Protein 2KSK (pdb70)

CATH classification: 3.30.30.10

InterPro domains:
  IPR003614 Knottins-like [PF00304] (8-57)
  IPR003614 Knottins-like [SM00505] (8-57)
  IPR036574 Knottin, scorpion toxin-like superfamily [G3DSA:3.30.30.10] (1-71)
  IPR036574 Knottin, scorpion toxin-like superfamily [SSF57095] (8-57)

Foldseek 3Di:
DPLDPWAKDKDADPPAWFDDCFQVVLQCVQVVRDVFFNGWGWDADPPGTTIMTMGTDDPPSHRDDDDDDDD

Structure (mmCIF, N/CA/C/O backbone):
data_2KSK
#
_entry.id   2KSK
#
_cell.length_a   1.000
_cell.length_b   1.000
_cell.length_c   1.000
_cell.angle_alpha   90.00
_cell.angle_beta   90.00
_cell.angle_gamma   90.00
#
_symmetry.space_group_name_H-M   'P 1'
#
loop_
_atom_site.group_PDB
_atom_site.id
_atom_site.type_symbol
_atom_site.label_atom_id
_atom_site.label_alt_id
_atom_site.label_comp_id
_atom_site.label_asym_id
_atom_site.label_entity_id
_atom_site.label_seq_id
_atom_site.pdbx_PDB_ins_code
_atom_site.Cartn_x
_atom_site.Cartn_y
_atom_site.Cartn_z
_atom_site.occupancy
_atom_site.B_iso_or_equiv
_atom_site.auth_seq_id
_atom_site.auth_comp_id
_atom_site.auth_asym_id
_atom_site.auth_atom_id
_atom_site.pdbx_PDB_model_num
ATOM 1 N N . HIS A 1 1 ? 1.329 0.000 0.000 1.00 0.00 1 HIS A N 1
ATOM 2 C CA . HIS A 1 1 ? 2.094 -0.001 -1.242 1.00 0.00 1 HIS A CA 1
ATOM 3 C C . HIS A 1 1 ? 3.315 0.906 -1.129 1.00 0.00 1 HIS A C 1
ATOM 4 O O . HIS A 1 1 ? 3.631 1.658 -2.052 1.00 0.00 1 HIS A O 1
ATOM 18 N N . THR A 1 2 ? 3.999 0.832 0.009 1.00 0.00 2 THR A N 1
ATOM 19 C CA . THR A 1 2 ? 5.184 1.648 0.243 1.00 0.00 2 THR A CA 1
ATOM 20 C C . THR A 1 2 ? 4.900 3.120 -0.030 1.00 0.00 2 THR A C 1
ATOM 21 O O . THR A 1 2 ? 5.421 3.712 -0.976 1.00 0.00 2 THR A O 1
ATOM 32 N N . PRO A 1 3 ? 4.056 3.728 0.817 1.00 0.00 3 PRO A N 1
ATOM 33 C CA . PRO A 1 3 ? 3.685 5.141 0.687 1.00 0.00 3 PRO A CA 1
ATOM 34 C C . PRO A 1 3 ? 4.844 6.076 1.016 1.00 0.00 3 PRO A C 1
ATOM 35 O O . PRO A 1 3 ? 4.756 7.287 0.809 1.00 0.00 3 PRO A O 1
ATOM 46 N N . THR A 1 4 ? 5.930 5.508 1.529 1.00 0.00 4 THR A N 1
ATOM 47 C CA . THR A 1 4 ? 7.106 6.291 1.887 1.00 0.00 4 THR A CA 1
ATOM 48 C C . THR A 1 4 ? 8.241 5.392 2.365 1.00 0.00 4 THR A C 1
ATOM 49 O O . THR A 1 4 ? 8.031 4.250 2.773 1.00 0.00 4 THR A O 1
ATOM 60 N N . PRO A 1 5 ? 9.474 5.918 2.314 1.00 0.00 5 PRO A N 1
ATOM 61 C CA . PRO A 1 5 ? 10.667 5.179 2.739 1.00 0.00 5 PRO A CA 1
ATOM 62 C C . PRO A 1 5 ? 10.713 4.970 4.248 1.00 0.00 5 PRO A C 1
ATOM 63 O O . PRO A 1 5 ? 11.464 4.132 4.748 1.00 0.00 5 PRO A O 1
ATOM 74 N N . THR A 1 6 ? 9.903 5.736 4.972 1.00 0.00 6 THR A N 1
ATOM 75 C CA . THR A 1 6 ? 9.851 5.635 6.425 1.00 0.00 6 THR A CA 1
ATOM 76 C C . THR A 1 6 ? 8.485 6.056 6.957 1.00 0.00 6 THR A C 1
ATOM 77 O O . THR A 1 6 ? 7.726 6.763 6.296 1.00 0.00 6 THR A O 1
ATOM 88 N N . PRO A 1 7 ? 8.164 5.612 8.181 1.00 0.00 7 PRO A N 1
ATOM 89 C CA . PRO A 1 7 ? 6.889 5.931 8.830 1.00 0.00 7 PRO A CA 1
ATOM 90 C C . PRO A 1 7 ? 6.794 7.399 9.230 1.00 0.00 7 PRO A C 1
ATOM 91 O O . PRO A 1 7 ? 7.592 7.886 10.032 1.00 0.00 7 PRO A O 1
ATOM 102 N N . ILE A 1 8 ? 5.814 8.099 8.669 1.00 0.00 8 ILE A N 1
ATOM 103 C CA . ILE A 1 8 ? 5.615 9.511 8.969 1.00 0.00 8 ILE A CA 1
ATOM 104 C C . ILE A 1 8 ? 4.272 9.743 9.654 1.00 0.00 8 ILE A C 1
ATOM 105 O O . ILE A 1 8 ? 3.238 9.252 9.200 1.00 0.00 8 ILE A O 1
ATOM 121 N N . CYS A 1 9 ? 4.294 10.497 10.748 1.00 0.00 9 CYS A N 1
ATOM 122 C CA . CYS A 1 9 ? 3.079 10.797 11.495 1.00 0.00 9 CYS A CA 1
ATOM 123 C C . CYS A 1 9 ? 2.838 12.303 11.560 1.00 0.00 9 CYS A C 1
ATOM 124 O O . CYS A 1 9 ? 3.731 13.099 11.270 1.00 0.00 9 CYS A O 1
ATOM 131 N N . LYS A 1 10 ? 1.624 12.685 11.942 1.00 0.00 10 LYS A N 1
ATOM 132 C CA . LYS A 1 10 ? 1.264 14.094 12.047 1.00 0.00 10 LYS A CA 1
ATOM 133 C C . LYS A 1 10 ? 0.557 14.379 13.368 1.00 0.00 10 LYS A C 1
ATOM 134 O O . LYS A 1 10 ? -0.197 13.546 13.871 1.00 0.00 10 LYS A O 1
ATOM 153 N N . SER A 1 11 ? 0.805 15.560 13.925 1.00 0.00 11 SER A N 1
ATOM 154 C CA . SER A 1 11 ? 0.194 15.952 15.190 1.00 0.00 11 SER A CA 1
ATOM 155 C C . SER A 1 11 ? -0.005 17.464 15.251 1.00 0.00 11 SER A C 1
ATOM 156 O O . SER A 1 11 ? 0.795 18.228 14.711 1.00 0.00 11 SER A O 1
ATOM 164 N N . ARG A 1 12 ? -1.077 17.887 15.912 1.00 0.00 12 ARG A N 1
ATOM 165 C CA . ARG A 1 12 ? -1.383 19.306 16.043 1.00 0.00 12 ARG A CA 1
ATOM 166 C C . ARG A 1 12 ? -0.729 19.890 17.291 1.00 0.00 12 ARG A C 1
ATOM 167 O O . ARG A 1 12 ? -0.656 19.235 18.331 1.00 0.00 12 ARG A O 1
ATOM 188 N N . SER A 1 13 ? -0.253 21.127 17.181 1.00 0.00 13 SER A N 1
ATOM 189 C CA . SER A 1 13 ? 0.399 21.797 18.299 1.00 0.00 13 SER A CA 1
ATOM 190 C C . SER A 1 13 ? -0.587 22.689 19.048 1.00 0.00 13 SER A C 1
ATOM 191 O O . SER A 1 13 ? -1.796 22.621 18.825 1.00 0.00 13 SER A O 1
ATOM 199 N N . HIS A 1 14 ? -0.061 23.526 19.937 1.00 0.00 14 HIS A N 1
ATOM 200 C CA . HIS A 1 14 ? -0.894 24.432 20.719 1.00 0.00 14 HIS A CA 1
ATOM 201 C C . HIS A 1 14 ? -0.171 25.752 20.973 1.00 0.00 14 HIS A C 1
ATOM 202 O O . HIS A 1 14 ? -0.202 26.283 22.083 1.00 0.00 14 HIS A O 1
ATOM 216 N N . GLU A 1 15 ? 0.479 26.274 19.938 1.00 0.00 15 GLU A N 1
ATOM 217 C CA . GLU A 1 15 ? 1.211 27.530 20.051 1.00 0.00 15 GLU A CA 1
ATOM 218 C C . GLU A 1 15 ? 1.336 28.211 18.691 1.00 0.00 15 GLU A C 1
ATOM 219 O O . GLU A 1 15 ? 0.955 29.371 18.529 1.00 0.00 15 GLU A O 1
ATOM 231 N N . TYR A 1 16 ? 1.872 27.483 17.718 1.00 0.00 16 TYR A N 1
ATOM 232 C CA . TYR A 1 16 ? 2.050 28.017 16.373 1.00 0.00 16 TYR A CA 1
ATOM 233 C C . TYR A 1 16 ? 1.031 27.416 15.409 1.00 0.00 16 TYR A C 1
ATOM 234 O O . TYR A 1 16 ? 1.379 26.974 14.315 1.00 0.00 16 TYR A O 1
ATOM 252 N N . LYS A 1 17 ? -0.231 27.405 15.824 1.00 0.00 17 LYS A N 1
ATOM 253 C CA . LYS A 1 17 ? -1.304 26.862 14.999 1.00 0.00 17 LYS A CA 1
ATOM 254 C C . LYS A 1 17 ? -2.549 27.740 15.078 1.00 0.00 17 LYS A C 1
ATOM 255 O O . LYS A 1 17 ? -3.559 27.351 15.662 1.00 0.00 17 LYS A O 1
ATOM 274 N N . GLY A 1 18 ? -2.469 28.926 14.483 1.00 0.00 18 GLY A N 1
ATOM 275 C CA . GLY A 1 18 ? -3.596 29.840 14.495 1.00 0.00 18 GLY A CA 1
ATOM 276 C C . GLY A 1 18 ? -3.563 30.818 13.338 1.00 0.00 18 GLY A C 1
ATOM 277 O O . GLY A 1 18 ? -4.601 31.138 12.757 1.00 0.00 18 GLY A O 1
ATOM 281 N N . ARG A 1 19 ? -2.369 31.294 13.001 1.00 0.00 19 ARG A N 1
ATOM 282 C CA . ARG A 1 19 ? -2.206 32.244 11.907 1.00 0.00 19 ARG A CA 1
ATOM 283 C C . ARG A 1 19 ? -0.965 31.915 11.083 1.00 0.00 19 ARG A C 1
ATOM 284 O O . ARG A 1 19 ? 0.145 32.324 11.423 1.00 0.00 19 ARG A O 1
ATOM 305 N N . CYS A 1 20 ? -1.161 31.174 9.998 1.00 0.00 20 CYS A N 1
ATOM 306 C CA . CYS A 1 20 ? -0.059 30.789 9.124 1.00 0.00 20 CYS A CA 1
ATOM 307 C C . CYS A 1 20 ? -0.580 30.266 7.789 1.00 0.00 20 CYS A C 1
ATOM 308 O O . CYS A 1 20 ? -1.545 29.503 7.744 1.00 0.00 20 CYS A O 1
ATOM 315 N N . ILE A 1 21 ? 0.065 30.683 6.705 1.00 0.00 21 ILE A N 1
ATOM 316 C CA . ILE A 1 21 ? -0.332 30.256 5.369 1.00 0.00 21 ILE A CA 1
ATOM 317 C C . ILE A 1 21 ? 0.858 29.704 4.591 1.00 0.00 21 ILE A C 1
ATOM 318 O O . ILE A 1 21 ? 0.718 29.273 3.447 1.00 0.00 21 ILE A O 1
ATOM 334 N N . GLN A 1 22 ? 2.028 29.719 5.222 1.00 0.00 22 GLN A N 1
ATOM 335 C CA . GLN A 1 22 ? 3.243 29.219 4.589 1.00 0.00 22 GLN A CA 1
ATOM 336 C C . GLN A 1 22 ? 3.640 27.864 5.167 1.00 0.00 22 GLN A C 1
ATOM 337 O O . GLN A 1 22 ? 3.990 27.759 6.343 1.00 0.00 22 GLN A O 1
ATOM 351 N N . ASP A 1 23 ? 3.582 26.831 4.335 1.00 0.00 23 ASP A N 1
ATOM 352 C CA . ASP A 1 23 ? 3.936 25.483 4.763 1.00 0.00 23 ASP A CA 1
ATOM 353 C C . ASP A 1 23 ? 5.373 25.434 5.272 1.00 0.00 23 ASP A C 1
ATOM 354 O O . ASP A 1 23 ? 5.667 24.774 6.268 1.00 0.00 23 ASP A O 1
ATOM 363 N N . MET A 1 24 ? 6.264 26.137 4.580 1.00 0.00 24 MET A N 1
ATOM 364 C CA . MET A 1 24 ? 7.671 26.174 4.963 1.00 0.00 24 MET A CA 1
ATOM 365 C C . MET A 1 24 ? 7.832 26.669 6.397 1.00 0.00 24 MET A C 1
ATOM 366 O O . MET A 1 24 ? 8.538 26.058 7.199 1.00 0.00 24 MET A O 1
ATOM 380 N N . ASP A 1 25 ? 7.173 27.778 6.712 1.00 0.00 25 ASP A N 1
ATOM 381 C CA . ASP A 1 25 ? 7.242 28.355 8.050 1.00 0.00 25 ASP A CA 1
ATOM 382 C C . ASP A 1 25 ? 6.659 27.397 9.085 1.00 0.00 25 ASP A C 1
ATOM 383 O O . ASP A 1 25 ? 7.275 27.133 10.118 1.00 0.00 25 ASP A O 1
ATOM 392 N N . CYS A 1 26 ? 5.468 26.881 8.802 1.00 0.00 26 CYS A N 1
ATOM 393 C CA . CYS A 1 26 ? 4.800 25.955 9.708 1.00 0.00 26 CYS A CA 1
ATOM 394 C C . CYS A 1 26 ? 5.689 24.752 10.008 1.00 0.00 26 CYS A C 1
ATOM 395 O O . CYS A 1 26 ? 5.601 24.153 11.079 1.00 0.00 26 CYS A O 1
ATOM 402 N N . ASN A 1 27 ? 6.547 24.404 9.054 1.00 0.00 27 ASN A N 1
ATOM 403 C CA . ASN A 1 27 ? 7.452 23.272 9.215 1.00 0.00 27 ASN A CA 1
ATOM 404 C C . ASN A 1 27 ? 8.534 23.584 10.245 1.00 0.00 27 ASN A C 1
ATOM 405 O O . ASN A 1 27 ? 8.746 22.823 11.188 1.00 0.00 27 ASN A O 1
ATOM 416 N N . ALA A 1 28 ? 9.216 24.709 10.056 1.00 0.00 28 ALA A N 1
ATOM 417 C CA . ALA A 1 28 ? 10.275 25.123 10.969 1.00 0.00 28 ALA A CA 1
ATOM 418 C C . ALA A 1 28 ? 9.718 25.413 12.359 1.00 0.00 28 ALA A C 1
ATOM 419 O O . ALA A 1 28 ? 10.394 25.199 13.365 1.00 0.00 28 ALA A O 1
ATOM 426 N N . ALA A 1 29 ? 8.483 25.900 12.407 1.00 0.00 29 ALA A N 1
ATOM 427 C CA . ALA A 1 29 ? 7.836 26.217 13.674 1.00 0.00 29 ALA A CA 1
ATOM 428 C C . ALA A 1 29 ? 7.739 24.983 14.565 1.00 0.00 29 ALA A C 1
ATOM 429 O O . ALA A 1 29 ? 8.003 25.050 15.765 1.00 0.00 29 ALA A O 1
ATOM 436 N N . CYS A 1 30 ? 7.357 23.858 13.970 1.00 0.00 30 CYS A N 1
ATOM 437 C CA . CYS A 1 30 ? 7.223 22.609 14.709 1.00 0.00 30 CYS A CA 1
ATOM 438 C C . CYS A 1 30 ? 8.590 22.078 15.131 1.00 0.00 30 CYS A C 1
ATOM 439 O O . CYS A 1 30 ? 8.858 21.897 16.319 1.00 0.00 30 CYS A O 1
ATOM 446 N N . VAL A 1 31 ? 9.451 21.830 14.149 1.00 0.00 31 VAL A N 1
ATOM 447 C CA . VAL A 1 31 ? 10.791 21.322 14.418 1.00 0.00 31 VAL A CA 1
ATOM 448 C C . VAL A 1 31 ? 11.525 22.208 15.418 1.00 0.00 31 VAL A C 1
ATOM 449 O O . VAL A 1 31 ? 12.418 21.751 16.131 1.00 0.00 31 VAL A O 1
ATOM 462 N N . LYS A 1 32 ? 11.143 23.480 15.464 1.00 0.00 32 LYS A N 1
ATOM 463 C CA . LYS A 1 32 ? 11.763 24.433 16.378 1.00 0.00 32 LYS A CA 1
ATOM 464 C C . LYS A 1 32 ? 10.990 24.510 17.690 1.00 0.00 32 LYS A C 1
ATOM 465 O O . LYS A 1 32 ? 11.529 24.929 18.714 1.00 0.00 32 LYS A O 1
ATOM 484 N N . GLU A 1 33 ? 9.725 24.102 17.652 1.00 0.00 33 GLU A N 1
ATOM 485 C CA . GLU A 1 33 ? 8.880 24.125 18.840 1.00 0.00 33 GLU A CA 1
ATOM 486 C C . GLU A 1 33 ? 9.193 22.944 19.754 1.00 0.00 33 GLU A C 1
ATOM 487 O O . GLU A 1 33 ? 9.294 23.097 20.971 1.00 0.00 33 GLU A O 1
ATOM 499 N N . SER A 1 34 ? 9.345 21.766 19.157 1.00 0.00 34 SER A N 1
ATOM 500 C CA . SER A 1 34 ? 9.642 20.557 19.917 1.00 0.00 34 SER A CA 1
ATOM 501 C C . SER A 1 34 ? 10.926 19.903 19.417 1.00 0.00 34 SER A C 1
ATOM 502 O O . SER A 1 34 ? 11.665 20.488 18.626 1.00 0.00 34 SER A O 1
ATOM 510 N N . GLU A 1 35 ? 11.184 18.686 19.885 1.00 0.00 35 GLU A N 1
ATOM 511 C CA . GLU A 1 35 ? 12.380 17.953 19.486 1.00 0.00 35 GLU A CA 1
ATOM 512 C C . GLU A 1 35 ? 12.016 16.576 18.938 1.00 0.00 35 GLU A C 1
ATOM 513 O O . GLU A 1 35 ? 12.888 15.804 18.541 1.00 0.00 35 GLU A O 1
ATOM 525 N N . SER A 1 36 ? 10.721 16.276 18.919 1.00 0.00 36 SER A N 1
ATOM 526 C CA . SER A 1 36 ? 10.241 14.991 18.424 1.00 0.00 36 SER A CA 1
ATOM 527 C C . SER A 1 36 ? 9.752 15.113 16.983 1.00 0.00 36 SER A C 1
ATOM 528 O O . SER A 1 36 ? 9.864 14.172 16.197 1.00 0.00 36 SER A O 1
ATOM 536 N N . TYR A 1 37 ? 9.210 16.278 16.646 1.00 0.00 37 TYR A N 1
ATOM 537 C CA . TYR A 1 37 ? 8.701 16.523 15.302 1.00 0.00 37 TYR A CA 1
ATOM 538 C C . TYR A 1 37 ? 9.827 16.940 14.361 1.00 0.00 37 TYR A C 1
ATOM 539 O O . TYR A 1 37 ? 10.624 17.823 14.679 1.00 0.00 37 TYR A O 1
ATOM 557 N N . THR A 1 38 ? 9.887 16.298 13.198 1.00 0.00 38 THR A N 1
ATOM 558 C CA . THR A 1 38 ? 10.914 16.600 12.210 1.00 0.00 38 THR A CA 1
ATOM 559 C C . THR A 1 38 ? 10.300 17.158 10.931 1.00 0.00 38 THR A C 1
ATOM 560 O O . THR A 1 38 ? 10.836 16.970 9.840 1.00 0.00 38 THR A O 1
ATOM 571 N N . GLY A 1 39 ? 9.171 17.846 11.073 1.00 0.00 39 GLY A N 1
ATOM 572 C CA . GLY A 1 39 ? 8.502 18.421 9.920 1.00 0.00 39 GLY A CA 1
ATOM 573 C C . GLY A 1 39 ? 7.160 19.029 10.272 1.00 0.00 39 GLY A C 1
ATOM 574 O O . GLY A 1 39 ? 6.822 19.167 11.447 1.00 0.00 39 GLY A O 1
ATOM 578 N N . GLY A 1 40 ? 6.392 19.397 9.251 1.00 0.00 40 GLY A N 1
ATOM 579 C CA . GLY A 1 40 ? 5.088 19.992 9.480 1.00 0.00 40 GLY A CA 1
ATOM 580 C C . GLY A 1 40 ? 4.667 20.917 8.355 1.00 0.00 40 GLY A C 1
ATOM 581 O O . GLY A 1 40 ? 5.506 21.559 7.723 1.00 0.00 40 GLY A O 1
ATOM 585 N N . PHE A 1 41 ? 3.364 20.984 8.102 1.00 0.00 41 PHE A N 1
ATOM 586 C CA . PHE A 1 41 ? 2.834 21.834 7.043 1.00 0.00 41 PHE A CA 1
ATOM 587 C C . PHE A 1 41 ? 1.716 22.727 7.572 1.00 0.00 41 PHE A C 1
ATOM 588 O O . PHE A 1 41 ? 1.167 22.484 8.647 1.00 0.00 41 PHE A O 1
ATOM 605 N N . CYS A 1 42 ? 1.383 23.763 6.808 1.00 0.00 42 CYS A N 1
ATOM 606 C CA . CYS A 1 42 ? 0.331 24.695 7.199 1.00 0.00 42 CYS A CA 1
ATOM 607 C C . CYS A 1 42 ? -0.887 24.550 6.291 1.00 0.00 42 CYS A C 1
ATOM 608 O O . CYS A 1 42 ? -0.755 24.329 5.088 1.00 0.00 42 CYS A O 1
ATOM 615 N N . ASN A 1 43 ? -2.073 24.678 6.878 1.00 0.00 43 ASN A N 1
ATOM 616 C CA . ASN A 1 43 ? -3.316 24.562 6.123 1.00 0.00 43 ASN A CA 1
ATOM 617 C C . ASN A 1 43 ? -4.366 25.534 6.651 1.00 0.00 43 ASN A C 1
ATOM 618 O O . ASN A 1 43 ? -4.531 25.688 7.861 1.00 0.00 43 ASN A O 1
ATOM 629 N N . GLY A 1 44 ? -5.075 26.186 5.735 1.00 0.00 44 GLY A N 1
ATOM 630 C CA . GLY A 1 44 ? -6.101 27.134 6.128 1.00 0.00 44 GLY A CA 1
ATOM 631 C C . GLY A 1 44 ? -7.487 26.519 6.136 1.00 0.00 44 GLY A C 1
ATOM 632 O O . GLY A 1 44 ? -8.025 26.173 5.084 1.00 0.00 44 GLY A O 1
ATOM 636 N N . ARG A 1 45 ? -8.065 26.381 7.324 1.00 0.00 45 ARG A N 1
ATOM 637 C CA . ARG A 1 45 ? -9.395 25.801 7.464 1.00 0.00 45 ARG A CA 1
ATOM 638 C C . ARG A 1 45 ? -10.197 26.531 8.537 1.00 0.00 45 ARG A C 1
ATOM 639 O O . ARG A 1 45 ? -9.645 27.179 9.426 1.00 0.00 45 ARG A O 1
ATOM 660 N N . PRO A 1 46 ? -11.531 26.425 8.454 1.00 0.00 46 PRO A N 1
ATOM 661 C CA . PRO A 1 46 ? -12.438 27.069 9.409 1.00 0.00 46 PRO A CA 1
ATOM 662 C C . PRO A 1 46 ? -12.375 26.426 10.791 1.00 0.00 46 PRO A C 1
ATOM 663 O O . PRO A 1 46 ? -12.146 25.225 10.934 1.00 0.00 46 PRO A O 1
ATOM 674 N N . PRO A 1 47 ? -12.584 27.243 11.834 1.00 0.00 47 PRO A N 1
ATOM 675 C CA . PRO A 1 47 ? -12.856 28.675 11.677 1.00 0.00 47 PRO A CA 1
ATOM 676 C C . PRO A 1 47 ? -11.635 29.448 11.190 1.00 0.00 47 PRO A C 1
ATOM 677 O O . PRO A 1 47 ? -11.716 30.217 10.233 1.00 0.00 47 PRO A O 1
ATOM 688 N N . PHE A 1 48 ? -10.504 29.237 11.855 1.00 0.00 48 PHE A N 1
ATOM 689 C CA . PHE A 1 48 ? -9.265 29.915 11.491 1.00 0.00 48 PHE A CA 1
ATOM 690 C C . PHE A 1 48 ? -8.206 28.910 11.048 1.00 0.00 48 PHE A C 1
ATOM 691 O O . PHE A 1 48 ? -8.293 27.721 11.358 1.00 0.00 48 PHE A O 1
ATOM 708 N N . LYS A 1 49 ? -7.205 29.396 10.321 1.00 0.00 49 LYS A N 1
ATOM 709 C CA . LYS A 1 49 ? -6.127 28.543 9.836 1.00 0.00 49 LYS A CA 1
ATOM 710 C C . LYS A 1 49 ? -5.497 27.756 10.981 1.00 0.00 49 LYS A C 1
ATOM 711 O O . LYS A 1 49 ? -5.587 28.155 12.142 1.00 0.00 49 LYS A O 1
ATOM 730 N N . GLN A 1 50 ? -4.861 26.638 10.646 1.00 0.00 50 GLN A N 1
ATOM 731 C CA . GLN A 1 50 ? -4.216 25.797 11.647 1.00 0.00 50 GLN A CA 1
ATOM 732 C C . GLN A 1 50 ? -2.900 25.235 11.120 1.00 0.00 50 GLN A C 1
ATOM 733 O O . GLN A 1 50 ? -2.723 25.069 9.913 1.00 0.00 50 GLN A O 1
ATOM 747 N N . CYS A 1 51 ? -1.978 24.946 12.033 1.00 0.00 51 CYS A N 1
ATOM 748 C CA . CYS A 1 51 ? -0.677 24.403 11.661 1.00 0.00 51 CYS A CA 1
ATOM 749 C C . CYS A 1 51 ? -0.541 22.954 12.120 1.00 0.00 51 CYS A C 1
ATOM 750 O O . CYS A 1 51 ? -0.943 22.602 13.229 1.00 0.00 51 CYS A O 1
ATOM 757 N N . PHE A 1 52 ? 0.028 22.118 11.258 1.00 0.00 52 PHE A N 1
ATOM 758 C CA . PHE A 1 52 ? 0.217 20.707 11.573 1.00 0.00 52 PHE A CA 1
ATOM 759 C C . PHE A 1 52 ? 1.695 20.331 11.522 1.00 0.00 52 PHE A C 1
ATOM 760 O O . PHE A 1 52 ? 2.420 20.739 10.614 1.00 0.00 52 PHE A O 1
ATOM 777 N N . CYS A 1 53 ? 2.136 19.551 12.503 1.00 0.00 53 CYS A N 1
ATOM 778 C CA . CYS A 1 53 ? 3.527 19.120 12.572 1.00 0.00 53 CYS A CA 1
ATOM 779 C C . CYS A 1 53 ? 3.661 17.650 12.184 1.00 0.00 53 CYS A C 1
ATOM 780 O O . CYS A 1 53 ? 2.688 16.895 12.220 1.00 0.00 53 CYS A O 1
ATOM 787 N N . THR A 1 54 ? 4.873 17.250 11.812 1.00 0.00 54 THR A N 1
ATOM 788 C CA . THR A 1 54 ? 5.135 15.872 11.416 1.00 0.00 54 THR A CA 1
ATOM 789 C C . THR A 1 54 ? 6.343 15.308 12.156 1.00 0.00 54 THR A C 1
ATOM 790 O O . THR A 1 54 ? 7.317 16.017 12.408 1.00 0.00 54 THR A O 1
ATOM 801 N N . LYS A 1 55 ? 6.273 14.027 12.502 1.00 0.00 55 LYS A N 1
ATOM 802 C CA . LYS A 1 55 ? 7.361 13.365 13.211 1.00 0.00 55 LYS A CA 1
ATOM 803 C C . LYS A 1 55 ? 7.568 11.947 12.690 1.00 0.00 55 LYS A C 1
ATOM 804 O O . LYS A 1 55 ? 6.670 11.335 12.111 1.00 0.00 55 LYS A O 1
ATOM 823 N N . PRO A 1 56 ? 8.779 11.409 12.899 1.00 0.00 56 PRO A N 1
ATOM 824 C CA . PRO A 1 56 ? 9.131 10.055 12.460 1.00 0.00 56 PRO A CA 1
ATOM 825 C C . PRO A 1 56 ? 8.405 8.979 13.260 1.00 0.00 56 PRO A C 1
ATOM 826 O O . PRO A 1 56 ? 8.939 8.452 14.237 1.00 0.00 56 PRO A O 1
ATOM 837 N N . CYS A 1 57 ? 7.187 8.656 12.839 1.00 0.00 57 CYS A N 1
ATOM 838 C CA . CYS A 1 57 ? 6.388 7.642 13.517 1.00 0.00 57 CYS A CA 1
ATOM 839 C C . CYS A 1 57 ? 7.095 6.290 13.498 1.00 0.00 57 CYS A C 1
ATOM 840 O O . CYS A 1 57 ? 8.268 6.195 13.136 1.00 0.00 57 CYS A O 1
ATOM 847 N N . LYS A 1 58 ? 6.374 5.245 13.890 1.00 0.00 58 LYS A N 1
ATOM 848 C CA . LYS A 1 58 ? 6.929 3.897 13.918 1.00 0.00 58 LYS A CA 1
ATOM 849 C C . LYS A 1 58 ? 6.252 3.008 12.880 1.00 0.00 58 LYS A C 1
ATOM 850 O O . LYS A 1 58 ? 5.466 3.483 12.060 1.00 0.00 58 LYS A O 1
ATOM 869 N N . ARG A 1 59 ? 6.560 1.716 12.922 1.00 0.00 59 ARG A N 1
ATOM 870 C CA . ARG A 1 59 ? 5.981 0.761 11.986 1.00 0.00 59 ARG A CA 1
ATOM 871 C C . ARG A 1 59 ? 6.403 1.079 10.554 1.00 0.00 59 ARG A C 1
ATOM 872 O O . ARG A 1 59 ? 7.198 1.988 10.319 1.00 0.00 59 ARG A O 1
ATOM 893 N N . GLU A 1 60 ? 5.866 0.322 9.602 1.00 0.00 60 GLU A N 1
ATOM 894 C CA . GLU A 1 60 ? 6.189 0.523 8.195 1.00 0.00 60 GLU A CA 1
ATOM 895 C C . GLU A 1 60 ? 4.976 1.039 7.426 1.00 0.00 60 GLU A C 1
ATOM 896 O O . GLU A 1 60 ? 4.906 2.217 7.074 1.00 0.00 60 GLU A O 1
ATOM 908 N N . ARG A 1 61 ? 4.023 0.149 7.169 1.00 0.00 61 ARG A N 1
ATOM 909 C CA . ARG A 1 61 ? 2.814 0.513 6.441 1.00 0.00 61 ARG A CA 1
ATOM 910 C C . ARG A 1 61 ? 1.567 0.123 7.229 1.00 0.00 61 ARG A C 1
ATOM 911 O O . ARG A 1 61 ? 0.577 0.855 7.246 1.00 0.00 61 ARG A O 1
ATOM 932 N N . ALA A 1 62 ? 1.622 -1.034 7.881 1.00 0.00 62 ALA A N 1
ATOM 933 C CA . ALA A 1 62 ? 0.498 -1.520 8.671 1.00 0.00 62 ALA A CA 1
ATOM 934 C C . ALA A 1 62 ? -0.792 -1.507 7.858 1.00 0.00 62 ALA A C 1
ATOM 935 O O . ALA A 1 62 ? -1.854 -1.151 8.367 1.00 0.00 62 ALA A O 1
ATOM 942 N N . ALA A 1 63 ? -0.691 -1.898 6.592 1.00 0.00 63 ALA A N 1
ATOM 943 C CA . ALA A 1 63 ? -1.850 -1.932 5.709 1.00 0.00 63 ALA A CA 1
ATOM 944 C C . ALA A 1 63 ? -1.473 -2.456 4.327 1.00 0.00 63 ALA A C 1
ATOM 945 O O . ALA A 1 63 ? -0.314 -2.784 4.073 1.00 0.00 63 ALA A O 1
ATOM 952 N N . ALA A 1 64 ? -2.458 -2.533 3.439 1.00 0.00 64 ALA A N 1
ATOM 953 C CA . ALA A 1 64 ? -2.228 -3.016 2.083 1.00 0.00 64 ALA A CA 1
ATOM 954 C C . ALA A 1 64 ? -2.785 -2.041 1.051 1.00 0.00 64 ALA A C 1
ATOM 955 O O . ALA A 1 64 ? -3.174 -0.921 1.385 1.00 0.00 64 ALA A O 1
ATOM 962 N N . THR A 1 65 ? -2.821 -2.473 -0.206 1.00 0.00 65 THR A N 1
ATOM 963 C CA . THR A 1 65 ? -3.328 -1.638 -1.287 1.00 0.00 65 THR A CA 1
ATOM 964 C C . THR A 1 65 ? -3.879 -2.488 -2.426 1.00 0.00 65 THR A C 1
ATOM 965 O O . THR A 1 65 ? -4.973 -2.235 -2.931 1.00 0.00 65 THR A O 1
ATOM 976 N N . LEU A 1 66 ? -3.115 -3.498 -2.827 1.00 0.00 66 LEU A N 1
ATOM 977 C CA . LEU A 1 66 ? -3.527 -4.387 -3.908 1.00 0.00 66 LEU A CA 1
ATOM 978 C C . LEU A 1 66 ? -3.662 -3.623 -5.221 1.00 0.00 66 LEU A C 1
ATOM 979 O O . LEU A 1 66 ? -3.605 -2.393 -5.243 1.00 0.00 66 LEU A O 1
ATOM 995 N N . ARG A 1 67 ? -3.844 -4.359 -6.312 1.00 0.00 67 ARG A N 1
ATOM 996 C CA . ARG A 1 67 ? -3.989 -3.750 -7.629 1.00 0.00 67 ARG A CA 1
ATOM 997 C C . ARG A 1 67 ? -5.461 -3.613 -8.006 1.00 0.00 67 ARG A C 1
ATOM 998 O O . ARG A 1 67 ? -6.314 -4.330 -7.483 1.00 0.00 67 ARG A O 1
ATOM 1019 N N . TRP A 1 68 ? -5.750 -2.689 -8.914 1.00 0.00 68 TRP A N 1
ATOM 1020 C CA . TRP A 1 68 ? -7.120 -2.458 -9.360 1.00 0.00 68 TRP A CA 1
ATOM 1021 C C . TRP A 1 68 ? -8.038 -2.175 -8.176 1.00 0.00 68 TRP A C 1
ATOM 1022 O O . TRP A 1 68 ? -8.883 -2.991 -7.808 1.00 0.00 68 TRP A O 1
ATOM 1043 N N . PRO A 1 69 ? -7.870 -0.993 -7.565 1.00 0.00 69 PRO A N 1
ATOM 1044 C CA . PRO A 1 69 ? -8.676 -0.576 -6.414 1.00 0.00 69 PRO A CA 1
ATOM 1045 C C . PRO A 1 69 ? -10.124 -0.285 -6.795 1.00 0.00 69 PRO A C 1
ATOM 1046 O O . PRO A 1 69 ? -11.020 -0.341 -5.954 1.00 0.00 69 PRO A O 1
ATOM 1057 N N . GLY A 1 70 ? -10.345 0.025 -8.068 1.00 0.00 70 GLY A N 1
ATOM 1058 C CA . GLY A 1 70 ? -11.686 0.320 -8.538 1.00 0.00 70 GLY A CA 1
ATOM 1059 C C . GLY A 1 70 ? -11.687 1.099 -9.838 1.00 0.00 70 GLY A C 1
ATOM 1060 O O . GLY A 1 70 ? -11.028 0.711 -10.804 1.00 0.00 70 GLY A O 1
ATOM 1064 N N . LEU A 1 71 ? -12.430 2.200 -9.866 1.00 0.00 71 LEU A N 1
ATOM 1065 C CA . LEU A 1 71 ? -12.516 3.035 -11.059 1.00 0.00 71 LEU A CA 1
ATOM 1066 C C . LEU A 1 71 ? -11.852 4.388 -10.826 1.00 0.00 71 LEU A C 1
ATOM 1067 O O . LEU A 1 71 ? -11.902 4.934 -9.724 1.00 0.00 71 LEU A O 1
ATOM 1083 N N . HIS A 1 1 ? -2.435 0.099 10.320 1.00 0.00 1 HIS A N 2
ATOM 1084 C CA . HIS A 1 1 ? -1.739 -0.398 9.139 1.00 0.00 1 HIS A CA 2
ATOM 1085 C C . HIS A 1 1 ? -0.228 -0.256 9.299 1.00 0.00 1 HIS A C 2
ATOM 1086 O O . HIS A 1 1 ? 0.254 0.671 9.951 1.00 0.00 1 HIS A O 2
ATOM 1100 N N . THR A 1 2 ? 0.515 -1.180 8.699 1.00 0.00 2 THR A N 2
ATOM 1101 C CA . THR A 1 2 ? 1.971 -1.159 8.776 1.00 0.00 2 THR A CA 2
ATOM 1102 C C . THR A 1 2 ? 2.592 -0.997 7.394 1.00 0.00 2 THR A C 2
ATOM 1103 O O . THR A 1 2 ? 3.229 -1.906 6.862 1.00 0.00 2 THR A O 2
ATOM 1114 N N . PRO A 1 3 ? 2.406 0.189 6.796 1.00 0.00 3 PRO A N 2
ATOM 1115 C CA . PRO A 1 3 ? 2.942 0.499 5.467 1.00 0.00 3 PRO A CA 2
ATOM 1116 C C . PRO A 1 3 ? 4.461 0.630 5.472 1.00 0.00 3 PRO A C 2
ATOM 1117 O O . PRO A 1 3 ? 5.099 0.618 4.418 1.00 0.00 3 PRO A O 2
ATOM 1128 N N . THR A 1 4 ? 5.037 0.755 6.664 1.00 0.00 4 THR A N 2
ATOM 1129 C CA . THR A 1 4 ? 6.481 0.889 6.805 1.00 0.00 4 THR A CA 2
ATOM 1130 C C . THR A 1 4 ? 6.888 0.934 8.273 1.00 0.00 4 THR A C 2
ATOM 1131 O O . THR A 1 4 ? 6.086 1.237 9.156 1.00 0.00 4 THR A O 2
ATOM 1142 N N . PRO A 1 5 ? 8.165 0.625 8.543 1.00 0.00 5 PRO A N 2
ATOM 1143 C CA . PRO A 1 5 ? 8.708 0.624 9.905 1.00 0.00 5 PRO A CA 2
ATOM 1144 C C . PRO A 1 5 ? 8.823 2.030 10.484 1.00 0.00 5 PRO A C 2
ATOM 1145 O O . PRO A 1 5 ? 8.775 2.219 11.700 1.00 0.00 5 PRO A O 2
ATOM 1156 N N . THR A 1 6 ? 8.974 3.017 9.606 1.00 0.00 6 THR A N 2
ATOM 1157 C CA . THR A 1 6 ? 9.096 4.406 10.030 1.00 0.00 6 THR A CA 2
ATOM 1158 C C . THR A 1 6 ? 7.943 5.248 9.494 1.00 0.00 6 THR A C 2
ATOM 1159 O O . THR A 1 6 ? 8.121 6.114 8.638 1.00 0.00 6 THR A O 2
ATOM 1170 N N . PRO A 1 7 ? 6.732 4.989 10.008 1.00 0.00 7 PRO A N 2
ATOM 1171 C CA . PRO A 1 7 ? 5.526 5.714 9.596 1.00 0.00 7 PRO A CA 2
ATOM 1172 C C . PRO A 1 7 ? 5.528 7.162 10.075 1.00 0.00 7 PRO A C 2
ATOM 1173 O O . PRO A 1 7 ? 6.094 7.479 11.122 1.00 0.00 7 PRO A O 2
ATOM 1184 N N . ILE A 1 8 ? 4.893 8.036 9.302 1.00 0.00 8 ILE A N 2
ATOM 1185 C CA . ILE A 1 8 ? 4.821 9.451 9.648 1.00 0.00 8 ILE A CA 2
ATOM 1186 C C . ILE A 1 8 ? 3.474 9.795 10.274 1.00 0.00 8 ILE A C 2
ATOM 1187 O O . ILE A 1 8 ? 2.423 9.405 9.765 1.00 0.00 8 ILE A O 2
ATOM 1203 N N . CYS A 1 9 ? 3.513 10.532 11.379 1.00 0.00 9 CYS A N 2
ATOM 1204 C CA . CYS A 1 9 ? 2.296 10.932 12.075 1.00 0.00 9 CYS A CA 2
ATOM 1205 C C . CYS A 1 9 ? 2.166 12.452 12.114 1.00 0.00 9 CYS A C 2
ATOM 1206 O O . CYS A 1 9 ? 3.118 13.175 11.823 1.00 0.00 9 CYS A O 2
ATOM 1213 N N . LYS A 1 10 ? 0.980 12.929 12.475 1.00 0.00 10 LYS A N 2
ATOM 1214 C CA . LYS A 1 10 ? 0.724 14.363 12.555 1.00 0.00 10 LYS A CA 2
ATOM 1215 C C . LYS A 1 10 ? 0.205 14.747 13.937 1.00 0.00 10 LYS A C 2
ATOM 1216 O O . LYS A 1 10 ? -0.420 13.938 14.622 1.00 0.00 10 LYS A O 2
ATOM 1235 N N . SER A 1 11 ? 0.467 15.987 14.338 1.00 0.00 11 SER A N 2
ATOM 1236 C CA . SER A 1 11 ? 0.028 16.477 15.640 1.00 0.00 11 SER A CA 2
ATOM 1237 C C . SER A 1 11 ? -0.244 17.978 15.591 1.00 0.00 11 SER A C 2
ATOM 1238 O O . SER A 1 11 ? 0.423 18.717 14.867 1.00 0.00 11 SER A O 2
ATOM 1246 N N . ARG A 1 12 ? -1.229 18.420 16.367 1.00 0.00 12 ARG A N 2
ATOM 1247 C CA . ARG A 1 12 ? -1.591 19.831 16.412 1.00 0.00 12 ARG A CA 2
ATOM 1248 C C . ARG A 1 12 ? -0.821 20.555 17.513 1.00 0.00 12 ARG A C 2
ATOM 1249 O O . ARG A 1 12 ? -1.042 20.313 18.700 1.00 0.00 12 ARG A O 2
ATOM 1270 N N . SER A 1 13 ? 0.082 21.443 17.111 1.00 0.00 13 SER A N 2
ATOM 1271 C CA . SER A 1 13 ? 0.887 22.199 18.064 1.00 0.00 13 SER A CA 2
ATOM 1272 C C . SER A 1 13 ? 0.007 23.101 18.924 1.00 0.00 13 SER A C 2
ATOM 1273 O O . SER A 1 13 ? -1.217 23.103 18.791 1.00 0.00 13 SER A O 2
ATOM 1281 N N . HIS A 1 14 ? 0.640 23.868 19.806 1.00 0.00 14 HIS A N 2
ATOM 1282 C CA . HIS A 1 14 ? -0.084 24.776 20.688 1.00 0.00 14 HIS A CA 2
ATOM 1283 C C . HIS A 1 14 ? 0.498 26.185 20.613 1.00 0.00 14 HIS A C 2
ATOM 1284 O O . HIS A 1 14 ? -0.240 27.168 20.561 1.00 0.00 14 HIS A O 2
ATOM 1298 N N . GLU A 1 15 ? 1.825 26.273 20.611 1.00 0.00 15 GLU A N 2
ATOM 1299 C CA . GLU A 1 15 ? 2.504 27.561 20.544 1.00 0.00 15 GLU A CA 2
ATOM 1300 C C . GLU A 1 15 ? 2.350 28.187 19.161 1.00 0.00 15 GLU A C 2
ATOM 1301 O O . GLU A 1 15 ? 2.227 29.404 19.028 1.00 0.00 15 GLU A O 2
ATOM 1313 N N . TYR A 1 16 ? 2.359 27.345 18.133 1.00 0.00 16 TYR A N 2
ATOM 1314 C CA . TYR A 1 16 ? 2.224 27.814 16.759 1.00 0.00 16 TYR A CA 2
ATOM 1315 C C . TYR A 1 16 ? 0.944 27.279 16.124 1.00 0.00 16 TYR A C 2
ATOM 1316 O O . TYR A 1 16 ? 0.942 26.849 14.971 1.00 0.00 16 TYR A O 2
ATOM 1334 N N . LYS A 1 17 ? -0.144 27.309 16.887 1.00 0.00 17 LYS A N 2
ATOM 1335 C CA . LYS A 1 17 ? -1.432 26.830 16.401 1.00 0.00 17 LYS A CA 2
ATOM 1336 C C . LYS A 1 17 ? -2.106 27.879 15.521 1.00 0.00 17 LYS A C 2
ATOM 1337 O O . LYS A 1 17 ? -2.512 28.936 15.999 1.00 0.00 17 LYS A O 2
ATOM 1356 N N . GLY A 1 18 ? -2.221 27.576 14.231 1.00 0.00 18 GLY A N 2
ATOM 1357 C CA . GLY A 1 18 ? -2.847 28.502 13.305 1.00 0.00 18 GLY A CA 2
ATOM 1358 C C . GLY A 1 18 ? -2.026 29.759 13.098 1.00 0.00 18 GLY A C 2
ATOM 1359 O O . GLY A 1 18 ? -0.835 29.789 13.410 1.00 0.00 18 GLY A O 2
ATOM 1363 N N . ARG A 1 19 ? -2.661 30.799 12.567 1.00 0.00 19 ARG A N 2
ATOM 1364 C CA . ARG A 1 19 ? -1.980 32.063 12.315 1.00 0.00 19 ARG A CA 2
ATOM 1365 C C . ARG A 1 19 ? -0.855 31.882 11.301 1.00 0.00 19 ARG A C 2
ATOM 1366 O O . ARG A 1 19 ? 0.031 32.729 11.182 1.00 0.00 19 ARG A O 2
ATOM 1387 N N . CYS A 1 20 ? -0.896 30.771 10.572 1.00 0.00 20 CYS A N 2
ATOM 1388 C CA . CYS A 1 20 ? 0.120 30.477 9.569 1.00 0.00 20 CYS A CA 2
ATOM 1389 C C . CYS A 1 20 ? -0.519 30.220 8.207 1.00 0.00 20 CYS A C 2
ATOM 1390 O O . CYS A 1 20 ? -1.705 29.903 8.117 1.00 0.00 20 CYS A O 2
ATOM 1397 N N . ILE A 1 21 ? 0.276 30.360 7.151 1.00 0.00 21 ILE A N 2
ATOM 1398 C CA . ILE A 1 21 ? -0.211 30.142 5.795 1.00 0.00 21 ILE A CA 2
ATOM 1399 C C . ILE A 1 21 ? 0.822 29.402 4.952 1.00 0.00 21 ILE A C 2
ATOM 1400 O O . ILE A 1 21 ? 0.478 28.522 4.164 1.00 0.00 21 ILE A O 2
ATOM 1416 N N . GLN A 1 22 ? 2.088 29.766 5.125 1.00 0.00 22 GLN A N 2
ATOM 1417 C CA . GLN A 1 22 ? 3.172 29.135 4.380 1.00 0.00 22 GLN A CA 2
ATOM 1418 C C . GLN A 1 22 ? 3.586 27.819 5.031 1.00 0.00 22 GLN A C 2
ATOM 1419 O O . GLN A 1 22 ? 3.964 27.786 6.202 1.00 0.00 22 GLN A O 2
ATOM 1433 N N . ASP A 1 23 ? 3.512 26.737 4.264 1.00 0.00 23 ASP A N 2
ATOM 1434 C CA . ASP A 1 23 ? 3.879 25.418 4.765 1.00 0.00 23 ASP A CA 2
ATOM 1435 C C . ASP A 1 23 ? 5.323 25.406 5.257 1.00 0.00 23 ASP A C 2
ATOM 1436 O O . ASP A 1 23 ? 5.637 24.789 6.275 1.00 0.00 23 ASP A O 2
ATOM 1445 N N . MET A 1 24 ? 6.197 26.092 4.527 1.00 0.00 24 MET A N 2
ATOM 1446 C CA . MET A 1 24 ? 7.608 26.160 4.890 1.00 0.00 24 MET A CA 2
ATOM 1447 C C . MET A 1 24 ? 7.780 26.699 6.307 1.00 0.00 24 MET A C 2
ATOM 1448 O O . MET A 1 24 ? 8.511 26.127 7.114 1.00 0.00 24 MET A O 2
ATOM 1462 N N . ASP A 1 25 ? 7.101 27.803 6.601 1.00 0.00 25 ASP A N 2
ATOM 1463 C CA . ASP A 1 25 ? 7.179 28.419 7.920 1.00 0.00 25 ASP A CA 2
ATOM 1464 C C . ASP A 1 25 ? 6.618 27.486 8.989 1.00 0.00 25 ASP A C 2
ATOM 1465 O O . ASP A 1 25 ? 7.257 27.243 10.013 1.00 0.00 25 ASP A O 2
ATOM 1474 N N . CYS A 1 26 ? 5.420 26.966 8.744 1.00 0.00 26 CYS A N 2
ATOM 1475 C CA . CYS A 1 26 ? 4.772 26.061 9.686 1.00 0.00 26 CYS A CA 2
ATOM 1476 C C . CYS A 1 26 ? 5.665 24.863 9.991 1.00 0.00 26 CYS A C 2
ATOM 1477 O O . CYS A 1 26 ? 5.688 24.363 11.115 1.00 0.00 26 CYS A O 2
ATOM 1484 N N . ASN A 1 27 ? 6.400 24.407 8.982 1.00 0.00 27 ASN A N 2
ATOM 1485 C CA . ASN A 1 27 ? 7.296 23.267 9.143 1.00 0.00 27 ASN A CA 2
ATOM 1486 C C . ASN A 1 27 ? 8.385 23.571 10.167 1.00 0.00 27 ASN A C 2
ATOM 1487 O O . ASN A 1 27 ? 8.624 22.786 11.084 1.00 0.00 27 ASN A O 2
ATOM 1498 N N . ALA A 1 28 ? 9.040 24.715 10.005 1.00 0.00 28 ALA A N 2
ATOM 1499 C CA . ALA A 1 28 ? 10.101 25.124 10.917 1.00 0.00 28 ALA A CA 2
ATOM 1500 C C . ALA A 1 28 ? 9.556 25.368 12.320 1.00 0.00 28 ALA A C 2
ATOM 1501 O O . ALA A 1 28 ? 10.247 25.140 13.313 1.00 0.00 28 ALA A O 2
ATOM 1508 N N . ALA A 1 29 ? 8.312 25.832 12.394 1.00 0.00 29 ALA A N 2
ATOM 1509 C CA . ALA A 1 29 ? 7.674 26.104 13.676 1.00 0.00 29 ALA A CA 2
ATOM 1510 C C . ALA A 1 29 ? 7.607 24.846 14.534 1.00 0.00 29 ALA A C 2
ATOM 1511 O O . ALA A 1 29 ? 7.911 24.878 15.727 1.00 0.00 29 ALA A O 2
ATOM 1518 N N . CYS A 1 30 ? 7.205 23.738 13.921 1.00 0.00 30 CYS A N 2
ATOM 1519 C CA . CYS A 1 30 ? 7.096 22.468 14.629 1.00 0.00 30 CYS A CA 2
ATOM 1520 C C . CYS A 1 30 ? 8.473 21.953 15.038 1.00 0.00 30 CYS A C 2
ATOM 1521 O O . CYS A 1 30 ? 8.740 21.737 16.220 1.00 0.00 30 CYS A O 2
ATOM 1528 N N . VAL A 1 31 ? 9.344 21.760 14.053 1.00 0.00 31 VAL A N 2
ATOM 1529 C CA . VAL A 1 31 ? 10.694 21.273 14.310 1.00 0.00 31 VAL A CA 2
ATOM 1530 C C . VAL A 1 31 ? 11.415 22.158 15.320 1.00 0.00 31 VAL A C 2
ATOM 1531 O O . VAL A 1 31 ? 12.346 21.719 15.994 1.00 0.00 31 VAL A O 2
ATOM 1544 N N . LYS A 1 32 ? 10.977 23.409 15.421 1.00 0.00 32 LYS A N 2
ATOM 1545 C CA . LYS A 1 32 ? 11.578 24.358 16.350 1.00 0.00 32 LYS A CA 2
ATOM 1546 C C . LYS A 1 32 ? 10.839 24.356 17.684 1.00 0.00 32 LYS A C 2
ATOM 1547 O O . LYS A 1 32 ? 11.391 24.752 18.710 1.00 0.00 32 LYS A O 2
ATOM 1566 N N . GLU A 1 33 ? 9.588 23.907 17.661 1.00 0.00 33 GLU A N 2
ATOM 1567 C CA . GLU A 1 33 ? 8.774 23.854 18.870 1.00 0.00 33 GLU A CA 2
ATOM 1568 C C . GLU A 1 33 ? 9.302 22.796 19.835 1.00 0.00 33 GLU A C 2
ATOM 1569 O O . GLU A 1 33 ? 9.402 23.033 21.039 1.00 0.00 33 GLU A O 2
ATOM 1581 N N . SER A 1 34 ? 9.638 21.628 19.297 1.00 0.00 34 SER A N 2
ATOM 1582 C CA . SER A 1 34 ? 10.151 20.531 20.110 1.00 0.00 34 SER A CA 2
ATOM 1583 C C . SER A 1 34 ? 11.301 19.822 19.401 1.00 0.00 34 SER A C 2
ATOM 1584 O O . SER A 1 34 ? 11.817 20.307 18.395 1.00 0.00 34 SER A O 2
ATOM 1592 N N . GLU A 1 35 ? 11.696 18.670 19.934 1.00 0.00 35 GLU A N 2
ATOM 1593 C CA . GLU A 1 35 ? 12.785 17.894 19.353 1.00 0.00 35 GLU A CA 2
ATOM 1594 C C . GLU A 1 35 ? 12.292 16.525 18.892 1.00 0.00 35 GLU A C 2
ATOM 1595 O O . GLU A 1 35 ? 13.076 15.586 18.751 1.00 0.00 35 GLU A O 2
ATOM 1607 N N . SER A 1 36 ? 10.988 16.421 18.658 1.00 0.00 36 SER A N 2
ATOM 1608 C CA . SER A 1 36 ? 10.389 15.166 18.217 1.00 0.00 36 SER A CA 2
ATOM 1609 C C . SER A 1 36 ? 9.787 15.313 16.822 1.00 0.00 36 SER A C 2
ATOM 1610 O O . SER A 1 36 ? 9.798 14.373 16.027 1.00 0.00 36 SER A O 2
ATOM 1618 N N . TYR A 1 37 ? 9.263 16.498 16.533 1.00 0.00 37 TYR A N 2
ATOM 1619 C CA . TYR A 1 37 ? 8.654 16.769 15.236 1.00 0.00 37 TYR A CA 2
ATOM 1620 C C . TYR A 1 37 ? 9.717 17.103 14.194 1.00 0.00 37 TYR A C 2
ATOM 1621 O O . TYR A 1 37 ? 10.517 18.022 14.378 1.00 0.00 37 TYR A O 2
ATOM 1639 N N . THR A 1 38 ? 9.720 16.351 13.098 1.00 0.00 38 THR A N 2
ATOM 1640 C CA . THR A 1 38 ? 10.683 16.566 12.026 1.00 0.00 38 THR A CA 2
ATOM 1641 C C . THR A 1 38 ? 9.994 17.054 10.757 1.00 0.00 38 THR A C 2
ATOM 1642 O O . THR A 1 38 ? 10.458 16.794 9.647 1.00 0.00 38 THR A O 2
ATOM 1653 N N . GLY A 1 39 ? 8.884 17.765 10.928 1.00 0.00 39 GLY A N 2
ATOM 1654 C CA . GLY A 1 39 ? 8.149 18.279 9.786 1.00 0.00 39 GLY A CA 2
ATOM 1655 C C . GLY A 1 39 ? 6.849 18.948 10.187 1.00 0.00 39 GLY A C 2
ATOM 1656 O O . GLY A 1 39 ? 6.541 19.061 11.373 1.00 0.00 39 GLY A O 2
ATOM 1660 N N . GLY A 1 40 ? 6.085 19.395 9.195 1.00 0.00 40 GLY A N 2
ATOM 1661 C CA . GLY A 1 40 ? 4.821 20.053 9.471 1.00 0.00 40 GLY A CA 2
ATOM 1662 C C . GLY A 1 40 ? 4.339 20.895 8.307 1.00 0.00 40 GLY A C 2
ATOM 1663 O O . GLY A 1 40 ? 5.141 21.504 7.597 1.00 0.00 40 GLY A O 2
ATOM 1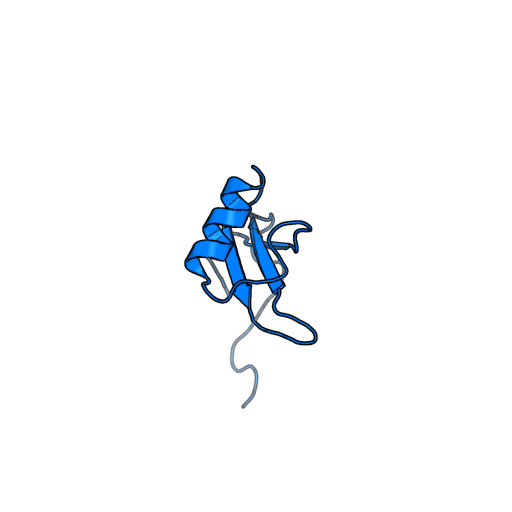667 N N . PHE A 1 41 ? 3.026 20.930 8.107 1.00 0.00 41 PHE A N 2
ATOM 1668 C CA . PHE A 1 41 ? 2.438 21.702 7.018 1.00 0.00 41 PHE A CA 2
ATOM 1669 C C . PHE A 1 41 ? 1.258 22.532 7.515 1.00 0.00 41 PHE A C 2
ATOM 1670 O O . PHE A 1 41 ? 0.635 22.204 8.525 1.00 0.00 41 PHE A O 2
ATOM 1687 N N . CYS A 1 42 ? 0.957 23.610 6.798 1.00 0.00 42 CYS A N 2
ATOM 1688 C CA . CYS A 1 42 ? -0.147 24.489 7.164 1.00 0.00 42 CYS A CA 2
ATOM 1689 C C . CYS A 1 42 ? -1.288 24.378 6.157 1.00 0.00 42 CYS A C 2
ATOM 1690 O O . CYS A 1 42 ? -1.058 24.245 4.956 1.00 0.00 42 CYS A O 2
ATOM 1697 N N . ASN A 1 43 ? -2.518 24.434 6.656 1.00 0.00 43 ASN A N 2
ATOM 1698 C CA . ASN A 1 43 ? -3.695 24.340 5.801 1.00 0.00 43 ASN A CA 2
ATOM 1699 C C . ASN A 1 43 ? -4.766 25.335 6.238 1.00 0.00 43 ASN A C 2
ATOM 1700 O O . ASN A 1 43 ? -5.020 25.506 7.429 1.00 0.00 43 ASN A O 2
ATOM 1711 N N . GLY A 1 44 ? -5.392 25.988 5.263 1.00 0.00 44 GLY A N 2
ATOM 1712 C CA . GLY A 1 44 ? -6.429 26.957 5.567 1.00 0.00 44 GLY A CA 2
ATOM 1713 C C . GLY A 1 44 ? -7.820 26.359 5.500 1.00 0.00 44 GLY A C 2
ATOM 1714 O O . GLY A 1 44 ? -8.297 25.999 4.424 1.00 0.00 44 GLY A O 2
ATOM 1718 N N . ARG A 1 45 ? -8.472 26.250 6.653 1.00 0.00 45 ARG A N 2
ATOM 1719 C CA . ARG A 1 45 ? -9.815 25.688 6.721 1.00 0.00 45 ARG A CA 2
ATOM 1720 C C . ARG A 1 45 ? -10.673 26.450 7.727 1.00 0.00 45 ARG A C 2
ATOM 1721 O O . ARG A 1 45 ? -10.169 27.131 8.620 1.00 0.00 45 ARG A O 2
ATOM 1742 N N . PRO A 1 46 ? -12.001 26.334 7.580 1.00 0.00 46 PRO A N 2
ATOM 1743 C CA . PRO A 1 46 ? -12.957 27.005 8.466 1.00 0.00 46 PRO A CA 2
ATOM 1744 C C . PRO A 1 46 ? -12.963 26.411 9.870 1.00 0.00 46 PRO A C 2
ATOM 1745 O O . PRO A 1 46 ? -12.750 25.214 10.064 1.00 0.00 46 PRO A O 2
ATOM 1756 N N . PRO A 1 47 ? -13.212 27.264 10.874 1.00 0.00 47 PRO A N 2
ATOM 1757 C CA . PRO A 1 47 ? -13.466 28.691 10.655 1.00 0.00 47 PRO A CA 2
ATOM 1758 C C . PRO A 1 47 ? -12.218 29.439 10.199 1.00 0.00 47 PRO A C 2
ATOM 1759 O O . PRO A 1 47 ? -12.252 30.184 9.220 1.00 0.00 47 PRO A O 2
ATOM 1770 N N . PHE A 1 48 ? -11.117 29.235 10.915 1.00 0.00 48 PHE A N 2
ATOM 1771 C CA . PHE A 1 48 ? -9.858 29.891 10.583 1.00 0.00 48 PHE A CA 2
ATOM 1772 C C . PHE A 1 48 ? -8.781 28.864 10.249 1.00 0.00 48 PHE A C 2
ATOM 1773 O O . PHE A 1 48 ? -8.874 27.700 10.640 1.00 0.00 48 PHE A O 2
ATOM 1790 N N . LYS A 1 49 ? -7.758 29.302 9.523 1.00 0.00 49 LYS A N 2
ATOM 1791 C CA . LYS A 1 49 ? -6.662 28.422 9.135 1.00 0.00 49 LYS A CA 2
ATOM 1792 C C . LYS A 1 49 ? -6.005 27.799 10.362 1.00 0.00 49 LYS A C 2
ATOM 1793 O O . LYS A 1 49 ? -6.091 28.339 11.465 1.00 0.00 49 LYS A O 2
ATOM 1812 N N . GLN A 1 50 ? -5.348 26.661 10.162 1.00 0.00 50 GLN A N 2
ATOM 1813 C CA . GLN A 1 50 ? -4.676 25.965 11.253 1.00 0.00 50 GLN A CA 2
ATOM 1814 C C . GLN A 1 50 ? -3.349 25.375 10.788 1.00 0.00 50 GLN A C 2
ATOM 1815 O O . GLN A 1 50 ? -3.178 25.058 9.610 1.00 0.00 50 GLN A O 2
ATOM 1829 N N . CYS A 1 51 ? -2.412 25.232 11.719 1.00 0.00 51 CYS A N 2
ATOM 1830 C CA . CYS A 1 51 ? -1.099 24.681 11.404 1.00 0.00 51 CYS A CA 2
ATOM 1831 C C . CYS A 1 51 ? -0.974 23.248 11.915 1.00 0.00 51 CYS A C 2
ATOM 1832 O O . CYS A 1 51 ? -1.404 22.933 13.024 1.00 0.00 51 CYS A O 2
ATOM 1839 N N . PHE A 1 52 ? -0.381 22.385 11.097 1.00 0.00 52 PHE A N 2
ATOM 1840 C CA . PHE A 1 52 ? -0.199 20.985 11.465 1.00 0.00 52 PHE A CA 2
ATOM 1841 C C . PHE A 1 52 ? 1.279 20.606 11.449 1.00 0.00 52 PHE A C 2
ATOM 1842 O O . PHE A 1 52 ? 2.047 21.089 10.616 1.00 0.00 52 PHE A O 2
ATOM 1859 N N . CYS A 1 53 ? 1.672 19.739 12.376 1.00 0.00 53 CYS A N 2
ATOM 1860 C CA . CYS A 1 53 ? 3.057 19.295 12.471 1.00 0.00 53 CYS A CA 2
ATOM 1861 C C . CYS A 1 53 ? 3.173 17.806 12.158 1.00 0.00 53 CYS A C 2
ATOM 1862 O O . CYS A 1 53 ? 2.200 17.059 12.266 1.00 0.00 53 CYS A O 2
ATOM 1869 N N . THR A 1 54 ? 4.372 17.380 11.770 1.00 0.00 54 THR A N 2
ATOM 1870 C CA . THR A 1 54 ? 4.616 15.982 11.441 1.00 0.00 54 THR A CA 2
ATOM 1871 C C . THR A 1 54 ? 5.870 15.464 12.137 1.00 0.00 54 THR A C 2
ATOM 1872 O O . THR A 1 54 ? 6.853 16.190 12.288 1.00 0.00 54 THR A O 2
ATOM 1883 N N . LYS A 1 55 ? 5.830 14.205 12.558 1.00 0.00 55 LYS A N 2
ATOM 1884 C CA . LYS A 1 55 ? 6.964 13.588 13.236 1.00 0.00 55 LYS A CA 2
ATOM 1885 C C . LYS A 1 55 ? 7.116 12.128 12.823 1.00 0.00 55 LYS A C 2
ATOM 1886 O O . LYS A 1 55 ? 6.182 11.497 12.329 1.00 0.00 55 LYS A O 2
ATOM 1905 N N . PRO A 1 56 ? 8.321 11.576 13.031 1.00 0.00 56 PRO A N 2
ATOM 1906 C CA . PRO A 1 56 ? 8.623 10.182 12.689 1.00 0.00 56 PRO A CA 2
ATOM 1907 C C . PRO A 1 56 ? 7.903 9.193 13.600 1.00 0.00 56 PRO A C 2
ATOM 1908 O O . PRO A 1 56 ? 8.499 8.637 14.523 1.00 0.00 56 PRO A O 2
ATOM 1919 N N . CYS A 1 57 ? 6.620 8.977 13.334 1.00 0.00 57 CYS A N 2
ATOM 1920 C CA . CYS A 1 57 ? 5.818 8.054 14.129 1.00 0.00 57 CYS A CA 2
ATOM 1921 C C . CYS A 1 57 ? 6.513 6.701 14.256 1.00 0.00 57 CYS A C 2
ATOM 1922 O O . CYS A 1 57 ? 7.496 6.428 13.567 1.00 0.00 57 CYS A O 2
ATOM 1929 N N . LYS A 1 58 ? 5.995 5.858 15.143 1.00 0.00 58 LYS A N 2
ATOM 1930 C CA . LYS A 1 58 ? 6.563 4.533 15.362 1.00 0.00 58 LYS A CA 2
ATOM 1931 C C . LYS A 1 58 ? 5.487 3.457 15.261 1.00 0.00 58 LYS A C 2
ATOM 1932 O O . LYS A 1 58 ? 4.625 3.344 16.133 1.00 0.00 58 LYS A O 2
ATOM 1951 N N . ARG A 1 59 ? 5.544 2.667 14.194 1.00 0.00 59 ARG A N 2
ATOM 1952 C CA . ARG A 1 59 ? 4.574 1.600 13.980 1.00 0.00 59 ARG A CA 2
ATOM 1953 C C . ARG A 1 59 ? 3.168 2.168 13.816 1.00 0.00 59 ARG A C 2
ATOM 1954 O O . ARG A 1 59 ? 2.906 3.316 14.173 1.00 0.00 59 ARG A O 2
ATOM 1975 N N . GLU A 1 60 ? 2.267 1.356 13.271 1.00 0.00 60 GLU A N 2
ATOM 1976 C CA . GLU A 1 60 ? 0.888 1.779 13.058 1.00 0.00 60 GLU A CA 2
ATOM 1977 C C . GLU A 1 60 ? 0.828 2.992 12.133 1.00 0.00 60 GLU A C 2
ATOM 1978 O O . GLU A 1 60 ? 1.857 3.485 11.671 1.00 0.00 60 GLU A O 2
ATOM 1990 N N . ARG A 1 61 ? -0.385 3.467 11.868 1.00 0.00 61 ARG A N 2
ATOM 1991 C CA . ARG A 1 61 ? -0.581 4.620 10.998 1.00 0.00 61 ARG A CA 2
ATOM 1992 C C . ARG A 1 61 ? -1.995 5.175 11.141 1.00 0.00 61 ARG A C 2
ATOM 1993 O O . ARG A 1 61 ? -2.186 6.307 11.583 1.00 0.00 61 ARG A O 2
ATOM 2014 N N . ALA A 1 62 ? -2.982 4.370 10.762 1.00 0.00 62 ALA A N 2
ATOM 2015 C CA . ALA A 1 62 ? -4.378 4.780 10.849 1.00 0.00 62 ALA A CA 2
ATOM 2016 C C . ALA A 1 62 ? -5.308 3.661 10.393 1.00 0.00 62 ALA A C 2
ATOM 2017 O O . ALA A 1 62 ? -6.353 3.915 9.796 1.00 0.00 62 ALA A O 2
ATOM 2024 N N . ALA A 1 63 ? -4.921 2.422 10.679 1.00 0.00 63 ALA A N 2
ATOM 2025 C CA . ALA A 1 63 ? -5.721 1.265 10.299 1.00 0.00 63 ALA A CA 2
ATOM 2026 C C . ALA A 1 63 ? -5.948 1.225 8.791 1.00 0.00 63 ALA A C 2
ATOM 2027 O O . ALA A 1 63 ? -5.484 2.100 8.061 1.00 0.00 63 ALA A O 2
ATOM 2034 N N . ALA A 1 64 ? -6.664 0.204 8.332 1.00 0.00 64 ALA A N 2
ATOM 2035 C CA . ALA A 1 64 ? -6.953 0.052 6.912 1.00 0.00 64 ALA A CA 2
ATOM 2036 C C . ALA A 1 64 ? -8.423 -0.283 6.684 1.00 0.00 64 ALA A C 2
ATOM 2037 O O . ALA A 1 64 ? -9.134 -0.672 7.611 1.00 0.00 64 ALA A O 2
ATOM 2044 N N . THR A 1 65 ? -8.875 -0.129 5.443 1.00 0.00 65 THR A N 2
ATOM 2045 C CA . THR A 1 65 ? -10.261 -0.413 5.094 1.00 0.00 65 THR A CA 2
ATOM 2046 C C . THR A 1 65 ? -10.361 -1.050 3.712 1.00 0.00 65 THR A C 2
ATOM 2047 O O . THR A 1 65 ? -10.864 -2.164 3.565 1.00 0.00 65 THR A O 2
ATOM 2058 N N . LEU A 1 66 ? -9.878 -0.336 2.701 1.00 0.00 66 LEU A N 2
ATOM 2059 C CA . LEU A 1 66 ? -9.911 -0.832 1.330 1.00 0.00 66 LEU A CA 2
ATOM 2060 C C . LEU A 1 66 ? -8.594 -1.507 0.962 1.00 0.00 66 LEU A C 2
ATOM 2061 O O . LEU A 1 66 ? -7.517 -0.996 1.268 1.00 0.00 66 LEU A O 2
ATOM 2077 N N . ARG A 1 67 ? -8.688 -2.657 0.302 1.00 0.00 67 ARG A N 2
ATOM 2078 C CA . ARG A 1 67 ? -7.504 -3.401 -0.108 1.00 0.00 67 ARG A CA 2
ATOM 2079 C C . ARG A 1 67 ? -7.645 -3.899 -1.544 1.00 0.00 67 ARG A C 2
ATOM 2080 O O . ARG A 1 67 ? -8.756 -4.077 -2.043 1.00 0.00 67 ARG A O 2
ATOM 2101 N N . TRP A 1 68 ? -6.513 -4.123 -2.201 1.00 0.00 68 TRP A N 2
ATOM 2102 C CA . TRP A 1 68 ? -6.511 -4.600 -3.579 1.00 0.00 68 TRP A CA 2
ATOM 2103 C C . TRP A 1 68 ? -7.350 -3.692 -4.471 1.00 0.00 68 TRP A C 2
ATOM 2104 O O . TRP A 1 68 ? -8.445 -4.050 -4.906 1.00 0.00 68 TRP A O 2
ATOM 2125 N N . PRO A 1 69 ? -6.828 -2.489 -4.751 1.00 0.00 69 PRO A N 2
ATOM 2126 C CA . PRO A 1 69 ? -7.514 -1.505 -5.595 1.00 0.00 69 PRO A CA 2
ATOM 2127 C C . PRO A 1 69 ? -7.565 -1.933 -7.058 1.00 0.00 69 PRO A C 2
ATOM 2128 O O . PRO A 1 69 ? -6.770 -2.759 -7.502 1.00 0.00 69 PRO A O 2
ATOM 2139 N N . GLY A 1 70 ? -8.508 -1.363 -7.803 1.00 0.00 70 GLY A N 2
ATOM 2140 C CA . GLY A 1 70 ? -8.645 -1.697 -9.209 1.00 0.00 70 GLY A CA 2
ATOM 2141 C C . GLY A 1 70 ? -9.050 -0.505 -10.052 1.00 0.00 70 GLY A C 2
ATOM 2142 O O . GLY A 1 70 ? -8.220 0.344 -10.380 1.00 0.00 70 GLY A O 2
ATOM 2146 N N . LEU A 1 71 ? -10.329 -0.439 -10.405 1.00 0.00 71 LEU A N 2
ATOM 2147 C CA . LEU A 1 71 ? -10.843 0.659 -11.217 1.00 0.00 71 LEU A CA 2
ATOM 2148 C C . LEU A 1 71 ? -10.938 1.943 -10.399 1.00 0.00 71 LEU A C 2
ATOM 2149 O O . LEU A 1 71 ? -10.279 2.086 -9.370 1.00 0.00 71 LEU A O 2
ATOM 2165 N N . HIS A 1 1 ? -1.440 2.142 11.156 1.00 0.00 1 HIS A N 3
ATOM 2166 C CA . HIS A 1 1 ? -1.975 2.242 9.803 1.00 0.00 1 HIS A CA 3
ATOM 2167 C C . HIS A 1 1 ? -0.943 2.843 8.854 1.00 0.00 1 HIS A C 3
ATOM 2168 O O . HIS A 1 1 ? -1.293 3.516 7.883 1.00 0.00 1 HIS A O 3
ATOM 2182 N N . THR A 1 2 ? 0.332 2.597 9.140 1.00 0.00 2 THR A N 3
ATOM 2183 C CA . THR A 1 2 ? 1.414 3.115 8.314 1.00 0.00 2 THR A CA 3
ATOM 2184 C C . THR A 1 2 ? 2.401 2.013 7.947 1.00 0.00 2 THR A C 3
ATOM 2185 O O . THR A 1 2 ? 3.513 1.942 8.471 1.00 0.00 2 THR A O 3
ATOM 2196 N N . PRO A 1 3 ? 1.989 1.131 7.024 1.00 0.00 3 PRO A N 3
ATOM 2197 C CA . PRO A 1 3 ? 2.823 0.016 6.566 1.00 0.00 3 PRO A CA 3
ATOM 2198 C C . PRO A 1 3 ? 4.008 0.485 5.729 1.00 0.00 3 PRO A C 3
ATOM 2199 O O . PRO A 1 3 ? 3.923 0.567 4.503 1.00 0.00 3 PRO A O 3
ATOM 2210 N N . THR A 1 4 ? 5.115 0.792 6.398 1.00 0.00 4 THR A N 3
ATOM 2211 C CA . THR A 1 4 ? 6.318 1.254 5.716 1.00 0.00 4 THR A CA 3
ATOM 2212 C C . THR A 1 4 ? 7.463 1.461 6.701 1.00 0.00 4 THR A C 3
ATOM 2213 O O . THR A 1 4 ? 7.258 1.619 7.904 1.00 0.00 4 THR A O 3
ATOM 2224 N N . PRO A 1 5 ? 8.699 1.461 6.180 1.00 0.00 5 PRO A N 3
ATOM 2225 C CA . PRO A 1 5 ? 9.902 1.650 6.997 1.00 0.00 5 PRO A CA 3
ATOM 2226 C C . PRO A 1 5 ? 10.021 3.072 7.533 1.00 0.00 5 PRO A C 3
ATOM 2227 O O . PRO A 1 5 ? 10.733 3.323 8.506 1.00 0.00 5 PRO A O 3
ATOM 2238 N N . THR A 1 6 ? 9.319 4.002 6.893 1.00 0.00 6 THR A N 3
ATOM 2239 C CA . THR A 1 6 ? 9.348 5.400 7.305 1.00 0.00 6 THR A CA 3
ATOM 2240 C C . THR A 1 6 ? 7.939 5.932 7.542 1.00 0.00 6 THR A C 3
ATOM 2241 O O . THR A 1 6 ? 7.403 6.713 6.757 1.00 0.00 6 THR A O 3
ATOM 2252 N N . PRO A 1 7 ? 7.322 5.500 8.652 1.00 0.00 7 PRO A N 3
ATOM 2253 C CA . PRO A 1 7 ? 5.967 5.921 9.020 1.00 0.00 7 PRO A CA 3
ATOM 2254 C C . PRO A 1 7 ? 5.909 7.386 9.440 1.00 0.00 7 PRO A C 3
ATOM 2255 O O . PRO A 1 7 ? 6.624 7.809 10.349 1.00 0.00 7 PRO A O 3
ATOM 2266 N N . ILE A 1 8 ? 5.054 8.154 8.774 1.00 0.00 8 ILE A N 3
ATOM 2267 C CA . ILE A 1 8 ? 4.903 9.571 9.080 1.00 0.00 8 ILE A CA 3
ATOM 2268 C C . ILE A 1 8 ? 3.670 9.818 9.943 1.00 0.00 8 ILE A C 3
ATOM 2269 O O . ILE A 1 8 ? 2.583 9.321 9.649 1.00 0.00 8 ILE A O 3
ATOM 2285 N N . CYS A 1 9 ? 3.847 10.591 11.009 1.00 0.00 9 CYS A N 3
ATOM 2286 C CA . CYS A 1 9 ? 2.750 10.907 11.916 1.00 0.00 9 CYS A CA 3
ATOM 2287 C C . CYS A 1 9 ? 2.552 12.416 12.026 1.00 0.00 9 CYS A C 3
ATOM 2288 O O . CYS A 1 9 ? 3.468 13.195 11.759 1.00 0.00 9 CYS A O 3
ATOM 2295 N N . LYS A 1 10 ? 1.350 12.823 12.421 1.00 0.00 10 LYS A N 3
ATOM 2296 C CA . LYS A 1 10 ? 1.031 14.238 12.569 1.00 0.00 10 LYS A CA 3
ATOM 2297 C C . LYS A 1 10 ? 0.631 14.558 14.005 1.00 0.00 10 LYS A C 3
ATOM 2298 O O . LYS A 1 10 ? 0.198 13.679 14.750 1.00 0.00 10 LYS A O 3
ATOM 2317 N N . SER A 1 11 ? 0.778 15.823 14.388 1.00 0.00 11 SER A N 3
ATOM 2318 C CA . SER A 1 11 ? 0.434 16.258 15.736 1.00 0.00 11 SER A CA 3
ATOM 2319 C C . SER A 1 11 ? -0.031 17.711 15.736 1.00 0.00 11 SER A C 3
ATOM 2320 O O . SER A 1 11 ? 0.447 18.527 14.948 1.00 0.00 11 SER A O 3
ATOM 2328 N N . ARG A 1 12 ? -0.968 18.026 16.624 1.00 0.00 12 ARG A N 3
ATOM 2329 C CA . ARG A 1 12 ? -1.500 19.380 16.726 1.00 0.00 12 ARG A CA 3
ATOM 2330 C C . ARG A 1 12 ? -0.637 20.235 17.650 1.00 0.00 12 ARG A C 3
ATOM 2331 O O . ARG A 1 12 ? -0.591 20.008 18.859 1.00 0.00 12 ARG A O 3
ATOM 2352 N N . SER A 1 13 ? 0.045 21.218 17.071 1.00 0.00 13 SER A N 3
ATOM 2353 C CA . SER A 1 13 ? 0.910 22.105 17.841 1.00 0.00 13 SER A CA 3
ATOM 2354 C C . SER A 1 13 ? 0.090 22.980 18.784 1.00 0.00 13 SER A C 3
ATOM 2355 O O . SER A 1 13 ? -1.138 23.024 18.698 1.00 0.00 13 SER A O 3
ATOM 2363 N N . HIS A 1 14 ? 0.777 23.674 19.685 1.00 0.00 14 HIS A N 3
ATOM 2364 C CA . HIS A 1 14 ? 0.113 24.549 20.645 1.00 0.00 14 HIS A CA 3
ATOM 2365 C C . HIS A 1 14 ? 0.749 25.936 20.646 1.00 0.00 14 HIS A C 3
ATOM 2366 O O . HIS A 1 14 ? 0.050 26.949 20.616 1.00 0.00 14 HIS A O 3
ATOM 2380 N N . GLU A 1 15 ? 2.077 25.973 20.681 1.00 0.00 15 GLU A N 3
ATOM 2381 C CA . GLU A 1 15 ? 2.806 27.237 20.687 1.00 0.00 15 GLU A CA 3
ATOM 2382 C C . GLU A 1 15 ? 2.634 27.970 19.359 1.00 0.00 15 GLU A C 3
ATOM 2383 O O . GLU A 1 15 ? 2.486 29.192 19.327 1.00 0.00 15 GLU A O 3
ATOM 2395 N N . TYR A 1 16 ? 2.657 27.215 18.267 1.00 0.00 16 TYR A N 3
ATOM 2396 C CA . TYR A 1 16 ? 2.508 27.792 16.936 1.00 0.00 16 TYR A CA 3
ATOM 2397 C C . TYR A 1 16 ? 1.173 27.393 16.315 1.00 0.00 16 TYR A C 3
ATOM 2398 O O . TYR A 1 16 ? 1.095 27.078 15.127 1.00 0.00 16 TYR A O 3
ATOM 2416 N N . LYS A 1 17 ? 0.122 27.408 17.129 1.00 0.00 17 LYS A N 3
ATOM 2417 C CA . LYS A 1 17 ? -1.212 27.050 16.662 1.00 0.00 17 LYS A CA 3
ATOM 2418 C C . LYS A 1 17 ? -2.023 28.296 16.324 1.00 0.00 17 LYS A C 3
ATOM 2419 O O . LYS A 1 17 ? -3.218 28.367 16.607 1.00 0.00 17 LYS A O 3
ATOM 2438 N N . GLY A 1 18 ? -1.365 29.278 15.714 1.00 0.00 18 GLY A N 3
ATOM 2439 C CA . GLY A 1 18 ? -2.041 30.508 15.346 1.00 0.00 18 GLY A CA 3
ATOM 2440 C C . GLY A 1 18 ? -2.652 30.441 13.960 1.00 0.00 18 GLY A C 3
ATOM 2441 O O . GLY A 1 18 ? -3.297 29.454 13.606 1.00 0.00 18 GLY A O 3
ATOM 2445 N N . ARG A 1 19 ? -2.450 31.494 13.175 1.00 0.00 19 ARG A N 3
ATOM 2446 C CA . ARG A 1 19 ? -2.988 31.552 11.821 1.00 0.00 19 ARG A CA 3
ATOM 2447 C C . ARG A 1 19 ? -1.864 31.599 10.791 1.00 0.00 19 ARG A C 3
ATOM 2448 O O . ARG A 1 19 ? -1.562 32.654 10.232 1.00 0.00 19 ARG A O 3
ATOM 2469 N N . CYS A 1 20 ? -1.246 30.449 10.545 1.00 0.00 20 CYS A N 3
ATOM 2470 C CA . CYS A 1 20 ? -0.154 30.357 9.583 1.00 0.00 20 CYS A CA 3
ATOM 2471 C C . CYS A 1 20 ? -0.691 30.281 8.156 1.00 0.00 20 CYS A C 3
ATOM 2472 O O . CYS A 1 20 ? -1.887 30.083 7.942 1.00 0.00 20 CYS A O 3
ATOM 2479 N N . ILE A 1 21 ? 0.202 30.441 7.185 1.00 0.00 21 ILE A N 3
ATOM 2480 C CA . ILE A 1 21 ? -0.181 30.389 5.780 1.00 0.00 21 ILE A CA 3
ATOM 2481 C C . ILE A 1 21 ? 0.880 29.680 4.946 1.00 0.00 21 ILE A C 3
ATOM 2482 O O . ILE A 1 21 ? 0.559 28.892 4.057 1.00 0.00 21 ILE A O 3
ATOM 2498 N N . GLN A 1 22 ? 2.144 29.963 5.242 1.00 0.00 22 GLN A N 3
ATOM 2499 C CA . GLN A 1 22 ? 3.253 29.351 4.520 1.00 0.00 22 GLN A CA 3
ATOM 2500 C C . GLN A 1 22 ? 3.599 27.987 5.108 1.00 0.00 22 GLN A C 3
ATOM 2501 O O . GLN A 1 22 ? 3.959 27.879 6.281 1.00 0.00 22 GLN A O 3
ATOM 2515 N N . ASP A 1 23 ? 3.487 26.949 4.288 1.00 0.00 23 ASP A N 3
ATOM 2516 C CA . ASP A 1 23 ? 3.789 25.591 4.727 1.00 0.00 23 ASP A CA 3
ATOM 2517 C C . ASP A 1 23 ? 5.225 25.490 5.232 1.00 0.00 23 ASP A C 3
ATOM 2518 O O . ASP A 1 23 ? 5.495 24.829 6.234 1.00 0.00 23 ASP A O 3
ATOM 2527 N N . MET A 1 24 ? 6.141 26.148 4.530 1.00 0.00 24 MET A N 3
ATOM 2528 C CA . MET A 1 24 ? 7.550 26.131 4.908 1.00 0.00 24 MET A CA 3
ATOM 2529 C C . MET A 1 24 ? 7.737 26.651 6.329 1.00 0.00 24 MET A C 3
ATOM 2530 O O . MET A 1 24 ? 8.425 26.032 7.141 1.00 0.00 24 MET A O 3
ATOM 2544 N N . ASP A 1 25 ? 7.123 27.791 6.623 1.00 0.00 25 ASP A N 3
ATOM 2545 C CA . ASP A 1 25 ? 7.221 28.394 7.947 1.00 0.00 25 ASP A CA 3
ATOM 2546 C C . ASP A 1 25 ? 6.663 27.458 9.014 1.00 0.00 25 ASP A C 3
ATOM 2547 O O . ASP A 1 25 ? 7.307 27.204 10.032 1.00 0.00 25 ASP A O 3
ATOM 2556 N N . CYS A 1 26 ? 5.460 26.947 8.774 1.00 0.00 26 CYS A N 3
ATOM 2557 C CA . CYS A 1 26 ? 4.812 26.039 9.714 1.00 0.00 26 CYS A CA 3
ATOM 2558 C C . CYS A 1 26 ? 5.704 24.837 10.011 1.00 0.00 26 CYS A C 3
ATOM 2559 O O . CYS A 1 26 ? 5.732 24.335 11.133 1.00 0.00 26 CYS A O 3
ATOM 2566 N N . ASN A 1 27 ? 6.432 24.382 8.996 1.00 0.00 27 ASN A N 3
ATOM 2567 C CA . ASN A 1 27 ? 7.324 23.239 9.148 1.00 0.00 27 ASN A CA 3
ATOM 2568 C C . ASN A 1 27 ? 8.437 23.546 10.145 1.00 0.00 27 ASN A C 3
ATOM 2569 O O . ASN A 1 27 ? 8.692 22.769 11.065 1.00 0.00 27 ASN A O 3
ATOM 2580 N N . ALA A 1 28 ? 9.096 24.685 9.956 1.00 0.00 28 ALA A N 3
ATOM 2581 C CA . ALA A 1 28 ? 10.179 25.097 10.841 1.00 0.00 28 ALA A CA 3
ATOM 2582 C C . ALA A 1 28 ? 9.665 25.361 12.252 1.00 0.00 28 ALA A C 3
ATOM 2583 O O . ALA A 1 28 ? 10.376 25.142 13.232 1.00 0.00 28 ALA A O 3
ATOM 2590 N N . ALA A 1 29 ? 8.427 25.833 12.347 1.00 0.00 29 ALA A N 3
ATOM 2591 C CA . ALA A 1 29 ? 7.818 26.126 13.638 1.00 0.00 29 ALA A CA 3
ATOM 2592 C C . ALA A 1 29 ? 7.764 24.879 14.515 1.00 0.00 29 ALA A C 3
ATOM 2593 O O . ALA A 1 29 ? 8.093 24.927 15.701 1.00 0.00 29 ALA A O 3
ATOM 2600 N N . CYS A 1 30 ? 7.346 23.764 13.925 1.00 0.00 30 CYS A N 3
ATOM 2601 C CA . CYS A 1 30 ? 7.247 22.505 14.652 1.00 0.00 30 CYS A CA 3
ATOM 2602 C C . CYS A 1 30 ? 8.631 21.987 15.034 1.00 0.00 30 CYS A C 3
ATOM 2603 O O . CYS A 1 30 ? 8.927 21.784 16.211 1.00 0.00 30 CYS A O 3
ATOM 2610 N N . VAL A 1 31 ? 9.476 21.776 14.029 1.00 0.00 31 VAL A N 3
ATOM 2611 C CA . VAL A 1 31 ? 10.829 21.284 14.258 1.00 0.00 31 VAL A CA 3
ATOM 2612 C C . VAL A 1 31 ? 11.580 22.178 15.238 1.00 0.00 31 VAL A C 3
ATOM 2613 O O . VAL A 1 31 ? 12.535 21.745 15.884 1.00 0.00 31 VAL A O 3
ATOM 2626 N N . LYS A 1 32 ? 11.144 23.428 15.343 1.00 0.00 32 LYS A N 3
ATOM 2627 C CA . LYS A 1 32 ? 11.774 24.385 16.245 1.00 0.00 32 LYS A CA 3
ATOM 2628 C C . LYS A 1 32 ? 11.057 24.417 17.591 1.00 0.00 32 LYS A C 3
ATOM 2629 O O . LYS A 1 32 ? 11.626 24.838 18.597 1.00 0.00 32 LYS A O 3
ATOM 2648 N N . GLU A 1 33 ? 9.806 23.967 17.601 1.00 0.00 33 GLU A N 3
ATOM 2649 C CA . GLU A 1 33 ? 9.013 23.944 18.825 1.00 0.00 33 GLU A CA 3
ATOM 2650 C C . GLU A 1 33 ? 9.553 22.906 19.804 1.00 0.00 33 GLU A C 3
ATOM 2651 O O . GLU A 1 33 ? 9.673 23.169 21.000 1.00 0.00 33 GLU A O 3
ATOM 2663 N N . SER A 1 34 ? 9.878 21.726 19.286 1.00 0.00 34 SER A N 3
ATOM 2664 C CA . SER A 1 34 ? 10.402 20.646 20.115 1.00 0.00 34 SER A CA 3
ATOM 2665 C C . SER A 1 34 ? 11.581 19.960 19.431 1.00 0.00 34 SER A C 3
ATOM 2666 O O . SER A 1 34 ? 12.090 20.440 18.420 1.00 0.00 34 SER A O 3
ATOM 2674 N N . GLU A 1 35 ? 12.009 18.834 19.993 1.00 0.00 35 GLU A N 3
ATOM 2675 C CA . GLU A 1 35 ? 13.129 18.082 19.439 1.00 0.00 35 GLU A CA 3
ATOM 2676 C C . GLU A 1 35 ? 12.679 16.700 18.972 1.00 0.00 35 GLU A C 3
ATOM 2677 O O . GLU A 1 35 ? 13.494 15.793 18.807 1.00 0.00 35 GLU A O 3
ATOM 2689 N N . SER A 1 36 ? 11.375 16.549 18.762 1.00 0.00 36 SER A N 3
ATOM 2690 C CA . SER A 1 36 ? 10.815 15.277 18.319 1.00 0.00 36 SER A CA 3
ATOM 2691 C C . SER A 1 36 ? 10.136 15.426 16.961 1.00 0.00 36 SER A C 3
ATOM 2692 O O . SER A 1 36 ? 10.070 14.477 16.180 1.00 0.00 36 SER A O 3
ATOM 2700 N N . TYR A 1 37 ? 9.634 16.625 16.686 1.00 0.00 37 TYR A N 3
ATOM 2701 C CA . TYR A 1 37 ? 8.958 16.900 15.424 1.00 0.00 37 TYR A CA 3
ATOM 2702 C C . TYR A 1 37 ? 9.967 17.150 14.308 1.00 0.00 37 TYR A C 3
ATOM 2703 O O . TYR A 1 37 ? 10.843 18.008 14.428 1.00 0.00 37 TYR A O 3
ATOM 2721 N N . THR A 1 38 ? 9.838 16.396 13.221 1.00 0.00 38 THR A N 3
ATOM 2722 C CA . THR A 1 38 ? 10.738 16.534 12.083 1.00 0.00 38 THR A CA 3
ATOM 2723 C C . THR A 1 38 ? 9.976 16.934 10.825 1.00 0.00 38 THR A C 3
ATOM 2724 O O . THR A 1 38 ? 10.351 16.558 9.715 1.00 0.00 38 THR A O 3
ATOM 2735 N N . GLY A 1 39 ? 8.904 17.699 11.006 1.00 0.00 39 GLY A N 3
ATOM 2736 C CA . GLY A 1 39 ? 8.106 18.137 9.875 1.00 0.00 39 GLY A CA 3
ATOM 2737 C C . GLY A 1 39 ? 6.866 18.897 10.301 1.00 0.00 39 GLY A C 3
ATOM 2738 O O . GLY A 1 39 ? 6.604 19.055 11.493 1.00 0.00 39 GLY A O 3
ATOM 2742 N N . GLY A 1 40 ? 6.099 19.370 9.323 1.00 0.00 40 GLY A N 3
ATOM 2743 C CA . GLY A 1 40 ? 4.889 20.114 9.623 1.00 0.00 40 GLY A CA 3
ATOM 2744 C C . GLY A 1 40 ? 4.318 20.809 8.403 1.00 0.00 40 GLY A C 3
ATOM 2745 O O . GLY A 1 40 ? 5.061 21.343 7.579 1.00 0.00 40 GLY A O 3
ATOM 2749 N N . PHE A 1 41 ? 2.995 20.802 8.285 1.00 0.00 41 PHE A N 3
ATOM 2750 C CA . PHE A 1 41 ? 2.324 21.435 7.155 1.00 0.00 41 PHE A CA 3
ATOM 2751 C C . PHE A 1 41 ? 1.213 22.364 7.633 1.00 0.00 41 PHE A C 3
ATOM 2752 O O . PHE A 1 41 ? 0.625 22.154 8.694 1.00 0.00 41 PHE A O 3
ATOM 2769 N N . CYS A 1 42 ? 0.930 23.394 6.842 1.00 0.00 42 CYS A N 3
ATOM 2770 C CA . CYS A 1 42 ? -0.109 24.358 7.183 1.00 0.00 42 CYS A CA 3
ATOM 2771 C C . CYS A 1 42 ? -1.303 24.226 6.241 1.00 0.00 42 CYS A C 3
ATOM 2772 O O . CYS A 1 42 ? -1.143 23.936 5.057 1.00 0.00 42 CYS A O 3
ATOM 2779 N N . ASN A 1 43 ? -2.500 24.441 6.779 1.00 0.00 43 ASN A N 3
ATOM 2780 C CA . ASN A 1 43 ? -3.721 24.346 5.987 1.00 0.00 43 ASN A CA 3
ATOM 2781 C C . ASN A 1 43 ? -4.740 25.390 6.432 1.00 0.00 43 ASN A C 3
ATOM 2782 O O . ASN A 1 43 ? -4.938 25.611 7.626 1.00 0.00 43 ASN A O 3
ATOM 2793 N N . GLY A 1 44 ? -5.386 26.030 5.462 1.00 0.00 44 GLY A N 3
ATOM 2794 C CA . GLY A 1 44 ? -6.378 27.043 5.774 1.00 0.00 44 GLY A CA 3
ATOM 2795 C C . GLY A 1 44 ? -7.791 26.493 5.763 1.00 0.00 44 GLY A C 3
ATOM 2796 O O . GLY A 1 44 ? -8.314 26.127 4.711 1.00 0.00 44 GLY A O 3
ATOM 2800 N N . ARG A 1 45 ? -8.410 26.435 6.938 1.00 0.00 45 ARG A N 3
ATOM 2801 C CA . ARG A 1 45 ? -9.770 25.923 7.060 1.00 0.00 45 ARG A CA 3
ATOM 2802 C C . ARG A 1 45 ? -10.561 26.723 8.091 1.00 0.00 45 ARG A C 3
ATOM 2803 O O . ARG A 1 45 ? -9.999 27.421 8.936 1.00 0.00 45 ARG A O 3
ATOM 2824 N N . PRO A 1 46 ? -11.896 26.621 8.022 1.00 0.00 46 PRO A N 3
ATOM 2825 C CA . PRO A 1 46 ? -12.793 27.327 8.942 1.00 0.00 46 PRO A CA 3
ATOM 2826 C C . PRO A 1 46 ? -12.725 26.770 10.360 1.00 0.00 46 PRO A C 3
ATOM 2827 O O . PRO A 1 46 ? -12.507 25.577 10.574 1.00 0.00 46 PRO A O 3
ATOM 2838 N N . PRO A 1 47 ? -12.918 27.651 11.353 1.00 0.00 47 PRO A N 3
ATOM 2839 C CA . PRO A 1 47 ? -13.178 29.073 11.110 1.00 0.00 47 PRO A CA 3
ATOM 2840 C C . PRO A 1 47 ? -11.954 29.802 10.568 1.00 0.00 47 PRO A C 3
ATOM 2841 O O . PRO A 1 47 ? -12.038 30.523 9.574 1.00 0.00 47 PRO A O 3
ATOM 2852 N N . PHE A 1 48 ? -10.816 29.610 11.228 1.00 0.00 48 PHE A N 3
ATOM 2853 C CA . PHE A 1 48 ? -9.574 30.250 10.812 1.00 0.00 48 PHE A CA 3
ATOM 2854 C C . PHE A 1 48 ? -8.516 29.208 10.462 1.00 0.00 48 PHE A C 3
ATOM 2855 O O . PHE A 1 48 ? -8.618 28.046 10.855 1.00 0.00 48 PHE A O 3
ATOM 2872 N N . LYS A 1 49 ? -7.499 29.633 9.719 1.00 0.00 49 LYS A N 3
ATOM 2873 C CA . LYS A 1 49 ? -6.420 28.739 9.315 1.00 0.00 49 LYS A CA 3
ATOM 2874 C C . LYS A 1 49 ? -5.814 28.036 10.526 1.00 0.00 49 LYS A C 3
ATOM 2875 O O . LYS A 1 49 ? -5.912 28.524 11.651 1.00 0.00 49 LYS A O 3
ATOM 2894 N N . GLN A 1 50 ? -5.188 26.888 10.286 1.00 0.00 50 GLN A N 3
ATOM 2895 C CA . GLN A 1 50 ? -4.565 26.120 11.357 1.00 0.00 50 GLN A CA 3
ATOM 2896 C C . GLN A 1 50 ? -3.232 25.534 10.903 1.00 0.00 50 GLN A C 3
ATOM 2897 O O . GLN A 1 50 ? -3.022 25.288 9.715 1.00 0.00 50 GLN A O 3
ATOM 2911 N N . CYS A 1 51 ? -2.334 25.313 11.857 1.00 0.00 51 CYS A N 3
ATOM 2912 C CA . CYS A 1 51 ? -1.020 24.757 11.556 1.00 0.00 51 CYS A CA 3
ATOM 2913 C C . CYS A 1 51 ? -0.879 23.351 12.132 1.00 0.00 51 CYS A C 3
ATOM 2914 O O . CYS A 1 51 ? -1.249 23.098 13.279 1.00 0.00 51 CYS A O 3
ATOM 2921 N N . PHE A 1 52 ? -0.343 22.439 11.328 1.00 0.00 52 PHE A N 3
ATOM 2922 C CA . PHE A 1 52 ? -0.154 21.058 11.757 1.00 0.00 52 PHE A CA 3
ATOM 2923 C C . PHE A 1 52 ? 1.318 20.661 11.678 1.00 0.00 52 PHE A C 3
ATOM 2924 O O . PHE A 1 52 ? 2.051 21.120 10.802 1.00 0.00 52 PHE A O 3
ATOM 2941 N N . CYS A 1 53 ? 1.743 19.805 12.601 1.00 0.00 53 CYS A N 3
ATOM 2942 C CA . CYS A 1 53 ? 3.126 19.345 12.639 1.00 0.00 53 CYS A CA 3
ATOM 2943 C C . CYS A 1 53 ? 3.214 17.858 12.309 1.00 0.00 53 CYS A C 3
ATOM 2944 O O . CYS A 1 53 ? 2.241 17.118 12.457 1.00 0.00 53 CYS A O 3
ATOM 2951 N N . THR A 1 54 ? 4.389 17.425 11.860 1.00 0.00 54 THR A N 3
ATOM 2952 C CA . THR A 1 54 ? 4.605 16.028 11.508 1.00 0.00 54 THR A CA 3
ATOM 2953 C C . THR A 1 54 ? 5.924 15.516 12.074 1.00 0.00 54 THR A C 3
ATOM 2954 O O . THR A 1 54 ? 6.919 16.240 12.112 1.00 0.00 54 THR A O 3
ATOM 2965 N N . LYS A 1 55 ? 5.927 14.262 12.514 1.00 0.00 55 LYS A N 3
ATOM 2966 C CA . LYS A 1 55 ? 7.125 13.651 13.078 1.00 0.00 55 LYS A CA 3
ATOM 2967 C C . LYS A 1 55 ? 7.179 12.161 12.754 1.00 0.00 55 LYS A C 3
ATOM 2968 O O . LYS A 1 55 ? 6.165 11.527 12.463 1.00 0.00 55 LYS A O 3
ATOM 2987 N N . PRO A 1 56 ? 8.390 11.587 12.806 1.00 0.00 56 PRO A N 3
ATOM 2988 C CA . PRO A 1 56 ? 8.605 10.165 12.524 1.00 0.00 56 PRO A CA 3
ATOM 2989 C C . PRO A 1 56 ? 8.024 9.264 13.608 1.00 0.00 56 PRO A C 3
ATOM 2990 O O . PRO A 1 56 ? 8.510 9.243 14.739 1.00 0.00 56 PRO A O 3
ATOM 3001 N N . CYS A 1 57 ? 6.980 8.520 13.255 1.00 0.00 57 CYS A N 3
ATOM 3002 C CA . CYS A 1 57 ? 6.332 7.617 14.198 1.00 0.00 57 CYS A CA 3
ATOM 3003 C C . CYS A 1 57 ? 7.357 6.717 14.882 1.00 0.00 57 CYS A C 3
ATOM 3004 O O . CYS A 1 57 ? 8.511 6.640 14.461 1.00 0.00 57 CYS A O 3
ATOM 3011 N N . LYS A 1 58 ? 6.927 6.037 15.940 1.00 0.00 58 LYS A N 3
ATOM 3012 C CA . LYS A 1 58 ? 7.805 5.141 16.683 1.00 0.00 58 LYS A CA 3
ATOM 3013 C C . LYS A 1 58 ? 7.166 3.765 16.845 1.00 0.00 58 LYS A C 3
ATOM 3014 O O . LYS A 1 58 ? 5.963 3.601 16.643 1.00 0.00 58 LYS A O 3
ATOM 3033 N N . ARG A 1 59 ? 7.979 2.780 17.212 1.00 0.00 59 ARG A N 3
ATOM 3034 C CA . ARG A 1 59 ? 7.493 1.419 17.402 1.00 0.00 59 ARG A CA 3
ATOM 3035 C C . ARG A 1 59 ? 6.943 0.851 16.097 1.00 0.00 59 ARG A C 3
ATOM 3036 O O . ARG A 1 59 ? 6.673 1.591 15.152 1.00 0.00 59 ARG A O 3
ATOM 3057 N N . GLU A 1 60 ? 6.781 -0.468 16.053 1.00 0.00 60 GLU A N 3
ATOM 3058 C CA . GLU A 1 60 ? 6.265 -1.134 14.863 1.00 0.00 60 GLU A CA 3
ATOM 3059 C C . GLU A 1 60 ? 4.875 -0.614 14.508 1.00 0.00 60 GLU A C 3
ATOM 3060 O O . GLU A 1 60 ? 4.364 0.306 15.146 1.00 0.00 60 GLU A O 3
ATOM 3072 N N . ARG A 1 61 ? 4.271 -1.210 13.485 1.00 0.00 61 ARG A N 3
ATOM 3073 C CA . ARG A 1 61 ? 2.942 -0.806 13.043 1.00 0.00 61 ARG A CA 3
ATOM 3074 C C . ARG A 1 61 ? 2.229 -1.958 12.340 1.00 0.00 61 ARG A C 3
ATOM 3075 O O . ARG A 1 61 ? 1.241 -2.490 12.845 1.00 0.00 61 ARG A O 3
ATOM 3096 N N . ALA A 1 62 ? 2.737 -2.337 11.173 1.00 0.00 62 ALA A N 3
ATOM 3097 C CA . ALA A 1 62 ? 2.151 -3.426 10.402 1.00 0.00 62 ALA A CA 3
ATOM 3098 C C . ALA A 1 62 ? 3.141 -3.968 9.376 1.00 0.00 62 ALA A C 3
ATOM 3099 O O . ALA A 1 62 ? 3.466 -5.155 9.381 1.00 0.00 62 ALA A O 3
ATOM 3106 N N . ALA A 1 63 ? 3.616 -3.091 8.498 1.00 0.00 63 ALA A N 3
ATOM 3107 C CA . ALA A 1 63 ? 4.570 -3.482 7.468 1.00 0.00 63 ALA A CA 3
ATOM 3108 C C . ALA A 1 63 ? 3.961 -4.505 6.515 1.00 0.00 63 ALA A C 3
ATOM 3109 O O . ALA A 1 63 ? 3.847 -5.684 6.845 1.00 0.00 63 ALA A O 3
ATOM 3116 N N . ALA A 1 64 ? 3.569 -4.044 5.331 1.00 0.00 64 ALA A N 3
ATOM 3117 C CA . ALA A 1 64 ? 2.972 -4.919 4.330 1.00 0.00 64 ALA A CA 3
ATOM 3118 C C . ALA A 1 64 ? 3.139 -4.343 2.928 1.00 0.00 64 ALA A C 3
ATOM 3119 O O . ALA A 1 64 ? 3.552 -3.195 2.762 1.00 0.00 64 ALA A O 3
ATOM 3126 N N . THR A 1 65 ? 2.815 -5.147 1.920 1.00 0.00 65 THR A N 3
ATOM 3127 C CA . THR A 1 65 ? 2.931 -4.718 0.532 1.00 0.00 65 THR A CA 3
ATOM 3128 C C . THR A 1 65 ? 1.668 -5.054 -0.254 1.00 0.00 65 THR A C 3
ATOM 3129 O O . THR A 1 65 ? 0.670 -5.498 0.315 1.00 0.00 65 THR A O 3
ATOM 3140 N N . LEU A 1 66 ? 1.718 -4.839 -1.564 1.00 0.00 66 LEU A N 3
ATOM 3141 C CA . LEU A 1 66 ? 0.578 -5.120 -2.429 1.00 0.00 66 LEU A CA 3
ATOM 3142 C C . LEU A 1 66 ? 0.943 -4.911 -3.895 1.00 0.00 66 LEU A C 3
ATOM 3143 O O . LEU A 1 66 ? 1.742 -4.036 -4.228 1.00 0.00 66 LEU A O 3
ATOM 3159 N N . ARG A 1 67 ? 0.350 -5.719 -4.768 1.00 0.00 67 ARG A N 3
ATOM 3160 C CA . ARG A 1 67 ? 0.611 -5.623 -6.199 1.00 0.00 67 ARG A CA 3
ATOM 3161 C C . ARG A 1 67 ? 2.032 -6.075 -6.524 1.00 0.00 67 ARG A C 3
ATOM 3162 O O . ARG A 1 67 ? 2.242 -7.171 -7.043 1.00 0.00 67 ARG A O 3
ATOM 3183 N N . TRP A 1 68 ? 3.003 -5.223 -6.215 1.00 0.00 68 TRP A N 3
ATOM 3184 C CA . TRP A 1 68 ? 4.404 -5.535 -6.474 1.00 0.00 68 TRP A CA 3
ATOM 3185 C C . TRP A 1 68 ? 4.897 -6.641 -5.547 1.00 0.00 68 TRP A C 3
ATOM 3186 O O . TRP A 1 68 ? 4.306 -6.916 -4.502 1.00 0.00 68 TRP A O 3
ATOM 3207 N N . PRO A 1 69 ? 6.004 -7.290 -5.934 1.00 0.00 69 PRO A N 3
ATOM 3208 C CA . PRO A 1 69 ? 6.600 -8.376 -5.150 1.00 0.00 69 PRO A CA 3
ATOM 3209 C C . PRO A 1 69 ? 7.229 -7.877 -3.853 1.00 0.00 69 PRO A C 3
ATOM 3210 O O . PRO A 1 69 ? 7.310 -8.611 -2.869 1.00 0.00 69 PRO A O 3
ATOM 3221 N N . GLY A 1 70 ? 7.672 -6.623 -3.860 1.00 0.00 70 GLY A N 3
ATOM 3222 C CA . GLY A 1 70 ? 8.287 -6.048 -2.678 1.00 0.00 70 GLY A CA 3
ATOM 3223 C C . GLY A 1 70 ? 9.773 -5.808 -2.857 1.00 0.00 70 GLY A C 3
ATOM 3224 O O . GLY A 1 70 ? 10.520 -5.736 -1.880 1.00 0.00 70 GLY A O 3
ATOM 3228 N N . LEU A 1 71 ? 10.205 -5.685 -4.107 1.00 0.00 71 LEU A N 3
ATOM 3229 C CA . LEU A 1 71 ? 11.612 -5.453 -4.411 1.00 0.00 71 LEU A CA 3
ATOM 3230 C C . LEU A 1 71 ? 12.491 -6.526 -3.775 1.00 0.00 71 LEU A C 3
ATOM 3231 O O . LEU A 1 71 ? 13.403 -7.054 -4.411 1.00 0.00 71 LEU A O 3
ATOM 3247 N N . HIS A 1 1 ? 1.194 0.104 2.446 1.00 0.00 1 HIS A N 4
ATOM 3248 C CA . HIS A 1 1 ? 1.920 -0.901 1.678 1.00 0.00 1 HIS A CA 4
ATOM 3249 C C . HIS A 1 1 ? 3.378 -0.975 2.123 1.00 0.00 1 HIS A C 4
ATOM 3250 O O . HIS A 1 1 ? 4.272 -1.238 1.318 1.00 0.00 1 HIS A O 4
ATOM 3264 N N . THR A 1 2 ? 3.611 -0.741 3.411 1.00 0.00 2 THR A N 4
ATOM 3265 C CA . THR A 1 2 ? 4.959 -0.780 3.963 1.00 0.00 2 THR A CA 4
ATOM 3266 C C . THR A 1 2 ? 5.934 -0.001 3.087 1.00 0.00 2 THR A C 4
ATOM 3267 O O . THR A 1 2 ? 6.833 -0.565 2.463 1.00 0.00 2 THR A O 4
ATOM 3278 N N . PRO A 1 3 ? 5.755 1.328 3.038 1.00 0.00 3 PRO A N 4
ATOM 3279 C CA . PRO A 1 3 ? 6.611 2.213 2.243 1.00 0.00 3 PRO A CA 4
ATOM 3280 C C . PRO A 1 3 ? 8.020 2.325 2.815 1.00 0.00 3 PRO A C 4
ATOM 3281 O O . PRO A 1 3 ? 8.996 2.445 2.073 1.00 0.00 3 PRO A O 4
ATOM 3292 N N . THR A 1 4 ? 8.121 2.286 4.140 1.00 0.00 4 THR A N 4
ATOM 3293 C CA . THR A 1 4 ? 9.410 2.384 4.812 1.00 0.00 4 THR A CA 4
ATOM 3294 C C . THR A 1 4 ? 9.257 2.229 6.321 1.00 0.00 4 THR A C 4
ATOM 3295 O O . THR A 1 4 ? 8.179 2.424 6.883 1.00 0.00 4 THR A O 4
ATOM 3306 N N . PRO A 1 5 ? 10.360 1.870 6.995 1.00 0.00 5 PRO A N 4
ATOM 3307 C CA . PRO A 1 5 ? 10.374 1.683 8.449 1.00 0.00 5 PRO A CA 4
ATOM 3308 C C . PRO A 1 5 ? 10.221 2.998 9.204 1.00 0.00 5 PRO A C 4
ATOM 3309 O O . PRO A 1 5 ? 9.898 3.010 10.393 1.00 0.00 5 PRO A O 4
ATOM 3320 N N . THR A 1 6 ? 10.454 4.106 8.508 1.00 0.00 6 THR A N 4
ATOM 3321 C CA . THR A 1 6 ? 10.343 5.427 9.113 1.00 0.00 6 THR A CA 4
ATOM 3322 C C . THR A 1 6 ? 9.189 6.216 8.504 1.00 0.00 6 THR A C 4
ATOM 3323 O O . THR A 1 6 ? 9.386 7.142 7.718 1.00 0.00 6 THR A O 4
ATOM 3334 N N . PRO A 1 7 ? 7.956 5.842 8.875 1.00 0.00 7 PRO A N 4
ATOM 3335 C CA . PRO A 1 7 ? 6.745 6.504 8.378 1.00 0.00 7 PRO A CA 4
ATOM 3336 C C . PRO A 1 7 ? 6.589 7.917 8.928 1.00 0.00 7 PRO A C 4
ATOM 3337 O O . PRO A 1 7 ? 7.240 8.288 9.905 1.00 0.00 7 PRO A O 4
ATOM 3348 N N . ILE A 1 8 ? 5.723 8.701 8.296 1.00 0.00 8 ILE A N 4
ATOM 3349 C CA . ILE A 1 8 ? 5.480 10.073 8.724 1.00 0.00 8 ILE A CA 4
ATOM 3350 C C . ILE A 1 8 ? 4.083 10.226 9.316 1.00 0.00 8 ILE A C 4
ATOM 3351 O O . ILE A 1 8 ? 3.097 9.773 8.733 1.00 0.00 8 ILE A O 4
ATOM 3367 N N . CYS A 1 9 ? 4.005 10.868 10.476 1.00 0.00 9 CYS A N 4
ATOM 3368 C CA . CYS A 1 9 ? 2.729 11.083 11.148 1.00 0.00 9 CYS A CA 4
ATOM 3369 C C . CYS A 1 9 ? 2.450 12.573 11.320 1.00 0.00 9 CYS A C 4
ATOM 3370 O O . CYS A 1 9 ? 3.343 13.406 11.163 1.00 0.00 9 CYS A O 4
ATOM 3377 N N . LYS A 1 10 ? 1.204 12.902 11.645 1.00 0.00 10 LYS A N 4
ATOM 3378 C CA . LYS A 1 10 ? 0.805 14.291 11.841 1.00 0.00 10 LYS A CA 4
ATOM 3379 C C . LYS A 1 10 ? 0.302 14.517 13.263 1.00 0.00 10 LYS A C 4
ATOM 3380 O O . LYS A 1 10 ? -0.404 13.678 13.822 1.00 0.00 10 LYS A O 4
ATOM 3399 N N . SER A 1 11 ? 0.670 15.655 13.842 1.00 0.00 11 SER A N 4
ATOM 3400 C CA . SER A 1 11 ? 0.259 15.990 15.200 1.00 0.00 11 SER A CA 4
ATOM 3401 C C . SER A 1 11 ? 0.155 17.502 15.379 1.00 0.00 11 SER A C 4
ATOM 3402 O O . SER A 1 11 ? 0.897 18.264 14.758 1.00 0.00 11 SER A O 4
ATOM 3410 N N . ARG A 1 12 ? -0.771 17.928 16.232 1.00 0.00 12 ARG A N 4
ATOM 3411 C CA . ARG A 1 12 ? -0.973 19.348 16.492 1.00 0.00 12 ARG A CA 4
ATOM 3412 C C . ARG A 1 12 ? -0.206 19.788 17.736 1.00 0.00 12 ARG A C 4
ATOM 3413 O O . ARG A 1 12 ? -0.134 19.056 18.723 1.00 0.00 12 ARG A O 4
ATOM 3434 N N . SER A 1 13 ? 0.365 20.987 17.680 1.00 0.00 13 SER A N 4
ATOM 3435 C CA . SER A 1 13 ? 1.130 21.522 18.801 1.00 0.00 13 SER A CA 4
ATOM 3436 C C . SER A 1 13 ? 0.351 22.623 19.514 1.00 0.00 13 SER A C 4
ATOM 3437 O O . SER A 1 13 ? -0.849 22.794 19.293 1.00 0.00 13 SER A O 4
ATOM 3445 N N . HIS A 1 14 ? 1.042 23.368 20.371 1.00 0.00 14 HIS A N 4
ATOM 3446 C CA . HIS A 1 14 ? 0.416 24.454 21.117 1.00 0.00 14 HIS A CA 4
ATOM 3447 C C . HIS A 1 14 ? 1.039 25.796 20.747 1.00 0.00 14 HIS A C 4
ATOM 3448 O O . HIS A 1 14 ? 0.899 26.777 21.477 1.00 0.00 14 HIS A O 4
ATOM 3462 N N . GLU A 1 15 ? 1.726 25.832 19.610 1.00 0.00 15 GLU A N 4
ATOM 3463 C CA . GLU A 1 15 ? 2.371 27.054 19.145 1.00 0.00 15 GLU A CA 4
ATOM 3464 C C . GLU A 1 15 ? 2.434 27.090 17.621 1.00 0.00 15 GLU A C 4
ATOM 3465 O O . GLU A 1 15 ? 2.798 26.104 16.980 1.00 0.00 15 GLU A O 4
ATOM 3477 N N . TYR A 1 16 ? 2.076 28.234 17.047 1.00 0.00 16 TYR A N 4
ATOM 3478 C CA . TYR A 1 16 ? 2.088 28.398 15.598 1.00 0.00 16 TYR A CA 4
ATOM 3479 C C . TYR A 1 16 ? 1.155 27.395 14.928 1.00 0.00 16 TYR A C 4
ATOM 3480 O O . TYR A 1 16 ? 1.514 26.762 13.935 1.00 0.00 16 TYR A O 4
ATOM 3498 N N . LYS A 1 17 ? -0.046 27.255 15.478 1.00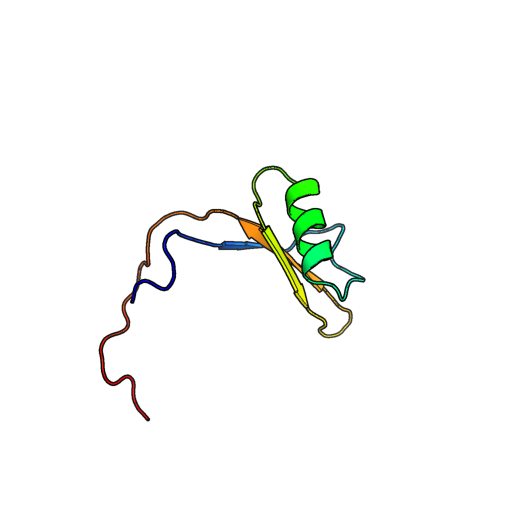 0.00 17 LYS A N 4
ATOM 3499 C CA . LYS A 1 17 ? -1.035 26.331 14.934 1.00 0.00 17 LYS A CA 4
ATOM 3500 C C . LYS A 1 17 ? -2.440 26.917 15.034 1.00 0.00 17 LYS A C 4
ATOM 3501 O O . LYS A 1 17 ? -3.260 26.455 15.826 1.00 0.00 17 LYS A O 4
ATOM 3520 N N . GLY A 1 18 ? -2.710 27.937 14.225 1.00 0.00 18 GLY A N 4
ATOM 3521 C CA . GLY A 1 18 ? -4.017 28.567 14.238 1.00 0.00 18 GLY A CA 4
ATOM 3522 C C . GLY A 1 18 ? -3.983 29.984 13.701 1.00 0.00 18 GLY A C 4
ATOM 3523 O O . GLY A 1 18 ? -4.666 30.868 14.219 1.00 0.00 18 GLY A O 4
ATOM 3527 N N . ARG A 1 19 ? -3.184 30.203 12.662 1.00 0.00 19 ARG A N 4
ATOM 3528 C CA . ARG A 1 19 ? -3.060 31.524 12.057 1.00 0.00 19 ARG A CA 4
ATOM 3529 C C . ARG A 1 19 ? -2.068 31.500 10.898 1.00 0.00 19 ARG A C 4
ATOM 3530 O O . ARG A 1 19 ? -2.223 32.232 9.919 1.00 0.00 19 ARG A O 4
ATOM 3551 N N . CYS A 1 20 ? -1.049 30.656 11.016 1.00 0.00 20 CYS A N 4
ATOM 3552 C CA . CYS A 1 20 ? -0.030 30.537 9.979 1.00 0.00 20 CYS A CA 4
ATOM 3553 C C . CYS A 1 20 ? -0.670 30.378 8.603 1.00 0.00 20 CYS A C 4
ATOM 3554 O O . CYS A 1 20 ? -1.862 30.090 8.492 1.00 0.00 20 CYS A O 4
ATOM 3561 N N . ILE A 1 21 ? 0.130 30.566 7.559 1.00 0.00 21 ILE A N 4
ATOM 3562 C CA . ILE A 1 21 ? -0.358 30.442 6.191 1.00 0.00 21 ILE A CA 4
ATOM 3563 C C . ILE A 1 21 ? 0.656 29.722 5.309 1.00 0.00 21 ILE A C 4
ATOM 3564 O O . ILE A 1 21 ? 0.292 28.884 4.485 1.00 0.00 21 ILE A O 4
ATOM 3580 N N . GLN A 1 22 ? 1.931 30.054 5.490 1.00 0.00 22 GLN A N 4
ATOM 3581 C CA . GLN A 1 22 ? 2.998 29.437 4.711 1.00 0.00 22 GLN A CA 4
ATOM 3582 C C . GLN A 1 22 ? 3.387 28.084 5.297 1.00 0.00 22 GLN A C 4
ATOM 3583 O O . GLN A 1 22 ? 3.735 27.982 6.473 1.00 0.00 22 GLN A O 4
ATOM 3597 N N . ASP A 1 23 ? 3.326 27.047 4.468 1.00 0.00 23 ASP A N 4
ATOM 3598 C CA . ASP A 1 23 ? 3.673 25.699 4.904 1.00 0.00 23 ASP A CA 4
ATOM 3599 C C . ASP A 1 23 ? 5.105 25.649 5.426 1.00 0.00 23 ASP A C 4
ATOM 3600 O O . ASP A 1 23 ? 5.389 24.990 6.426 1.00 0.00 23 ASP A O 4
ATOM 3609 N N . MET A 1 24 ? 6.005 26.348 4.741 1.00 0.00 24 MET A N 4
ATOM 3610 C CA . MET A 1 24 ? 7.408 26.382 5.137 1.00 0.00 24 MET A CA 4
ATOM 3611 C C . MET A 1 24 ? 7.557 26.892 6.567 1.00 0.00 24 MET A C 4
ATOM 3612 O O . MET A 1 24 ? 8.262 26.292 7.379 1.00 0.00 24 MET A O 4
ATOM 3626 N N . ASP A 1 25 ? 6.891 28.001 6.867 1.00 0.00 25 ASP A N 4
ATOM 3627 C CA . ASP A 1 25 ? 6.949 28.591 8.200 1.00 0.00 25 ASP A CA 4
ATOM 3628 C C . ASP A 1 25 ? 6.436 27.611 9.251 1.00 0.00 25 ASP A C 4
ATOM 3629 O O . ASP A 1 25 ? 7.091 27.374 10.266 1.00 0.00 25 ASP A O 4
ATOM 3638 N N . CYS A 1 26 ? 5.260 27.045 9.000 1.00 0.00 26 CYS A N 4
ATOM 3639 C CA . CYS A 1 26 ? 4.657 26.092 9.924 1.00 0.00 26 CYS A CA 4
ATOM 3640 C C . CYS A 1 26 ? 5.611 24.936 10.212 1.00 0.00 26 CYS A C 4
ATOM 3641 O O . CYS A 1 26 ? 5.704 24.462 11.344 1.00 0.00 26 CYS A O 4
ATOM 3648 N N . ASN A 1 27 ? 6.316 24.487 9.179 1.00 0.00 27 ASN A N 4
ATOM 3649 C CA . ASN A 1 27 ? 7.263 23.386 9.320 1.00 0.00 27 ASN A CA 4
ATOM 3650 C C . ASN A 1 27 ? 8.330 23.716 10.360 1.00 0.00 27 ASN A C 4
ATOM 3651 O O . ASN A 1 27 ? 8.588 22.930 11.270 1.00 0.00 27 ASN A O 4
ATOM 3662 N N . ALA A 1 28 ? 8.946 24.885 10.217 1.00 0.00 28 ALA A N 4
ATOM 3663 C CA . ALA A 1 28 ? 9.983 25.320 11.144 1.00 0.00 28 ALA A CA 4
ATOM 3664 C C . ALA A 1 28 ? 9.418 25.512 12.548 1.00 0.00 28 ALA A C 4
ATOM 3665 O O . ALA A 1 28 ? 10.106 25.276 13.541 1.00 0.00 28 ALA A O 4
ATOM 3672 N N . ALA A 1 29 ? 8.163 25.941 12.623 1.00 0.00 29 ALA A N 4
ATOM 3673 C CA . ALA A 1 29 ? 7.506 26.163 13.905 1.00 0.00 29 ALA A CA 4
ATOM 3674 C C . ALA A 1 29 ? 7.463 24.880 14.728 1.00 0.00 29 ALA A C 4
ATOM 3675 O O . ALA A 1 29 ? 7.719 24.894 15.933 1.00 0.00 29 ALA A O 4
ATOM 3682 N N . CYS A 1 30 ? 7.135 23.772 14.072 1.00 0.00 30 CYS A N 4
ATOM 3683 C CA . CYS A 1 30 ? 7.057 22.480 14.743 1.00 0.00 30 CYS A CA 4
ATOM 3684 C C . CYS A 1 30 ? 8.444 21.993 15.149 1.00 0.00 30 CYS A C 4
ATOM 3685 O O . CYS A 1 30 ? 8.710 21.751 16.327 1.00 0.00 30 CYS A O 4
ATOM 3692 N N . VAL A 1 31 ? 9.327 21.850 14.166 1.00 0.00 31 VAL A N 4
ATOM 3693 C CA . VAL A 1 31 ? 10.688 21.393 14.420 1.00 0.00 31 VAL A CA 4
ATOM 3694 C C . VAL A 1 31 ? 11.376 22.267 15.462 1.00 0.00 31 VAL A C 4
ATOM 3695 O O . VAL A 1 31 ? 12.310 21.832 16.135 1.00 0.00 31 VAL A O 4
ATOM 3708 N N . LYS A 1 32 ? 10.906 23.504 15.592 1.00 0.00 32 LYS A N 4
ATOM 3709 C CA . LYS A 1 32 ? 11.474 24.441 16.554 1.00 0.00 32 LYS A CA 4
ATOM 3710 C C . LYS A 1 32 ? 10.687 24.423 17.860 1.00 0.00 32 LYS A C 4
ATOM 3711 O O . LYS A 1 32 ? 11.183 24.857 18.900 1.00 0.00 32 LYS A O 4
ATOM 3730 N N . GLU A 1 33 ? 9.459 23.917 17.800 1.00 0.00 33 GLU A N 4
ATOM 3731 C CA . GLU A 1 33 ? 8.605 23.842 18.979 1.00 0.00 33 GLU A CA 4
ATOM 3732 C C . GLU A 1 33 ? 9.065 22.727 19.914 1.00 0.00 33 GLU A C 4
ATOM 3733 O O . GLU A 1 33 ? 9.132 22.910 21.130 1.00 0.00 33 GLU A O 4
ATOM 3745 N N . SER A 1 34 ? 9.380 21.572 19.337 1.00 0.00 34 SER A N 4
ATOM 3746 C CA . SER A 1 34 ? 9.829 20.425 20.119 1.00 0.00 34 SER A CA 4
ATOM 3747 C C . SER A 1 34 ? 11.100 19.827 19.523 1.00 0.00 34 SER A C 4
ATOM 3748 O O . SER A 1 34 ? 11.719 20.415 18.638 1.00 0.00 34 SER A O 4
ATOM 3756 N N . GLU A 1 35 ? 11.481 18.653 20.018 1.00 0.00 35 GLU A N 4
ATOM 3757 C CA . GLU A 1 35 ? 12.679 17.975 19.535 1.00 0.00 35 GLU A CA 4
ATOM 3758 C C . GLU A 1 35 ? 12.341 16.585 19.006 1.00 0.00 35 GLU A C 4
ATOM 3759 O O . GLU A 1 35 ? 13.214 15.725 18.887 1.00 0.00 35 GLU A O 4
ATOM 3771 N N . SER A 1 36 ? 11.068 16.372 18.689 1.00 0.00 36 SER A N 4
ATOM 3772 C CA . SER A 1 36 ? 10.612 15.085 18.177 1.00 0.00 36 SER A CA 4
ATOM 3773 C C . SER A 1 36 ? 9.997 15.240 16.789 1.00 0.00 36 SER A C 4
ATOM 3774 O O . SER A 1 36 ? 10.070 14.332 15.961 1.00 0.00 36 SER A O 4
ATOM 3782 N N . TYR A 1 37 ? 9.391 16.396 16.544 1.00 0.00 37 TYR A N 4
ATOM 3783 C CA . TYR A 1 37 ? 8.760 16.671 15.259 1.00 0.00 37 TYR A CA 4
ATOM 3784 C C . TYR A 1 37 ? 9.794 17.112 14.228 1.00 0.00 37 TYR A C 4
ATOM 3785 O O . TYR A 1 37 ? 10.531 18.076 14.442 1.00 0.00 37 TYR A O 4
ATOM 3803 N N . THR A 1 38 ? 9.842 16.401 13.105 1.00 0.00 38 THR A N 4
ATOM 3804 C CA . THR A 1 38 ? 10.785 16.718 12.040 1.00 0.00 38 THR A CA 4
ATOM 3805 C C . THR A 1 38 ? 10.058 17.179 10.782 1.00 0.00 38 THR A C 4
ATOM 3806 O O . THR A 1 38 ? 10.529 16.962 9.666 1.00 0.00 38 THR A O 4
ATOM 3817 N N . GLY A 1 39 ? 8.907 17.818 10.970 1.00 0.00 39 GLY A N 4
ATOM 3818 C CA . GLY A 1 39 ? 8.134 18.301 9.840 1.00 0.00 39 GLY A CA 4
ATOM 3819 C C . GLY A 1 39 ? 6.913 19.092 10.269 1.00 0.00 39 GLY A C 4
ATOM 3820 O O . GLY A 1 39 ? 6.671 19.275 11.461 1.00 0.00 39 GLY A O 4
ATOM 3824 N N . GLY A 1 40 ? 6.143 19.564 9.293 1.00 0.00 40 GLY A N 4
ATOM 3825 C CA . GLY A 1 40 ? 4.952 20.335 9.595 1.00 0.00 40 GLY A CA 4
ATOM 3826 C C . GLY A 1 40 ? 4.493 21.177 8.422 1.00 0.00 40 GLY A C 4
ATOM 3827 O O . GLY A 1 40 ? 5.302 21.830 7.763 1.00 0.00 40 GLY A O 4
ATOM 3831 N N . PHE A 1 41 ? 3.191 21.162 8.158 1.00 0.00 41 PHE A N 4
ATOM 3832 C CA . PHE A 1 41 ? 2.625 21.929 7.054 1.00 0.00 41 PHE A CA 4
ATOM 3833 C C . PHE A 1 41 ? 1.477 22.810 7.535 1.00 0.00 41 PHE A C 4
ATOM 3834 O O . PHE A 1 41 ? 0.896 22.570 8.594 1.00 0.00 41 PHE A O 4
ATOM 3851 N N . CYS A 1 42 ? 1.154 23.832 6.750 1.00 0.00 42 CYS A N 4
ATOM 3852 C CA . CYS A 1 42 ? 0.076 24.751 7.094 1.00 0.00 42 CYS A CA 4
ATOM 3853 C C . CYS A 1 42 ? -1.110 24.578 6.149 1.00 0.00 42 CYS A C 4
ATOM 3854 O O . CYS A 1 42 ? -0.935 24.350 4.953 1.00 0.00 42 CYS A O 4
ATOM 3861 N N . ASN A 1 43 ? -2.316 24.687 6.696 1.00 0.00 43 ASN A N 4
ATOM 3862 C CA . ASN A 1 43 ? -3.531 24.542 5.902 1.00 0.00 43 ASN A CA 4
ATOM 3863 C C . ASN A 1 43 ? -4.621 25.487 6.399 1.00 0.00 43 ASN A C 4
ATOM 3864 O O . ASN A 1 43 ? -4.805 25.662 7.603 1.00 0.00 43 ASN A O 4
ATOM 3875 N N . GLY A 1 44 ? -5.344 26.093 5.462 1.00 0.00 44 GLY A N 4
ATOM 3876 C CA . GLY A 1 44 ? -6.407 27.012 5.823 1.00 0.00 44 GLY A CA 4
ATOM 3877 C C . GLY A 1 44 ? -7.763 26.338 5.875 1.00 0.00 44 GLY A C 4
ATOM 3878 O O . GLY A 1 44 ? -8.298 25.924 4.846 1.00 0.00 44 GLY A O 4
ATOM 3882 N N . ARG A 1 45 ? -8.321 26.225 7.076 1.00 0.00 45 ARG A N 4
ATOM 3883 C CA . ARG A 1 45 ? -9.623 25.594 7.257 1.00 0.00 45 ARG A CA 4
ATOM 3884 C C . ARG A 1 45 ? -10.441 26.328 8.315 1.00 0.00 45 ARG A C 4
ATOM 3885 O O . ARG A 1 45 ? -9.905 27.040 9.166 1.00 0.00 45 ARG A O 4
ATOM 3906 N N . PRO A 1 46 ? -11.769 26.153 8.264 1.00 0.00 46 PRO A N 4
ATOM 3907 C CA . PRO A 1 46 ? -12.689 26.791 9.210 1.00 0.00 46 PRO A CA 4
ATOM 3908 C C . PRO A 1 46 ? -12.569 26.212 10.615 1.00 0.00 46 PRO A C 4
ATOM 3909 O O . PRO A 1 46 ? -12.255 25.036 10.803 1.00 0.00 46 PRO A O 4
ATOM 3920 N N . PRO A 1 47 ? -12.826 27.053 11.627 1.00 0.00 47 PRO A N 4
ATOM 3921 C CA . PRO A 1 47 ? -13.201 28.455 11.416 1.00 0.00 47 PRO A CA 4
ATOM 3922 C C . PRO A 1 47 ? -12.042 29.291 10.885 1.00 0.00 47 PRO A C 4
ATOM 3923 O O . PRO A 1 47 ? -12.189 30.024 9.906 1.00 0.00 47 PRO A O 4
ATOM 3934 N N . PHE A 1 48 ? -10.889 29.177 11.536 1.00 0.00 48 PHE A N 4
ATOM 3935 C CA . PHE A 1 48 ? -9.704 29.924 11.129 1.00 0.00 48 PHE A CA 4
ATOM 3936 C C . PHE A 1 48 ? -8.588 28.978 10.694 1.00 0.00 48 PHE A C 4
ATOM 3937 O O . PHE A 1 48 ? -8.587 27.798 11.045 1.00 0.00 48 PHE A O 4
ATOM 3954 N N . LYS A 1 49 ? -7.640 29.505 9.927 1.00 0.00 49 LYS A N 4
ATOM 3955 C CA . LYS A 1 49 ? -6.517 28.711 9.444 1.00 0.00 49 LYS A CA 4
ATOM 3956 C C . LYS A 1 49 ? -5.800 28.022 10.600 1.00 0.00 49 LYS A C 4
ATOM 3957 O O . LYS A 1 49 ? -5.874 28.472 11.743 1.00 0.00 49 LYS A O 4
ATOM 3976 N N . GLN A 1 50 ? -5.105 26.932 10.294 1.00 0.00 50 GLN A N 4
ATOM 3977 C CA . GLN A 1 50 ? -4.373 26.183 11.309 1.00 0.00 50 GLN A CA 4
ATOM 3978 C C . GLN A 1 50 ? -3.155 25.492 10.704 1.00 0.00 50 GLN A C 4
ATOM 3979 O O . GLN A 1 50 ? -3.184 25.054 9.554 1.00 0.00 50 GLN A O 4
ATOM 3993 N N . CYS A 1 51 ? -2.085 25.399 11.486 1.00 0.00 51 CYS A N 4
ATOM 3994 C CA . CYS A 1 51 ? -0.856 24.763 11.029 1.00 0.00 51 CYS A CA 4
ATOM 3995 C C . CYS A 1 51 ? -0.643 23.424 11.729 1.00 0.00 51 CYS A C 4
ATOM 3996 O O . CYS A 1 51 ? -0.584 23.356 12.957 1.00 0.00 51 CYS A O 4
ATOM 4003 N N . PHE A 1 52 ? -0.527 22.361 10.940 1.00 0.00 52 PHE A N 4
ATOM 4004 C CA . PHE A 1 52 ? -0.321 21.024 11.483 1.00 0.00 52 PHE A CA 4
ATOM 4005 C C . PHE A 1 52 ? 1.152 20.631 11.417 1.00 0.00 52 PHE A C 4
ATOM 4006 O O . PHE A 1 52 ? 1.867 21.013 10.490 1.00 0.00 52 PHE A O 4
ATOM 4023 N N . CYS A 1 53 ? 1.599 19.865 12.406 1.00 0.00 53 CYS A N 4
ATOM 4024 C CA . CYS A 1 53 ? 2.986 19.420 12.463 1.00 0.00 53 CYS A CA 4
ATOM 4025 C C . CYS A 1 53 ? 3.098 17.941 12.105 1.00 0.00 53 CYS A C 4
ATOM 4026 O O . CYS A 1 53 ? 2.102 17.216 12.094 1.00 0.00 53 CYS A O 4
ATOM 4033 N N . THR A 1 54 ? 4.317 17.498 11.814 1.00 0.00 54 THR A N 4
ATOM 4034 C CA . THR A 1 54 ? 4.560 16.107 11.455 1.00 0.00 54 THR A CA 4
ATOM 4035 C C . THR A 1 54 ? 5.829 15.582 12.117 1.00 0.00 54 THR A C 4
ATOM 4036 O O . THR A 1 54 ? 6.815 16.306 12.256 1.00 0.00 54 THR A O 4
ATOM 4047 N N . LYS A 1 55 ? 5.798 14.317 12.525 1.00 0.00 55 LYS A N 4
ATOM 4048 C CA . LYS A 1 55 ? 6.947 13.693 13.171 1.00 0.00 55 LYS A CA 4
ATOM 4049 C C . LYS A 1 55 ? 7.266 12.346 12.530 1.00 0.00 55 LYS A C 4
ATOM 4050 O O . LYS A 1 55 ? 6.431 11.735 11.864 1.00 0.00 55 LYS A O 4
ATOM 4069 N N . PRO A 1 56 ? 8.504 11.871 12.735 1.00 0.00 56 PRO A N 4
ATOM 4070 C CA . PRO A 1 56 ? 8.961 10.591 12.186 1.00 0.00 56 PRO A CA 4
ATOM 4071 C C . PRO A 1 56 ? 8.287 9.399 12.857 1.00 0.00 56 PRO A C 4
ATOM 4072 O O . PRO A 1 56 ? 8.890 8.716 13.685 1.00 0.00 56 PRO A O 4
ATOM 4083 N N . CYS A 1 57 ? 7.032 9.154 12.494 1.00 0.00 57 CYS A N 4
ATOM 4084 C CA . CYS A 1 57 ? 6.275 8.044 13.060 1.00 0.00 57 CYS A CA 4
ATOM 4085 C C . CYS A 1 57 ? 7.047 6.735 12.927 1.00 0.00 57 CYS A C 4
ATOM 4086 O O . CYS A 1 57 ? 8.065 6.668 12.238 1.00 0.00 57 CYS A O 4
ATOM 4093 N N . LYS A 1 58 ? 6.556 5.695 13.592 1.00 0.00 58 LYS A N 4
ATOM 4094 C CA . LYS A 1 58 ? 7.197 4.386 13.548 1.00 0.00 58 LYS A CA 4
ATOM 4095 C C . LYS A 1 58 ? 6.194 3.301 13.169 1.00 0.00 58 LYS A C 4
ATOM 4096 O O . LYS A 1 58 ? 5.061 3.596 12.788 1.00 0.00 58 LYS A O 4
ATOM 4115 N N . ARG A 1 59 ? 6.618 2.046 13.276 1.00 0.00 59 ARG A N 4
ATOM 4116 C CA . ARG A 1 59 ? 5.756 0.918 12.944 1.00 0.00 59 ARG A CA 4
ATOM 4117 C C . ARG A 1 59 ? 5.375 0.941 11.467 1.00 0.00 59 ARG A C 4
ATOM 4118 O O . ARG A 1 59 ? 5.928 1.715 10.686 1.00 0.00 59 ARG A O 4
ATOM 4139 N N . GLU A 1 60 ? 4.428 0.087 11.092 1.00 0.00 60 GLU A N 4
ATOM 4140 C CA . GLU A 1 60 ? 3.975 0.009 9.708 1.00 0.00 60 GLU A CA 4
ATOM 4141 C C . GLU A 1 60 ? 3.323 1.319 9.275 1.00 0.00 60 GLU A C 4
ATOM 4142 O O . GLU A 1 60 ? 3.306 2.294 10.026 1.00 0.00 60 GLU A O 4
ATOM 4154 N N . ARG A 1 61 ? 2.789 1.332 8.058 1.00 0.00 61 ARG A N 4
ATOM 4155 C CA . ARG A 1 61 ? 2.137 2.522 7.523 1.00 0.00 61 ARG A CA 4
ATOM 4156 C C . ARG A 1 61 ? 0.862 2.839 8.299 1.00 0.00 61 ARG A C 4
ATOM 4157 O O . ARG A 1 61 ? 0.551 2.185 9.294 1.00 0.00 61 ARG A O 4
ATOM 4178 N N . ALA A 1 62 ? 0.129 3.847 7.837 1.00 0.00 62 ALA A N 4
ATOM 4179 C CA . ALA A 1 62 ? -1.112 4.250 8.487 1.00 0.00 62 ALA A CA 4
ATOM 4180 C C . ALA A 1 62 ? -2.100 4.822 7.476 1.00 0.00 62 ALA A C 4
ATOM 4181 O O . ALA A 1 62 ? -1.881 4.744 6.267 1.00 0.00 62 ALA A O 4
ATOM 4188 N N . ALA A 1 63 ? -3.187 5.397 7.979 1.00 0.00 63 ALA A N 4
ATOM 4189 C CA . ALA A 1 63 ? -4.208 5.984 7.119 1.00 0.00 63 ALA A CA 4
ATOM 4190 C C . ALA A 1 63 ? -4.852 4.925 6.230 1.00 0.00 63 ALA A C 4
ATOM 4191 O O . ALA A 1 63 ? -4.618 3.730 6.404 1.00 0.00 63 ALA A O 4
ATOM 4198 N N . ALA A 1 64 ? -5.664 5.373 5.278 1.00 0.00 64 ALA A N 4
ATOM 4199 C CA . ALA A 1 64 ? -6.340 4.464 4.361 1.00 0.00 64 ALA A CA 4
ATOM 4200 C C . ALA A 1 64 ? -6.110 4.875 2.911 1.00 0.00 64 ALA A C 4
ATOM 4201 O O . ALA A 1 64 ? -7.046 5.251 2.205 1.00 0.00 64 ALA A O 4
ATOM 4208 N N . THR A 1 65 ? -4.857 4.801 2.472 1.00 0.00 65 THR A N 4
ATOM 4209 C CA . THR A 1 65 ? -4.503 5.168 1.106 1.00 0.00 65 THR A CA 4
ATOM 4210 C C . THR A 1 65 ? -4.981 6.576 0.773 1.00 0.00 65 THR A C 4
ATOM 4211 O O . THR A 1 65 ? -5.467 7.300 1.644 1.00 0.00 65 THR A O 4
ATOM 4222 N N . LEU A 1 66 ? -4.842 6.960 -0.491 1.00 0.00 66 LEU A N 4
ATOM 4223 C CA . LEU A 1 66 ? -5.261 8.284 -0.939 1.00 0.00 66 LEU A CA 4
ATOM 4224 C C . LEU A 1 66 ? -5.655 8.260 -2.413 1.00 0.00 66 LEU A C 4
ATOM 4225 O O . LEU A 1 66 ? -6.766 8.648 -2.774 1.00 0.00 66 LEU A O 4
ATOM 4241 N N . ARG A 1 67 ? -4.739 7.799 -3.258 1.00 0.00 67 ARG A N 4
ATOM 4242 C CA . ARG A 1 67 ? -4.992 7.723 -4.692 1.00 0.00 67 ARG A CA 4
ATOM 4243 C C . ARG A 1 67 ? -5.227 9.113 -5.276 1.00 0.00 67 ARG A C 4
ATOM 4244 O O . ARG A 1 67 ? -4.990 10.124 -4.615 1.00 0.00 67 ARG A O 4
ATOM 4265 N N . TRP A 1 68 ? -5.695 9.155 -6.519 1.00 0.00 68 TRP A N 4
ATOM 4266 C CA . TRP A 1 68 ? -5.962 10.420 -7.193 1.00 0.00 68 TRP A CA 4
ATOM 4267 C C . TRP A 1 68 ? -7.288 10.369 -7.942 1.00 0.00 68 TRP A C 4
ATOM 4268 O O . TRP A 1 68 ? -7.335 10.390 -9.172 1.00 0.00 68 TRP A O 4
ATOM 4289 N N . PRO A 1 69 ? -8.394 10.300 -7.185 1.00 0.00 69 PRO A N 4
ATOM 4290 C CA . PRO A 1 69 ? -9.743 10.245 -7.758 1.00 0.00 69 PRO A CA 4
ATOM 4291 C C . PRO A 1 69 ? -10.151 11.563 -8.407 1.00 0.00 69 PRO A C 4
ATOM 4292 O O . PRO A 1 69 ? -10.034 12.628 -7.802 1.00 0.00 69 PRO A O 4
ATOM 4303 N N . GLY A 1 70 ? -10.630 11.484 -9.645 1.00 0.00 70 GLY A N 4
ATOM 4304 C CA . GLY A 1 70 ? -11.048 12.678 -10.356 1.00 0.00 70 GLY A CA 4
ATOM 4305 C C . GLY A 1 70 ? -11.169 12.451 -11.850 1.00 0.00 70 GLY A C 4
ATOM 4306 O O . GLY A 1 70 ? -10.168 12.449 -12.568 1.00 0.00 70 GLY A O 4
ATOM 4310 N N . LEU A 1 71 ? -12.396 12.257 -12.320 1.00 0.00 71 LEU A N 4
ATOM 4311 C CA . LEU A 1 71 ? -12.644 12.026 -13.739 1.00 0.00 71 LEU A CA 4
ATOM 4312 C C . LEU A 1 71 ? -12.726 13.345 -14.500 1.00 0.00 71 LEU A C 4
ATOM 4313 O O . LEU A 1 71 ? -12.291 13.440 -15.648 1.00 0.00 71 LEU A O 4
ATOM 4329 N N . HIS A 1 1 ? 0.334 -4.392 10.186 1.00 0.00 1 HIS A N 5
ATOM 4330 C CA . HIS A 1 1 ? 0.969 -3.881 11.396 1.00 0.00 1 HIS A CA 5
ATOM 4331 C C . HIS A 1 1 ? 2.451 -3.608 11.157 1.00 0.00 1 HIS A C 5
ATOM 4332 O O . HIS A 1 1 ? 3.257 -3.640 12.088 1.00 0.00 1 HIS A O 5
ATOM 4346 N N . THR A 1 2 ? 2.804 -3.338 9.904 1.00 0.00 2 THR A N 5
ATOM 4347 C CA . THR A 1 2 ? 4.189 -3.061 9.543 1.00 0.00 2 THR A CA 5
ATOM 4348 C C . THR A 1 2 ? 4.274 -2.346 8.200 1.00 0.00 2 THR A C 5
ATOM 4349 O O . THR A 1 2 ? 4.736 -2.900 7.202 1.00 0.00 2 THR A O 5
ATOM 4360 N N . PRO A 1 3 ? 3.819 -1.085 8.170 1.00 0.00 3 PRO A N 5
ATOM 4361 C CA . PRO A 1 3 ? 3.834 -0.266 6.954 1.00 0.00 3 PRO A CA 5
ATOM 4362 C C . PRO A 1 3 ? 5.247 0.131 6.540 1.00 0.00 3 PRO A C 5
ATOM 4363 O O . PRO A 1 3 ? 5.549 0.243 5.352 1.00 0.00 3 PRO A O 5
ATOM 4374 N N . THR A 1 4 ? 6.111 0.341 7.529 1.00 0.00 4 THR A N 5
ATOM 4375 C CA . THR A 1 4 ? 7.493 0.726 7.267 1.00 0.00 4 THR A CA 5
ATOM 4376 C C . THR A 1 4 ? 8.291 0.822 8.562 1.00 0.00 4 THR A C 5
ATOM 4377 O O . THR A 1 4 ? 7.737 0.968 9.652 1.00 0.00 4 THR A O 5
ATOM 4388 N N . PRO A 1 5 ? 9.625 0.739 8.443 1.00 0.00 5 PRO A N 5
ATOM 4389 C CA . PRO A 1 5 ? 10.528 0.815 9.595 1.00 0.00 5 PRO A CA 5
ATOM 4390 C C . PRO A 1 5 ? 10.571 2.212 10.207 1.00 0.00 5 PRO A C 5
ATOM 4391 O O . PRO A 1 5 ? 10.990 2.388 11.351 1.00 0.00 5 PRO A O 5
ATOM 4402 N N . THR A 1 6 ? 10.134 3.204 9.437 1.00 0.00 6 THR A N 5
ATOM 4403 C CA . THR A 1 6 ? 10.124 4.585 9.902 1.00 0.00 6 THR A CA 5
ATOM 4404 C C . THR A 1 6 ? 8.957 5.359 9.300 1.00 0.00 6 THR A C 5
ATOM 4405 O O . THR A 1 6 ? 9.127 6.188 8.405 1.00 0.00 6 THR A O 5
ATOM 4416 N N . PRO A 1 7 ? 7.743 5.086 9.800 1.00 0.00 7 PRO A N 5
ATOM 4417 C CA . PRO A 1 7 ? 6.524 5.748 9.325 1.00 0.00 7 PRO A CA 5
ATOM 4418 C C . PRO A 1 7 ? 6.468 7.218 9.729 1.00 0.00 7 PRO A C 5
ATOM 4419 O O . PRO A 1 7 ? 7.191 7.652 10.626 1.00 0.00 7 PRO A O 5
ATOM 4430 N N . ILE A 1 8 ? 5.606 7.977 9.063 1.00 0.00 8 ILE A N 5
ATOM 4431 C CA . ILE A 1 8 ? 5.455 9.397 9.354 1.00 0.00 8 ILE A CA 5
ATOM 4432 C C . ILE A 1 8 ? 4.098 9.688 9.987 1.00 0.00 8 ILE A C 5
ATOM 4433 O O . ILE A 1 8 ? 3.063 9.229 9.502 1.00 0.00 8 ILE A O 5
ATOM 4449 N N . CYS A 1 9 ? 4.110 10.454 11.073 1.00 0.00 9 CYS A N 5
ATOM 4450 C CA . CYS A 1 9 ? 2.881 10.808 11.773 1.00 0.00 9 CYS A CA 5
ATOM 4451 C C . CYS A 1 9 ? 2.681 12.320 11.790 1.00 0.00 9 CYS A C 5
ATOM 4452 O O . CYS A 1 9 ? 3.614 13.084 11.541 1.00 0.00 9 CYS A O 5
ATOM 4459 N N . LYS A 1 10 ? 1.458 12.746 12.086 1.00 0.00 10 LYS A N 5
ATOM 4460 C CA . LYS A 1 10 ? 1.134 14.167 12.138 1.00 0.00 10 LYS A CA 5
ATOM 4461 C C . LYS A 1 10 ? 0.458 14.523 13.458 1.00 0.00 10 LYS A C 5
ATOM 4462 O O . LYS A 1 10 ? -0.325 13.741 13.996 1.00 0.00 10 LYS A O 5
ATOM 4481 N N . SER A 1 11 ? 0.765 15.709 13.974 1.00 0.00 11 SER A N 5
ATOM 4482 C CA . SER A 1 11 ? 0.189 16.167 15.233 1.00 0.00 11 SER A CA 5
ATOM 4483 C C . SER A 1 11 ? 0.054 17.687 15.247 1.00 0.00 11 SER A C 5
ATOM 4484 O O . SER A 1 11 ? 0.880 18.400 14.677 1.00 0.00 11 SER A O 5
ATOM 4492 N N . ARG A 1 12 ? -0.994 18.175 15.903 1.00 0.00 12 ARG A N 5
ATOM 4493 C CA . ARG A 1 12 ? -1.239 19.610 15.991 1.00 0.00 12 ARG A CA 5
ATOM 4494 C C . ARG A 1 12 ? -0.571 20.200 17.230 1.00 0.00 12 ARG A C 5
ATOM 4495 O O . ARG A 1 12 ? -0.537 19.572 18.288 1.00 0.00 12 ARG A O 5
ATOM 4516 N N . SER A 1 13 ? -0.041 21.411 17.090 1.00 0.00 13 SER A N 5
ATOM 4517 C CA . SER A 1 13 ? 0.630 22.085 18.196 1.00 0.00 13 SER A CA 5
ATOM 4518 C C . SER A 1 13 ? -0.340 22.990 18.949 1.00 0.00 13 SER A C 5
ATOM 4519 O O . SER A 1 13 ? -1.551 22.940 18.730 1.00 0.00 13 SER A O 5
ATOM 4527 N N . HIS A 1 14 ? 0.201 23.817 19.837 1.00 0.00 14 HIS A N 5
ATOM 4528 C CA . HIS A 1 14 ? -0.615 24.735 20.624 1.00 0.00 14 HIS A CA 5
ATOM 4529 C C . HIS A 1 14 ? 0.115 26.056 20.847 1.00 0.00 14 HIS A C 5
ATOM 4530 O O . HIS A 1 14 ? 0.332 26.470 21.986 1.00 0.00 14 HIS A O 5
ATOM 4544 N N . GLU A 1 15 ? 0.490 26.712 19.754 1.00 0.00 15 GLU A N 5
ATOM 4545 C CA . GLU A 1 15 ? 1.197 27.985 19.832 1.00 0.00 15 GLU A CA 5
ATOM 4546 C C . GLU A 1 15 ? 1.377 28.594 18.444 1.00 0.00 15 GLU A C 5
ATOM 4547 O O . GLU A 1 15 ? 1.172 29.792 18.249 1.00 0.00 15 GLU A O 5
ATOM 4559 N N . TYR A 1 16 ? 1.762 27.760 17.485 1.00 0.00 16 TYR A N 5
ATOM 4560 C CA . TYR A 1 16 ? 1.973 28.215 16.116 1.00 0.00 16 TYR A CA 5
ATOM 4561 C C . TYR A 1 16 ? 0.903 27.654 15.184 1.00 0.00 16 TYR A C 5
ATOM 4562 O O . TYR A 1 16 ? 1.196 27.233 14.065 1.00 0.00 16 TYR A O 5
ATOM 4580 N N . LYS A 1 17 ? -0.340 27.654 15.654 1.00 0.00 17 LYS A N 5
ATOM 4581 C CA . LYS A 1 17 ? -1.457 27.147 14.865 1.00 0.00 17 LYS A CA 5
ATOM 4582 C C . LYS A 1 17 ? -2.678 28.050 15.009 1.00 0.00 17 LYS A C 5
ATOM 4583 O O . LYS A 1 17 ? -3.662 27.682 15.649 1.00 0.00 17 LYS A O 5
ATOM 4602 N N . GLY A 1 18 ? -2.608 29.234 14.407 1.00 0.00 18 GLY A N 5
ATOM 4603 C CA . GLY A 1 18 ? -3.715 30.169 14.480 1.00 0.00 18 GLY A CA 5
ATOM 4604 C C . GLY A 1 18 ? -3.880 30.972 13.204 1.00 0.00 18 GLY A C 5
ATOM 4605 O O . GLY A 1 18 ? -5.001 31.235 12.770 1.00 0.00 18 GLY A O 5
ATOM 4609 N N . ARG A 1 19 ? -2.760 31.363 12.604 1.00 0.00 19 ARG A N 5
ATOM 4610 C CA . ARG A 1 19 ? -2.786 32.143 11.373 1.00 0.00 19 ARG A CA 5
ATOM 4611 C C . ARG A 1 19 ? -1.545 31.867 10.528 1.00 0.00 19 ARG A C 5
ATOM 4612 O O . ARG A 1 19 ? -0.719 32.754 10.311 1.00 0.00 19 ARG A O 5
ATOM 4633 N N . CYS A 1 20 ? -1.421 30.632 10.055 1.00 0.00 20 CYS A N 5
ATOM 4634 C CA . CYS A 1 20 ? -0.282 30.238 9.235 1.00 0.00 20 CYS A CA 5
ATOM 4635 C C . CYS A 1 20 ? -0.746 29.564 7.947 1.00 0.00 20 CYS A C 5
ATOM 4636 O O . CYS A 1 20 ? -1.590 28.667 7.973 1.00 0.00 20 CYS A O 5
ATOM 4643 N N . ILE A 1 21 ? -0.189 30.001 6.823 1.00 0.00 21 ILE A N 5
ATOM 4644 C CA . ILE A 1 21 ? -0.544 29.440 5.526 1.00 0.00 21 ILE A CA 5
ATOM 4645 C C . ILE A 1 21 ? 0.682 28.876 4.816 1.00 0.00 21 ILE A C 5
ATOM 4646 O O . ILE A 1 21 ? 0.568 27.992 3.968 1.00 0.00 21 ILE A O 5
ATOM 4662 N N . GLN A 1 22 ? 1.854 29.392 5.171 1.00 0.00 22 GLN A N 5
ATOM 4663 C CA . GLN A 1 22 ? 3.102 28.939 4.569 1.00 0.00 22 GLN A CA 5
ATOM 4664 C C . GLN A 1 22 ? 3.553 27.617 5.181 1.00 0.00 22 GLN A C 5
ATOM 4665 O O . GLN A 1 22 ? 3.932 27.560 6.351 1.00 0.00 22 GLN A O 5
ATOM 4679 N N . ASP A 1 23 ? 3.509 26.556 4.383 1.00 0.00 23 ASP A N 5
ATOM 4680 C CA . ASP A 1 23 ? 3.914 25.233 4.846 1.00 0.00 23 ASP A CA 5
ATOM 4681 C C . ASP A 1 23 ? 5.363 25.245 5.324 1.00 0.00 23 ASP A C 5
ATOM 4682 O O . ASP A 1 23 ? 5.699 24.624 6.332 1.00 0.00 23 ASP A O 5
ATOM 4691 N N . MET A 1 24 ? 6.216 25.954 4.592 1.00 0.00 24 MET A N 5
ATOM 4692 C CA . MET A 1 24 ? 7.629 26.046 4.942 1.00 0.00 24 MET A CA 5
ATOM 4693 C C . MET A 1 24 ? 7.804 26.583 6.359 1.00 0.00 24 MET A C 5
ATOM 4694 O O . MET A 1 24 ? 8.546 26.015 7.161 1.00 0.00 24 MET A O 5
ATOM 4708 N N . ASP A 1 25 ? 7.118 27.680 6.661 1.00 0.00 25 ASP A N 5
ATOM 4709 C CA . ASP A 1 25 ? 7.197 28.293 7.981 1.00 0.00 25 ASP A CA 5
ATOM 4710 C C . ASP A 1 25 ? 6.636 27.358 9.049 1.00 0.00 25 ASP A C 5
ATOM 4711 O O . ASP A 1 25 ? 7.269 27.124 10.079 1.00 0.00 25 ASP A O 5
ATOM 4720 N N . CYS A 1 26 ? 5.445 26.828 8.796 1.00 0.00 26 CYS A N 5
ATOM 4721 C CA . CYS A 1 26 ? 4.797 25.920 9.735 1.00 0.00 26 CYS A CA 5
ATOM 4722 C C . CYS A 1 26 ? 5.696 24.727 10.047 1.00 0.00 26 CYS A C 5
ATOM 4723 O O . CYS A 1 26 ? 5.646 24.169 11.142 1.00 0.00 26 CYS A O 5
ATOM 4730 N N . ASN A 1 27 ? 6.517 24.343 9.076 1.00 0.00 27 ASN A N 5
ATOM 4731 C CA . ASN A 1 27 ? 7.428 23.216 9.246 1.00 0.00 27 ASN A CA 5
ATOM 4732 C C . ASN A 1 27 ? 8.518 23.546 10.261 1.00 0.00 27 ASN A C 5
ATOM 4733 O O . ASN A 1 27 ? 8.744 22.795 11.210 1.00 0.00 27 ASN A O 5
ATOM 4744 N N . ALA A 1 28 ? 9.189 24.674 10.054 1.00 0.00 28 ALA A N 5
ATOM 4745 C CA . ALA A 1 28 ? 10.253 25.104 10.953 1.00 0.00 28 ALA A CA 5
ATOM 4746 C C . ALA A 1 28 ? 9.708 25.409 12.344 1.00 0.00 28 ALA A C 5
ATOM 4747 O O . ALA A 1 28 ? 10.396 25.220 13.346 1.00 0.00 28 ALA A O 5
ATOM 4754 N N . ALA A 1 29 ? 8.467 25.883 12.397 1.00 0.00 29 ALA A N 5
ATOM 4755 C CA . ALA A 1 29 ? 7.829 26.213 13.665 1.00 0.00 29 ALA A CA 5
ATOM 4756 C C . ALA A 1 29 ? 7.740 24.988 14.570 1.00 0.00 29 ALA A C 5
ATOM 4757 O O . ALA A 1 29 ? 8.042 25.060 15.761 1.00 0.00 29 ALA A O 5
ATOM 4764 N N . CYS A 1 30 ? 7.323 23.864 13.997 1.00 0.00 30 CYS A N 5
ATOM 4765 C CA . CYS A 1 30 ? 7.193 22.623 14.751 1.00 0.00 30 CYS A CA 5
ATOM 4766 C C . CYS A 1 30 ? 8.561 22.104 15.184 1.00 0.00 30 CYS A C 5
ATOM 4767 O O . CYS A 1 30 ? 8.823 21.932 16.375 1.00 0.00 30 CYS A O 5
ATOM 4774 N N . VAL A 1 31 ? 9.429 21.856 14.209 1.00 0.00 31 VAL A N 5
ATOM 4775 C CA . VAL A 1 31 ? 10.771 21.357 14.489 1.00 0.00 31 VAL A CA 5
ATOM 4776 C C . VAL A 1 31 ? 11.492 22.254 15.489 1.00 0.00 31 VAL A C 5
ATOM 4777 O O . VAL A 1 31 ? 12.422 21.820 16.170 1.00 0.00 31 VAL A O 5
ATOM 4790 N N . LYS A 1 32 ? 11.059 23.507 15.572 1.00 0.00 32 LYS A N 5
ATOM 4791 C CA . LYS A 1 32 ? 11.661 24.466 16.490 1.00 0.00 32 LYS A CA 5
ATOM 4792 C C . LYS A 1 32 ? 10.928 24.473 17.828 1.00 0.00 32 LYS A C 5
ATOM 4793 O O . LYS A 1 32 ? 11.514 24.786 18.864 1.00 0.00 32 LYS A O 5
ATOM 4812 N N . GLU A 1 33 ? 9.646 24.125 17.797 1.00 0.00 33 GLU A N 5
ATOM 4813 C CA . GLU A 1 33 ? 8.835 24.092 19.008 1.00 0.00 33 GLU A CA 5
ATOM 4814 C C . GLU A 1 33 ? 9.267 22.948 19.921 1.00 0.00 33 GLU A C 5
ATOM 4815 O O . GLU A 1 33 ? 9.394 23.121 21.133 1.00 0.00 33 GLU A O 5
ATOM 4827 N N . SER A 1 34 ? 9.492 21.779 19.330 1.00 0.00 34 SER A N 5
ATOM 4828 C CA . SER A 1 34 ? 9.907 20.606 20.089 1.00 0.00 34 SER A CA 5
ATOM 4829 C C . SER A 1 34 ? 11.087 19.911 19.416 1.00 0.00 34 SER A C 5
ATOM 4830 O O . SER A 1 34 ? 11.642 20.415 18.440 1.00 0.00 34 SER A O 5
ATOM 4838 N N . GLU A 1 35 ? 11.464 18.751 19.945 1.00 0.00 35 GLU A N 5
ATOM 4839 C CA . GLU A 1 35 ? 12.578 17.988 19.396 1.00 0.00 35 GLU A CA 5
ATOM 4840 C C . GLU A 1 35 ? 12.116 16.611 18.929 1.00 0.00 35 GLU A C 5
ATOM 4841 O O . GLU A 1 35 ? 12.931 15.726 18.669 1.00 0.00 35 GLU A O 5
ATOM 4853 N N . SER A 1 36 ? 10.802 16.437 18.826 1.00 0.00 36 SER A N 5
ATOM 4854 C CA . SER A 1 36 ? 10.231 15.167 18.395 1.00 0.00 36 SER A CA 5
ATOM 4855 C C . SER A 1 36 ? 9.724 15.259 16.959 1.00 0.00 36 SER A C 5
ATOM 4856 O O . SER A 1 36 ? 9.807 14.296 16.196 1.00 0.00 36 SER A O 5
ATOM 4864 N N . TYR A 1 37 ? 9.198 16.424 16.597 1.00 0.00 37 TYR A N 5
ATOM 4865 C CA . TYR A 1 37 ? 8.675 16.643 15.254 1.00 0.00 37 TYR A CA 5
ATOM 4866 C C . TYR A 1 37 ? 9.790 17.045 14.294 1.00 0.00 37 TYR A C 5
ATOM 4867 O O . TYR A 1 37 ? 10.577 17.948 14.579 1.00 0.00 37 TYR A O 5
ATOM 4885 N N . THR A 1 38 ? 9.851 16.367 13.151 1.00 0.00 38 THR A N 5
ATOM 4886 C CA . THR A 1 38 ? 10.869 16.651 12.148 1.00 0.00 38 THR A CA 5
ATOM 4887 C C . THR A 1 38 ? 10.246 17.224 10.880 1.00 0.00 38 THR A C 5
ATOM 4888 O O . THR A 1 38 ? 10.766 17.036 9.781 1.00 0.00 38 THR A O 5
ATOM 4899 N N . GLY A 1 39 ? 9.127 17.924 11.040 1.00 0.00 39 GLY A N 5
ATOM 4900 C CA . GLY A 1 39 ? 8.452 18.514 9.899 1.00 0.00 39 GLY A CA 5
ATOM 4901 C C . GLY A 1 39 ? 7.085 19.064 10.255 1.00 0.00 39 GLY A C 5
ATOM 4902 O O . GLY A 1 39 ? 6.756 19.218 11.430 1.00 0.00 39 GLY A O 5
ATOM 4906 N N . GLY A 1 40 ? 6.285 19.364 9.235 1.00 0.00 40 GLY A N 5
ATOM 4907 C CA . GLY A 1 40 ? 4.956 19.898 9.467 1.00 0.00 40 GLY A CA 5
ATOM 4908 C C . GLY A 1 40 ? 4.418 20.656 8.270 1.00 0.00 40 GLY A C 5
ATOM 4909 O O . GLY A 1 40 ? 5.186 21.183 7.464 1.00 0.00 40 GLY A O 5
ATOM 4913 N N . PHE A 1 41 ? 3.096 20.710 8.151 1.00 0.00 41 PHE A N 5
ATOM 4914 C CA . PHE A 1 41 ? 2.456 21.406 7.041 1.00 0.00 41 PHE A CA 5
ATOM 4915 C C . PHE A 1 41 ? 1.402 22.386 7.548 1.00 0.00 41 PHE A C 5
ATOM 4916 O O . PHE A 1 41 ? 0.774 22.160 8.583 1.00 0.00 41 PHE A O 5
ATOM 4933 N N . CYS A 1 42 ? 1.214 23.477 6.813 1.00 0.00 42 CYS A N 5
ATOM 4934 C CA . CYS A 1 42 ? 0.238 24.493 7.187 1.00 0.00 42 CYS A CA 5
ATOM 4935 C C . CYS A 1 42 ? -0.912 24.537 6.186 1.00 0.00 42 CYS A C 5
ATOM 4936 O O . CYS A 1 42 ? -0.708 24.380 4.983 1.00 0.00 42 CYS A O 5
ATOM 4943 N N . ASN A 1 43 ? -2.122 24.752 6.692 1.00 0.00 43 ASN A N 5
ATOM 4944 C CA . ASN A 1 43 ? -3.306 24.817 5.843 1.00 0.00 43 ASN A CA 5
ATOM 4945 C C . ASN A 1 43 ? -4.300 25.846 6.372 1.00 0.00 43 ASN A C 5
ATOM 4946 O O . ASN A 1 43 ? -4.545 25.927 7.574 1.00 0.00 43 ASN A O 5
ATOM 4957 N N . GLY A 1 44 ? -4.870 26.632 5.463 1.00 0.00 44 GLY A N 5
ATOM 4958 C CA . GLY A 1 44 ? -5.830 27.646 5.857 1.00 0.00 44 GLY A CA 5
ATOM 4959 C C . GLY A 1 44 ? -7.263 27.167 5.730 1.00 0.00 44 GLY A C 5
ATOM 4960 O O . GLY A 1 44 ? -7.758 26.954 4.623 1.00 0.00 44 GLY A O 5
ATOM 4964 N N . ARG A 1 45 ? -7.931 26.997 6.866 1.00 0.00 45 ARG A N 5
ATOM 4965 C CA . ARG A 1 45 ? -9.315 26.537 6.877 1.00 0.00 45 ARG A CA 5
ATOM 4966 C C . ARG A 1 45 ? -10.113 27.243 7.969 1.00 0.00 45 ARG A C 5
ATOM 4967 O O . ARG A 1 45 ? -9.562 27.747 8.948 1.00 0.00 45 ARG A O 5
ATOM 4988 N N . PRO A 1 46 ? -11.443 27.282 7.799 1.00 0.00 46 PRO A N 5
ATOM 4989 C CA . PRO A 1 46 ? -12.345 27.924 8.760 1.00 0.00 46 PRO A CA 5
ATOM 4990 C C . PRO A 1 46 ? -12.437 27.154 10.073 1.00 0.00 46 PRO A C 5
ATOM 4991 O O . PRO A 1 46 ? -12.326 25.928 10.110 1.00 0.00 46 PRO A O 5
ATOM 5002 N N . PRO A 1 47 ? -12.646 27.887 11.176 1.00 0.00 47 PRO A N 5
ATOM 5003 C CA . PRO A 1 47 ? -12.779 29.346 11.144 1.00 0.00 47 PRO A CA 5
ATOM 5004 C C . PRO A 1 47 ? -11.463 30.041 10.812 1.00 0.00 47 PRO A C 5
ATOM 5005 O O . PRO A 1 47 ? -11.408 30.901 9.933 1.00 0.00 47 PRO A O 5
ATOM 5016 N N . PHE A 1 48 ? -10.404 29.663 11.520 1.00 0.00 48 PHE A N 5
ATOM 5017 C CA . PHE A 1 48 ? -9.088 30.251 11.301 1.00 0.00 48 PHE A CA 5
ATOM 5018 C C . PHE A 1 48 ? -8.097 29.199 10.812 1.00 0.00 48 PHE A C 5
ATOM 5019 O O . PHE A 1 48 ? -8.315 27.998 10.979 1.00 0.00 48 PHE A O 5
ATOM 5036 N N . LYS A 1 49 ? -7.007 29.657 10.206 1.00 0.00 49 LYS A N 5
ATOM 5037 C CA . LYS A 1 49 ? -5.981 28.758 9.693 1.00 0.00 49 LYS A CA 5
ATOM 5038 C C . LYS A 1 49 ? -5.503 27.800 10.780 1.00 0.00 49 LYS A C 5
ATOM 5039 O O . LYS A 1 49 ? -5.630 28.086 11.970 1.00 0.00 49 LYS A O 5
ATOM 5058 N N . GLN A 1 50 ? -4.952 26.665 10.362 1.00 0.00 50 GLN A N 5
ATOM 5059 C CA . GLN A 1 50 ? -4.454 25.667 11.301 1.00 0.00 50 GLN A CA 5
ATOM 5060 C C . GLN A 1 50 ? -3.086 25.150 10.871 1.00 0.00 50 GLN A C 5
ATOM 5061 O O . GLN A 1 50 ? -2.833 24.943 9.684 1.00 0.00 50 GLN A O 5
ATOM 5075 N N . CYS A 1 51 ? -2.205 24.942 11.844 1.00 0.00 51 CYS A N 5
ATOM 5076 C CA . CYS A 1 51 ? -0.861 24.449 11.567 1.00 0.00 51 CYS A CA 5
ATOM 5077 C C . CYS A 1 51 ? -0.688 23.022 12.081 1.00 0.00 51 CYS A C 5
ATOM 5078 O O . CYS A 1 51 ? -1.085 22.702 13.202 1.00 0.00 51 CYS A O 5
ATOM 5085 N N . PHE A 1 52 ? -0.094 22.169 11.253 1.00 0.00 52 PHE A N 5
ATOM 5086 C CA . PHE A 1 52 ? 0.131 20.776 11.622 1.00 0.00 52 PHE A CA 5
ATOM 5087 C C . PHE A 1 52 ? 1.617 20.435 11.576 1.00 0.00 52 PHE A C 5
ATOM 5088 O O . PHE A 1 52 ? 2.357 20.945 10.734 1.00 0.00 52 PHE A O 5
ATOM 5105 N N . CYS A 1 53 ? 2.048 19.568 12.486 1.00 0.00 53 CYS A N 5
ATOM 5106 C CA . CYS A 1 53 ? 3.445 19.157 12.551 1.00 0.00 53 CYS A CA 5
ATOM 5107 C C . CYS A 1 53 ? 3.598 17.687 12.174 1.00 0.00 53 CYS A C 5
ATOM 5108 O O . CYS A 1 53 ? 2.636 16.919 12.219 1.00 0.00 53 CYS A O 5
ATOM 5115 N N . THR A 1 54 ? 4.815 17.300 11.803 1.00 0.00 54 THR A N 5
ATOM 5116 C CA . THR A 1 54 ? 5.094 15.923 11.417 1.00 0.00 54 THR A CA 5
ATOM 5117 C C . THR A 1 54 ? 6.303 15.376 12.168 1.00 0.00 54 THR A C 5
ATOM 5118 O O . THR A 1 54 ? 7.269 16.097 12.420 1.00 0.00 54 THR A O 5
ATOM 5129 N N . LYS A 1 55 ? 6.244 14.097 12.524 1.00 0.00 55 LYS A N 5
ATOM 5130 C CA . LYS A 1 55 ? 7.335 13.452 13.245 1.00 0.00 55 LYS A CA 5
ATOM 5131 C C . LYS A 1 55 ? 7.547 12.025 12.748 1.00 0.00 55 LYS A C 5
ATOM 5132 O O . LYS A 1 55 ? 6.644 11.393 12.199 1.00 0.00 55 LYS A O 5
ATOM 5151 N N . PRO A 1 56 ? 8.767 11.504 12.946 1.00 0.00 56 PRO A N 5
ATOM 5152 C CA . PRO A 1 56 ? 9.124 10.145 12.527 1.00 0.00 56 PRO A CA 5
ATOM 5153 C C . PRO A 1 56 ? 8.425 9.078 13.363 1.00 0.00 56 PRO A C 5
ATOM 5154 O O . PRO A 1 56 ? 9.032 8.469 14.245 1.00 0.00 56 PRO A O 5
ATOM 5165 N N . CYS A 1 57 ? 7.146 8.856 13.080 1.00 0.00 57 CYS A N 5
ATOM 5166 C CA . CYS A 1 57 ? 6.363 7.862 13.805 1.00 0.00 57 CYS A CA 5
ATOM 5167 C C . CYS A 1 57 ? 7.076 6.513 13.820 1.00 0.00 57 CYS A C 5
ATOM 5168 O O . CYS A 1 57 ? 8.069 6.315 13.119 1.00 0.00 57 CYS A O 5
ATOM 5175 N N . LYS A 1 58 ? 6.562 5.587 14.623 1.00 0.00 58 LYS A N 5
ATOM 5176 C CA . LYS A 1 58 ? 7.147 4.256 14.728 1.00 0.00 58 LYS A CA 5
ATOM 5177 C C . LYS A 1 58 ? 6.111 3.242 15.203 1.00 0.00 58 LYS A C 5
ATOM 5178 O O . LYS A 1 58 ? 5.214 3.575 15.979 1.00 0.00 58 LYS A O 5
ATOM 5197 N N . ARG A 1 59 ? 6.241 2.006 14.734 1.00 0.00 59 ARG A N 5
ATOM 5198 C CA . ARG A 1 59 ? 5.315 0.944 15.112 1.00 0.00 59 ARG A CA 5
ATOM 5199 C C . ARG A 1 59 ? 3.898 1.267 14.646 1.00 0.00 59 ARG A C 5
ATOM 5200 O O . ARG A 1 59 ? 3.638 2.352 14.125 1.00 0.00 59 ARG A O 5
ATOM 5221 N N . GLU A 1 60 ? 2.987 0.319 14.838 1.00 0.00 60 GLU A N 5
ATOM 5222 C CA . GLU A 1 60 ? 1.597 0.503 14.436 1.00 0.00 60 GLU A CA 5
ATOM 5223 C C . GLU A 1 60 ? 1.486 0.673 12.923 1.00 0.00 60 GLU A C 5
ATOM 5224 O O . GLU A 1 60 ? 2.484 0.904 12.239 1.00 0.00 60 GLU A O 5
ATOM 5236 N N . ARG A 1 61 ? 0.267 0.557 12.409 1.00 0.00 61 ARG A N 5
ATOM 5237 C CA . ARG A 1 61 ? 0.025 0.696 10.978 1.00 0.00 61 ARG A CA 5
ATOM 5238 C C . ARG A 1 61 ? -0.411 2.118 10.636 1.00 0.00 61 ARG A C 5
ATOM 5239 O O . ARG A 1 61 ? -1.303 2.323 9.814 1.00 0.00 61 ARG A O 5
ATOM 5260 N N . ALA A 1 62 ? 0.225 3.095 11.273 1.00 0.00 62 ALA A N 5
ATOM 5261 C CA . ALA A 1 62 ? -0.095 4.497 11.035 1.00 0.00 62 ALA A CA 5
ATOM 5262 C C . ALA A 1 62 ? 0.748 5.068 9.899 1.00 0.00 62 ALA A C 5
ATOM 5263 O O . ALA A 1 62 ? 1.943 5.313 10.063 1.00 0.00 62 ALA A O 5
ATOM 5270 N N . ALA A 1 63 ? 0.117 5.278 8.748 1.00 0.00 63 ALA A N 5
ATOM 5271 C CA . ALA A 1 63 ? 0.809 5.821 7.586 1.00 0.00 63 ALA A CA 5
ATOM 5272 C C . ALA A 1 63 ? -0.179 6.207 6.490 1.00 0.00 63 ALA A C 5
ATOM 5273 O O . ALA A 1 63 ? -1.364 5.886 6.568 1.00 0.00 63 ALA A O 5
ATOM 5280 N N . ALA A 1 64 ? 0.318 6.898 5.469 1.00 0.00 64 ALA A N 5
ATOM 5281 C CA . ALA A 1 64 ? -0.521 7.327 4.357 1.00 0.00 64 ALA A CA 5
ATOM 5282 C C . ALA A 1 64 ? 0.299 8.062 3.302 1.00 0.00 64 ALA A C 5
ATOM 5283 O O . ALA A 1 64 ? 1.139 8.902 3.627 1.00 0.00 64 ALA A O 5
ATOM 5290 N N . THR A 1 65 ? 0.052 7.739 2.036 1.00 0.00 65 THR A N 5
ATOM 5291 C CA . THR A 1 65 ? 0.768 8.367 0.934 1.00 0.00 65 THR A CA 5
ATOM 5292 C C . THR A 1 65 ? 0.010 8.204 -0.379 1.00 0.00 65 THR A C 5
ATOM 5293 O O . THR A 1 65 ? -0.798 7.287 -0.531 1.00 0.00 65 THR A O 5
ATOM 5304 N N . LEU A 1 66 ? 0.275 9.099 -1.324 1.00 0.00 66 LEU A N 5
ATOM 5305 C CA . LEU A 1 66 ? -0.383 9.054 -2.626 1.00 0.00 66 LEU A CA 5
ATOM 5306 C C . LEU A 1 66 ? 0.117 10.177 -3.528 1.00 0.00 66 LEU A C 5
ATOM 5307 O O . LEU A 1 66 ? 0.425 11.273 -3.058 1.00 0.00 66 LEU A O 5
ATOM 5323 N N . ARG A 1 67 ? 0.194 9.898 -4.825 1.00 0.00 67 ARG A N 5
ATOM 5324 C CA . ARG A 1 67 ? 0.655 10.886 -5.793 1.00 0.00 67 ARG A CA 5
ATOM 5325 C C . ARG A 1 67 ? 0.018 10.648 -7.159 1.00 0.00 67 ARG A C 5
ATOM 5326 O O . ARG A 1 67 ? -0.701 11.502 -7.677 1.00 0.00 67 ARG A O 5
ATOM 5347 N N . TRP A 1 68 ? 0.287 9.482 -7.736 1.00 0.00 68 TRP A N 5
ATOM 5348 C CA . TRP A 1 68 ? -0.260 9.132 -9.042 1.00 0.00 68 TRP A CA 5
ATOM 5349 C C . TRP A 1 68 ? -1.254 7.982 -8.925 1.00 0.00 68 TRP A C 5
ATOM 5350 O O . TRP A 1 68 ? -1.226 7.200 -7.975 1.00 0.00 68 TRP A O 5
ATOM 5371 N N . PRO A 1 69 ? -2.156 7.876 -9.912 1.00 0.00 69 PRO A N 5
ATOM 5372 C CA . PRO A 1 69 ? -3.176 6.824 -9.943 1.00 0.00 69 PRO A CA 5
ATOM 5373 C C . PRO A 1 69 ? -2.580 5.445 -10.206 1.00 0.00 69 PRO A C 5
ATOM 5374 O O . PRO A 1 69 ? -1.495 5.325 -10.773 1.00 0.00 69 PRO A O 5
ATOM 5385 N N . GLY A 1 70 ? -3.297 4.406 -9.790 1.00 0.00 70 GLY A N 5
ATOM 5386 C CA . GLY A 1 70 ? -2.823 3.049 -9.990 1.00 0.00 70 GLY A CA 5
ATOM 5387 C C . GLY A 1 70 ? -3.823 2.010 -9.524 1.00 0.00 70 GLY A C 5
ATOM 5388 O O . GLY A 1 70 ? -4.860 2.348 -8.951 1.00 0.00 70 GLY A O 5
ATOM 5392 N N . LEU A 1 71 ? -3.515 0.742 -9.771 1.00 0.00 71 LEU A N 5
ATOM 5393 C CA . LEU A 1 71 ? -4.396 -0.351 -9.375 1.00 0.00 71 LEU A CA 5
ATOM 5394 C C . LEU A 1 71 ? -4.629 -0.343 -7.867 1.00 0.00 71 LEU A C 5
ATOM 5395 O O . LEU A 1 71 ? -5.486 0.385 -7.365 1.00 0.00 71 LEU A O 5
ATOM 5411 N N . HIS A 1 1 ? 0.271 -2.353 11.559 1.00 0.00 1 HIS A N 6
ATOM 5412 C CA . HIS A 1 1 ? 0.721 -3.209 10.467 1.00 0.00 1 HIS A CA 6
ATOM 5413 C C . HIS A 1 1 ? 1.669 -2.455 9.540 1.00 0.00 1 HIS A C 6
ATOM 5414 O O . HIS A 1 1 ? 1.755 -1.227 9.586 1.00 0.00 1 HIS A O 6
ATOM 5428 N N . THR A 1 2 ? 2.381 -3.198 8.697 1.00 0.00 2 THR A N 6
ATOM 5429 C CA . THR A 1 2 ? 3.324 -2.600 7.761 1.00 0.00 2 THR A CA 6
ATOM 5430 C C . THR A 1 2 ? 4.210 -1.572 8.454 1.00 0.00 2 THR A C 6
ATOM 5431 O O . THR A 1 2 ? 4.130 -0.371 8.194 1.00 0.00 2 THR A O 6
ATOM 5442 N N . PRO A 1 3 ? 5.078 -2.051 9.358 1.00 0.00 3 PRO A N 6
ATOM 5443 C CA . PRO A 1 3 ? 5.998 -1.189 10.107 1.00 0.00 3 PRO A CA 6
ATOM 5444 C C . PRO A 1 3 ? 7.092 -0.602 9.222 1.00 0.00 3 PRO A C 6
ATOM 5445 O O . PRO A 1 3 ? 8.227 -1.082 9.219 1.00 0.00 3 PRO A O 6
ATOM 5456 N N . THR A 1 4 ? 6.746 0.439 8.471 1.00 0.00 4 THR A N 6
ATOM 5457 C CA . THR A 1 4 ? 7.699 1.090 7.582 1.00 0.00 4 THR A CA 6
ATOM 5458 C C . THR A 1 4 ? 8.980 1.457 8.322 1.00 0.00 4 THR A C 6
ATOM 5459 O O . THR A 1 4 ? 9.009 1.561 9.549 1.00 0.00 4 THR A O 6
ATOM 5470 N N . PRO A 1 5 ? 10.067 1.658 7.562 1.00 0.00 5 PRO A N 6
ATOM 5471 C CA . PRO A 1 5 ? 11.372 2.017 8.125 1.00 0.00 5 PRO A CA 6
ATOM 5472 C C . PRO A 1 5 ? 11.387 3.432 8.694 1.00 0.00 5 PRO A C 6
ATOM 5473 O O . PRO A 1 5 ? 12.217 3.763 9.543 1.00 0.00 5 PRO A O 6
ATOM 5484 N N . THR A 1 6 ? 10.465 4.265 8.223 1.00 0.00 6 THR A N 6
ATOM 5485 C CA . THR A 1 6 ? 10.373 5.644 8.684 1.00 0.00 6 THR A CA 6
ATOM 5486 C C . THR A 1 6 ? 8.970 6.202 8.476 1.00 0.00 6 THR A C 6
ATOM 5487 O O . THR A 1 6 ? 8.730 7.035 7.602 1.00 0.00 6 THR A O 6
ATOM 5498 N N . PRO A 1 7 ? 8.018 5.734 9.297 1.00 0.00 7 PRO A N 6
ATOM 5499 C CA . PRO A 1 7 ? 6.622 6.173 9.222 1.00 0.00 7 PRO A CA 6
ATOM 5500 C C . PRO A 1 7 ? 6.443 7.617 9.680 1.00 0.00 7 PRO A C 6
ATOM 5501 O O . PRO A 1 7 ? 6.827 7.977 10.793 1.00 0.00 7 PRO A O 6
ATOM 5512 N N . ILE A 1 8 ? 5.859 8.439 8.814 1.00 0.00 8 ILE A N 6
ATOM 5513 C CA . ILE A 1 8 ? 5.628 9.843 9.131 1.00 0.00 8 ILE A CA 6
ATOM 5514 C C . ILE A 1 8 ? 4.190 10.076 9.580 1.00 0.00 8 ILE A C 6
ATOM 5515 O O . ILE A 1 8 ? 3.245 9.613 8.940 1.00 0.00 8 ILE A O 6
ATOM 5531 N N . CYS A 1 9 ? 4.030 10.799 10.683 1.00 0.00 9 CYS A N 6
ATOM 5532 C CA . CYS A 1 9 ? 2.707 11.096 11.218 1.00 0.00 9 CYS A CA 6
ATOM 5533 C C . CYS A 1 9 ? 2.532 12.597 11.435 1.00 0.00 9 CYS A C 6
ATOM 5534 O O . CYS A 1 9 ? 3.500 13.357 11.406 1.00 0.00 9 CYS A O 6
ATOM 5541 N N . LYS A 1 10 ? 1.291 13.017 11.653 1.00 0.00 10 LYS A N 6
ATOM 5542 C CA . LYS A 1 10 ? 0.987 14.425 11.877 1.00 0.00 10 LYS A CA 6
ATOM 5543 C C . LYS A 1 10 ? 0.388 14.639 13.263 1.00 0.00 10 LYS A C 6
ATOM 5544 O O . LYS A 1 10 ? -0.461 13.867 13.709 1.00 0.00 10 LYS A O 6
ATOM 5563 N N . SER A 1 11 ? 0.834 15.693 13.939 1.00 0.00 11 SER A N 6
ATOM 5564 C CA . SER A 1 11 ? 0.343 16.007 15.276 1.00 0.00 11 SER A CA 6
ATOM 5565 C C . SER A 1 11 ? 0.408 17.509 15.540 1.00 0.00 11 SER A C 6
ATOM 5566 O O . SER A 1 11 ? 1.278 18.205 15.016 1.00 0.00 11 SER A O 6
ATOM 5574 N N . ARG A 1 12 ? -0.518 18.000 16.356 1.00 0.00 12 ARG A N 6
ATOM 5575 C CA . ARG A 1 12 ? -0.567 19.419 16.690 1.00 0.00 12 ARG A CA 6
ATOM 5576 C C . ARG A 1 12 ? 0.358 19.734 17.861 1.00 0.00 12 ARG A C 6
ATOM 5577 O O . ARG A 1 12 ? 0.316 19.068 18.896 1.00 0.00 12 ARG A O 6
ATOM 5598 N N . SER A 1 13 ? 1.193 20.754 17.691 1.00 0.00 13 SER A N 6
ATOM 5599 C CA . SER A 1 13 ? 2.132 21.156 18.732 1.00 0.00 13 SER A CA 6
ATOM 5600 C C . SER A 1 13 ? 1.711 22.479 19.363 1.00 0.00 13 SER A C 6
ATOM 5601 O O . SER A 1 13 ? 2.474 23.098 20.105 1.00 0.00 13 SER A O 6
ATOM 5609 N N . HIS A 1 14 ? 0.489 22.908 19.062 1.00 0.00 14 HIS A N 6
ATOM 5610 C CA . HIS A 1 14 ? -0.036 24.158 19.600 1.00 0.00 14 HIS A CA 6
ATOM 5611 C C . HIS A 1 14 ? 0.948 25.302 19.375 1.00 0.00 14 HIS A C 6
ATOM 5612 O O . HIS A 1 14 ? 1.880 25.184 18.580 1.00 0.00 14 HIS A O 6
ATOM 5626 N N . GLU A 1 15 ? 0.733 26.409 20.079 1.00 0.00 15 GLU A N 6
ATOM 5627 C CA . GLU A 1 15 ? 1.601 27.574 19.954 1.00 0.00 15 GLU A CA 6
ATOM 5628 C C . GLU A 1 15 ? 1.369 28.285 18.623 1.00 0.00 15 GLU A C 6
ATOM 5629 O O . GLU A 1 15 ? 0.842 29.397 18.585 1.00 0.00 15 GLU A O 6
ATOM 5641 N N . TYR A 1 16 ? 1.766 27.635 17.535 1.00 0.00 16 TYR A N 6
ATOM 5642 C CA . TYR A 1 16 ? 1.605 28.204 16.203 1.00 0.00 16 TYR A CA 6
ATOM 5643 C C . TYR A 1 16 ? 0.297 27.742 15.567 1.00 0.00 16 TYR A C 6
ATOM 5644 O O . TYR A 1 16 ? 0.230 27.500 14.362 1.00 0.00 16 TYR A O 6
ATOM 5662 N N . LYS A 1 17 ? -0.741 27.623 16.387 1.00 0.00 17 LYS A N 6
ATOM 5663 C CA . LYS A 1 17 ? -2.049 27.192 15.908 1.00 0.00 17 LYS A CA 6
ATOM 5664 C C . LYS A 1 17 ? -2.974 28.388 15.700 1.00 0.00 17 LYS A C 6
ATOM 5665 O O . LYS A 1 17 ? -3.312 29.095 16.648 1.00 0.00 17 LYS A O 6
ATOM 5684 N N . GLY A 1 18 ? -3.380 28.606 14.453 1.00 0.00 18 GLY A N 6
ATOM 5685 C CA . GLY A 1 18 ? -4.263 29.716 14.145 1.00 0.00 18 GLY A CA 6
ATOM 5686 C C . GLY A 1 18 ? -3.508 30.943 13.671 1.00 0.00 18 GLY A C 6
ATOM 5687 O O . GLY A 1 18 ? -3.996 32.066 13.796 1.00 0.00 18 GLY A O 6
ATOM 5691 N N . ARG A 1 19 ? -2.315 30.728 13.127 1.00 0.00 19 ARG A N 6
ATOM 5692 C CA . ARG A 1 19 ? -1.490 31.825 12.636 1.00 0.00 19 ARG A CA 6
ATOM 5693 C C . ARG A 1 19 ? -0.391 31.308 11.713 1.00 0.00 19 ARG A C 6
ATOM 5694 O O . ARG A 1 19 ? 0.781 31.266 12.088 1.00 0.00 19 ARG A O 6
ATOM 5715 N N . CYS A 1 20 ? -0.778 30.915 10.504 1.00 0.00 20 CYS A N 6
ATOM 5716 C CA . CYS A 1 20 ? 0.173 30.400 9.526 1.00 0.00 20 CYS A CA 6
ATOM 5717 C C . CYS A 1 20 ? -0.518 30.109 8.197 1.00 0.00 20 CYS A C 6
ATOM 5718 O O . CYS A 1 20 ? -1.627 29.576 8.166 1.00 0.00 20 CYS A O 6
ATOM 5725 N N . ILE A 1 21 ? 0.147 30.461 7.101 1.00 0.00 21 ILE A N 6
ATOM 5726 C CA . ILE A 1 21 ? -0.402 30.236 5.770 1.00 0.00 21 ILE A CA 6
ATOM 5727 C C . ILE A 1 21 ? 0.587 29.482 4.888 1.00 0.00 21 ILE A C 6
ATOM 5728 O O . ILE A 1 21 ? 0.198 28.629 4.091 1.00 0.00 21 ILE A O 6
ATOM 5744 N N . GLN A 1 22 ? 1.869 29.803 5.037 1.00 0.00 22 GLN A N 6
ATOM 5745 C CA . GLN A 1 22 ? 2.914 29.155 4.254 1.00 0.00 22 GLN A CA 6
ATOM 5746 C C . GLN A 1 22 ? 3.284 27.803 4.854 1.00 0.00 22 GLN A C 6
ATOM 5747 O O . GLN A 1 22 ? 3.616 27.707 6.035 1.00 0.00 22 GLN A O 6
ATOM 5761 N N . ASP A 1 23 ? 3.225 26.761 4.032 1.00 0.00 23 ASP A N 6
ATOM 5762 C CA . ASP A 1 23 ? 3.555 25.413 4.482 1.00 0.00 23 ASP A CA 6
ATOM 5763 C C . ASP A 1 23 ? 4.979 25.355 5.024 1.00 0.00 23 ASP A C 6
ATOM 5764 O O . ASP A 1 23 ? 5.242 24.709 6.038 1.00 0.00 23 ASP A O 6
ATOM 5773 N N . MET A 1 24 ? 5.896 26.033 4.341 1.00 0.00 24 MET A N 6
ATOM 5774 C CA . MET A 1 24 ? 7.294 26.058 4.755 1.00 0.00 24 MET A CA 6
ATOM 5775 C C . MET A 1 24 ? 7.431 26.596 6.175 1.00 0.00 24 MET A C 6
ATOM 5776 O O . MET A 1 24 ? 8.118 26.006 7.009 1.00 0.00 24 MET A O 6
ATOM 5790 N N . ASP A 1 25 ? 6.773 27.719 6.443 1.00 0.00 25 ASP A N 6
ATOM 5791 C CA . ASP A 1 25 ? 6.821 28.337 7.764 1.00 0.00 25 ASP A CA 6
ATOM 5792 C C . ASP A 1 25 ? 6.256 27.397 8.824 1.00 0.00 25 ASP A C 6
ATOM 5793 O O . ASP A 1 25 ? 6.875 27.173 9.865 1.00 0.00 25 ASP A O 6
ATOM 5802 N N . CYS A 1 26 ? 5.076 26.849 8.553 1.00 0.00 26 CYS A N 6
ATOM 5803 C CA . CYS A 1 26 ? 4.425 25.934 9.484 1.00 0.00 26 CYS A CA 6
ATOM 5804 C C . CYS A 1 26 ? 5.345 24.767 9.831 1.00 0.00 26 CYS A C 6
ATOM 5805 O O . CYS A 1 26 ? 5.286 24.224 10.934 1.00 0.00 26 CYS A O 6
ATOM 5812 N N . ASN A 1 27 ? 6.194 24.387 8.883 1.00 0.00 27 ASN A N 6
ATOM 5813 C CA . ASN A 1 27 ? 7.126 23.284 9.088 1.00 0.00 27 ASN A CA 6
ATOM 5814 C C . ASN A 1 27 ? 8.214 23.670 10.085 1.00 0.00 27 ASN A C 6
ATOM 5815 O O . ASN A 1 27 ? 8.462 22.956 11.056 1.00 0.00 27 ASN A O 6
ATOM 5826 N N . ALA A 1 28 ? 8.860 24.805 9.839 1.00 0.00 28 ALA A N 6
ATOM 5827 C CA . ALA A 1 28 ? 9.919 25.288 10.716 1.00 0.00 28 ALA A CA 6
ATOM 5828 C C . ALA A 1 28 ? 9.372 25.638 12.096 1.00 0.00 28 ALA A C 6
ATOM 5829 O O . ALA A 1 28 ? 10.064 25.493 13.103 1.00 0.00 28 ALA A O 6
ATOM 5836 N N . ALA A 1 29 ? 8.127 26.101 12.133 1.00 0.00 29 ALA A N 6
ATOM 5837 C CA . ALA A 1 29 ? 7.487 26.471 13.390 1.00 0.00 29 ALA A CA 6
ATOM 5838 C C . ALA A 1 29 ? 7.446 25.291 14.354 1.00 0.00 29 ALA A C 6
ATOM 5839 O O . ALA A 1 29 ? 7.731 25.436 15.543 1.00 0.00 29 ALA A O 6
ATOM 5846 N N . CYS A 1 30 ? 7.089 24.121 13.834 1.00 0.00 30 CYS A N 6
ATOM 5847 C CA . CYS A 1 30 ? 7.009 22.914 14.648 1.00 0.00 30 CYS A CA 6
ATOM 5848 C C . CYS A 1 30 ? 8.401 22.449 15.069 1.00 0.00 30 CYS A C 6
ATOM 5849 O O . CYS A 1 30 ? 8.699 22.347 16.259 1.00 0.00 30 CYS A O 6
ATOM 5856 N N . VAL A 1 31 ? 9.248 22.169 14.084 1.00 0.00 31 VAL A N 6
ATOM 5857 C CA . VAL A 1 31 ? 10.608 21.716 14.351 1.00 0.00 31 VAL A CA 6
ATOM 5858 C C . VAL A 1 31 ? 11.340 22.687 15.269 1.00 0.00 31 VAL A C 6
ATOM 5859 O O . VAL A 1 31 ? 12.278 22.309 15.971 1.00 0.00 31 VAL A O 6
ATOM 5872 N N . LYS A 1 32 ? 10.906 23.943 15.261 1.00 0.00 32 LYS A N 6
ATOM 5873 C CA . LYS A 1 32 ? 11.518 24.971 16.094 1.00 0.00 32 LYS A CA 6
ATOM 5874 C C . LYS A 1 32 ? 10.778 25.107 17.421 1.00 0.00 32 LYS A C 6
ATOM 5875 O O . LYS A 1 32 ? 11.329 25.609 18.400 1.00 0.00 32 LYS A O 6
ATOM 5894 N N . GLU A 1 33 ? 9.527 24.656 17.445 1.00 0.00 33 GLU A N 6
ATOM 5895 C CA . GLU A 1 33 ? 8.713 24.729 18.653 1.00 0.00 33 GLU A CA 6
ATOM 5896 C C . GLU A 1 33 ? 9.164 23.690 19.676 1.00 0.00 33 GLU A C 6
ATOM 5897 O O . GLU A 1 33 ? 9.278 23.984 20.866 1.00 0.00 33 GLU A O 6
ATOM 5909 N N . SER A 1 34 ? 9.419 22.474 19.203 1.00 0.00 34 SER A N 6
ATOM 5910 C CA . SER A 1 34 ? 9.853 21.390 20.076 1.00 0.00 34 SER A CA 6
ATOM 5911 C C . SER A 1 34 ? 11.068 20.675 19.492 1.00 0.00 34 SER A C 6
ATOM 5912 O O . SER A 1 34 ? 11.668 21.141 18.524 1.00 0.00 34 SER A O 6
ATOM 5920 N N . GLU A 1 35 ? 11.423 19.542 20.089 1.00 0.00 35 GLU A N 6
ATOM 5921 C CA . GLU A 1 35 ? 12.567 18.763 19.629 1.00 0.00 35 GLU A CA 6
ATOM 5922 C C . GLU A 1 35 ? 12.149 17.338 19.277 1.00 0.00 35 GLU A C 6
ATOM 5923 O O . GLU A 1 35 ? 12.963 16.416 19.306 1.00 0.00 35 GLU A O 6
ATOM 5935 N N . SER A 1 36 ? 10.873 17.167 18.945 1.00 0.00 36 SER A N 6
ATOM 5936 C CA . SER A 1 36 ? 10.345 15.855 18.592 1.00 0.00 36 SER A CA 6
ATOM 5937 C C . SER A 1 36 ? 9.767 15.864 17.180 1.00 0.00 36 SER A C 6
ATOM 5938 O O . SER A 1 36 ? 9.795 14.852 16.479 1.00 0.00 36 SER A O 6
ATOM 5946 N N . TYR A 1 37 ? 9.243 17.013 16.770 1.00 0.00 37 TYR A N 6
ATOM 5947 C CA . TYR A 1 37 ? 8.655 17.155 15.443 1.00 0.00 37 TYR A CA 6
ATOM 5948 C C . TYR A 1 37 ? 9.731 17.438 14.399 1.00 0.00 37 TYR A C 6
ATOM 5949 O O . TYR A 1 37 ? 10.567 18.325 14.574 1.00 0.00 37 TYR A O 6
ATOM 5967 N N . THR A 1 38 ? 9.703 16.677 13.309 1.00 0.00 38 THR A N 6
ATOM 5968 C CA . THR A 1 38 ? 10.674 16.844 12.235 1.00 0.00 38 THR A CA 6
ATOM 5969 C C . THR A 1 38 ? 9.999 17.308 10.950 1.00 0.00 38 THR A C 6
ATOM 5970 O O . THR A 1 38 ? 10.433 16.967 9.851 1.00 0.00 38 THR A O 6
ATOM 5981 N N . GLY A 1 39 ? 8.933 18.090 11.096 1.00 0.00 39 GLY A N 6
ATOM 5982 C CA . GLY A 1 39 ? 8.215 18.589 9.937 1.00 0.00 39 GLY A CA 6
ATOM 5983 C C . GLY A 1 39 ? 6.863 19.171 10.300 1.00 0.00 39 GLY A C 6
ATOM 5984 O O . GLY A 1 39 ? 6.572 19.399 11.473 1.00 0.00 39 GLY A O 6
ATOM 5988 N N . GLY A 1 40 ? 6.035 19.414 9.288 1.00 0.00 40 GLY A N 6
ATOM 5989 C CA . GLY A 1 40 ? 4.717 19.973 9.527 1.00 0.00 40 GLY A CA 6
ATOM 5990 C C . GLY A 1 40 ? 4.152 20.667 8.304 1.00 0.00 40 GLY A C 6
ATOM 5991 O O . GLY A 1 40 ? 4.900 21.138 7.447 1.00 0.00 40 GLY A O 6
ATOM 5995 N N . PHE A 1 41 ? 2.827 20.729 8.220 1.00 0.00 41 PHE A N 6
ATOM 5996 C CA . PHE A 1 41 ? 2.161 21.368 7.091 1.00 0.00 41 PHE A CA 6
ATOM 5997 C C . PHE A 1 41 ? 1.048 22.296 7.569 1.00 0.00 41 PHE A C 6
ATOM 5998 O O . PHE A 1 41 ? 0.423 22.053 8.602 1.00 0.00 41 PHE A O 6
ATOM 6015 N N . CYS A 1 42 ? 0.807 23.360 6.812 1.00 0.00 42 CYS A N 6
ATOM 6016 C CA . CYS A 1 42 ? -0.228 24.327 7.157 1.00 0.00 42 CYS A CA 6
ATOM 6017 C C . CYS A 1 42 ? -1.399 24.241 6.182 1.00 0.00 42 CYS A C 6
ATOM 6018 O O . CYS A 1 42 ? -1.208 24.044 4.983 1.00 0.00 42 CYS A O 6
ATOM 6025 N N . ASN A 1 43 ? -2.611 24.392 6.706 1.00 0.00 43 ASN A N 6
ATOM 6026 C CA . ASN A 1 43 ? -3.813 24.332 5.882 1.00 0.00 43 ASN A CA 6
ATOM 6027 C C . ASN A 1 43 ? -4.850 25.345 6.358 1.00 0.00 43 ASN A C 6
ATOM 6028 O O . ASN A 1 43 ? -5.064 25.513 7.558 1.00 0.00 43 ASN A O 6
ATOM 6039 N N . GLY A 1 44 ? -5.491 26.018 5.408 1.00 0.00 44 GLY A N 6
ATOM 6040 C CA . GLY A 1 44 ? -6.498 27.006 5.749 1.00 0.00 44 GLY A CA 6
ATOM 6041 C C . GLY A 1 44 ? -7.904 26.440 5.704 1.00 0.00 44 GLY A C 6
ATOM 6042 O O . GLY A 1 44 ? -8.411 26.104 4.634 1.00 0.00 44 GLY A O 6
ATOM 6046 N N . ARG A 1 45 ? -8.534 26.333 6.869 1.00 0.00 45 ARG A N 6
ATOM 6047 C CA . ARG A 1 45 ? -9.889 25.801 6.959 1.00 0.00 45 ARG A CA 6
ATOM 6048 C C . ARG A 1 45 ? -10.712 26.581 7.980 1.00 0.00 45 ARG A C 6
ATOM 6049 O O . ARG A 1 45 ? -10.178 27.250 8.865 1.00 0.00 45 ARG A O 6
ATOM 6070 N N . PRO A 1 46 ? -12.045 26.494 7.856 1.00 0.00 46 PRO A N 6
ATOM 6071 C CA . PRO A 1 46 ? -12.971 27.185 8.758 1.00 0.00 46 PRO A CA 6
ATOM 6072 C C . PRO A 1 46 ? -12.965 26.589 10.162 1.00 0.00 46 PRO A C 6
ATOM 6073 O O . PRO A 1 46 ? -12.776 25.387 10.351 1.00 0.00 46 PRO A O 6
ATOM 6084 N N . PRO A 1 47 ? -13.177 27.447 11.171 1.00 0.00 47 PRO A N 6
ATOM 6085 C CA . PRO A 1 47 ? -13.402 28.880 10.958 1.00 0.00 47 PRO A CA 6
ATOM 6086 C C . PRO A 1 47 ? -12.146 29.599 10.480 1.00 0.00 47 PRO A C 6
ATOM 6087 O O . PRO A 1 47 ? -12.179 30.342 9.498 1.00 0.00 47 PRO A O 6
ATOM 6098 N N . PHE A 1 48 ? -11.038 29.375 11.179 1.00 0.00 48 PHE A N 6
ATOM 6099 C CA . PHE A 1 48 ? -9.770 30.003 10.827 1.00 0.00 48 PHE A CA 6
ATOM 6100 C C . PHE A 1 48 ? -8.724 28.951 10.468 1.00 0.00 48 PHE A C 6
ATOM 6101 O O . PHE A 1 48 ? -8.832 27.791 10.864 1.00 0.00 48 PHE A O 6
ATOM 6118 N N . LYS A 1 49 ? -7.711 29.366 9.716 1.00 0.00 49 LYS A N 6
ATOM 6119 C CA . LYS A 1 49 ? -6.643 28.463 9.304 1.00 0.00 49 LYS A CA 6
ATOM 6120 C C . LYS A 1 49 ? -5.966 27.831 10.516 1.00 0.00 49 LYS A C 6
ATOM 6121 O O . LYS A 1 49 ? -6.015 28.376 11.618 1.00 0.00 49 LYS A O 6
ATOM 6140 N N . GLN A 1 50 ? -5.336 26.681 10.303 1.00 0.00 50 GLN A N 6
ATOM 6141 C CA . GLN A 1 50 ? -4.649 25.976 11.379 1.00 0.00 50 GLN A CA 6
ATOM 6142 C C . GLN A 1 50 ? -3.319 25.407 10.896 1.00 0.00 50 GLN A C 6
ATOM 6143 O O . GLN A 1 50 ? -3.140 25.143 9.706 1.00 0.00 50 GLN A O 6
ATOM 6157 N N . CYS A 1 51 ? -2.388 25.221 11.825 1.00 0.00 51 CYS A N 6
ATOM 6158 C CA . CYS A 1 51 ? -1.073 24.685 11.494 1.00 0.00 51 CYS A CA 6
ATOM 6159 C C . CYS A 1 51 ? -0.888 23.293 12.093 1.00 0.00 51 CYS A C 6
ATOM 6160 O O . CYS A 1 51 ? -1.231 23.052 13.250 1.00 0.00 51 CYS A O 6
ATOM 6167 N N . PHE A 1 52 ? -0.341 22.381 11.296 1.00 0.00 52 PHE A N 6
ATOM 6168 C CA . PHE A 1 52 ? -0.110 21.013 11.745 1.00 0.00 52 PHE A CA 6
ATOM 6169 C C . PHE A 1 52 ? 1.370 20.653 11.655 1.00 0.00 52 PHE A C 6
ATOM 6170 O O . PHE A 1 52 ? 2.083 21.127 10.769 1.00 0.00 52 PHE A O 6
ATOM 6187 N N . CYS A 1 53 ? 1.826 19.812 12.577 1.00 0.00 53 CYS A N 6
ATOM 6188 C CA . CYS A 1 53 ? 3.220 19.388 12.604 1.00 0.00 53 CYS A CA 6
ATOM 6189 C C . CYS A 1 53 ? 3.352 17.923 12.199 1.00 0.00 53 CYS A C 6
ATOM 6190 O O . CYS A 1 53 ? 2.381 17.166 12.241 1.00 0.00 53 CYS A O 6
ATOM 6197 N N . THR A 1 54 ? 4.559 17.529 11.806 1.00 0.00 54 THR A N 6
ATOM 6198 C CA . THR A 1 54 ? 4.818 16.156 11.392 1.00 0.00 54 THR A CA 6
ATOM 6199 C C . THR A 1 54 ? 6.109 15.630 12.010 1.00 0.00 54 THR A C 6
ATOM 6200 O O . THR A 1 54 ? 7.095 16.357 12.125 1.00 0.00 54 THR A O 6
ATOM 6211 N N . LYS A 1 55 ? 6.096 14.361 12.405 1.00 0.00 55 LYS A N 6
ATOM 6212 C CA . LYS A 1 55 ? 7.266 13.736 13.009 1.00 0.00 55 LYS A CA 6
ATOM 6213 C C . LYS A 1 55 ? 7.327 12.251 12.668 1.00 0.00 55 LYS A C 6
ATOM 6214 O O . LYS A 1 55 ? 6.319 11.623 12.340 1.00 0.00 55 LYS A O 6
ATOM 6233 N N . PRO A 1 56 ? 8.534 11.673 12.747 1.00 0.00 56 PRO A N 6
ATOM 6234 C CA . PRO A 1 56 ? 8.754 10.254 12.452 1.00 0.00 56 PRO A CA 6
ATOM 6235 C C . PRO A 1 56 ? 8.140 9.340 13.507 1.00 0.00 56 PRO A C 6
ATOM 6236 O O . PRO A 1 56 ? 8.814 8.919 14.447 1.00 0.00 56 PRO A O 6
ATOM 6247 N N . CYS A 1 57 ? 6.856 9.038 13.346 1.00 0.00 57 CYS A N 6
ATOM 6248 C CA . CYS A 1 57 ? 6.150 8.174 14.284 1.00 0.00 57 CYS A CA 6
ATOM 6249 C C . CYS A 1 57 ? 6.939 6.894 14.546 1.00 0.00 57 CYS A C 6
ATOM 6250 O O . CYS A 1 57 ? 7.887 6.578 13.827 1.00 0.00 57 CYS A O 6
ATOM 6257 N N . LYS A 1 58 ? 6.541 6.161 15.580 1.00 0.00 58 LYS A N 6
ATOM 6258 C CA . LYS A 1 58 ? 7.209 4.915 15.937 1.00 0.00 58 LYS A CA 6
ATOM 6259 C C . LYS A 1 58 ? 6.315 4.054 16.824 1.00 0.00 58 LYS A C 6
ATOM 6260 O O . LYS A 1 58 ? 5.553 4.571 17.641 1.00 0.00 58 LYS A O 6
ATOM 6279 N N . ARG A 1 59 ? 6.415 2.739 16.658 1.00 0.00 59 ARG A N 6
ATOM 6280 C CA . ARG A 1 59 ? 5.616 1.807 17.444 1.00 0.00 59 ARG A CA 6
ATOM 6281 C C . ARG A 1 59 ? 4.128 1.995 17.162 1.00 0.00 59 ARG A C 6
ATOM 6282 O O . ARG A 1 59 ? 3.726 2.964 16.519 1.00 0.00 59 ARG A O 6
ATOM 6303 N N . GLU A 1 60 ? 3.316 1.061 17.648 1.00 0.00 60 GLU A N 6
ATOM 6304 C CA . GLU A 1 60 ? 1.873 1.124 17.446 1.00 0.00 60 GLU A CA 6
ATOM 6305 C C . GLU A 1 60 ? 1.517 0.880 15.983 1.00 0.00 60 GLU A C 6
ATOM 6306 O O . GLU A 1 60 ? 1.042 -0.196 15.619 1.00 0.00 60 GLU A O 6
ATOM 6318 N N . ARG A 1 61 ? 1.749 1.888 15.148 1.00 0.00 61 ARG A N 6
ATOM 6319 C CA . ARG A 1 61 ? 1.451 1.785 13.724 1.00 0.00 61 ARG A CA 6
ATOM 6320 C C . ARG A 1 61 ? 2.504 2.514 12.894 1.00 0.00 61 ARG A C 6
ATOM 6321 O O . ARG A 1 61 ? 3.533 2.941 13.416 1.00 0.00 61 ARG A O 6
ATOM 6342 N N . ALA A 1 62 ? 2.239 2.651 11.599 1.00 0.00 62 ALA A N 6
ATOM 6343 C CA . ALA A 1 62 ? 3.162 3.329 10.698 1.00 0.00 62 ALA A CA 6
ATOM 6344 C C . ALA A 1 62 ? 2.455 4.428 9.913 1.00 0.00 62 ALA A C 6
ATOM 6345 O O . ALA A 1 62 ? 2.634 5.614 10.189 1.00 0.00 62 ALA A O 6
ATOM 6352 N N . ALA A 1 63 ? 1.652 4.027 8.934 1.00 0.00 63 ALA A N 6
ATOM 6353 C CA . ALA A 1 63 ? 0.916 4.979 8.110 1.00 0.00 63 ALA A CA 6
ATOM 6354 C C . ALA A 1 63 ? -0.002 4.260 7.127 1.00 0.00 63 ALA A C 6
ATOM 6355 O O . ALA A 1 63 ? -0.185 3.046 7.209 1.00 0.00 63 ALA A O 6
ATOM 6362 N N . ALA A 1 64 ? -0.576 5.018 6.199 1.00 0.00 64 ALA A N 6
ATOM 6363 C CA . ALA A 1 64 ? -1.474 4.452 5.200 1.00 0.00 64 ALA A CA 6
ATOM 6364 C C . ALA A 1 64 ? -1.021 4.810 3.788 1.00 0.00 64 ALA A C 6
ATOM 6365 O O . ALA A 1 64 ? 0.077 5.332 3.591 1.00 0.00 64 ALA A O 6
ATOM 6372 N N . THR A 1 65 ? -1.872 4.526 2.808 1.00 0.00 65 THR A N 6
ATOM 6373 C CA . THR A 1 65 ? -1.558 4.816 1.415 1.00 0.00 65 THR A CA 6
ATOM 6374 C C . THR A 1 65 ? -2.601 5.741 0.797 1.00 0.00 65 THR A C 6
ATOM 6375 O O . THR A 1 65 ? -3.752 5.774 1.233 1.00 0.00 65 THR A O 6
ATOM 6386 N N . LEU A 1 66 ? -2.191 6.490 -0.220 1.00 0.00 66 LEU A N 6
ATOM 6387 C CA . LEU A 1 66 ? -3.090 7.417 -0.899 1.00 0.00 66 LEU A CA 6
ATOM 6388 C C . LEU A 1 66 ? -2.411 8.046 -2.111 1.00 0.00 66 LEU A C 6
ATOM 6389 O O . LEU A 1 66 ? -1.189 8.199 -2.140 1.00 0.00 66 LEU A O 6
ATOM 6405 N N . ARG A 1 67 ? -3.210 8.412 -3.107 1.00 0.00 67 ARG A N 6
ATOM 6406 C CA . ARG A 1 67 ? -2.685 9.027 -4.321 1.00 0.00 67 ARG A CA 6
ATOM 6407 C C . ARG A 1 67 ? -3.812 9.625 -5.158 1.00 0.00 67 ARG A C 6
ATOM 6408 O O . ARG A 1 67 ? -4.974 9.616 -4.750 1.00 0.00 67 ARG A O 6
ATOM 6429 N N . TRP A 1 68 ? -3.461 10.143 -6.329 1.00 0.00 68 TRP A N 6
ATOM 6430 C CA . TRP A 1 68 ? -4.443 10.746 -7.224 1.00 0.00 68 TRP A CA 6
ATOM 6431 C C . TRP A 1 68 ? -5.087 11.968 -6.580 1.00 0.00 68 TRP A C 6
ATOM 6432 O O . TRP A 1 68 ? -5.055 12.148 -5.363 1.00 0.00 68 TRP A O 6
ATOM 6453 N N . PRO A 1 69 ? -5.687 12.830 -7.414 1.00 0.00 69 PRO A N 6
ATOM 6454 C CA . PRO A 1 69 ? -6.352 14.051 -6.948 1.00 0.00 69 PRO A CA 6
ATOM 6455 C C . PRO A 1 69 ? -7.632 13.755 -6.175 1.00 0.00 69 PRO A C 6
ATOM 6456 O O . PRO A 1 69 ? -7.851 14.288 -5.088 1.00 0.00 69 PRO A O 6
ATOM 6467 N N . GLY A 1 70 ? -8.477 12.900 -6.744 1.00 0.00 70 GLY A N 6
ATOM 6468 C CA . GLY A 1 70 ? -9.726 12.548 -6.094 1.00 0.00 70 GLY A CA 6
ATOM 6469 C C . GLY A 1 70 ? -10.767 13.644 -6.206 1.00 0.00 70 GLY A C 6
ATOM 6470 O O . GLY A 1 70 ? -11.554 13.860 -5.283 1.00 0.00 70 GLY A O 6
ATOM 6474 N N . LEU A 1 71 ? -10.772 14.339 -7.338 1.00 0.00 71 LEU A N 6
ATOM 6475 C CA . LEU A 1 71 ? -11.724 15.420 -7.567 1.00 0.00 71 LEU A CA 6
ATOM 6476 C C . LEU A 1 71 ? -12.070 15.537 -9.048 1.00 0.00 71 LEU A C 6
ATOM 6477 O O . LEU A 1 71 ? -11.277 16.040 -9.843 1.00 0.00 71 LEU A O 6
ATOM 6493 N N . HIS A 1 1 ? -1.099 -1.739 6.755 1.00 0.00 1 HIS A N 7
ATOM 6494 C CA . HIS A 1 1 ? -0.616 -2.946 6.094 1.00 0.00 1 HIS A CA 7
ATOM 6495 C C . HIS A 1 1 ? 0.909 -2.965 6.044 1.00 0.00 1 HIS A C 7
ATOM 6496 O O . HIS A 1 1 ? 1.504 -3.488 5.101 1.00 0.00 1 HIS A O 7
ATOM 6510 N N . THR A 1 2 ? 1.537 -2.390 7.065 1.00 0.00 2 THR A N 7
ATOM 6511 C CA . THR A 1 2 ? 2.992 -2.340 7.137 1.00 0.00 2 THR A CA 7
ATOM 6512 C C . THR A 1 2 ? 3.574 -1.574 5.955 1.00 0.00 2 THR A C 7
ATOM 6513 O O . THR A 1 2 ? 4.232 -2.139 5.081 1.00 0.00 2 THR A O 7
ATOM 6524 N N . PRO A 1 3 ? 3.330 -0.255 5.924 1.00 0.00 3 PRO A N 7
ATOM 6525 C CA . PRO A 1 3 ? 3.822 0.617 4.854 1.00 0.00 3 PRO A CA 7
ATOM 6526 C C . PRO A 1 3 ? 5.335 0.800 4.906 1.00 0.00 3 PRO A C 7
ATOM 6527 O O . PRO A 1 3 ? 6.005 0.816 3.873 1.00 0.00 3 PRO A O 7
ATOM 6538 N N . THR A 1 4 ? 5.869 0.937 6.116 1.00 0.00 4 THR A N 7
ATOM 6539 C CA . THR A 1 4 ? 7.303 1.119 6.302 1.00 0.00 4 THR A CA 7
ATOM 6540 C C . THR A 1 4 ? 7.664 1.166 7.783 1.00 0.00 4 THR A C 7
ATOM 6541 O O . THR A 1 4 ? 6.824 1.432 8.643 1.00 0.00 4 THR A O 7
ATOM 6552 N N . PRO A 1 5 ? 8.942 0.901 8.090 1.00 0.00 5 PRO A N 7
ATOM 6553 C CA . PRO A 1 5 ? 9.443 0.908 9.467 1.00 0.00 5 PRO A CA 7
ATOM 6554 C C . PRO A 1 5 ? 9.489 2.312 10.061 1.00 0.00 5 PRO A C 7
ATOM 6555 O O . PRO A 1 5 ? 9.484 2.482 11.280 1.00 0.00 5 PRO A O 7
ATOM 6566 N N . THR A 1 6 ? 9.534 3.316 9.191 1.00 0.00 6 THR A N 7
ATOM 6567 C CA . THR A 1 6 ? 9.581 4.705 9.628 1.00 0.00 6 THR A CA 7
ATOM 6568 C C . THR A 1 6 ? 8.420 5.504 9.049 1.00 0.00 6 THR A C 7
ATOM 6569 O O . THR A 1 6 ? 8.595 6.364 8.185 1.00 0.00 6 THR A O 7
ATOM 6580 N N . PRO A 1 7 ? 7.203 5.217 9.534 1.00 0.00 7 PRO A N 7
ATOM 6581 C CA . PRO A 1 7 ? 5.988 5.899 9.079 1.00 0.00 7 PRO A CA 7
ATOM 6582 C C . PRO A 1 7 ? 5.934 7.353 9.536 1.00 0.00 7 PRO A C 7
ATOM 6583 O O . PRO A 1 7 ? 6.584 7.731 10.510 1.00 0.00 7 PRO A O 7
ATOM 6594 N N . ILE A 1 8 ? 5.155 8.162 8.826 1.00 0.00 8 ILE A N 7
ATOM 6595 C CA . ILE A 1 8 ? 5.016 9.574 9.160 1.00 0.00 8 ILE A CA 7
ATOM 6596 C C . ILE A 1 8 ? 3.700 9.841 9.882 1.00 0.00 8 ILE A C 7
ATOM 6597 O O . ILE A 1 8 ? 2.640 9.385 9.453 1.00 0.00 8 ILE A O 7
ATOM 6613 N N . CYS A 1 9 ? 3.775 10.584 10.981 1.00 0.00 9 CYS A N 7
ATOM 6614 C CA . CYS A 1 9 ? 2.590 10.914 11.764 1.00 0.00 9 CYS A CA 7
ATOM 6615 C C . CYS A 1 9 ? 2.384 12.425 11.828 1.00 0.00 9 CYS A C 7
ATOM 6616 O O . CYS A 1 9 ? 3.292 13.200 11.528 1.00 0.00 9 CYS A O 7
ATOM 6623 N N . LYS A 1 10 ? 1.184 12.837 12.223 1.00 0.00 10 LYS A N 7
ATOM 6624 C CA . LYS A 1 10 ? 0.857 14.253 12.330 1.00 0.00 10 LYS A CA 7
ATOM 6625 C C . LYS A 1 10 ? 0.469 14.616 13.760 1.00 0.00 10 LYS A C 7
ATOM 6626 O O . LYS A 1 10 ? -0.006 13.771 14.517 1.00 0.00 10 LYS A O 7
ATOM 6645 N N . SER A 1 11 ? 0.673 15.879 14.121 1.00 0.00 11 SER A N 7
ATOM 6646 C CA . SER A 1 11 ? 0.346 16.353 15.461 1.00 0.00 11 SER A CA 7
ATOM 6647 C C . SER A 1 11 ? -0.056 17.825 15.433 1.00 0.00 11 SER A C 7
ATOM 6648 O O . SER A 1 11 ? 0.468 18.608 14.641 1.00 0.00 11 SER A O 7
ATOM 6656 N N . ARG A 1 12 ? -0.990 18.193 16.305 1.00 0.00 12 ARG A N 7
ATOM 6657 C CA . ARG A 1 12 ? -1.464 19.569 16.380 1.00 0.00 12 ARG A CA 7
ATOM 6658 C C . ARG A 1 12 ? -0.749 20.330 17.493 1.00 0.00 12 ARG A C 7
ATOM 6659 O O . ARG A 1 12 ? -0.646 19.848 18.621 1.00 0.00 12 ARG A O 7
ATOM 6680 N N . SER A 1 13 ? -0.256 21.521 17.167 1.00 0.00 13 SER A N 7
ATOM 6681 C CA . SER A 1 13 ? 0.453 22.347 18.137 1.00 0.00 13 SER A CA 7
ATOM 6682 C C . SER A 1 13 ? -0.524 23.194 18.946 1.00 0.00 13 SER A C 7
ATOM 6683 O O . SER A 1 13 ? -1.738 23.012 18.863 1.00 0.00 13 SER A O 7
ATOM 6691 N N . HIS A 1 14 ? 0.017 24.123 19.729 1.00 0.00 14 HIS A N 7
ATOM 6692 C CA . HIS A 1 14 ? -0.806 25.001 20.554 1.00 0.00 14 HIS A CA 7
ATOM 6693 C C . HIS A 1 14 ? -0.230 26.413 20.586 1.00 0.00 14 HIS A C 7
ATOM 6694 O O . HIS A 1 14 ? -0.958 27.393 20.433 1.00 0.00 14 HIS A O 7
ATOM 6708 N N . GLU A 1 15 ? 1.080 26.508 20.788 1.00 0.00 15 GLU A N 7
ATOM 6709 C CA . GLU A 1 15 ? 1.753 27.801 20.842 1.00 0.00 15 GLU A CA 7
ATOM 6710 C C . GLU A 1 15 ? 1.760 28.468 19.469 1.00 0.00 15 GLU A C 7
ATOM 6711 O O . GLU A 1 15 ? 1.709 29.694 19.362 1.00 0.00 15 GLU A O 7
ATOM 6723 N N . TYR A 1 16 ? 1.824 27.653 18.422 1.00 0.00 16 TYR A N 7
ATOM 6724 C CA . TYR A 1 16 ? 1.842 28.164 17.057 1.00 0.00 16 TYR A CA 7
ATOM 6725 C C . TYR A 1 16 ? 0.472 28.012 16.401 1.00 0.00 16 TYR A C 7
ATOM 6726 O O . TYR A 1 16 ? 0.368 27.646 15.230 1.00 0.00 16 TYR A O 7
ATOM 6744 N N . LYS A 1 17 ? -0.577 28.297 17.165 1.00 0.00 17 LYS A N 7
ATOM 6745 C CA . LYS A 1 17 ? -1.941 28.196 16.661 1.00 0.00 17 LYS A CA 7
ATOM 6746 C C . LYS A 1 17 ? -2.514 29.577 16.358 1.00 0.00 17 LYS A C 7
ATOM 6747 O O . LYS A 1 17 ? -3.370 30.077 17.086 1.00 0.00 17 LYS A O 7
ATOM 6766 N N . GLY A 1 18 ? -2.035 30.187 15.278 1.00 0.00 18 GLY A N 7
ATOM 6767 C CA . GLY A 1 18 ? -2.512 31.504 14.898 1.00 0.00 18 GLY A CA 7
ATOM 6768 C C . GLY A 1 18 ? -1.855 32.016 13.632 1.00 0.00 18 GLY A C 7
ATOM 6769 O O . GLY A 1 18 ? -2.453 31.981 12.557 1.00 0.00 18 GLY A O 7
ATOM 6773 N N . ARG A 1 19 ? -0.621 32.494 13.759 1.00 0.00 19 ARG A N 7
ATOM 6774 C CA . ARG A 1 19 ? 0.117 33.018 12.616 1.00 0.00 19 ARG A CA 7
ATOM 6775 C C . ARG A 1 19 ? 0.651 31.884 11.748 1.00 0.00 19 ARG A C 7
ATOM 6776 O O . ARG A 1 19 ? 1.862 31.689 11.638 1.00 0.00 19 ARG A O 7
ATOM 6797 N N . CYS A 1 20 ? -0.260 31.137 11.132 1.00 0.00 20 CYS A N 7
ATOM 6798 C CA . CYS A 1 20 ? 0.119 30.021 10.274 1.00 0.00 20 CYS A CA 7
ATOM 6799 C C . CYS A 1 20 ? -0.664 30.052 8.964 1.00 0.00 20 CYS A C 7
ATOM 6800 O O . CYS A 1 20 ? -1.896 30.060 8.966 1.00 0.00 20 CYS A O 7
ATOM 6807 N N . ILE A 1 21 ? 0.059 30.069 7.850 1.00 0.00 21 ILE A N 7
ATOM 6808 C CA . ILE A 1 21 ? -0.568 30.097 6.534 1.00 0.00 21 ILE A CA 7
ATOM 6809 C C . ILE A 1 21 ? 0.244 29.298 5.521 1.00 0.00 21 ILE A C 7
ATOM 6810 O O . ILE A 1 21 ? -0.313 28.559 4.710 1.00 0.00 21 ILE A O 7
ATOM 6826 N N . GLN A 1 22 ? 1.563 29.450 5.576 1.00 0.00 22 GLN A N 7
ATOM 6827 C CA . GLN A 1 22 ? 2.452 28.740 4.663 1.00 0.00 22 GLN A CA 7
ATOM 6828 C C . GLN A 1 22 ? 3.123 27.563 5.362 1.00 0.00 22 GLN A C 7
ATOM 6829 O O . GLN A 1 22 ? 3.445 27.634 6.549 1.00 0.00 22 GLN A O 7
ATOM 6843 N N . ASP A 1 23 ? 3.330 26.480 4.620 1.00 0.00 23 ASP A N 7
ATOM 6844 C CA . ASP A 1 23 ? 3.963 25.287 5.169 1.00 0.00 23 ASP A CA 7
ATOM 6845 C C . ASP A 1 23 ? 5.375 25.595 5.654 1.00 0.00 23 ASP A C 7
ATOM 6846 O O . ASP A 1 23 ? 5.844 25.020 6.636 1.00 0.00 23 ASP A O 7
ATOM 6855 N N . MET A 1 24 ? 6.049 26.506 4.959 1.00 0.00 24 MET A N 7
ATOM 6856 C CA . MET A 1 24 ? 7.409 26.890 5.320 1.00 0.00 24 MET A CA 7
ATOM 6857 C C . MET A 1 24 ? 7.482 27.321 6.781 1.00 0.00 24 MET A C 7
ATOM 6858 O O . MET A 1 24 ? 8.303 26.815 7.547 1.00 0.00 24 MET A O 7
ATOM 6872 N N . ASP A 1 25 ? 6.620 28.257 7.162 1.00 0.00 25 ASP A N 7
ATOM 6873 C CA . ASP A 1 25 ? 6.587 28.754 8.532 1.00 0.00 25 ASP A CA 7
ATOM 6874 C C . ASP A 1 25 ? 6.118 27.667 9.494 1.00 0.00 25 ASP A C 7
ATOM 6875 O O . ASP A 1 25 ? 6.750 27.417 10.521 1.00 0.00 25 ASP A O 7
ATOM 6884 N N . CYS A 1 26 ? 5.006 27.024 9.155 1.00 0.00 26 CYS A N 7
ATOM 6885 C CA . CYS A 1 26 ? 4.450 25.964 9.989 1.00 0.00 26 CYS A CA 7
ATOM 6886 C C . CYS A 1 26 ? 5.486 24.872 10.242 1.00 0.00 26 CYS A C 7
ATOM 6887 O O . CYS A 1 26 ? 5.520 24.272 11.315 1.00 0.00 26 CYS A O 7
ATOM 6894 N N . ASN A 1 27 ? 6.329 24.622 9.246 1.00 0.00 27 ASN A N 7
ATOM 6895 C CA . ASN A 1 27 ? 7.366 23.602 9.360 1.00 0.00 27 ASN A CA 7
ATOM 6896 C C . ASN A 1 27 ? 8.370 23.967 10.450 1.00 0.00 27 ASN A C 7
ATOM 6897 O O . ASN A 1 27 ? 8.641 23.172 11.349 1.00 0.00 27 ASN A O 7
ATOM 6908 N N . ALA A 1 28 ? 8.917 25.175 10.362 1.00 0.00 28 ALA A N 7
ATOM 6909 C CA . ALA A 1 28 ? 9.888 25.647 11.341 1.00 0.00 28 ALA A CA 7
ATOM 6910 C C . ALA A 1 28 ? 9.281 25.690 12.739 1.00 0.00 28 ALA A C 7
ATOM 6911 O O . ALA A 1 28 ? 9.971 25.462 13.733 1.00 0.00 28 ALA A O 7
ATOM 6918 N N . ALA A 1 29 ? 7.987 25.984 12.809 1.00 0.00 29 ALA A N 7
ATOM 6919 C CA . ALA A 1 29 ? 7.288 26.056 14.086 1.00 0.00 29 ALA A CA 7
ATOM 6920 C C . ALA A 1 29 ? 7.376 24.731 14.836 1.00 0.00 29 ALA A C 7
ATOM 6921 O O . ALA A 1 29 ? 7.655 24.702 16.035 1.00 0.00 29 ALA A O 7
ATOM 6928 N N . CYS A 1 30 ? 7.137 23.636 14.122 1.00 0.00 30 CYS A N 7
ATOM 6929 C CA . CYS A 1 30 ? 7.189 22.307 14.720 1.00 0.00 30 CYS A CA 7
ATOM 6930 C C . CYS A 1 30 ? 8.617 21.946 15.121 1.00 0.00 30 CYS A C 7
ATOM 6931 O O . CYS A 1 30 ? 8.895 21.673 16.288 1.00 0.00 30 CYS A O 7
ATOM 6938 N N . VAL A 1 31 ? 9.518 21.946 14.143 1.00 0.00 31 VAL A N 7
ATOM 6939 C CA . VAL A 1 31 ? 10.917 21.621 14.393 1.00 0.00 31 VAL A CA 7
ATOM 6940 C C . VAL A 1 31 ? 11.500 22.505 15.489 1.00 0.00 31 VAL A C 7
ATOM 6941 O O . VAL A 1 31 ? 12.492 22.151 16.127 1.00 0.00 31 VAL A O 7
ATOM 6954 N N . LYS A 1 32 ? 10.877 23.659 15.704 1.00 0.00 32 LYS A N 7
ATOM 6955 C CA . LYS A 1 32 ? 11.332 24.596 16.724 1.00 0.00 32 LYS A CA 7
ATOM 6956 C C . LYS A 1 32 ? 10.577 24.385 18.033 1.00 0.00 32 LYS A C 7
ATOM 6957 O O . LYS A 1 32 ? 11.053 24.764 19.102 1.00 0.00 32 LYS A O 7
ATOM 6976 N N . GLU A 1 33 ? 9.400 23.775 17.940 1.00 0.00 33 GLU A N 7
ATOM 6977 C CA . GLU A 1 33 ? 8.581 23.513 19.117 1.00 0.00 33 GLU A CA 7
ATOM 6978 C C . GLU A 1 33 ? 9.190 22.401 19.967 1.00 0.00 33 GLU A C 7
ATOM 6979 O O . GLU A 1 33 ? 9.259 22.508 21.191 1.00 0.00 33 GLU A O 7
ATOM 6991 N N . SER A 1 34 ? 9.629 21.333 19.307 1.00 0.00 34 SER A N 7
ATOM 6992 C CA . SER A 1 34 ? 10.228 20.199 20.001 1.00 0.00 34 SER A CA 7
ATOM 6993 C C . SER A 1 34 ? 11.458 19.694 19.254 1.00 0.00 34 SER A C 7
ATOM 6994 O O . SER A 1 34 ? 11.942 20.340 18.326 1.00 0.00 34 SER A O 7
ATOM 7002 N N . GLU A 1 35 ? 11.958 18.533 19.667 1.00 0.00 35 GLU A N 7
ATOM 7003 C CA . GLU A 1 35 ? 13.132 17.940 19.037 1.00 0.00 35 GLU A CA 7
ATOM 7004 C C . GLU A 1 35 ? 12.787 16.599 18.397 1.00 0.00 35 GLU A C 7
ATOM 7005 O O . GLU A 1 35 ? 13.671 15.794 18.101 1.00 0.00 35 GLU A O 7
ATOM 7017 N N . SER A 1 36 ? 11.496 16.365 18.186 1.00 0.00 36 SER A N 7
ATOM 7018 C CA . SER A 1 36 ? 11.032 15.119 17.585 1.00 0.00 36 SER A CA 7
ATOM 7019 C C . SER A 1 36 ? 10.298 15.389 16.275 1.00 0.00 36 SER A C 7
ATOM 7020 O O . SER A 1 36 ? 10.311 14.563 15.362 1.00 0.00 36 SER A O 7
ATOM 7028 N N . TYR A 1 37 ? 9.659 16.550 16.191 1.00 0.00 37 TYR A N 7
ATOM 7029 C CA . TYR A 1 37 ? 8.916 16.929 14.994 1.00 0.00 37 TYR A CA 7
ATOM 7030 C C . TYR A 1 37 ? 9.857 17.443 13.909 1.00 0.00 37 TYR A C 7
ATOM 7031 O O . TYR A 1 37 ? 10.364 18.563 13.988 1.00 0.00 37 TYR A O 7
ATOM 7049 N N . THR A 1 38 ? 10.088 16.616 12.894 1.00 0.00 38 THR A N 7
ATOM 7050 C CA . THR A 1 38 ? 10.968 16.985 11.792 1.00 0.00 38 THR A CA 7
ATOM 7051 C C . THR A 1 38 ? 10.167 17.355 10.549 1.00 0.00 38 THR A C 7
ATOM 7052 O O . THR A 1 38 ? 10.614 17.139 9.424 1.00 0.00 38 THR A O 7
ATOM 7063 N N . GLY A 1 39 ? 8.980 17.916 10.761 1.00 0.00 39 GLY A N 7
ATOM 7064 C CA . GLY A 1 39 ? 8.135 18.308 9.647 1.00 0.00 39 GLY A CA 7
ATOM 7065 C C . GLY A 1 39 ? 6.875 19.020 10.098 1.00 0.00 39 GLY A C 7
ATOM 7066 O O . GLY A 1 39 ? 6.551 19.031 11.284 1.00 0.00 39 GLY A O 7
ATOM 7070 N N . GLY A 1 40 ? 6.163 19.618 9.147 1.00 0.00 40 GLY A N 7
ATOM 7071 C CA . GLY A 1 40 ? 4.941 20.329 9.473 1.00 0.00 40 GLY A CA 7
ATOM 7072 C C . GLY A 1 40 ? 4.335 21.022 8.269 1.00 0.00 40 GLY A C 7
ATOM 7073 O O . GLY A 1 40 ? 5.052 21.588 7.443 1.00 0.00 40 GLY A O 7
ATOM 7077 N N . PHE A 1 41 ? 3.011 20.977 8.166 1.00 0.00 41 PHE A N 7
ATOM 7078 C CA . PHE A 1 41 ? 2.309 21.603 7.052 1.00 0.00 41 PHE A CA 7
ATOM 7079 C C . PHE A 1 41 ? 1.116 22.416 7.548 1.00 0.00 41 PHE A C 7
ATOM 7080 O O . PHE A 1 41 ? 0.498 22.079 8.559 1.00 0.00 41 PHE A O 7
ATOM 7097 N N . CYS A 1 42 ? 0.799 23.489 6.831 1.00 0.00 42 CYS A N 7
ATOM 7098 C CA . CYS A 1 42 ? -0.317 24.352 7.197 1.00 0.00 42 CYS A CA 7
ATOM 7099 C C . CYS A 1 42 ? -1.443 24.249 6.173 1.00 0.00 42 CYS A C 7
ATOM 7100 O O . CYS A 1 42 ? -1.196 24.083 4.979 1.00 0.00 42 CYS A O 7
ATOM 7107 N N . ASN A 1 43 ? -2.680 24.348 6.649 1.00 0.00 43 ASN A N 7
ATOM 7108 C CA . ASN A 1 43 ? -3.844 24.266 5.775 1.00 0.00 43 ASN A CA 7
ATOM 7109 C C . ASN A 1 43 ? -4.936 25.229 6.230 1.00 0.00 43 ASN A C 7
ATOM 7110 O O . ASN A 1 43 ? -5.225 25.339 7.421 1.00 0.00 43 ASN A O 7
ATOM 7121 N N . GLY A 1 44 ? -5.540 25.926 5.273 1.00 0.00 44 GLY A N 7
ATOM 7122 C CA . GLY A 1 44 ? -6.594 26.871 5.595 1.00 0.00 44 GLY A CA 7
ATOM 7123 C C . GLY A 1 44 ? -7.978 26.274 5.434 1.00 0.00 44 GLY A C 7
ATOM 7124 O O . GLY A 1 44 ? -8.410 25.986 4.318 1.00 0.00 44 GLY A O 7
ATOM 7128 N N . ARG A 1 45 ? -8.674 26.087 6.550 1.00 0.00 45 ARG A N 7
ATOM 7129 C CA . ARG A 1 45 ? -10.016 25.517 6.528 1.00 0.00 45 ARG A CA 7
ATOM 7130 C C . ARG A 1 45 ? -10.917 26.208 7.547 1.00 0.00 45 ARG A C 7
ATOM 7131 O O . ARG A 1 45 ? -10.452 26.872 8.474 1.00 0.00 45 ARG A O 7
ATOM 7152 N N . PRO A 1 46 ? -12.237 26.049 7.374 1.00 0.00 46 PRO A N 7
ATOM 7153 C CA . PRO A 1 46 ? -13.231 26.650 8.269 1.00 0.00 46 PRO A CA 7
ATOM 7154 C C . PRO A 1 46 ? -13.235 26.001 9.649 1.00 0.00 46 PRO A C 7
ATOM 7155 O O . PRO A 1 46 ? -12.992 24.803 9.799 1.00 0.00 46 PRO A O 7
ATOM 7166 N N . PRO A 1 47 ? -13.518 26.808 10.682 1.00 0.00 47 PRO A N 7
ATOM 7167 C CA . PRO A 1 47 ? -13.808 28.235 10.516 1.00 0.00 47 PRO A CA 7
ATOM 7168 C C . PRO A 1 47 ? -12.576 29.033 10.103 1.00 0.00 47 PRO A C 7
ATOM 7169 O O . PRO A 1 47 ? -12.616 29.805 9.145 1.00 0.00 47 PRO A O 7
ATOM 7180 N N . PHE A 1 48 ? -11.481 28.841 10.832 1.00 0.00 48 PHE A N 7
ATOM 7181 C CA . PHE A 1 48 ? -10.237 29.543 10.542 1.00 0.00 48 PHE A CA 7
ATOM 7182 C C . PHE A 1 48 ? -9.123 28.558 10.200 1.00 0.00 48 PHE A C 7
ATOM 7183 O O . PHE A 1 48 ? -9.198 27.376 10.537 1.00 0.00 48 PHE A O 7
ATOM 7200 N N . LYS A 1 49 ? -8.089 29.053 9.528 1.00 0.00 49 LYS A N 7
ATOM 7201 C CA . LYS A 1 49 ? -6.958 28.218 9.139 1.00 0.00 49 LYS A CA 7
ATOM 7202 C C . LYS A 1 49 ? -6.326 27.557 10.360 1.00 0.00 49 LYS A C 7
ATOM 7203 O O . LYS A 1 49 ? -6.462 28.046 11.481 1.00 0.00 49 LYS A O 7
ATOM 7222 N N . GLN A 1 50 ? -5.634 26.445 10.133 1.00 0.00 50 GLN A N 7
ATOM 7223 C CA . GLN A 1 50 ? -4.980 25.718 11.215 1.00 0.00 50 GLN A CA 7
ATOM 7224 C C . GLN A 1 50 ? -3.611 25.208 10.778 1.00 0.00 50 GLN A C 7
ATOM 7225 O O . GLN A 1 50 ? -3.374 24.972 9.593 1.00 0.00 50 GLN A O 7
ATOM 7239 N N . CYS A 1 51 ? -2.713 25.039 11.743 1.00 0.00 51 CYS A N 7
ATOM 7240 C CA . CYS A 1 51 ? -1.367 24.557 11.459 1.00 0.00 51 CYS A CA 7
ATOM 7241 C C . CYS A 1 51 ? -1.172 23.140 11.992 1.00 0.00 51 CYS A C 7
ATOM 7242 O O . CYS A 1 51 ? -1.541 22.836 13.126 1.00 0.00 51 CYS A O 7
ATOM 7249 N N . PHE A 1 52 ? -0.591 22.278 11.165 1.00 0.00 52 PHE A N 7
ATOM 7250 C CA . PHE A 1 52 ? -0.348 20.893 11.552 1.00 0.00 52 PHE A CA 7
ATOM 7251 C C . PHE A 1 52 ? 1.140 20.562 11.481 1.00 0.00 52 PHE A C 7
ATOM 7252 O O . PHE A 1 52 ? 1.864 21.080 10.630 1.00 0.00 52 PHE A O 7
ATOM 7269 N N . CYS A 1 53 ? 1.591 19.695 12.382 1.00 0.00 53 CYS A N 7
ATOM 7270 C CA . CYS A 1 53 ? 2.992 19.294 12.424 1.00 0.00 53 CYS A CA 7
ATOM 7271 C C . CYS A 1 53 ? 3.148 17.823 12.046 1.00 0.00 53 CYS A C 7
ATOM 7272 O O . CYS A 1 53 ? 2.197 17.045 12.125 1.00 0.00 53 CYS A O 7
ATOM 7279 N N . THR A 1 54 ? 4.356 17.449 11.636 1.00 0.00 54 THR A N 7
ATOM 7280 C CA . THR A 1 54 ? 4.638 16.074 11.245 1.00 0.00 54 THR A CA 7
ATOM 7281 C C . THR A 1 54 ? 5.942 15.583 11.863 1.00 0.00 54 THR A C 7
ATOM 7282 O O . THR A 1 54 ? 6.906 16.338 11.986 1.00 0.00 54 THR A O 7
ATOM 7293 N N . LYS A 1 55 ? 5.966 14.312 12.251 1.00 0.00 55 LYS A N 7
ATOM 7294 C CA . LYS A 1 55 ? 7.152 13.718 12.855 1.00 0.00 55 LYS A CA 7
ATOM 7295 C C . LYS A 1 55 ? 7.310 12.262 12.428 1.00 0.00 55 LYS A C 7
ATOM 7296 O O . LYS A 1 55 ? 6.364 11.617 11.977 1.00 0.00 55 LYS A O 7
ATOM 7315 N N . PRO A 1 56 ? 8.533 11.731 12.573 1.00 0.00 56 PRO A N 7
ATOM 7316 C CA . PRO A 1 56 ? 8.843 10.345 12.209 1.00 0.00 56 PRO A CA 7
ATOM 7317 C C . PRO A 1 56 ? 8.187 9.339 13.149 1.00 0.00 56 PRO A C 7
ATOM 7318 O O . PRO A 1 56 ? 8.818 8.845 14.084 1.00 0.00 56 PRO A O 7
ATOM 7329 N N . CYS A 1 57 ? 6.918 9.039 12.895 1.00 0.00 57 CYS A N 7
ATOM 7330 C CA . CYS A 1 57 ? 6.176 8.092 13.718 1.00 0.00 57 CYS A CA 7
ATOM 7331 C C . CYS A 1 57 ? 6.944 6.782 13.866 1.00 0.00 57 CYS A C 7
ATOM 7332 O O . CYS A 1 57 ? 7.942 6.553 13.182 1.00 0.00 57 CYS A O 7
ATOM 7339 N N . LYS A 1 58 ? 6.473 5.924 14.764 1.00 0.00 58 LYS A N 7
ATOM 7340 C CA . LYS A 1 58 ? 7.113 4.636 15.003 1.00 0.00 58 LYS A CA 7
ATOM 7341 C C . LYS A 1 58 ? 6.140 3.489 14.748 1.00 0.00 58 LYS A C 7
ATOM 7342 O O . LYS A 1 58 ? 5.018 3.706 14.290 1.00 0.00 58 LYS A O 7
ATOM 7361 N N . ARG A 1 59 ? 6.577 2.271 15.048 1.00 0.00 59 ARG A N 7
ATOM 7362 C CA . ARG A 1 59 ? 5.744 1.090 14.851 1.00 0.00 59 ARG A CA 7
ATOM 7363 C C . ARG A 1 59 ? 5.417 0.896 13.373 1.00 0.00 59 ARG A C 7
ATOM 7364 O O . ARG A 1 59 ? 5.579 1.811 12.567 1.00 0.00 59 ARG A O 7
ATOM 7385 N N . GLU A 1 60 ? 4.958 -0.302 13.026 1.00 0.00 60 GLU A N 7
ATOM 7386 C CA . GLU A 1 60 ? 4.610 -0.616 11.646 1.00 0.00 60 GLU A CA 7
ATOM 7387 C C . GLU A 1 60 ? 3.109 -0.468 11.415 1.00 0.00 60 GLU A C 7
ATOM 7388 O O . GLU A 1 60 ? 2.528 -1.157 10.577 1.00 0.00 60 GLU A O 7
ATOM 7400 N N . ARG A 1 61 ? 2.488 0.436 12.166 1.00 0.00 61 ARG A N 7
ATOM 7401 C CA . ARG A 1 61 ? 1.054 0.674 12.046 1.00 0.00 61 ARG A CA 7
ATOM 7402 C C . ARG A 1 61 ? 0.266 -0.605 12.313 1.00 0.00 61 ARG A C 7
ATOM 7403 O O . ARG A 1 61 ? -0.854 -0.769 11.830 1.00 0.00 61 ARG A O 7
ATOM 7424 N N . ALA A 1 62 ? 0.860 -1.509 13.085 1.00 0.00 62 ALA A N 7
ATOM 7425 C CA . ALA A 1 62 ? 0.214 -2.773 13.418 1.00 0.00 62 ALA A CA 7
ATOM 7426 C C . ALA A 1 62 ? -0.273 -3.488 12.163 1.00 0.00 62 ALA A C 7
ATOM 7427 O O . ALA A 1 62 ? -1.413 -3.306 11.735 1.00 0.00 62 ALA A O 7
ATOM 7434 N N . ALA A 1 63 ? 0.598 -4.301 11.575 1.00 0.00 63 ALA A N 7
ATOM 7435 C CA . ALA A 1 63 ? 0.256 -5.045 10.369 1.00 0.00 63 ALA A CA 7
ATOM 7436 C C . ALA A 1 63 ? 1.311 -6.102 10.058 1.00 0.00 63 ALA A C 7
ATOM 7437 O O . ALA A 1 63 ? 2.310 -6.222 10.765 1.00 0.00 63 ALA A O 7
ATOM 7444 N N . ALA A 1 64 ? 1.080 -6.866 8.995 1.00 0.00 64 ALA A N 7
ATOM 7445 C CA . ALA A 1 64 ? 2.011 -7.912 8.590 1.00 0.00 64 ALA A CA 7
ATOM 7446 C C . ALA A 1 64 ? 2.889 -7.447 7.432 1.00 0.00 64 ALA A C 7
ATOM 7447 O O . ALA A 1 64 ? 2.455 -6.666 6.585 1.00 0.00 64 ALA A O 7
ATOM 7454 N N . THR A 1 65 ? 4.126 -7.932 7.402 1.00 0.00 65 THR A N 7
ATOM 7455 C CA . THR A 1 65 ? 5.065 -7.565 6.350 1.00 0.00 65 THR A CA 7
ATOM 7456 C C . THR A 1 65 ? 4.699 -8.233 5.029 1.00 0.00 65 THR A C 7
ATOM 7457 O O . THR A 1 65 ? 4.984 -7.703 3.954 1.00 0.00 65 THR A O 7
ATOM 7468 N N . LEU A 1 66 ? 4.067 -9.398 5.116 1.00 0.00 66 LEU A N 7
ATOM 7469 C CA . LEU A 1 66 ? 3.661 -10.138 3.926 1.00 0.00 66 LEU A CA 7
ATOM 7470 C C . LEU A 1 66 ? 4.874 -10.544 3.096 1.00 0.00 66 LEU A C 7
ATOM 7471 O O . LEU A 1 66 ? 6.016 -10.336 3.506 1.00 0.00 66 LEU A O 7
ATOM 7487 N N . ARG A 1 67 ? 4.619 -11.121 1.927 1.00 0.00 67 ARG A N 7
ATOM 7488 C CA . ARG A 1 67 ? 5.691 -11.554 1.038 1.00 0.00 67 ARG A CA 7
ATOM 7489 C C . ARG A 1 67 ? 5.748 -10.680 -0.211 1.00 0.00 67 ARG A C 7
ATOM 7490 O O . ARG A 1 67 ? 4.910 -9.800 -0.404 1.00 0.00 67 ARG A O 7
ATOM 7511 N N . TRP A 1 68 ? 6.742 -10.930 -1.056 1.00 0.00 68 TRP A N 7
ATOM 7512 C CA . TRP A 1 68 ? 6.909 -10.165 -2.286 1.00 0.00 68 TRP A CA 7
ATOM 7513 C C . TRP A 1 68 ? 5.613 -10.136 -3.089 1.00 0.00 68 TRP A C 7
ATOM 7514 O O . TRP A 1 68 ? 4.749 -11.002 -2.950 1.00 0.00 68 TRP A O 7
ATOM 7535 N N . PRO A 1 69 ? 5.472 -9.117 -3.950 1.00 0.00 69 PRO A N 7
ATOM 7536 C CA . PRO A 1 69 ? 4.284 -8.952 -4.793 1.00 0.00 69 PRO A CA 7
ATOM 7537 C C . PRO A 1 69 ? 4.194 -10.015 -5.883 1.00 0.00 69 PRO A C 7
ATOM 7538 O O . PRO A 1 69 ? 5.179 -10.683 -6.195 1.00 0.00 69 PRO A O 7
ATOM 7549 N N . GLY A 1 70 ? 3.006 -10.166 -6.460 1.00 0.00 70 GLY A N 7
ATOM 7550 C CA . GLY A 1 70 ? 2.810 -11.149 -7.509 1.00 0.00 70 GLY A CA 7
ATOM 7551 C C . GLY A 1 70 ? 3.412 -10.714 -8.831 1.00 0.00 70 GLY A C 7
ATOM 7552 O O . GLY A 1 70 ? 4.038 -9.657 -8.919 1.00 0.00 70 GLY A O 7
ATOM 7556 N N . LEU A 1 71 ? 3.226 -11.532 -9.861 1.00 0.00 71 LEU A N 7
ATOM 7557 C CA . LEU A 1 71 ? 3.758 -11.227 -11.185 1.00 0.00 71 LEU A CA 7
ATOM 7558 C C . LEU A 1 71 ? 3.152 -9.938 -11.732 1.00 0.00 71 LEU A C 7
ATOM 7559 O O . LEU A 1 71 ? 2.480 -9.201 -11.010 1.00 0.00 71 LEU A O 7
ATOM 7575 N N . HIS A 1 1 ? -0.228 -4.206 14.120 1.00 0.00 1 HIS A N 8
ATOM 7576 C CA . HIS A 1 1 ? 0.634 -5.264 13.604 1.00 0.00 1 HIS A CA 8
ATOM 7577 C C . HIS A 1 1 ? 1.547 -4.732 12.504 1.00 0.00 1 HIS A C 8
ATOM 7578 O O . HIS A 1 1 ? 1.276 -3.690 11.906 1.00 0.00 1 HIS A O 8
ATOM 7592 N N . THR A 1 2 ? 2.633 -5.454 12.242 1.00 0.00 2 THR A N 8
ATOM 7593 C CA . THR A 1 2 ? 3.587 -5.055 11.216 1.00 0.00 2 THR A CA 8
ATOM 7594 C C . THR A 1 2 ? 4.071 -3.627 11.441 1.00 0.00 2 THR A C 8
ATOM 7595 O O . THR A 1 2 ? 3.691 -2.697 10.730 1.00 0.00 2 THR A O 8
ATOM 7606 N N . PRO A 1 3 ? 4.932 -3.446 12.454 1.00 0.00 3 PRO A N 8
ATOM 7607 C CA . PRO A 1 3 ? 5.487 -2.133 12.796 1.00 0.00 3 PRO A CA 8
ATOM 7608 C C . PRO A 1 3 ? 6.468 -1.627 11.743 1.00 0.00 3 PRO A C 8
ATOM 7609 O O . PRO A 1 3 ? 7.587 -2.127 11.631 1.00 0.00 3 PRO A O 8
ATOM 7620 N N . THR A 1 4 ? 6.041 -0.631 10.974 1.00 0.00 4 THR A N 8
ATOM 7621 C CA . THR A 1 4 ? 6.881 -0.057 9.930 1.00 0.00 4 THR A CA 8
ATOM 7622 C C . THR A 1 4 ? 8.248 0.335 10.478 1.00 0.00 4 THR A C 8
ATOM 7623 O O . THR A 1 4 ? 8.431 0.521 11.681 1.00 0.00 4 THR A O 8
ATOM 7634 N N . PRO A 1 5 ? 9.233 0.464 9.576 1.00 0.00 5 PRO A N 8
ATOM 7635 C CA . PRO A 1 5 ? 10.601 0.837 9.947 1.00 0.00 5 PRO A CA 8
ATOM 7636 C C . PRO A 1 5 ? 10.702 2.286 10.410 1.00 0.00 5 PRO A C 8
ATOM 7637 O O . PRO A 1 5 ? 11.619 2.651 11.147 1.00 0.00 5 PRO A O 8
ATOM 7648 N N . THR A 1 6 ? 9.754 3.109 9.974 1.00 0.00 6 THR A N 8
ATOM 7649 C CA . THR A 1 6 ? 9.736 4.519 10.343 1.00 0.00 6 THR A CA 8
ATOM 7650 C C . THR A 1 6 ? 8.555 5.240 9.705 1.00 0.00 6 THR A C 8
ATOM 7651 O O . THR A 1 6 ? 8.710 6.046 8.787 1.00 0.00 6 THR A O 8
ATOM 7662 N N . PRO A 1 7 ? 7.343 4.946 10.201 1.00 0.00 7 PRO A N 8
ATOM 7663 C CA . PRO A 1 7 ? 6.111 5.557 9.694 1.00 0.00 7 PRO A CA 8
ATOM 7664 C C . PRO A 1 7 ? 6.007 7.036 10.052 1.00 0.00 7 PRO A C 8
ATOM 7665 O O . PRO A 1 7 ? 6.469 7.461 11.112 1.00 0.00 7 PRO A O 8
ATOM 7676 N N . ILE A 1 8 ? 5.399 7.814 9.164 1.00 0.00 8 ILE A N 8
ATOM 7677 C CA . ILE A 1 8 ? 5.233 9.245 9.388 1.00 0.00 8 ILE A CA 8
ATOM 7678 C C . ILE A 1 8 ? 3.842 9.559 9.927 1.00 0.00 8 ILE A C 8
ATOM 7679 O O . ILE A 1 8 ? 2.837 9.083 9.398 1.00 0.00 8 ILE A O 8
ATOM 7695 N N . CYS A 1 9 ? 3.790 10.367 10.981 1.00 0.00 9 CYS A N 8
ATOM 7696 C CA . CYS A 1 9 ? 2.522 10.748 11.591 1.00 0.00 9 CYS A CA 8
ATOM 7697 C C . CYS A 1 9 ? 2.426 12.263 11.745 1.00 0.00 9 CYS A C 8
ATOM 7698 O O . CYS A 1 9 ? 3.416 12.978 11.592 1.00 0.00 9 CYS A O 8
ATOM 7705 N N . LYS A 1 10 ? 1.226 12.746 12.049 1.00 0.00 10 LYS A N 8
ATOM 7706 C CA . LYS A 1 10 ? 0.998 14.175 12.226 1.00 0.00 10 LYS A CA 8
ATOM 7707 C C . LYS A 1 10 ? 0.552 14.483 13.652 1.00 0.00 10 LYS A C 8
ATOM 7708 O O . LYS A 1 10 ? -0.049 13.642 14.319 1.00 0.00 10 LYS A O 8
ATOM 7727 N N . SER A 1 11 ? 0.850 15.694 14.112 1.00 0.00 11 SER A N 8
ATOM 7728 C CA . SER A 1 11 ? 0.482 16.112 15.459 1.00 0.00 11 SER A CA 8
ATOM 7729 C C . SER A 1 11 ? 0.228 17.615 15.512 1.00 0.00 11 SER A C 8
ATOM 7730 O O . SER A 1 11 ? 0.846 18.386 14.778 1.00 0.00 11 SER A O 8
ATOM 7738 N N . ARG A 1 12 ? -0.687 18.024 16.385 1.00 0.00 12 ARG A N 8
ATOM 7739 C CA . ARG A 1 12 ? -1.025 19.435 16.534 1.00 0.00 12 ARG A CA 8
ATOM 7740 C C . ARG A 1 12 ? -0.204 20.076 17.648 1.00 0.00 12 ARG A C 8
ATOM 7741 O O . ARG A 1 12 ? -0.134 19.554 18.761 1.00 0.00 12 ARG A O 8
ATOM 7762 N N . SER A 1 13 ? 0.416 21.211 17.342 1.00 0.00 13 SER A N 8
ATOM 7763 C CA . SER A 1 13 ? 1.236 21.922 18.316 1.00 0.00 13 SER A CA 8
ATOM 7764 C C . SER A 1 13 ? 0.385 22.428 19.477 1.00 0.00 13 SER A C 8
ATOM 7765 O O . SER A 1 13 ? -0.808 22.133 19.561 1.00 0.00 13 SER A O 8
ATOM 7773 N N . HIS A 1 14 ? 1.006 23.192 20.369 1.00 0.00 14 HIS A N 8
ATOM 7774 C CA . HIS A 1 14 ? 0.306 23.740 21.526 1.00 0.00 14 HIS A CA 8
ATOM 7775 C C . HIS A 1 14 ? 0.285 25.265 21.475 1.00 0.00 14 HIS A C 8
ATOM 7776 O O . HIS A 1 14 ? -0.637 25.899 21.987 1.00 0.00 14 HIS A O 8
ATOM 7790 N N . GLU A 1 15 ? 1.307 25.846 20.854 1.00 0.00 15 GLU A N 8
ATOM 7791 C CA . GLU A 1 15 ? 1.405 27.296 20.738 1.00 0.00 15 GLU A CA 8
ATOM 7792 C C . GLU A 1 15 ? 1.309 27.734 19.280 1.00 0.00 15 GLU A C 8
ATOM 7793 O O . GLU A 1 15 ? 0.713 28.764 18.967 1.00 0.00 15 GLU A O 8
ATOM 7805 N N . TYR A 1 16 ? 1.901 26.943 18.391 1.00 0.00 16 TYR A N 8
ATOM 7806 C CA . TYR A 1 16 ? 1.886 27.249 16.966 1.00 0.00 16 TYR A CA 8
ATOM 7807 C C . TYR A 1 16 ? 0.976 26.284 16.211 1.00 0.00 16 TYR A C 8
ATOM 7808 O O . TYR A 1 16 ? 1.425 25.253 15.710 1.00 0.00 16 TYR A O 8
ATOM 7826 N N . LYS A 1 17 ? -0.305 26.627 16.134 1.00 0.00 17 LYS A N 8
ATOM 7827 C CA . LYS A 1 17 ? -1.280 25.795 15.439 1.00 0.00 17 LYS A CA 8
ATOM 7828 C C . LYS A 1 17 ? -2.261 26.652 14.647 1.00 0.00 17 LYS A C 8
ATOM 7829 O O . LYS A 1 17 ? -3.457 26.365 14.603 1.00 0.00 17 LYS A O 8
ATOM 7848 N N . GLY A 1 18 ? -1.747 27.706 14.019 1.00 0.00 18 GLY A N 8
ATOM 7849 C CA . GLY A 1 18 ? -2.592 28.587 13.235 1.00 0.00 18 GLY A CA 8
ATOM 7850 C C . GLY A 1 18 ? -1.923 29.913 12.932 1.00 0.00 18 GLY A C 8
ATOM 7851 O O . GLY A 1 18 ? -0.917 30.263 13.548 1.00 0.00 18 GLY A O 8
ATOM 7855 N N . ARG A 1 19 ? -2.483 30.652 11.980 1.00 0.00 19 ARG A N 8
ATOM 7856 C CA . ARG A 1 19 ? -1.932 31.946 11.594 1.00 0.00 19 ARG A CA 8
ATOM 7857 C C . ARG A 1 19 ? -0.550 31.783 10.967 1.00 0.00 19 ARG A C 8
ATOM 7858 O O . ARG A 1 19 ? 0.453 32.228 11.525 1.00 0.00 19 ARG A O 8
ATOM 7879 N N . CYS A 1 20 ? -0.506 31.142 9.803 1.00 0.00 20 CYS A N 8
ATOM 7880 C CA . CYS A 1 20 ? 0.752 30.920 9.100 1.00 0.00 20 CYS A CA 8
ATOM 7881 C C . CYS A 1 20 ? 0.627 31.304 7.629 1.00 0.00 20 CYS A C 8
ATOM 7882 O O . CYS A 1 20 ? 1.372 32.150 7.133 1.00 0.00 20 CYS A O 8
ATOM 7889 N N . ILE A 1 21 ? -0.318 30.677 6.937 1.00 0.00 21 ILE A N 8
ATOM 7890 C CA . ILE A 1 21 ? -0.541 30.954 5.523 1.00 0.00 21 ILE A CA 8
ATOM 7891 C C . ILE A 1 21 ? 0.628 30.463 4.676 1.00 0.00 21 ILE A C 8
ATOM 7892 O O . ILE A 1 21 ? 0.670 30.692 3.468 1.00 0.00 21 ILE A O 8
ATOM 7908 N N . GLN A 1 22 ? 1.575 29.786 5.319 1.00 0.00 22 GLN A N 8
ATOM 7909 C CA . GLN A 1 22 ? 2.744 29.262 4.623 1.00 0.00 22 GLN A CA 8
ATOM 7910 C C . GLN A 1 22 ? 3.197 27.943 5.240 1.00 0.00 22 GLN A C 8
ATOM 7911 O O . GLN A 1 22 ? 3.551 27.886 6.417 1.00 0.00 22 GLN A O 8
ATOM 7925 N N . ASP A 1 23 ? 3.184 26.885 4.436 1.00 0.00 23 ASP A N 8
ATOM 7926 C CA . ASP A 1 23 ? 3.594 25.565 4.903 1.00 0.00 23 ASP A CA 8
ATOM 7927 C C . ASP A 1 23 ? 5.030 25.594 5.418 1.00 0.00 23 ASP A C 8
ATOM 7928 O O . ASP A 1 23 ? 5.352 24.958 6.421 1.00 0.00 23 ASP A O 8
ATOM 7937 N N . MET A 1 24 ? 5.888 26.334 4.723 1.00 0.00 24 MET A N 8
ATOM 7938 C CA . MET A 1 24 ? 7.289 26.444 5.111 1.00 0.00 24 MET A CA 8
ATOM 7939 C C . MET A 1 24 ? 7.419 26.962 6.540 1.00 0.00 24 MET A C 8
ATOM 7940 O O . MET A 1 24 ? 8.255 26.487 7.309 1.00 0.00 24 MET A O 8
ATOM 7954 N N . ASP A 1 25 ? 6.587 27.938 6.889 1.00 0.00 25 ASP A N 8
ATOM 7955 C CA . ASP A 1 25 ? 6.608 28.520 8.226 1.00 0.00 25 ASP A CA 8
ATOM 7956 C C . ASP A 1 25 ? 6.126 27.512 9.264 1.00 0.00 25 ASP A C 8
ATOM 7957 O O . ASP A 1 25 ? 6.792 27.278 10.274 1.00 0.00 25 ASP A O 8
ATOM 7966 N N . CYS A 1 26 ? 4.964 26.919 9.011 1.00 0.00 26 CYS A N 8
ATOM 7967 C CA . CYS A 1 26 ? 4.391 25.937 9.924 1.00 0.00 26 CYS A CA 8
ATOM 7968 C C . CYS A 1 26 ? 5.370 24.794 10.178 1.00 0.00 26 CYS A C 8
ATOM 7969 O O . CYS A 1 26 ? 5.439 24.256 11.282 1.00 0.00 26 CYS A O 8
ATOM 7976 N N . ASN A 1 27 ? 6.125 24.429 9.147 1.00 0.00 27 ASN A N 8
ATOM 7977 C CA . ASN A 1 27 ? 7.100 23.350 9.258 1.00 0.00 27 ASN A CA 8
ATOM 7978 C C . ASN A 1 27 ? 8.180 23.695 10.279 1.00 0.00 27 ASN A C 8
ATOM 7979 O O . ASN A 1 27 ? 8.492 22.897 11.162 1.00 0.00 27 ASN A O 8
ATOM 7990 N N . ALA A 1 28 ? 8.747 24.890 10.151 1.00 0.00 28 ALA A N 8
ATOM 7991 C CA . ALA A 1 28 ? 9.790 25.343 11.063 1.00 0.00 28 ALA A CA 8
ATOM 7992 C C . ALA A 1 28 ? 9.248 25.504 12.480 1.00 0.00 28 ALA A C 8
ATOM 7993 O O . ALA A 1 28 ? 9.964 25.287 13.456 1.00 0.00 28 ALA A O 8
ATOM 8000 N N . ALA A 1 29 ? 7.979 25.886 12.583 1.00 0.00 29 ALA A N 8
ATOM 8001 C CA . ALA A 1 29 ? 7.342 26.075 13.880 1.00 0.00 29 ALA A CA 8
ATOM 8002 C C . ALA A 1 29 ? 7.371 24.789 14.699 1.00 0.00 29 ALA A C 8
ATOM 8003 O O . ALA A 1 29 ? 7.680 24.806 15.891 1.00 0.00 29 ALA A O 8
ATOM 8010 N N . CYS A 1 30 ? 7.048 23.674 14.052 1.00 0.00 30 CYS A N 8
ATOM 8011 C CA . CYS A 1 30 ? 7.036 22.378 14.720 1.00 0.00 30 CYS A CA 8
ATOM 8012 C C . CYS A 1 30 ? 8.451 21.946 15.095 1.00 0.00 30 CYS A C 8
ATOM 8013 O O . CYS A 1 30 ? 8.751 21.714 16.266 1.00 0.00 30 CYS A O 8
ATOM 8020 N N . VAL A 1 31 ? 9.317 21.841 14.092 1.00 0.00 31 VAL A N 8
ATOM 8021 C CA . VAL A 1 31 ? 10.700 21.439 14.316 1.00 0.00 31 VAL A CA 8
ATOM 8022 C C . VAL A 1 31 ? 11.374 22.337 15.347 1.00 0.00 31 VAL A C 8
ATOM 8023 O O . VAL A 1 31 ? 12.326 21.931 16.014 1.00 0.00 31 VAL A O 8
ATOM 8036 N N . LYS A 1 32 ? 10.873 23.561 15.475 1.00 0.00 32 LYS A N 8
ATOM 8037 C CA . LYS A 1 32 ? 11.424 24.518 16.427 1.00 0.00 32 LYS A CA 8
ATOM 8038 C C . LYS A 1 32 ? 10.708 24.423 17.770 1.00 0.00 32 LYS A C 8
ATOM 8039 O O . LYS A 1 32 ? 11.238 24.846 18.797 1.00 0.00 32 LYS A O 8
ATOM 8058 N N . GLU A 1 33 ? 9.501 23.865 17.754 1.00 0.00 33 GLU A N 8
ATOM 8059 C CA . GLU A 1 33 ? 8.714 23.715 18.973 1.00 0.00 33 GLU A CA 8
ATOM 8060 C C . GLU A 1 33 ? 9.310 22.640 19.876 1.00 0.00 33 GLU A C 8
ATOM 8061 O O . GLU A 1 33 ? 9.426 22.826 21.088 1.00 0.00 33 GLU A O 8
ATOM 8073 N N . SER A 1 34 ? 9.686 21.514 19.278 1.00 0.00 34 SER A N 8
ATOM 8074 C CA . SER A 1 34 ? 10.266 20.406 20.029 1.00 0.00 34 SER A CA 8
ATOM 8075 C C . SER A 1 34 ? 11.506 19.863 19.324 1.00 0.00 34 SER A C 8
ATOM 8076 O O . SER A 1 34 ? 11.986 20.446 18.353 1.00 0.00 34 SER A O 8
ATOM 8084 N N . GLU A 1 35 ? 12.018 18.741 19.822 1.00 0.00 35 GLU A N 8
ATOM 8085 C CA . GLU A 1 35 ? 13.202 18.119 19.241 1.00 0.00 35 GLU A CA 8
ATOM 8086 C C . GLU A 1 35 ? 12.882 16.720 18.724 1.00 0.00 35 GLU A C 8
ATOM 8087 O O . GLU A 1 35 ? 13.776 15.891 18.551 1.00 0.00 35 GLU A O 8
ATOM 8099 N N . SER A 1 36 ? 11.601 16.463 18.479 1.00 0.00 36 SER A N 8
ATOM 8100 C CA . SER A 1 36 ? 11.162 15.163 17.986 1.00 0.00 36 SER A CA 8
ATOM 8101 C C . SER A 1 36 ? 10.467 15.301 16.636 1.00 0.00 36 SER A C 8
ATOM 8102 O O . SER A 1 36 ? 10.544 14.408 15.791 1.00 0.00 36 SER A O 8
ATOM 8110 N N . TYR A 1 37 ? 9.787 16.425 16.439 1.00 0.00 37 TYR A N 8
ATOM 8111 C CA . TYR A 1 37 ? 9.075 16.680 15.193 1.00 0.00 37 TYR A CA 8
ATOM 8112 C C . TYR A 1 37 ? 10.034 17.158 14.106 1.00 0.00 37 TYR A C 8
ATOM 8113 O O . TYR A 1 37 ? 10.694 18.187 14.252 1.00 0.00 37 TYR A O 8
ATOM 8131 N N . THR A 1 38 ? 10.104 16.403 13.014 1.00 0.00 38 THR A N 8
ATOM 8132 C CA . THR A 1 38 ? 10.981 16.747 11.902 1.00 0.00 38 THR A CA 8
ATOM 8133 C C . THR A 1 38 ? 10.176 17.089 10.653 1.00 0.00 38 THR A C 8
ATOM 8134 O O . THR A 1 38 ? 10.628 16.866 9.531 1.00 0.00 38 THR A O 8
ATOM 8145 N N . GLY A 1 39 ? 8.981 17.635 10.856 1.00 0.00 39 GLY A N 8
ATOM 8146 C CA . GLY A 1 39 ? 8.132 18.000 9.736 1.00 0.00 39 GLY A CA 8
ATOM 8147 C C . GLY A 1 39 ? 6.898 18.765 10.170 1.00 0.00 39 GLY A C 8
ATOM 8148 O O . GLY A 1 39 ? 6.588 18.836 11.358 1.00 0.00 39 GLY A O 8
ATOM 8152 N N . GLY A 1 40 ? 6.191 19.343 9.203 1.00 0.00 40 GLY A N 8
ATOM 8153 C CA . GLY A 1 40 ? 4.993 20.101 9.511 1.00 0.00 40 GLY A CA 8
ATOM 8154 C C . GLY A 1 40 ? 4.509 20.925 8.334 1.00 0.00 40 GLY A C 8
ATOM 8155 O O . GLY A 1 40 ? 5.310 21.520 7.612 1.00 0.00 40 GLY A O 8
ATOM 8159 N N . PHE A 1 41 ? 3.195 20.959 8.138 1.00 0.00 41 PHE A N 8
ATOM 8160 C CA . PHE A 1 41 ? 2.606 21.713 7.038 1.00 0.00 41 PHE A CA 8
ATOM 8161 C C . PHE A 1 41 ? 1.416 22.537 7.520 1.00 0.00 41 PHE A C 8
ATOM 8162 O O . PHE A 1 41 ? 0.771 22.196 8.512 1.00 0.00 41 PHE A O 8
ATOM 8179 N N . CYS A 1 42 ? 1.130 23.624 6.811 1.00 0.00 42 CYS A N 8
ATOM 8180 C CA . CYS A 1 42 ? 0.019 24.499 7.165 1.00 0.00 42 CYS A CA 8
ATOM 8181 C C . CYS A 1 42 ? -1.107 24.390 6.141 1.00 0.00 42 CYS A C 8
ATOM 8182 O O . CYS A 1 42 ? -0.860 24.240 4.945 1.00 0.00 42 CYS A O 8
ATOM 8189 N N . ASN A 1 43 ? -2.345 24.466 6.620 1.00 0.00 43 ASN A N 8
ATOM 8190 C CA . ASN A 1 43 ? -3.509 24.375 5.747 1.00 0.00 43 ASN A CA 8
ATOM 8191 C C . ASN A 1 43 ? -4.595 25.354 6.184 1.00 0.00 43 ASN A C 8
ATOM 8192 O O . ASN A 1 43 ? -4.856 25.516 7.376 1.00 0.00 43 ASN A O 8
ATOM 8203 N N . GLY A 1 44 ? -5.224 26.005 5.211 1.00 0.00 44 GLY A N 8
ATOM 8204 C CA . GLY A 1 44 ? -6.274 26.960 5.515 1.00 0.00 44 GLY A CA 8
ATOM 8205 C C . GLY A 1 44 ? -7.657 26.343 5.444 1.00 0.00 44 GLY A C 8
ATOM 8206 O O . GLY A 1 44 ? -8.127 25.981 4.365 1.00 0.00 44 GLY A O 8
ATOM 8210 N N . ARG A 1 45 ? -8.310 26.221 6.595 1.00 0.00 45 ARG A N 8
ATOM 8211 C CA . ARG A 1 45 ? -9.646 25.641 6.659 1.00 0.00 45 ARG A CA 8
ATOM 8212 C C . ARG A 1 45 ? -10.517 26.393 7.661 1.00 0.00 45 ARG A C 8
ATOM 8213 O O . ARG A 1 45 ? -10.026 27.088 8.549 1.00 0.00 45 ARG A O 8
ATOM 8234 N N . PRO A 1 46 ? -11.843 26.251 7.515 1.00 0.00 46 PRO A N 8
ATOM 8235 C CA . PRO A 1 46 ? -12.812 26.908 8.397 1.00 0.00 46 PRO A CA 8
ATOM 8236 C C . PRO A 1 46 ? -12.805 26.322 9.805 1.00 0.00 46 PRO A C 8
ATOM 8237 O O . PRO A 1 46 ? -12.572 25.129 10.005 1.00 0.00 46 PRO A O 8
ATOM 8248 N N . PRO A 1 47 ? -13.066 27.177 10.805 1.00 0.00 47 PRO A N 8
ATOM 8249 C CA . PRO A 1 47 ? -13.344 28.598 10.578 1.00 0.00 47 PRO A CA 8
ATOM 8250 C C . PRO A 1 47 ? -12.109 29.364 10.115 1.00 0.00 47 PRO A C 8
ATOM 8251 O O . PRO A 1 47 ? -12.156 30.101 9.130 1.00 0.00 47 PRO A O 8
ATOM 8262 N N . PHE A 1 48 ? -11.004 29.184 10.831 1.00 0.00 48 PHE A N 8
ATOM 8263 C CA . PHE A 1 48 ? -9.756 29.858 10.494 1.00 0.00 48 PHE A CA 8
ATOM 8264 C C . PHE A 1 48 ? -8.661 28.846 10.171 1.00 0.00 48 PHE A C 8
ATOM 8265 O O . PHE A 1 48 ? -8.732 27.686 10.577 1.00 0.00 48 PHE A O 8
ATOM 8282 N N . LYS A 1 49 ? -7.647 29.293 9.437 1.00 0.00 49 LYS A N 8
ATOM 8283 C CA . LYS A 1 49 ? -6.536 28.429 9.059 1.00 0.00 49 LYS A CA 8
ATOM 8284 C C . LYS A 1 49 ? -5.861 27.839 10.293 1.00 0.00 49 LYS A C 8
ATOM 8285 O O . LYS A 1 49 ? -5.956 28.393 11.387 1.00 0.00 49 LYS A O 8
ATOM 8304 N N . GLN A 1 50 ? -5.180 26.712 10.108 1.00 0.00 50 GLN A N 8
ATOM 8305 C CA . GLN A 1 50 ? -4.490 26.048 11.207 1.00 0.00 50 GLN A CA 8
ATOM 8306 C C . GLN A 1 50 ? -3.168 25.449 10.737 1.00 0.00 50 GLN A C 8
ATOM 8307 O O . GLN A 1 50 ? -2.977 25.198 9.547 1.00 0.00 50 GLN A O 8
ATOM 8321 N N . CYS A 1 51 ? -2.259 25.221 11.679 1.00 0.00 51 CYS A N 8
ATOM 8322 C CA . CYS A 1 51 ? -0.955 24.652 11.362 1.00 0.00 51 CYS A CA 8
ATOM 8323 C C . CYS A 1 51 ? -0.861 23.207 11.844 1.00 0.00 51 CYS A C 8
ATOM 8324 O O . CYS A 1 51 ? -1.318 22.875 12.938 1.00 0.00 51 CYS A O 8
ATOM 8331 N N . PHE A 1 52 ? -0.264 22.352 11.020 1.00 0.00 52 PHE A N 8
ATOM 8332 C CA . PHE A 1 52 ? -0.110 20.942 11.361 1.00 0.00 52 PHE A CA 8
ATOM 8333 C C . PHE A 1 52 ? 1.363 20.546 11.384 1.00 0.00 52 PHE A C 8
ATOM 8334 O O . PHE A 1 52 ? 2.170 21.068 10.613 1.00 0.00 52 PHE A O 8
ATOM 8351 N N . CYS A 1 53 ? 1.707 19.620 12.272 1.00 0.00 53 CYS A N 8
ATOM 8352 C CA . CYS A 1 53 ? 3.083 19.154 12.398 1.00 0.00 53 CYS A CA 8
ATOM 8353 C C . CYS A 1 53 ? 3.187 17.670 12.055 1.00 0.00 53 CYS A C 8
ATOM 8354 O O . CYS A 1 53 ? 2.194 16.943 12.083 1.00 0.00 53 CYS A O 8
ATOM 8361 N N . THR A 1 54 ? 4.398 17.227 11.731 1.00 0.00 54 THR A N 8
ATOM 8362 C CA . THR A 1 54 ? 4.633 15.832 11.381 1.00 0.00 54 THR A CA 8
ATOM 8363 C C . THR A 1 54 ? 5.943 15.330 11.977 1.00 0.00 54 THR A C 8
ATOM 8364 O O . THR A 1 54 ? 6.939 16.053 12.012 1.00 0.00 54 THR A O 8
ATOM 8375 N N . LYS A 1 55 ? 5.937 14.086 12.443 1.00 0.00 55 LYS A N 8
ATOM 8376 C CA . LYS A 1 55 ? 7.126 13.484 13.036 1.00 0.00 55 LYS A CA 8
ATOM 8377 C C . LYS A 1 55 ? 7.180 11.987 12.747 1.00 0.00 55 LYS A C 8
ATOM 8378 O O . LYS A 1 55 ? 6.162 11.342 12.495 1.00 0.00 55 LYS A O 8
ATOM 8397 N N . PRO A 1 56 ? 8.395 11.420 12.786 1.00 0.00 56 PRO A N 8
ATOM 8398 C CA . PRO A 1 56 ? 8.610 9.992 12.534 1.00 0.00 56 PRO A CA 8
ATOM 8399 C C . PRO A 1 56 ? 8.056 9.116 13.652 1.00 0.00 56 PRO A C 8
ATOM 8400 O O . PRO A 1 56 ? 8.782 8.728 14.568 1.00 0.00 56 PRO A O 8
ATOM 8411 N N . CYS A 1 57 ? 6.766 8.806 13.572 1.00 0.00 57 CYS A N 8
ATOM 8412 C CA . CYS A 1 57 ? 6.115 7.975 14.577 1.00 0.00 57 CYS A CA 8
ATOM 8413 C C . CYS A 1 57 ? 6.918 6.704 14.836 1.00 0.00 57 CYS A C 8
ATOM 8414 O O . CYS A 1 57 ? 7.829 6.367 14.080 1.00 0.00 57 CYS A O 8
ATOM 8421 N N . LYS A 1 58 ? 6.574 6.002 15.911 1.00 0.00 58 LYS A N 8
ATOM 8422 C CA . LYS A 1 58 ? 7.261 4.767 16.270 1.00 0.00 58 LYS A CA 8
ATOM 8423 C C . LYS A 1 58 ? 6.262 3.687 16.673 1.00 0.00 58 LYS A C 8
ATOM 8424 O O . LYS A 1 58 ? 5.210 3.981 17.242 1.00 0.00 58 LYS A O 8
ATOM 8443 N N . ARG A 1 59 ? 6.598 2.436 16.377 1.00 0.00 59 ARG A N 8
ATOM 8444 C CA . ARG A 1 59 ? 5.731 1.312 16.709 1.00 0.00 59 ARG A CA 8
ATOM 8445 C C . ARG A 1 59 ? 4.415 1.396 15.941 1.00 0.00 59 ARG A C 8
ATOM 8446 O O . ARG A 1 59 ? 4.000 2.474 15.519 1.00 0.00 59 ARG A O 8
ATOM 8467 N N . GLU A 1 60 ? 3.765 0.250 15.764 1.00 0.00 60 GLU A N 8
ATOM 8468 C CA . GLU A 1 60 ? 2.497 0.194 15.046 1.00 0.00 60 GLU A CA 8
ATOM 8469 C C . GLU A 1 60 ? 2.668 0.662 13.604 1.00 0.00 60 GLU A C 8
ATOM 8470 O O . GLU A 1 60 ? 3.699 1.230 13.242 1.00 0.00 60 GLU A O 8
ATOM 8482 N N . ARG A 1 61 ? 1.650 0.419 12.785 1.00 0.00 61 ARG A N 8
ATOM 8483 C CA . ARG A 1 61 ? 1.687 0.814 11.382 1.00 0.00 61 ARG A CA 8
ATOM 8484 C C . ARG A 1 61 ? 1.023 2.173 11.181 1.00 0.00 61 ARG A C 8
ATOM 8485 O O . ARG A 1 61 ? 0.440 2.733 12.109 1.00 0.00 61 ARG A O 8
ATOM 8506 N N . ALA A 1 62 ? 1.117 2.697 9.964 1.00 0.00 62 ALA A N 8
ATOM 8507 C CA . ALA A 1 62 ? 0.525 3.990 9.641 1.00 0.00 62 ALA A CA 8
ATOM 8508 C C . ALA A 1 62 ? 0.714 4.327 8.166 1.00 0.00 62 ALA A C 8
ATOM 8509 O O . ALA A 1 62 ? 1.716 3.953 7.557 1.00 0.00 62 ALA A O 8
ATOM 8516 N N . ALA A 1 63 ? -0.256 5.036 7.596 1.00 0.00 63 ALA A N 8
ATOM 8517 C CA . ALA A 1 63 ? -0.195 5.424 6.193 1.00 0.00 63 ALA A CA 8
ATOM 8518 C C . ALA A 1 63 ? -0.204 4.200 5.283 1.00 0.00 63 ALA A C 8
ATOM 8519 O O . ALA A 1 63 ? 0.809 3.517 5.137 1.00 0.00 63 ALA A O 8
ATOM 8526 N N . ALA A 1 64 ? -1.354 3.930 4.675 1.00 0.00 64 ALA A N 8
ATOM 8527 C CA . ALA A 1 64 ? -1.494 2.789 3.778 1.00 0.00 64 ALA A CA 8
ATOM 8528 C C . ALA A 1 64 ? -2.416 3.119 2.610 1.00 0.00 64 ALA A C 8
ATOM 8529 O O . ALA A 1 64 ? -2.794 4.274 2.410 1.00 0.00 64 ALA A O 8
ATOM 8536 N N . THR A 1 65 ? -2.775 2.097 1.838 1.00 0.00 65 THR A N 8
ATOM 8537 C CA . THR A 1 65 ? -3.651 2.279 0.688 1.00 0.00 65 THR A CA 8
ATOM 8538 C C . THR A 1 65 ? -2.993 3.155 -0.372 1.00 0.00 65 THR A C 8
ATOM 8539 O O . THR A 1 65 ? -3.674 3.798 -1.172 1.00 0.00 65 THR A O 8
ATOM 8550 N N . LEU A 1 66 ? -1.665 3.175 -0.374 1.00 0.00 66 LEU A N 8
ATOM 8551 C CA . LEU A 1 66 ? -0.913 3.972 -1.337 1.00 0.00 66 LEU A CA 8
ATOM 8552 C C . LEU A 1 66 ? -1.391 5.421 -1.336 1.00 0.00 66 LEU A C 8
ATOM 8553 O O . LEU A 1 66 ? -2.166 5.828 -0.471 1.00 0.00 66 LEU A O 8
ATOM 8569 N N . ARG A 1 67 ? -0.926 6.193 -2.313 1.00 0.00 67 ARG A N 8
ATOM 8570 C CA . ARG A 1 67 ? -1.307 7.595 -2.426 1.00 0.00 67 ARG A CA 8
ATOM 8571 C C . ARG A 1 67 ? -1.673 7.946 -3.865 1.00 0.00 67 ARG A C 8
ATOM 8572 O O . ARG A 1 67 ? -1.613 7.097 -4.755 1.00 0.00 67 ARG A O 8
ATOM 8593 N N . TRP A 1 68 ? -2.052 9.199 -4.085 1.00 0.00 68 TRP A N 8
ATOM 8594 C CA . TRP A 1 68 ? -2.428 9.661 -5.416 1.00 0.00 68 TRP A CA 8
ATOM 8595 C C . TRP A 1 68 ? -3.662 8.922 -5.921 1.00 0.00 68 TRP A C 8
ATOM 8596 O O . TRP A 1 68 ? -4.012 7.846 -5.435 1.00 0.00 68 TRP A O 8
ATOM 8617 N N . PRO A 1 69 ? -4.338 9.509 -6.919 1.00 0.00 69 PRO A N 8
ATOM 8618 C CA . PRO A 1 69 ? -5.544 8.921 -7.511 1.00 0.00 69 PRO A CA 8
ATOM 8619 C C . PRO A 1 69 ? -5.238 7.668 -8.324 1.00 0.00 69 PRO A C 8
ATOM 8620 O O . PRO A 1 69 ? -5.896 6.640 -8.170 1.00 0.00 69 PRO A O 8
ATOM 8631 N N . GLY A 1 70 ? -4.234 7.760 -9.192 1.00 0.00 70 GLY A N 8
ATOM 8632 C CA . GLY A 1 70 ? -3.859 6.627 -10.016 1.00 0.00 70 GLY A CA 8
ATOM 8633 C C . GLY A 1 70 ? -2.923 7.014 -11.143 1.00 0.00 70 GLY A C 8
ATOM 8634 O O . GLY A 1 70 ? -3.342 7.628 -12.125 1.00 0.00 70 GLY A O 8
ATOM 8638 N N . LEU A 1 71 ? -1.651 6.657 -11.003 1.00 0.00 71 LEU A N 8
ATOM 8639 C CA . LEU A 1 71 ? -0.651 6.972 -12.017 1.00 0.00 71 LEU A CA 8
ATOM 8640 C C . LEU A 1 71 ? -0.583 5.875 -13.075 1.00 0.00 71 LEU A C 8
ATOM 8641 O O . LEU A 1 71 ? 0.014 6.058 -14.135 1.00 0.00 71 LEU A O 8
ATOM 8657 N N . HIS A 1 1 ? -2.872 1.853 12.052 1.00 0.00 1 HIS A N 9
ATOM 8658 C CA . HIS A 1 1 ? -1.951 0.800 11.640 1.00 0.00 1 HIS A CA 9
ATOM 8659 C C . HIS A 1 1 ? -0.748 1.387 10.908 1.00 0.00 1 HIS A C 9
ATOM 8660 O O . HIS A 1 1 ? -0.878 1.925 9.808 1.00 0.00 1 HIS A O 9
ATOM 8674 N N . THR A 1 2 ? 0.425 1.279 11.526 1.00 0.00 2 THR A N 9
ATOM 8675 C CA . THR A 1 2 ? 1.651 1.800 10.934 1.00 0.00 2 THR A CA 9
ATOM 8676 C C . THR A 1 2 ? 2.806 0.822 11.114 1.00 0.00 2 THR A C 9
ATOM 8677 O O . THR A 1 2 ? 3.760 1.080 11.849 1.00 0.00 2 THR A O 9
ATOM 8688 N N . PRO A 1 3 ? 2.722 -0.327 10.429 1.00 0.00 3 PRO A N 9
ATOM 8689 C CA . PRO A 1 3 ? 3.754 -1.366 10.496 1.00 0.00 3 PRO A CA 9
ATOM 8690 C C . PRO A 1 3 ? 5.051 -0.941 9.815 1.00 0.00 3 PRO A C 9
ATOM 8691 O O . PRO A 1 3 ? 6.095 -1.568 9.997 1.00 0.00 3 PRO A O 9
ATOM 8702 N N . THR A 1 4 ? 4.978 0.129 9.029 1.00 0.00 4 THR A N 9
ATOM 8703 C CA . THR A 1 4 ? 6.145 0.637 8.320 1.00 0.00 4 THR A CA 9
ATOM 8704 C C . THR A 1 4 ? 7.320 0.839 9.270 1.00 0.00 4 THR A C 9
ATOM 8705 O O . THR A 1 4 ? 7.155 0.957 10.484 1.00 0.00 4 THR A O 9
ATOM 8716 N N . PRO A 1 5 ? 8.537 0.880 8.706 1.00 0.00 5 PRO A N 9
ATOM 8717 C CA . PRO A 1 5 ? 9.764 1.069 9.486 1.00 0.00 5 PRO A CA 9
ATOM 8718 C C . PRO A 1 5 ? 9.875 2.477 10.060 1.00 0.00 5 PRO A C 9
ATOM 8719 O O . PRO A 1 5 ? 10.478 2.684 11.114 1.00 0.00 5 PRO A O 9
ATOM 8730 N N . THR A 1 6 ? 9.289 3.445 9.361 1.00 0.00 6 THR A N 9
ATOM 8731 C CA . THR A 1 6 ? 9.322 4.833 9.802 1.00 0.00 6 THR A CA 9
ATOM 8732 C C . THR A 1 6 ? 8.070 5.581 9.359 1.00 0.00 6 THR A C 9
ATOM 8733 O O . THR A 1 6 ? 8.099 6.402 8.442 1.00 0.00 6 THR A O 9
ATOM 8744 N N . PRO A 1 7 ? 6.941 5.293 10.025 1.00 0.00 7 PRO A N 9
ATOM 8745 C CA . PRO A 1 7 ? 5.657 5.929 9.718 1.00 0.00 7 PRO A CA 9
ATOM 8746 C C . PRO A 1 7 ? 5.630 7.401 10.112 1.00 0.00 7 PRO A C 9
ATOM 8747 O O . PRO A 1 7 ? 6.383 7.833 10.986 1.00 0.00 7 PRO A O 9
ATOM 8758 N N . ILE A 1 8 ? 4.759 8.167 9.464 1.00 0.00 8 ILE A N 9
ATOM 8759 C CA . ILE A 1 8 ? 4.633 9.591 9.749 1.00 0.00 8 ILE A CA 9
ATOM 8760 C C . ILE A 1 8 ? 3.329 9.893 10.479 1.00 0.00 8 ILE A C 9
ATOM 8761 O O . ILE A 1 8 ? 2.259 9.433 10.078 1.00 0.00 8 ILE A O 9
ATOM 8777 N N . CYS A 1 9 ? 3.424 10.670 11.553 1.00 0.00 9 CYS A N 9
ATOM 8778 C CA . CYS A 1 9 ? 2.252 11.036 12.339 1.00 0.00 9 CYS A CA 9
ATOM 8779 C C . CYS A 1 9 ? 2.061 12.550 12.358 1.00 0.00 9 CYS A C 9
ATOM 8780 O O . CYS A 1 9 ? 2.981 13.307 12.049 1.00 0.00 9 CYS A O 9
ATOM 8787 N N . LYS A 1 10 ? 0.860 12.984 12.724 1.00 0.00 10 LYS A N 9
ATOM 8788 C CA . LYS A 1 10 ? 0.546 14.406 12.786 1.00 0.00 10 LYS A CA 9
ATOM 8789 C C . LYS A 1 10 ? 0.143 14.814 14.200 1.00 0.00 10 LYS A C 9
ATOM 8790 O O . LYS A 1 10 ? -0.565 14.079 14.890 1.00 0.00 10 LYS A O 9
ATOM 8809 N N . SER A 1 11 ? 0.597 15.988 14.625 1.00 0.00 11 SER A N 9
ATOM 8810 C CA . SER A 1 11 ? 0.285 16.492 15.957 1.00 0.00 11 SER A CA 9
ATOM 8811 C C . SER A 1 11 ? 0.231 18.017 15.963 1.00 0.00 11 SER A C 9
ATOM 8812 O O . SER A 1 11 ? 0.932 18.677 15.196 1.00 0.00 11 SER A O 9
ATOM 8820 N N . ARG A 1 12 ? -0.608 18.569 16.833 1.00 0.00 12 ARG A N 9
ATOM 8821 C CA . ARG A 1 12 ? -0.756 20.016 16.939 1.00 0.00 12 ARG A CA 9
ATOM 8822 C C . ARG A 1 12 ? 0.378 20.620 17.763 1.00 0.00 12 ARG A C 9
ATOM 8823 O O . ARG A 1 12 ? 0.597 20.235 18.912 1.00 0.00 12 ARG A O 9
ATOM 8844 N N . SER A 1 13 ? 1.096 21.567 17.168 1.00 0.00 13 SER A N 9
ATOM 8845 C CA . SER A 1 13 ? 2.209 22.221 17.845 1.00 0.00 13 SER A CA 9
ATOM 8846 C C . SER A 1 13 ? 1.785 22.733 19.218 1.00 0.00 13 SER A C 9
ATOM 8847 O O . SER A 1 13 ? 2.109 22.133 20.244 1.00 0.00 13 SER A O 9
ATOM 8855 N N . HIS A 1 14 ? 1.059 23.846 19.230 1.00 0.00 14 HIS A N 9
ATOM 8856 C CA . HIS A 1 14 ? 0.589 24.439 20.476 1.00 0.00 14 HIS A CA 9
ATOM 8857 C C . HIS A 1 14 ? -0.231 25.697 20.204 1.00 0.00 14 HIS A C 9
ATOM 8858 O O . HIS A 1 14 ? -1.430 25.738 20.479 1.00 0.00 14 HIS A O 9
ATOM 8872 N N . GLU A 1 15 ? 0.424 26.719 19.663 1.00 0.00 15 GLU A N 9
ATOM 8873 C CA . GLU A 1 15 ? -0.246 27.978 19.356 1.00 0.00 15 GLU A CA 9
ATOM 8874 C C . GLU A 1 15 ? 0.048 28.415 17.924 1.00 0.00 15 GLU A C 9
ATOM 8875 O O . GLU A 1 15 ? -0.407 29.469 17.479 1.00 0.00 15 GLU A O 9
ATOM 8887 N N . TYR A 1 16 ? 0.811 27.597 17.207 1.00 0.00 16 TYR A N 9
ATOM 8888 C CA . TYR A 1 16 ? 1.168 27.900 15.826 1.00 0.00 16 TYR A CA 9
ATOM 8889 C C . TYR A 1 16 ? 0.146 27.313 14.857 1.00 0.00 16 TYR A C 9
ATOM 8890 O O . TYR A 1 16 ? 0.503 26.630 13.897 1.00 0.00 16 TYR A O 9
ATOM 8908 N N . LYS A 1 17 ? -1.128 27.584 15.116 1.00 0.00 17 LYS A N 9
ATOM 8909 C CA . LYS A 1 17 ? -2.205 27.086 14.268 1.00 0.00 17 LYS A CA 9
ATOM 8910 C C . LYS A 1 17 ? -3.236 28.178 14.000 1.00 0.00 17 LYS A C 9
ATOM 8911 O O . LYS A 1 17 ? -4.437 27.917 13.969 1.00 0.00 17 LYS A O 9
ATOM 8930 N N . GLY A 1 18 ? -2.757 29.403 13.805 1.00 0.00 18 GLY A N 9
ATOM 8931 C CA . GLY A 1 18 ? -3.650 30.516 13.540 1.00 0.00 18 GLY A CA 9
ATOM 8932 C C . GLY A 1 18 ? -3.013 31.575 12.663 1.00 0.00 18 GLY A C 9
ATOM 8933 O O . GLY A 1 18 ? -3.597 32.000 11.667 1.00 0.00 18 GLY A O 9
ATOM 8937 N N . ARG A 1 19 ? -1.812 32.005 13.036 1.00 0.00 19 ARG A N 9
ATOM 8938 C CA . ARG A 1 19 ? -1.096 33.024 12.278 1.00 0.00 19 ARG A CA 9
ATOM 8939 C C . ARG A 1 19 ? -0.135 32.385 11.280 1.00 0.00 19 ARG A C 9
ATOM 8940 O O . ARG A 1 19 ? 0.852 32.998 10.871 1.00 0.00 19 ARG A O 9
ATOM 8961 N N . CYS A 1 20 ? -0.429 31.148 10.893 1.00 0.00 20 CYS A N 9
ATOM 8962 C CA . CYS A 1 20 ? 0.409 30.424 9.944 1.00 0.00 20 CYS A CA 9
ATOM 8963 C C . CYS A 1 20 ? -0.318 30.227 8.617 1.00 0.00 20 CYS A C 9
ATOM 8964 O O . CYS A 1 20 ? -1.327 29.525 8.548 1.00 0.00 20 CYS A O 9
ATOM 8971 N N . ILE A 1 21 ? 0.203 30.852 7.566 1.00 0.00 21 ILE A N 9
ATOM 8972 C CA . ILE A 1 21 ? -0.395 30.745 6.241 1.00 0.00 21 ILE A CA 9
ATOM 8973 C C . ILE A 1 21 ? 0.589 30.150 5.240 1.00 0.00 21 ILE A C 9
ATOM 8974 O O . ILE A 1 21 ? 0.221 29.823 4.112 1.00 0.00 21 ILE A O 9
ATOM 8990 N N . GLN A 1 22 ? 1.842 30.012 5.661 1.00 0.00 22 GLN A N 9
ATOM 8991 C CA . GLN A 1 22 ? 2.880 29.455 4.802 1.00 0.00 22 GLN A CA 9
ATOM 8992 C C . GLN A 1 22 ? 3.394 28.130 5.356 1.00 0.00 22 GLN A C 9
ATOM 8993 O O . GLN A 1 22 ? 3.886 28.067 6.483 1.00 0.00 22 GLN A O 9
ATOM 9007 N N . ASP A 1 23 ? 3.275 27.075 4.558 1.00 0.00 23 ASP A N 9
ATOM 9008 C CA . ASP A 1 23 ? 3.728 25.751 4.969 1.00 0.00 23 ASP A CA 9
ATOM 9009 C C . ASP A 1 23 ? 5.171 25.800 5.463 1.00 0.00 23 ASP A C 9
ATOM 9010 O O . ASP A 1 23 ? 5.524 25.143 6.442 1.00 0.00 23 ASP A O 9
ATOM 9019 N N . MET A 1 24 ? 6.000 26.581 4.778 1.00 0.00 24 MET A N 9
ATOM 9020 C CA . MET A 1 24 ? 7.404 26.714 5.148 1.00 0.00 24 MET A CA 9
ATOM 9021 C C . MET A 1 24 ? 7.544 27.194 6.589 1.00 0.00 24 MET A C 9
ATOM 9022 O O . MET A 1 24 ? 8.305 26.624 7.372 1.00 0.00 24 MET A O 9
ATOM 9036 N N . ASP A 1 25 ? 6.805 28.243 6.933 1.00 0.00 25 ASP A N 9
ATOM 9037 C CA . ASP A 1 25 ? 6.846 28.798 8.281 1.00 0.00 25 ASP A CA 9
ATOM 9038 C C . ASP A 1 25 ? 6.354 27.779 9.304 1.00 0.00 25 ASP A C 9
ATOM 9039 O O . ASP A 1 25 ? 7.019 27.519 10.307 1.00 0.00 25 ASP A O 9
ATOM 9048 N N . CYS A 1 26 ? 5.184 27.205 9.044 1.00 0.00 26 CYS A N 9
ATOM 9049 C CA . CYS A 1 26 ? 4.601 26.215 9.941 1.00 0.00 26 CYS A CA 9
ATOM 9050 C C . CYS A 1 26 ? 5.566 25.056 10.174 1.00 0.00 26 CYS A C 9
ATOM 9051 O O . CYS A 1 26 ? 5.660 24.526 11.280 1.00 0.00 26 CYS A O 9
ATOM 9058 N N . ASN A 1 27 ? 6.281 24.669 9.123 1.00 0.00 27 ASN A N 9
ATOM 9059 C CA . ASN A 1 27 ? 7.239 23.573 9.212 1.00 0.00 27 ASN A CA 9
ATOM 9060 C C . ASN A 1 27 ? 8.315 23.874 10.252 1.00 0.00 27 ASN A C 9
ATOM 9061 O O . ASN A 1 27 ? 8.615 23.042 11.107 1.00 0.00 27 ASN A O 9
ATOM 9072 N N . ALA A 1 28 ? 8.890 25.069 10.171 1.00 0.00 28 ALA A N 9
ATOM 9073 C CA . ALA A 1 28 ? 9.930 25.481 11.106 1.00 0.00 28 ALA A CA 9
ATOM 9074 C C . ALA A 1 28 ? 9.383 25.584 12.525 1.00 0.00 28 ALA A C 9
ATOM 9075 O O . ALA A 1 28 ? 10.092 25.318 13.495 1.00 0.00 28 ALA A O 9
ATOM 9082 N N . ALA A 1 29 ? 8.117 25.973 12.639 1.00 0.00 29 ALA A N 9
ATOM 9083 C CA . ALA A 1 29 ? 7.474 26.110 13.941 1.00 0.00 29 ALA A CA 9
ATOM 9084 C C . ALA A 1 29 ? 7.488 24.789 14.702 1.00 0.00 29 ALA A C 9
ATOM 9085 O O . ALA A 1 29 ? 7.776 24.752 15.898 1.00 0.00 29 ALA A O 9
ATOM 9092 N N . CYS A 1 30 ? 7.174 23.704 14.001 1.00 0.00 30 CYS A N 9
ATOM 9093 C CA . CYS A 1 30 ? 7.149 22.380 14.610 1.00 0.00 30 CYS A CA 9
ATOM 9094 C C . CYS A 1 30 ? 8.557 21.928 14.987 1.00 0.00 30 CYS A C 9
ATOM 9095 O O . CYS A 1 30 ? 8.838 21.638 16.150 1.00 0.00 30 CYS A O 9
ATOM 9102 N N . VAL A 1 31 ? 9.440 21.870 13.995 1.00 0.00 31 VAL A N 9
ATOM 9103 C CA . VAL A 1 31 ? 10.819 21.456 14.221 1.00 0.00 31 VAL A CA 9
ATOM 9104 C C . VAL A 1 31 ? 11.482 22.314 15.293 1.00 0.00 31 VAL A C 9
ATOM 9105 O O . VAL A 1 31 ? 12.445 21.893 15.934 1.00 0.00 31 VAL A O 9
ATOM 9118 N N . LYS A 1 32 ? 10.961 23.521 15.482 1.00 0.00 32 LYS A N 9
ATOM 9119 C CA . LYS A 1 32 ? 11.500 24.441 16.477 1.00 0.00 32 LYS A CA 9
ATOM 9120 C C . LYS A 1 32 ? 10.720 24.346 17.784 1.00 0.00 32 LYS A C 9
ATOM 9121 O O . LYS A 1 32 ? 11.188 24.797 18.830 1.00 0.00 32 LYS A O 9
ATOM 9140 N N . GLU A 1 33 ? 9.531 23.756 17.717 1.00 0.00 33 GLU A N 9
ATOM 9141 C CA . GLU A 1 33 ? 8.688 23.602 18.897 1.00 0.00 33 GLU A CA 9
ATOM 9142 C C . GLU A 1 33 ? 9.257 22.546 19.839 1.00 0.00 33 GLU A C 9
ATOM 9143 O O . GLU A 1 33 ? 9.307 22.743 21.053 1.00 0.00 33 GLU A O 9
ATOM 9155 N N . SER A 1 34 ? 9.686 21.424 19.270 1.00 0.00 34 SER A N 9
ATOM 9156 C CA . SER A 1 34 ? 10.249 20.333 20.058 1.00 0.00 34 SER A CA 9
ATOM 9157 C C . SER A 1 34 ? 11.464 19.730 19.361 1.00 0.00 34 SER A C 9
ATOM 9158 O O . SER A 1 34 ? 11.970 20.281 18.384 1.00 0.00 34 SER A O 9
ATOM 9166 N N . GLU A 1 35 ? 11.927 18.592 19.871 1.00 0.00 35 GLU A N 9
ATOM 9167 C CA . GLU A 1 35 ? 13.083 17.914 19.298 1.00 0.00 35 GLU A CA 9
ATOM 9168 C C . GLU A 1 35 ? 12.691 16.549 18.740 1.00 0.00 35 GLU A C 9
ATOM 9169 O O . GLU A 1 35 ? 13.545 15.693 18.508 1.00 0.00 35 GLU A O 9
ATOM 9181 N N . SER A 1 36 ? 11.394 16.354 18.526 1.00 0.00 36 SER A N 9
ATOM 9182 C CA . SER A 1 36 ? 10.888 15.092 17.999 1.00 0.00 36 SER A CA 9
ATOM 9183 C C . SER A 1 36 ? 10.224 15.298 16.641 1.00 0.00 36 SER A C 9
ATOM 9184 O O . SER A 1 36 ? 10.254 14.416 15.782 1.00 0.00 36 SER A O 9
ATOM 9192 N N . TYR A 1 37 ? 9.624 16.469 16.454 1.00 0.00 37 TYR A N 9
ATOM 9193 C CA . TYR A 1 37 ? 8.950 16.791 15.202 1.00 0.00 37 TYR A CA 9
ATOM 9194 C C . TYR A 1 37 ? 9.955 17.221 14.138 1.00 0.00 37 TYR A C 9
ATOM 9195 O O . TYR A 1 37 ? 10.744 18.143 14.347 1.00 0.00 37 TYR A O 9
ATOM 9213 N N . THR A 1 38 ? 9.920 16.546 12.993 1.00 0.00 38 THR A N 9
ATOM 9214 C CA . THR A 1 38 ? 10.827 16.856 11.895 1.00 0.00 38 THR A CA 9
ATOM 9215 C C . THR A 1 38 ? 10.055 17.241 10.637 1.00 0.00 38 THR A C 9
ATOM 9216 O O . THR A 1 38 ? 10.513 17.006 9.520 1.00 0.00 38 THR A O 9
ATOM 9227 N N . GLY A 1 39 ? 8.881 17.836 10.828 1.00 0.00 39 GLY A N 9
ATOM 9228 C CA . GLY A 1 39 ? 8.066 18.245 9.699 1.00 0.00 39 GLY A CA 9
ATOM 9229 C C . GLY A 1 39 ? 6.797 18.954 10.128 1.00 0.00 39 GLY A C 9
ATOM 9230 O O . GLY A 1 39 ? 6.459 18.976 11.311 1.00 0.00 39 GLY A O 9
ATOM 9234 N N . GLY A 1 40 ? 6.091 19.538 9.164 1.00 0.00 40 GLY A N 9
ATOM 9235 C CA . GLY A 1 40 ? 4.861 20.245 9.468 1.00 0.00 40 GLY A CA 9
ATOM 9236 C C . GLY A 1 40 ? 4.243 20.887 8.243 1.00 0.00 40 GLY A C 9
ATOM 9237 O O . GLY A 1 40 ? 4.950 21.433 7.395 1.00 0.00 40 GLY A O 9
ATOM 9241 N N . PHE A 1 41 ? 2.919 20.822 8.146 1.00 0.00 41 PHE A N 9
ATOM 9242 C CA . PHE A 1 41 ? 2.206 21.399 7.013 1.00 0.00 41 PHE A CA 9
ATOM 9243 C C . PHE A 1 41 ? 1.100 22.337 7.488 1.00 0.00 41 PHE A C 9
ATOM 9244 O O . PHE A 1 41 ? 0.523 22.144 8.559 1.00 0.00 41 PHE A O 9
ATOM 9261 N N . CYS A 1 42 ? 0.809 23.354 6.683 1.00 0.00 42 CYS A N 9
ATOM 9262 C CA . CYS A 1 42 ? -0.227 24.324 7.019 1.00 0.00 42 CYS A CA 9
ATOM 9263 C C . CYS A 1 42 ? -1.329 24.330 5.964 1.00 0.00 42 CYS A C 9
ATOM 9264 O O . CYS A 1 42 ? -1.059 24.208 4.770 1.00 0.00 42 CYS A O 9
ATOM 9271 N N . ASN A 1 43 ? -2.571 24.475 6.414 1.00 0.00 43 ASN A N 9
ATOM 9272 C CA . ASN A 1 43 ? -3.714 24.498 5.509 1.00 0.00 43 ASN A CA 9
ATOM 9273 C C . ASN A 1 43 ? -4.788 25.457 6.013 1.00 0.00 43 ASN A C 9
ATOM 9274 O O . ASN A 1 43 ? -5.081 25.505 7.207 1.00 0.00 43 ASN A O 9
ATOM 9285 N N . GLY A 1 44 ? -5.372 26.219 5.093 1.00 0.00 44 GLY A N 9
ATOM 9286 C CA . GLY A 1 44 ? -6.407 27.166 5.464 1.00 0.00 44 GLY A CA 9
ATOM 9287 C C . GLY A 1 44 ? -7.802 26.604 5.276 1.00 0.00 44 GLY A C 9
ATOM 9288 O O . GLY A 1 44 ? -8.239 26.374 4.148 1.00 0.00 44 GLY A O 9
ATOM 9292 N N . ARG A 1 45 ? -8.502 26.380 6.383 1.00 0.00 45 ARG A N 9
ATOM 9293 C CA . ARG A 1 45 ? -9.855 25.838 6.335 1.00 0.00 45 ARG A CA 9
ATOM 9294 C C . ARG A 1 45 ? -10.737 26.482 7.400 1.00 0.00 45 ARG A C 9
ATOM 9295 O O . ARG A 1 45 ? -10.255 27.074 8.366 1.00 0.00 45 ARG A O 9
ATOM 9316 N N . PRO A 1 46 ? -12.061 26.365 7.222 1.00 0.00 46 PRO A N 9
ATOM 9317 C CA . PRO A 1 46 ? -13.039 26.929 8.158 1.00 0.00 46 PRO A CA 9
ATOM 9318 C C . PRO A 1 46 ? -13.054 26.194 9.493 1.00 0.00 46 PRO A C 9
ATOM 9319 O O . PRO A 1 46 ? -12.796 24.992 9.571 1.00 0.00 46 PRO A O 9
ATOM 9330 N N . PRO A 1 47 ? -13.365 26.929 10.571 1.00 0.00 47 PRO A N 9
ATOM 9331 C CA . PRO A 1 47 ? -13.674 28.360 10.491 1.00 0.00 47 PRO A CA 9
ATOM 9332 C C . PRO A 1 47 ? -12.447 29.199 10.151 1.00 0.00 47 PRO A C 9
ATOM 9333 O O . PRO A 1 47 ? -12.492 30.050 9.262 1.00 0.00 47 PRO A O 9
ATOM 9344 N N . PHE A 1 48 ? -11.352 28.954 10.862 1.00 0.00 48 PHE A N 9
ATOM 9345 C CA . PHE A 1 48 ? -10.113 29.688 10.635 1.00 0.00 48 PHE A CA 9
ATOM 9346 C C . PHE A 1 48 ? -8.988 28.743 10.223 1.00 0.00 48 PHE A C 9
ATOM 9347 O O . PHE A 1 48 ? -9.060 27.535 10.453 1.00 0.00 48 PHE A O 9
ATOM 9364 N N . LYS A 1 49 ? -7.949 29.300 9.610 1.00 0.00 49 LYS A N 9
ATOM 9365 C CA . LYS A 1 49 ? -6.808 28.510 9.165 1.00 0.00 49 LYS A CA 9
ATOM 9366 C C . LYS A 1 49 ? -6.233 27.689 10.315 1.00 0.00 49 LYS A C 9
ATOM 9367 O O . LYS A 1 49 ? -6.418 28.028 11.484 1.00 0.00 49 LYS A O 9
ATOM 9386 N N . GLN A 1 50 ? -5.535 26.610 9.975 1.00 0.00 50 GLN A N 9
ATOM 9387 C CA . GLN A 1 50 ? -4.933 25.742 10.980 1.00 0.00 50 GLN A CA 9
ATOM 9388 C C . GLN A 1 50 ? -3.662 25.091 10.446 1.00 0.00 50 GLN A C 9
ATOM 9389 O O . GLN A 1 50 ? -3.574 24.753 9.265 1.00 0.00 50 GLN A O 9
ATOM 9403 N N . CYS A 1 51 ? -2.679 24.917 11.323 1.00 0.00 51 CYS A N 9
ATOM 9404 C CA . CYS A 1 51 ? -1.411 24.307 10.941 1.00 0.00 51 CYS A CA 9
ATOM 9405 C C . CYS A 1 51 ? -1.174 23.013 11.715 1.00 0.00 51 CYS A C 9
ATOM 9406 O O . CYS A 1 51 ? -1.449 22.934 12.912 1.00 0.00 51 CYS A O 9
ATOM 9413 N N . PHE A 1 52 ? -0.662 22.001 11.022 1.00 0.00 52 PHE A N 9
ATOM 9414 C CA . PHE A 1 52 ? -0.389 20.710 11.644 1.00 0.00 52 PHE A CA 9
ATOM 9415 C C . PHE A 1 52 ? 1.093 20.362 11.544 1.00 0.00 52 PHE A C 9
ATOM 9416 O O . PHE A 1 52 ? 1.751 20.677 10.551 1.00 0.00 52 PHE A O 9
ATOM 9433 N N . CYS A 1 53 ? 1.613 19.709 12.578 1.00 0.00 53 CYS A N 9
ATOM 9434 C CA . CYS A 1 53 ? 3.016 19.317 12.609 1.00 0.00 53 CYS A CA 9
ATOM 9435 C C . CYS A 1 53 ? 3.169 17.821 12.351 1.00 0.00 53 CYS A C 9
ATOM 9436 O O . CYS A 1 53 ? 2.338 17.018 12.776 1.00 0.00 53 CYS A O 9
ATOM 9443 N N . THR A 1 54 ? 4.239 17.453 11.653 1.00 0.00 54 THR A N 9
ATOM 9444 C CA . THR A 1 54 ? 4.501 16.054 11.338 1.00 0.00 54 THR A CA 9
ATOM 9445 C C . THR A 1 54 ? 5.787 15.573 12.000 1.00 0.00 54 THR A C 9
ATOM 9446 O O . THR A 1 54 ? 6.763 16.317 12.099 1.00 0.00 54 THR A O 9
ATOM 9457 N N . LYS A 1 55 ? 5.783 14.324 12.452 1.00 0.00 55 LYS A N 9
ATOM 9458 C CA . LYS A 1 55 ? 6.950 13.741 13.104 1.00 0.00 55 LYS A CA 9
ATOM 9459 C C . LYS A 1 55 ? 7.101 12.269 12.735 1.00 0.00 55 LYS A C 9
ATOM 9460 O O . LYS A 1 55 ? 6.150 11.608 12.319 1.00 0.00 55 LYS A O 9
ATOM 9479 N N . PRO A 1 56 ? 8.324 11.742 12.891 1.00 0.00 56 PRO A N 9
ATOM 9480 C CA . PRO A 1 56 ? 8.628 10.341 12.582 1.00 0.00 56 PRO A CA 9
ATOM 9481 C C . PRO A 1 56 ? 7.978 9.376 13.568 1.00 0.00 56 PRO A C 9
ATOM 9482 O O . PRO A 1 56 ? 8.634 8.866 14.477 1.00 0.00 56 PRO A O 9
ATOM 9493 N N . CYS A 1 57 ? 6.686 9.128 13.381 1.00 0.00 57 CYS A N 9
ATOM 9494 C CA . CYS A 1 57 ? 5.947 8.223 14.254 1.00 0.00 57 CYS A CA 9
ATOM 9495 C C . CYS A 1 57 ? 6.666 6.883 14.382 1.00 0.00 57 CYS A C 9
ATOM 9496 O O . CYS A 1 57 ? 7.610 6.599 13.644 1.00 0.00 57 CYS A O 9
ATOM 9503 N N . LYS A 1 58 ? 6.213 6.063 15.324 1.00 0.00 58 LYS A N 9
ATOM 9504 C CA . LYS A 1 58 ? 6.810 4.752 15.550 1.00 0.00 58 LYS A CA 9
ATOM 9505 C C . LYS A 1 58 ? 6.052 3.988 16.631 1.00 0.00 58 LYS A C 9
ATOM 9506 O O . LYS A 1 58 ? 5.542 4.581 17.582 1.00 0.00 58 LYS A O 9
ATOM 9525 N N . ARG A 1 59 ? 5.983 2.670 16.479 1.00 0.00 59 ARG A N 9
ATOM 9526 C CA . ARG A 1 59 ? 5.288 1.825 17.443 1.00 0.00 59 ARG A CA 9
ATOM 9527 C C . ARG A 1 59 ? 3.800 2.160 17.485 1.00 0.00 59 ARG A C 9
ATOM 9528 O O . ARG A 1 59 ? 3.378 3.216 17.015 1.00 0.00 59 ARG A O 9
ATOM 9549 N N . GLU A 1 60 ? 3.010 1.252 18.050 1.00 0.00 60 GLU A N 9
ATOM 9550 C CA . GLU A 1 60 ? 1.569 1.452 18.152 1.00 0.00 60 GLU A CA 9
ATOM 9551 C C . GLU A 1 60 ? 0.943 1.613 16.770 1.00 0.00 60 GLU A C 9
ATOM 9552 O O . GLU A 1 60 ? 1.646 1.656 15.760 1.00 0.00 60 GLU A O 9
ATOM 9564 N N . ARG A 1 61 ? -0.383 1.702 16.733 1.00 0.00 61 ARG A N 9
ATOM 9565 C CA . ARG A 1 61 ? -1.104 1.857 15.476 1.00 0.00 61 ARG A CA 9
ATOM 9566 C C . ARG A 1 61 ? -1.682 3.263 15.350 1.00 0.00 61 ARG A C 9
ATOM 9567 O O . ARG A 1 61 ? -1.833 3.787 14.247 1.00 0.00 61 ARG A O 9
ATOM 9588 N N . ALA A 1 62 ? -2.005 3.868 16.489 1.00 0.00 62 ALA A N 9
ATOM 9589 C CA . ALA A 1 62 ? -2.565 5.214 16.507 1.00 0.00 62 ALA A CA 9
ATOM 9590 C C . ALA A 1 62 ? -3.825 5.295 15.650 1.00 0.00 62 ALA A C 9
ATOM 9591 O O . ALA A 1 62 ? -4.301 4.286 15.132 1.00 0.00 62 ALA A O 9
ATOM 9598 N N . ALA A 1 63 ? -4.359 6.504 15.506 1.00 0.00 63 ALA A N 9
ATOM 9599 C CA . ALA A 1 63 ? -5.563 6.717 14.712 1.00 0.00 63 ALA A CA 9
ATOM 9600 C C . ALA A 1 63 ? -5.592 8.124 14.126 1.00 0.00 63 ALA A C 9
ATOM 9601 O O . ALA A 1 63 ? -5.953 9.083 14.807 1.00 0.00 63 ALA A O 9
ATOM 9608 N N . ALA A 1 64 ? -5.207 8.241 12.859 1.00 0.00 64 ALA A N 9
ATOM 9609 C CA . ALA A 1 64 ? -5.190 9.531 12.181 1.00 0.00 64 ALA A CA 9
ATOM 9610 C C . ALA A 1 64 ? -5.021 9.359 10.676 1.00 0.00 64 ALA A C 9
ATOM 9611 O O . ALA A 1 64 ? -5.742 9.968 9.885 1.00 0.00 64 ALA A O 9
ATOM 9618 N N . THR A 1 65 ? -4.062 8.524 10.285 1.00 0.00 65 THR A N 9
ATOM 9619 C CA . THR A 1 65 ? -3.797 8.273 8.874 1.00 0.00 65 THR A CA 9
ATOM 9620 C C . THR A 1 65 ? -4.532 7.029 8.389 1.00 0.00 65 THR A C 9
ATOM 9621 O O . THR A 1 65 ? -4.646 6.040 9.115 1.00 0.00 65 THR A O 9
ATOM 9632 N N . LEU A 1 66 ? -5.028 7.083 7.158 1.00 0.00 66 LEU A N 9
ATOM 9633 C CA . LEU A 1 66 ? -5.752 5.959 6.575 1.00 0.00 66 LEU A CA 9
ATOM 9634 C C . LEU A 1 66 ? -5.222 5.632 5.183 1.00 0.00 66 LEU A C 9
ATOM 9635 O O . LEU A 1 66 ? -4.511 6.433 4.575 1.00 0.00 66 LEU A O 9
ATOM 9651 N N . ARG A 1 67 ? -5.574 4.452 4.683 1.00 0.00 67 ARG A N 9
ATOM 9652 C CA . ARG A 1 67 ? -5.135 4.021 3.361 1.00 0.00 67 ARG A CA 9
ATOM 9653 C C . ARG A 1 67 ? -5.807 4.845 2.268 1.00 0.00 67 ARG A C 9
ATOM 9654 O O . ARG A 1 67 ? -6.962 5.249 2.403 1.00 0.00 67 ARG A O 9
ATOM 9675 N N . TRP A 1 68 ? -5.077 5.092 1.187 1.00 0.00 68 TRP A N 9
ATOM 9676 C CA . TRP A 1 68 ? -5.603 5.869 0.070 1.00 0.00 68 TRP A CA 9
ATOM 9677 C C . TRP A 1 68 ? -5.919 7.297 0.502 1.00 0.00 68 TRP A C 9
ATOM 9678 O O . TRP A 1 68 ? -6.073 7.592 1.687 1.00 0.00 68 TRP A O 9
ATOM 9699 N N . PRO A 1 69 ? -6.019 8.205 -0.480 1.00 0.00 69 PRO A N 9
ATOM 9700 C CA . PRO A 1 69 ? -6.318 9.617 -0.225 1.00 0.00 69 PRO A CA 9
ATOM 9701 C C . PRO A 1 69 ? -7.752 9.829 0.250 1.00 0.00 69 PRO A C 9
ATOM 9702 O O . PRO A 1 69 ? -8.026 10.723 1.049 1.00 0.00 69 PRO A O 9
ATOM 9713 N N . GLY A 1 70 ? -8.664 8.999 -0.248 1.00 0.00 70 GLY A N 9
ATOM 9714 C CA . GLY A 1 70 ? -10.059 9.112 0.138 1.00 0.00 70 GLY A CA 9
ATOM 9715 C C . GLY A 1 70 ? -10.999 8.581 -0.926 1.00 0.00 70 GLY A C 9
ATOM 9716 O O . GLY A 1 70 ? -10.617 8.437 -2.088 1.00 0.00 70 GLY A O 9
ATOM 9720 N N . LEU A 1 71 ? -12.232 8.286 -0.528 1.00 0.00 71 LEU A N 9
ATOM 9721 C CA . LEU A 1 71 ? -13.230 7.765 -1.456 1.00 0.00 71 LEU A CA 9
ATOM 9722 C C . LEU A 1 71 ? -13.346 8.656 -2.689 1.00 0.00 71 LEU A C 9
ATOM 9723 O O . LEU A 1 71 ? -14.250 9.486 -2.785 1.00 0.00 71 LEU A O 9
ATOM 9739 N N . HIS A 1 1 ? 2.937 -3.345 10.433 1.00 0.00 1 HIS A N 10
ATOM 9740 C CA . HIS A 1 1 ? 1.944 -3.049 9.407 1.00 0.00 1 HIS A CA 10
ATOM 9741 C C . HIS A 1 1 ? 1.953 -1.565 9.053 1.00 0.00 1 HIS A C 10
ATOM 9742 O O . HIS A 1 1 ? 1.168 -0.783 9.591 1.00 0.00 1 HIS A O 10
ATOM 9756 N N . THR A 1 2 ? 2.846 -1.183 8.146 1.00 0.00 2 THR A N 10
ATOM 9757 C CA . THR A 1 2 ? 2.959 0.206 7.722 1.00 0.00 2 THR A CA 10
ATOM 9758 C C . THR A 1 2 ? 3.705 0.318 6.397 1.00 0.00 2 THR A C 10
ATOM 9759 O O . THR A 1 2 ? 4.910 0.566 6.354 1.00 0.00 2 THR A O 10
ATOM 9770 N N . PRO A 1 3 ? 2.974 0.132 5.288 1.00 0.00 3 PRO A N 10
ATOM 9771 C CA . PRO A 1 3 ? 3.546 0.208 3.940 1.00 0.00 3 PRO A CA 10
ATOM 9772 C C . PRO A 1 3 ? 3.942 1.631 3.559 1.00 0.00 3 PRO A C 10
ATOM 9773 O O . PRO A 1 3 ? 3.112 2.414 3.094 1.00 0.00 3 PRO A O 10
ATOM 9784 N N . THR A 1 4 ? 5.215 1.959 3.757 1.00 0.00 4 THR A N 10
ATOM 9785 C CA . THR A 1 4 ? 5.720 3.288 3.434 1.00 0.00 4 THR A CA 10
ATOM 9786 C C . THR A 1 4 ? 7.224 3.376 3.669 1.00 0.00 4 THR A C 10
ATOM 9787 O O . THR A 1 4 ? 7.812 2.568 4.388 1.00 0.00 4 THR A O 10
ATOM 9798 N N . PRO A 1 5 ? 7.862 4.381 3.051 1.00 0.00 5 PRO A N 10
ATOM 9799 C CA . PRO A 1 5 ? 9.306 4.599 3.180 1.00 0.00 5 PRO A CA 10
ATOM 9800 C C . PRO A 1 5 ? 9.698 5.077 4.573 1.00 0.00 5 PRO A C 10
ATOM 9801 O O . PRO A 1 5 ? 10.874 5.062 4.939 1.00 0.00 5 PRO A O 10
ATOM 9812 N N . THR A 1 6 ? 8.705 5.502 5.349 1.00 0.00 6 THR A N 10
ATOM 9813 C CA . THR A 1 6 ? 8.946 5.986 6.703 1.00 0.00 6 THR A CA 10
ATOM 9814 C C . THR A 1 6 ? 7.641 6.369 7.391 1.00 0.00 6 THR A C 10
ATOM 9815 O O . THR A 1 6 ? 6.697 6.846 6.761 1.00 0.00 6 THR A O 10
ATOM 9826 N N . PRO A 1 7 ? 7.584 6.157 8.714 1.00 0.00 7 PRO A N 10
ATOM 9827 C CA . PRO A 1 7 ? 6.399 6.475 9.516 1.00 0.00 7 PRO A CA 10
ATOM 9828 C C . PRO A 1 7 ? 6.174 7.977 9.648 1.00 0.00 7 PRO A C 10
ATOM 9829 O O . PRO A 1 7 ? 6.984 8.685 10.248 1.00 0.00 7 PRO A O 10
ATOM 9840 N N . ILE A 1 8 ? 5.071 8.458 9.085 1.00 0.00 8 ILE A N 10
ATOM 9841 C CA . ILE A 1 8 ? 4.740 9.876 9.142 1.00 0.00 8 ILE A CA 10
ATOM 9842 C C . ILE A 1 8 ? 3.435 10.106 9.897 1.00 0.00 8 ILE A C 10
ATOM 9843 O O . ILE A 1 8 ? 2.402 9.525 9.565 1.00 0.00 8 ILE A O 10
ATOM 9859 N N . CYS A 1 9 ? 3.490 10.960 10.914 1.00 0.00 9 CYS A N 10
ATOM 9860 C CA . CYS A 1 9 ? 2.313 11.269 11.717 1.00 0.00 9 CYS A CA 10
ATOM 9861 C C . CYS A 1 9 ? 2.080 12.776 11.782 1.00 0.00 9 CYS A C 10
ATOM 9862 O O . CYS A 1 9 ? 2.990 13.568 11.538 1.00 0.00 9 CYS A O 10
ATOM 9869 N N . LYS A 1 10 ? 0.853 13.165 12.113 1.00 0.00 10 LYS A N 10
ATOM 9870 C CA . LYS A 1 10 ? 0.499 14.576 12.212 1.00 0.00 10 LYS A CA 10
ATOM 9871 C C . LYS A 1 10 ? 0.030 14.922 13.622 1.00 0.00 10 LYS A C 10
ATOM 9872 O O . LYS A 1 10 ? -0.647 14.126 14.274 1.00 0.00 10 LYS A O 10
ATOM 9891 N N . SER A 1 11 ? 0.394 16.113 14.086 1.00 0.00 11 SER A N 10
ATOM 9892 C CA . SER A 1 11 ? 0.013 16.562 15.420 1.00 0.00 11 SER A CA 10
ATOM 9893 C C . SER A 1 11 ? -0.152 18.078 15.456 1.00 0.00 11 SER A C 10
ATOM 9894 O O . SER A 1 11 ? 0.564 18.808 14.769 1.00 0.00 11 SER A O 10
ATOM 9902 N N . ARG A 1 12 ? -1.099 18.545 16.262 1.00 0.00 12 ARG A N 10
ATOM 9903 C CA . ARG A 1 12 ? -1.360 19.974 16.388 1.00 0.00 12 ARG A CA 10
ATOM 9904 C C . ARG A 1 12 ? -0.587 20.567 17.562 1.00 0.00 12 ARG A C 10
ATOM 9905 O O . ARG A 1 12 ? -0.756 20.145 18.706 1.00 0.00 12 ARG A O 10
ATOM 9926 N N . SER A 1 13 ? 0.262 21.547 17.271 1.00 0.00 13 SER A N 10
ATOM 9927 C CA . SER A 1 13 ? 1.065 22.195 18.302 1.00 0.00 13 SER A CA 10
ATOM 9928 C C . SER A 1 13 ? 0.215 23.153 19.130 1.00 0.00 13 SER A C 10
ATOM 9929 O O . SER A 1 13 ? -1.013 23.157 19.029 1.00 0.00 13 SER A O 10
ATOM 9937 N N . HIS A 1 14 ? 0.876 23.964 19.950 1.00 0.00 14 HIS A N 10
ATOM 9938 C CA . HIS A 1 14 ? 0.182 24.927 20.796 1.00 0.00 14 HIS A CA 10
ATOM 9939 C C . HIS A 1 14 ? 0.453 26.355 20.330 1.00 0.00 14 HIS A C 10
ATOM 9940 O O . HIS A 1 14 ? -0.413 27.000 19.741 1.00 0.00 14 HIS A O 10
ATOM 9954 N N . GLU A 1 15 ? 1.661 26.840 20.598 1.00 0.00 15 GLU A N 10
ATOM 9955 C CA . GLU A 1 15 ? 2.045 28.192 20.207 1.00 0.00 15 GLU A CA 10
ATOM 9956 C C . GLU A 1 15 ? 1.749 28.435 18.729 1.00 0.00 15 GLU A C 10
ATOM 9957 O O . GLU A 1 15 ? 1.158 29.451 18.362 1.00 0.00 15 GLU A O 10
ATOM 9969 N N . TYR A 1 16 ? 2.165 27.496 17.887 1.00 0.00 16 TYR A N 10
ATOM 9970 C CA . TYR A 1 16 ? 1.948 27.609 16.450 1.00 0.00 16 TYR A CA 10
ATOM 9971 C C . TYR A 1 16 ? 0.718 26.814 16.020 1.00 0.00 16 TYR A C 10
ATOM 9972 O O . TYR A 1 16 ? 0.830 25.691 15.528 1.00 0.00 16 TYR A O 10
ATOM 9990 N N . LYS A 1 17 ? -0.456 27.406 16.209 1.00 0.00 17 LYS A N 10
ATOM 9991 C CA . LYS A 1 17 ? -1.709 26.757 15.841 1.00 0.00 17 LYS A CA 10
ATOM 9992 C C . LYS A 1 17 ? -2.360 27.463 14.656 1.00 0.00 17 LYS A C 10
ATOM 9993 O O . LYS A 1 17 ? -3.579 27.621 14.609 1.00 0.00 17 LYS A O 10
ATOM 10012 N N . GLY A 1 18 ? -1.538 27.886 13.700 1.00 0.00 18 GLY A N 10
ATOM 10013 C CA . GLY A 1 18 ? -2.053 28.569 12.528 1.00 0.00 18 GLY A CA 10
ATOM 10014 C C . GLY A 1 18 ? -1.441 29.944 12.343 1.00 0.00 18 GLY A C 10
ATOM 10015 O O . GLY A 1 18 ? -0.310 30.189 12.764 1.00 0.00 18 GLY A O 10
ATOM 10019 N N . ARG A 1 19 ? -2.189 30.842 11.711 1.00 0.00 19 ARG A N 10
ATOM 10020 C CA . ARG A 1 19 ? -1.712 32.199 11.468 1.00 0.00 19 ARG A CA 10
ATOM 10021 C C . ARG A 1 19 ? -0.337 32.181 10.806 1.00 0.00 19 ARG A C 10
ATOM 10022 O O . ARG A 1 19 ? 0.588 32.859 11.255 1.00 0.00 19 ARG A O 10
ATOM 10043 N N . CYS A 1 20 ? -0.210 31.401 9.738 1.00 0.00 20 CYS A N 10
ATOM 10044 C CA . CYS A 1 20 ? 1.051 31.294 9.015 1.00 0.00 20 CYS A CA 10
ATOM 10045 C C . CYS A 1 20 ? 0.835 31.474 7.515 1.00 0.00 20 CYS A C 10
ATOM 10046 O O . CYS A 1 20 ? 1.441 32.346 6.891 1.00 0.00 20 CYS A O 10
ATOM 10053 N N . ILE A 1 21 ? -0.032 30.645 6.944 1.00 0.00 21 ILE A N 10
ATOM 10054 C CA . ILE A 1 21 ? -0.328 30.714 5.518 1.00 0.00 21 ILE A CA 10
ATOM 10055 C C . ILE A 1 21 ? 0.869 30.271 4.685 1.00 0.00 21 ILE A C 10
ATOM 10056 O O . ILE A 1 21 ? 0.849 30.356 3.458 1.00 0.00 21 ILE A O 10
ATOM 10072 N N . GLN A 1 22 ? 1.911 29.797 5.361 1.00 0.00 22 GLN A N 10
ATOM 10073 C CA . GLN A 1 22 ? 3.117 29.339 4.683 1.00 0.00 22 GLN A CA 10
ATOM 10074 C C . GLN A 1 22 ? 3.596 28.011 5.261 1.00 0.00 22 GLN A C 10
ATOM 10075 O O . GLN A 1 22 ? 4.003 27.938 6.420 1.00 0.00 22 GLN A O 10
ATOM 10089 N N . ASP A 1 23 ? 3.545 26.964 4.445 1.00 0.00 23 ASP A N 10
ATOM 10090 C CA . ASP A 1 23 ? 3.974 25.638 4.875 1.00 0.00 23 ASP A CA 10
ATOM 10091 C C . ASP A 1 23 ? 5.433 25.657 5.318 1.00 0.00 23 ASP A C 10
ATOM 10092 O O . ASP A 1 23 ? 5.801 25.018 6.304 1.00 0.00 23 ASP A O 10
ATOM 10101 N N . MET A 1 24 ? 6.261 26.393 4.583 1.00 0.00 24 MET A N 10
ATOM 10102 C CA . MET A 1 24 ? 7.680 26.494 4.901 1.00 0.00 24 MET A CA 10
ATOM 10103 C C . MET A 1 24 ? 7.883 26.998 6.326 1.00 0.00 24 MET A C 10
ATOM 10104 O O . MET A 1 24 ? 8.655 26.422 7.094 1.00 0.00 24 MET A O 10
ATOM 10118 N N . ASP A 1 25 ? 7.187 28.074 6.674 1.00 0.00 25 ASP A N 10
ATOM 10119 C CA . ASP A 1 25 ? 7.291 28.655 8.007 1.00 0.00 25 ASP A CA 10
ATOM 10120 C C . ASP A 1 25 ? 6.775 27.683 9.064 1.00 0.00 25 ASP A C 10
ATOM 10121 O O . ASP A 1 25 ? 7.445 27.425 10.065 1.00 0.00 25 ASP A O 10
ATOM 10130 N N . CYS A 1 26 ? 5.580 27.148 8.836 1.00 0.00 26 CYS A N 10
ATOM 10131 C CA . CYS A 1 26 ? 4.973 26.207 9.769 1.00 0.00 26 CYS A CA 10
ATOM 10132 C C . CYS A 1 26 ? 5.899 25.021 10.025 1.00 0.00 26 CYS A C 10
ATOM 10133 O O . CYS A 1 26 ? 6.015 24.544 11.153 1.00 0.00 26 CYS A O 10
ATOM 10140 N N . ASN A 1 27 ? 6.555 24.551 8.969 1.00 0.00 27 ASN A N 10
ATOM 10141 C CA . ASN A 1 27 ? 7.471 23.422 9.079 1.00 0.00 27 ASN A CA 10
ATOM 10142 C C . ASN A 1 27 ? 8.572 23.711 10.095 1.00 0.00 27 ASN A C 10
ATOM 10143 O O . ASN A 1 27 ? 8.832 22.907 10.990 1.00 0.00 27 ASN A O 10
ATOM 10154 N N . ALA A 1 28 ? 9.216 24.864 9.949 1.00 0.00 28 ALA A N 10
ATOM 10155 C CA . ALA A 1 28 ? 10.287 25.261 10.855 1.00 0.00 28 ALA A CA 10
ATOM 10156 C C . ALA A 1 28 ? 9.762 25.457 12.273 1.00 0.00 28 ALA A C 10
ATOM 10157 O O . ALA A 1 28 ? 10.468 25.200 13.248 1.00 0.00 28 ALA A O 10
ATOM 10164 N N . ALA A 1 29 ? 8.519 25.915 12.381 1.00 0.00 29 ALA A N 10
ATOM 10165 C CA . ALA A 1 29 ? 7.900 26.144 13.681 1.00 0.00 29 ALA A CA 10
ATOM 10166 C C . ALA A 1 29 ? 7.855 24.859 14.502 1.00 0.00 29 ALA A C 10
ATOM 10167 O O . ALA A 1 29 ? 8.152 24.864 15.697 1.00 0.00 29 ALA A O 10
ATOM 10174 N N . CYS A 1 30 ? 7.481 23.761 13.854 1.00 0.00 30 CYS A N 10
ATOM 10175 C CA . CYS A 1 30 ? 7.396 22.469 14.523 1.00 0.00 30 CYS A CA 10
ATOM 10176 C C . CYS A 1 30 ? 8.785 21.956 14.893 1.00 0.00 30 CYS A C 10
ATOM 10177 O O . CYS A 1 30 ? 9.077 21.711 16.064 1.00 0.00 30 CYS A O 10
ATOM 10184 N N . VAL A 1 31 ? 9.638 21.795 13.886 1.00 0.00 31 VAL A N 10
ATOM 10185 C CA . VAL A 1 31 ? 10.996 21.312 14.104 1.00 0.00 31 VAL A CA 10
ATOM 10186 C C . VAL A 1 31 ? 11.729 22.176 15.124 1.00 0.00 31 VAL A C 10
ATOM 10187 O O . VAL A 1 31 ? 12.693 21.734 15.750 1.00 0.00 31 VAL A O 10
ATOM 10200 N N . LYS A 1 32 ? 11.266 23.410 15.288 1.00 0.00 32 LYS A N 10
ATOM 10201 C CA . LYS A 1 32 ? 11.875 24.338 16.233 1.00 0.00 32 LYS A CA 10
ATOM 10202 C C . LYS A 1 32 ? 11.145 24.309 17.572 1.00 0.00 32 LYS A C 10
ATOM 10203 O O . LYS A 1 32 ? 11.702 24.686 18.601 1.00 0.00 32 LYS A O 10
ATOM 10222 N N . GLU A 1 33 ? 9.894 23.857 17.549 1.00 0.00 33 GLU A N 10
ATOM 10223 C CA . GLU A 1 33 ? 9.089 23.779 18.762 1.00 0.00 33 GLU A CA 10
ATOM 10224 C C . GLU A 1 33 ? 9.670 22.758 19.736 1.00 0.00 33 GLU A C 10
ATOM 10225 O O . GLU A 1 33 ? 9.767 23.015 20.936 1.00 0.00 33 GLU A O 10
ATOM 10237 N N . SER A 1 34 ? 10.055 21.600 19.210 1.00 0.00 34 SER A N 10
ATOM 10238 C CA . SER A 1 34 ? 10.622 20.538 20.033 1.00 0.00 34 SER A CA 10
ATOM 10239 C C . SER A 1 34 ? 11.684 19.761 19.261 1.00 0.00 34 SER A C 10
ATOM 10240 O O . SER A 1 34 ? 12.100 20.168 18.177 1.00 0.00 34 SER A O 10
ATOM 10248 N N . GLU A 1 35 ? 12.117 18.639 19.828 1.00 0.00 35 GLU A N 10
ATOM 10249 C CA . GLU A 1 35 ? 13.131 17.805 19.194 1.00 0.00 35 GLU A CA 10
ATOM 10250 C C . GLU A 1 35 ? 12.550 16.451 18.795 1.00 0.00 35 GLU A C 10
ATOM 10251 O O . GLU A 1 35 ? 13.264 15.450 18.741 1.00 0.00 35 GLU A O 10
ATOM 10263 N N . SER A 1 36 ? 11.251 16.430 18.518 1.00 0.00 36 SER A N 10
ATOM 10264 C CA . SER A 1 36 ? 10.572 15.199 18.129 1.00 0.00 36 SER A CA 10
ATOM 10265 C C . SER A 1 36 ? 9.938 15.341 16.749 1.00 0.00 36 SER A C 10
ATOM 10266 O O . SER A 1 36 ? 9.886 14.384 15.976 1.00 0.00 36 SER A O 10
ATOM 10274 N N . TYR A 1 37 ? 9.458 16.542 16.447 1.00 0.00 37 TYR A N 10
ATOM 10275 C CA . TYR A 1 37 ? 8.824 16.810 15.161 1.00 0.00 37 TYR A CA 10
ATOM 10276 C C . TYR A 1 37 ? 9.871 17.032 14.074 1.00 0.00 37 TYR A C 10
ATOM 10277 O O . TYR A 1 37 ? 10.745 17.891 14.202 1.00 0.00 37 TYR A O 10
ATOM 10295 N N . THR A 1 38 ? 9.777 16.252 13.002 1.00 0.00 38 THR A N 10
ATOM 10296 C CA . THR A 1 38 ? 10.715 16.361 11.891 1.00 0.00 38 THR A CA 10
ATOM 10297 C C . THR A 1 38 ? 10.020 16.868 10.633 1.00 0.00 38 THR A C 10
ATOM 10298 O O . THR A 1 38 ? 10.420 16.540 9.516 1.00 0.00 38 THR A O 10
ATOM 10309 N N . GLY A 1 39 ? 8.977 17.671 10.820 1.00 0.00 39 GLY A N 10
ATOM 10310 C CA . GLY A 1 39 ? 8.243 18.210 9.690 1.00 0.00 39 GLY A CA 10
ATOM 10311 C C . GLY A 1 39 ? 6.976 18.927 10.111 1.00 0.00 39 GLY A C 10
ATOM 10312 O O . GLY A 1 39 ? 6.667 19.012 11.299 1.00 0.00 39 GLY A O 10
ATOM 10316 N N . GLY A 1 40 ? 6.239 19.447 9.133 1.00 0.00 40 GLY A N 10
ATOM 10317 C CA . GLY A 1 40 ? 5.008 20.155 9.429 1.00 0.00 40 GLY A CA 10
ATOM 10318 C C . GLY A 1 40 ? 4.648 21.165 8.356 1.00 0.00 40 GLY A C 10
ATOM 10319 O O . GLY A 1 40 ? 5.527 21.760 7.733 1.00 0.00 40 GLY A O 10
ATOM 10323 N N . PHE A 1 41 ? 3.351 21.357 8.139 1.00 0.00 41 PHE A N 10
ATOM 10324 C CA . PHE A 1 41 ? 2.877 22.299 7.132 1.00 0.00 41 PHE A CA 10
ATOM 10325 C C . PHE A 1 41 ? 1.650 23.057 7.631 1.00 0.00 41 PHE A C 10
ATOM 10326 O O . PHE A 1 41 ? 1.065 22.708 8.657 1.00 0.00 41 PHE A O 10
ATOM 10343 N N . CYS A 1 42 ? 1.265 24.096 6.898 1.00 0.00 42 CYS A N 10
ATOM 10344 C CA . CYS A 1 42 ? 0.109 24.905 7.265 1.00 0.00 42 CYS A CA 10
ATOM 10345 C C . CYS A 1 42 ? -1.014 24.745 6.244 1.00 0.00 42 CYS A C 10
ATOM 10346 O O . CYS A 1 42 ? -0.767 24.688 5.040 1.00 0.00 42 CYS A O 10
ATOM 10353 N N . ASN A 1 43 ? -2.247 24.673 6.734 1.00 0.00 43 ASN A N 10
ATOM 10354 C CA . ASN A 1 43 ? -3.408 24.519 5.865 1.00 0.00 43 ASN A CA 10
ATOM 10355 C C . ASN A 1 43 ? -4.519 25.484 6.264 1.00 0.00 43 ASN A C 10
ATOM 10356 O O . ASN A 1 43 ? -4.799 25.669 7.448 1.00 0.00 43 ASN A O 10
ATOM 10367 N N . GLY A 1 44 ? -5.149 26.099 5.268 1.00 0.00 44 GLY A N 10
ATOM 10368 C CA . GLY A 1 44 ? -6.223 27.037 5.535 1.00 0.00 44 GLY A CA 10
ATOM 10369 C C . GLY A 1 44 ? -7.593 26.396 5.433 1.00 0.00 44 GLY A C 10
ATOM 10370 O O . GLY A 1 44 ? -8.030 26.022 4.345 1.00 0.00 44 GLY A O 10
ATOM 10374 N N . ARG A 1 45 ? -8.271 26.268 6.569 1.00 0.00 45 ARG A N 10
ATOM 10375 C CA . ARG A 1 45 ? -9.598 25.665 6.602 1.00 0.00 45 ARG A CA 10
ATOM 10376 C C . ARG A 1 45 ? -10.501 26.393 7.593 1.00 0.00 45 ARG A C 10
ATOM 10377 O O . ARG A 1 45 ? -10.040 27.122 8.472 1.00 0.00 45 ARG A O 10
ATOM 10398 N N . PRO A 1 46 ? -11.820 26.193 7.450 1.00 0.00 46 PRO A N 10
ATOM 10399 C CA . PRO A 1 46 ? -12.815 26.822 8.323 1.00 0.00 46 PRO A CA 10
ATOM 10400 C C . PRO A 1 46 ? -12.784 26.257 9.739 1.00 0.00 46 PRO A C 10
ATOM 10401 O O . PRO A 1 46 ? -12.516 25.075 9.955 1.00 0.00 46 PRO A O 10
ATOM 10412 N N . PRO A 1 47 ? -13.065 27.119 10.727 1.00 0.00 47 PRO A N 10
ATOM 10413 C CA . PRO A 1 47 ? -13.385 28.528 10.481 1.00 0.00 47 PRO A CA 10
ATOM 10414 C C . PRO A 1 47 ? -12.175 29.322 10.001 1.00 0.00 47 PRO A C 10
ATOM 10415 O O . PRO A 1 47 ? -12.247 30.039 9.002 1.00 0.00 47 PRO A O 10
ATOM 10426 N N . PHE A 1 48 ? -11.064 29.189 10.717 1.00 0.00 48 PHE A N 10
ATOM 10427 C CA . PHE A 1 48 ? -9.838 29.895 10.363 1.00 0.00 48 PHE A CA 10
ATOM 10428 C C . PHE A 1 48 ? -8.707 28.911 10.078 1.00 0.00 48 PHE A C 10
ATOM 10429 O O . PHE A 1 48 ? -8.751 27.756 10.502 1.00 0.00 48 PHE A O 10
ATOM 10446 N N . LYS A 1 49 ? -7.693 29.377 9.357 1.00 0.00 49 LYS A N 10
ATOM 10447 C CA . LYS A 1 49 ? -6.549 28.541 9.014 1.00 0.00 49 LYS A CA 10
ATOM 10448 C C . LYS A 1 49 ? -5.887 27.983 10.270 1.00 0.00 49 LYS A C 10
ATOM 10449 O O . LYS A 1 49 ? -6.009 28.556 11.353 1.00 0.00 49 LYS A O 10
ATOM 10468 N N . GLN A 1 50 ? -5.186 26.864 10.117 1.00 0.00 50 GLN A N 10
ATOM 10469 C CA . GLN A 1 50 ? -4.505 26.230 11.240 1.00 0.00 50 GLN A CA 10
ATOM 10470 C C . GLN A 1 50 ? -3.183 25.613 10.796 1.00 0.00 50 GLN A C 10
ATOM 10471 O O . GLN A 1 50 ? -3.034 25.201 9.645 1.00 0.00 50 GLN A O 10
ATOM 10485 N N . CYS A 1 51 ? -2.226 25.552 11.716 1.00 0.00 51 CYS A N 10
ATOM 10486 C CA . CYS A 1 51 ? -0.916 24.986 11.420 1.00 0.00 51 CYS A CA 10
ATOM 10487 C C . CYS A 1 51 ? -0.813 23.554 11.936 1.00 0.00 51 CYS A C 10
ATOM 10488 O O . CYS A 1 51 ? -1.220 23.256 13.059 1.00 0.00 51 CYS A O 10
ATOM 10495 N N . PHE A 1 52 ? -0.266 22.670 11.108 1.00 0.00 52 PHE A N 10
ATOM 10496 C CA . PHE A 1 52 ? -0.110 21.269 11.479 1.00 0.00 52 PHE A CA 10
ATOM 10497 C C . PHE A 1 52 ? 1.358 20.855 11.436 1.00 0.00 52 PHE A C 10
ATOM 10498 O O . PHE A 1 52 ? 2.109 21.278 10.556 1.00 0.00 52 PHE A O 10
ATOM 10515 N N . CYS A 1 53 ? 1.761 20.025 12.393 1.00 0.00 53 CYS A N 10
ATOM 10516 C CA . CYS A 1 53 ? 3.139 19.554 12.467 1.00 0.00 53 CYS A CA 10
ATOM 10517 C C . CYS A 1 53 ? 3.215 18.054 12.198 1.00 0.00 53 CYS A C 10
ATOM 10518 O O . CYS A 1 53 ? 2.278 17.310 12.489 1.00 0.00 53 CYS A O 10
ATOM 10525 N N . THR A 1 54 ? 4.340 17.615 11.641 1.00 0.00 54 THR A N 10
ATOM 10526 C CA . THR A 1 54 ? 4.539 16.205 11.332 1.00 0.00 54 THR A CA 10
ATOM 10527 C C . THR A 1 54 ? 5.744 15.644 12.079 1.00 0.00 54 THR A C 10
ATOM 10528 O O . THR A 1 54 ? 6.769 16.312 12.217 1.00 0.00 54 THR A O 10
ATOM 10539 N N . LYS A 1 55 ? 5.616 14.411 12.558 1.00 0.00 55 LYS A N 10
ATOM 10540 C CA . LYS A 1 55 ? 6.695 13.757 13.289 1.00 0.00 55 LYS A CA 10
ATOM 10541 C C . LYS A 1 55 ? 6.706 12.257 13.016 1.00 0.00 55 LYS A C 10
ATOM 10542 O O . LYS A 1 55 ? 5.708 11.670 12.597 1.00 0.00 55 LYS A O 10
ATOM 10561 N N . PRO A 1 56 ? 7.860 11.619 13.261 1.00 0.00 56 PRO A N 10
ATOM 10562 C CA . PRO A 1 56 ? 8.028 10.178 13.051 1.00 0.00 56 PRO A CA 10
ATOM 10563 C C . PRO A 1 56 ? 7.242 9.349 14.061 1.00 0.00 56 PRO A C 10
ATOM 10564 O O . PRO A 1 56 ? 7.448 9.466 15.269 1.00 0.00 56 PRO A O 10
ATOM 10575 N N . CYS A 1 57 ? 6.341 8.511 13.559 1.00 0.00 57 CYS A N 10
ATOM 10576 C CA . CYS A 1 57 ? 5.524 7.662 14.418 1.00 0.00 57 CYS A CA 10
ATOM 10577 C C . CYS A 1 57 ? 6.384 6.625 15.134 1.00 0.00 57 CYS A C 10
ATOM 10578 O O . CYS A 1 57 ? 7.271 6.017 14.536 1.00 0.00 57 CYS A O 10
ATOM 10585 N N . LYS A 1 58 ? 6.114 6.428 16.420 1.00 0.00 58 LYS A N 10
ATOM 10586 C CA . LYS A 1 58 ? 6.861 5.464 17.220 1.00 0.00 58 LYS A CA 10
ATOM 10587 C C . LYS A 1 58 ? 5.956 4.328 17.687 1.00 0.00 58 LYS A C 10
ATOM 10588 O O . LYS A 1 58 ? 4.732 4.457 17.689 1.00 0.00 58 LYS A O 10
ATOM 10607 N N . ARG A 1 59 ? 6.567 3.216 18.083 1.00 0.00 59 ARG A N 10
ATOM 10608 C CA . ARG A 1 59 ? 5.816 2.058 18.552 1.00 0.00 59 ARG A CA 10
ATOM 10609 C C . ARG A 1 59 ? 4.944 1.487 17.438 1.00 0.00 59 ARG A C 10
ATOM 10610 O O . ARG A 1 59 ? 4.878 2.044 16.343 1.00 0.00 59 ARG A O 10
ATOM 10631 N N . GLU A 1 60 ? 4.279 0.373 17.726 1.00 0.00 60 GLU A N 10
ATOM 10632 C CA . GLU A 1 60 ? 3.412 -0.273 16.747 1.00 0.00 60 GLU A CA 10
ATOM 10633 C C . GLU A 1 60 ? 4.222 -0.789 15.560 1.00 0.00 60 GLU A C 10
ATOM 10634 O O . GLU A 1 60 ? 5.452 -0.821 15.602 1.00 0.00 60 GLU A O 10
ATOM 10646 N N . ARG A 1 61 ? 3.522 -1.191 14.505 1.00 0.00 61 ARG A N 10
ATOM 10647 C CA . ARG A 1 61 ? 4.175 -1.707 13.307 1.00 0.00 61 ARG A CA 10
ATOM 10648 C C . ARG A 1 61 ? 4.764 -3.092 13.563 1.00 0.00 61 ARG A C 10
ATOM 10649 O O . ARG A 1 61 ? 4.262 -4.094 13.054 1.00 0.00 61 ARG A O 10
ATOM 10670 N N . ALA A 1 62 ? 5.831 -3.138 14.353 1.00 0.00 62 ALA A N 10
ATOM 10671 C CA . ALA A 1 62 ? 6.487 -4.399 14.677 1.00 0.00 62 ALA A CA 10
ATOM 10672 C C . ALA A 1 62 ? 5.482 -5.424 15.193 1.00 0.00 62 ALA A C 10
ATOM 10673 O O . ALA A 1 62 ? 4.982 -5.308 16.311 1.00 0.00 62 ALA A O 10
ATOM 10680 N N . ALA A 1 63 ? 5.192 -6.426 14.370 1.00 0.00 63 ALA A N 10
ATOM 10681 C CA . ALA A 1 63 ? 4.248 -7.472 14.744 1.00 0.00 63 ALA A CA 10
ATOM 10682 C C . ALA A 1 63 ? 4.380 -8.684 13.828 1.00 0.00 63 ALA A C 10
ATOM 10683 O O . ALA A 1 63 ? 5.231 -8.712 12.939 1.00 0.00 63 ALA A O 10
ATOM 10690 N N . ALA A 1 64 ? 3.533 -9.684 14.051 1.00 0.00 64 ALA A N 10
ATOM 10691 C CA . ALA A 1 64 ? 3.555 -10.898 13.245 1.00 0.00 64 ALA A CA 10
ATOM 10692 C C . ALA A 1 64 ? 2.313 -10.995 12.365 1.00 0.00 64 ALA A C 10
ATOM 10693 O O . ALA A 1 64 ? 1.225 -11.319 12.841 1.00 0.00 64 ALA A O 10
ATOM 10700 N N . THR A 1 65 ? 2.482 -10.711 11.077 1.00 0.00 65 THR A N 10
ATOM 10701 C CA . THR A 1 65 ? 1.375 -10.764 10.131 1.00 0.00 65 THR A CA 10
ATOM 10702 C C . THR A 1 65 ? 1.850 -10.472 8.712 1.00 0.00 65 THR A C 10
ATOM 10703 O O . THR A 1 65 ? 2.947 -9.951 8.508 1.00 0.00 65 THR A O 10
ATOM 10714 N N . LEU A 1 66 ? 1.018 -10.810 7.733 1.00 0.00 66 LEU A N 10
ATOM 10715 C CA . LEU A 1 66 ? 1.352 -10.584 6.332 1.00 0.00 66 LEU A CA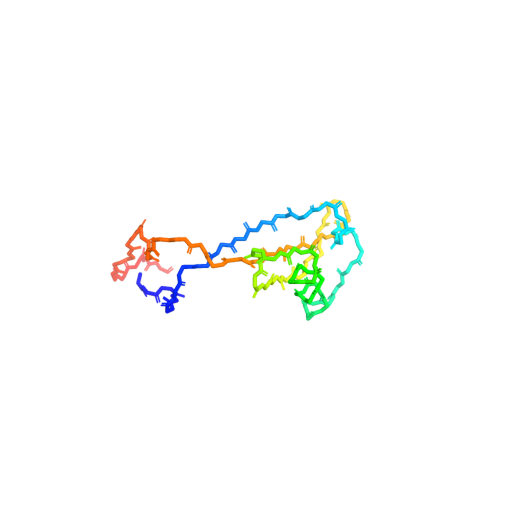 10
ATOM 10716 C C . LEU A 1 66 ? 0.091 -10.460 5.484 1.00 0.00 66 LEU A C 10
ATOM 10717 O O . LEU A 1 66 ? -1.025 -10.511 6.002 1.00 0.00 66 LEU A O 10
ATOM 10733 N N . ARG A 1 67 ? 0.275 -10.299 4.177 1.00 0.00 67 ARG A N 10
ATOM 10734 C CA . ARG A 1 67 ? -0.848 -10.169 3.257 1.00 0.00 67 ARG A CA 10
ATOM 10735 C C . ARG A 1 67 ? -0.570 -10.909 1.952 1.00 0.00 67 ARG A C 10
ATOM 10736 O O . ARG A 1 67 ? 0.463 -11.562 1.805 1.00 0.00 67 ARG A O 10
ATOM 10757 N N . TRP A 1 68 ? -1.499 -10.803 1.009 1.00 0.00 68 TRP A N 10
ATOM 10758 C CA . TRP A 1 68 ? -1.354 -11.462 -0.284 1.00 0.00 68 TRP A CA 10
ATOM 10759 C C . TRP A 1 68 ? -1.777 -10.536 -1.418 1.00 0.00 68 TRP A C 10
ATOM 10760 O O . TRP A 1 68 ? -2.834 -10.704 -2.028 1.00 0.00 68 TRP A O 10
ATOM 10781 N N . PRO A 1 69 ? -0.936 -9.533 -1.711 1.00 0.00 69 PRO A N 10
ATOM 10782 C CA . PRO A 1 69 ? -1.202 -8.561 -2.775 1.00 0.00 69 PRO A CA 10
ATOM 10783 C C . PRO A 1 69 ? -1.103 -9.180 -4.165 1.00 0.00 69 PRO A C 10
ATOM 10784 O O . PRO A 1 69 ? -1.777 -8.746 -5.098 1.00 0.00 69 PRO A O 10
ATOM 10795 N N . GLY A 1 70 ? -0.258 -10.198 -4.295 1.00 0.00 70 GLY A N 10
ATOM 10796 C CA . GLY A 1 70 ? -0.087 -10.861 -5.575 1.00 0.00 70 GLY A CA 10
ATOM 10797 C C . GLY A 1 70 ? -1.285 -11.708 -5.954 1.00 0.00 70 GLY A C 10
ATOM 10798 O O . GLY A 1 70 ? -1.754 -12.525 -5.161 1.00 0.00 70 GLY A O 10
ATOM 10802 N N . LEU A 1 71 ? -1.785 -11.512 -7.169 1.00 0.00 71 LEU A N 10
ATOM 10803 C CA . LEU A 1 71 ? -2.939 -12.264 -7.652 1.00 0.00 71 LEU A CA 10
ATOM 10804 C C . LEU A 1 71 ? -2.502 -13.570 -8.309 1.00 0.00 71 LEU A C 10
ATOM 10805 O O . LEU A 1 71 ? -3.334 -14.390 -8.696 1.00 0.00 71 LEU A O 10
ATOM 10821 N N . HIS A 1 1 ? 0.497 -2.338 11.550 1.00 0.00 1 HIS A N 11
ATOM 10822 C CA . HIS A 1 1 ? 0.638 -2.406 10.100 1.00 0.00 1 HIS A CA 11
ATOM 10823 C C . HIS A 1 1 ? 2.052 -2.020 9.674 1.00 0.00 1 HIS A C 11
ATOM 10824 O O . HIS A 1 1 ? 2.732 -1.256 10.359 1.00 0.00 1 HIS A O 11
ATOM 10838 N N . THR A 1 2 ? 2.489 -2.554 8.537 1.00 0.00 2 THR A N 11
ATOM 10839 C CA . THR A 1 2 ? 3.821 -2.268 8.020 1.00 0.00 2 THR A CA 11
ATOM 10840 C C . THR A 1 2 ? 3.749 -1.625 6.640 1.00 0.00 2 THR A C 11
ATOM 10841 O O . THR A 1 2 ? 4.139 -2.216 5.633 1.00 0.00 2 THR A O 11
ATOM 10852 N N . PRO A 1 3 ? 3.239 -0.386 6.590 1.00 0.00 3 PRO A N 11
ATOM 10853 C CA . PRO A 1 3 ? 3.106 0.365 5.338 1.00 0.00 3 PRO A CA 11
ATOM 10854 C C . PRO A 1 3 ? 4.455 0.791 4.770 1.00 0.00 3 PRO A C 11
ATOM 10855 O O . PRO A 1 3 ? 4.623 0.903 3.556 1.00 0.00 3 PRO A O 11
ATOM 10866 N N . THR A 1 4 ? 5.417 1.028 5.657 1.00 0.00 4 THR A N 11
ATOM 10867 C CA . THR A 1 4 ? 6.752 1.442 5.245 1.00 0.00 4 THR A CA 11
ATOM 10868 C C . THR A 1 4 ? 7.684 1.568 6.445 1.00 0.00 4 THR A C 11
ATOM 10869 O O . THR A 1 4 ? 7.248 1.709 7.588 1.00 0.00 4 THR A O 11
ATOM 10880 N N . PRO A 1 5 ? 8.998 1.516 6.182 1.00 0.00 5 PRO A N 11
ATOM 10881 C CA . PRO A 1 5 ? 10.019 1.623 7.229 1.00 0.00 5 PRO A CA 11
ATOM 10882 C C . PRO A 1 5 ? 10.094 3.025 7.824 1.00 0.00 5 PRO A C 11
ATOM 10883 O O . PRO A 1 5 ? 10.635 3.221 8.913 1.00 0.00 5 PRO A O 11
ATOM 10894 N N . THR A 1 6 ? 9.547 3.999 7.103 1.00 0.00 6 THR A N 11
ATOM 10895 C CA . THR A 1 6 ? 9.552 5.383 7.560 1.00 0.00 6 THR A CA 11
ATOM 10896 C C . THR A 1 6 ? 8.132 5.910 7.734 1.00 0.00 6 THR A C 11
ATOM 10897 O O . THR A 1 6 ? 7.637 6.706 6.936 1.00 0.00 6 THR A O 11
ATOM 10908 N N . PRO A 1 7 ? 7.460 5.459 8.803 1.00 0.00 7 PRO A N 11
ATOM 10909 C CA . PRO A 1 7 ? 6.087 5.873 9.108 1.00 0.00 7 PRO A CA 11
ATOM 10910 C C . PRO A 1 7 ? 6.006 7.330 9.550 1.00 0.00 7 PRO A C 11
ATOM 10911 O O . PRO A 1 7 ? 6.673 7.737 10.502 1.00 0.00 7 PRO A O 11
ATOM 10922 N N . ILE A 1 8 ? 5.185 8.110 8.854 1.00 0.00 8 ILE A N 11
ATOM 10923 C CA . ILE A 1 8 ? 5.017 9.521 9.177 1.00 0.00 8 ILE A CA 11
ATOM 10924 C C . ILE A 1 8 ? 3.748 9.751 9.991 1.00 0.00 8 ILE A C 11
ATOM 10925 O O . ILE A 1 8 ? 2.676 9.257 9.643 1.00 0.00 8 ILE A O 11
ATOM 10941 N N . CYS A 1 9 ? 3.878 10.506 11.077 1.00 0.00 9 CYS A N 11
ATOM 10942 C CA . CYS A 1 9 ? 2.743 10.804 11.942 1.00 0.00 9 CYS A CA 11
ATOM 10943 C C . CYS A 1 9 ? 2.516 12.310 12.044 1.00 0.00 9 CYS A C 11
ATOM 10944 O O . CYS A 1 9 ? 3.436 13.102 11.841 1.00 0.00 9 CYS A O 11
ATOM 10951 N N . LYS A 1 10 ? 1.285 12.697 12.359 1.00 0.00 10 LYS A N 11
ATOM 10952 C CA . LYS A 1 10 ? 0.936 14.107 12.490 1.00 0.00 10 LYS A CA 11
ATOM 10953 C C . LYS A 1 10 ? 0.434 14.415 13.897 1.00 0.00 10 LYS A C 11
ATOM 10954 O O . LYS A 1 10 ? -0.262 13.605 14.509 1.00 0.00 10 LYS A O 11
ATOM 10973 N N . SER A 1 11 ? 0.791 15.591 14.404 1.00 0.00 11 SER A N 11
ATOM 10974 C CA . SER A 1 11 ? 0.378 16.005 15.740 1.00 0.00 11 SER A CA 11
ATOM 10975 C C . SER A 1 11 ? 0.238 17.522 15.819 1.00 0.00 11 SER A C 11
ATOM 10976 O O . SER A 1 11 ? 0.960 18.259 15.147 1.00 0.00 11 SER A O 11
ATOM 10984 N N . ARG A 1 12 ? -0.696 17.981 16.646 1.00 0.00 12 ARG A N 11
ATOM 10985 C CA . ARG A 1 12 ? -0.933 19.409 16.813 1.00 0.00 12 ARG A CA 11
ATOM 10986 C C . ARG A 1 12 ? -0.168 19.950 18.017 1.00 0.00 12 ARG A C 11
ATOM 10987 O O . ARG A 1 12 ? -0.240 19.393 19.113 1.00 0.00 12 ARG A O 11
ATOM 11008 N N . SER A 1 13 ? 0.566 21.038 17.806 1.00 0.00 13 SER A N 11
ATOM 11009 C CA . SER A 1 13 ? 1.348 21.651 18.873 1.00 0.00 13 SER A CA 11
ATOM 11010 C C . SER A 1 13 ? 0.834 23.053 19.186 1.00 0.00 13 SER A C 11
ATOM 11011 O O . SER A 1 13 ? 0.320 23.749 18.310 1.00 0.00 13 SER A O 11
ATOM 11019 N N . HIS A 1 14 ? 0.976 23.461 20.444 1.00 0.00 14 HIS A N 11
ATOM 11020 C CA . HIS A 1 14 ? 0.527 24.780 20.875 1.00 0.00 14 HIS A CA 11
ATOM 11021 C C . HIS A 1 14 ? 1.470 25.868 20.370 1.00 0.00 14 HIS A C 11
ATOM 11022 O O . HIS A 1 14 ? 2.345 25.608 19.543 1.00 0.00 14 HIS A O 11
ATOM 11036 N N . GLU A 1 15 ? 1.286 27.084 20.872 1.00 0.00 15 GLU A N 11
ATOM 11037 C CA . GLU A 1 15 ? 2.120 28.211 20.469 1.00 0.00 15 GLU A CA 11
ATOM 11038 C C . GLU A 1 15 ? 1.837 28.608 19.023 1.00 0.00 15 GLU A C 11
ATOM 11039 O O . GLU A 1 15 ? 1.189 29.622 18.762 1.00 0.00 15 GLU A O 11
ATOM 11051 N N . TYR A 1 16 ? 2.328 27.802 18.088 1.00 0.00 16 TYR A N 11
ATOM 11052 C CA . TYR A 1 16 ? 2.131 28.070 16.668 1.00 0.00 16 TYR A CA 11
ATOM 11053 C C . TYR A 1 16 ? 0.873 27.378 16.153 1.00 0.00 16 TYR A C 11
ATOM 11054 O O . TYR A 1 16 ? 0.878 26.773 15.081 1.00 0.00 16 TYR A O 11
ATOM 11072 N N . LYS A 1 17 ? -0.205 27.474 16.924 1.00 0.00 17 LYS A N 11
ATOM 11073 C CA . LYS A 1 17 ? -1.472 26.860 16.547 1.00 0.00 17 LYS A CA 11
ATOM 11074 C C . LYS A 1 17 ? -2.210 27.719 15.525 1.00 0.00 17 LYS A C 11
ATOM 11075 O O . LYS A 1 17 ? -2.982 28.606 15.887 1.00 0.00 17 LYS A O 11
ATOM 11094 N N . GLY A 1 18 ? -1.969 27.448 14.246 1.00 0.00 18 GLY A N 11
ATOM 11095 C CA . GLY A 1 18 ? -2.619 28.205 13.192 1.00 0.00 18 GLY A CA 11
ATOM 11096 C C . GLY A 1 18 ? -1.935 29.530 12.922 1.00 0.00 18 GLY A C 11
ATOM 11097 O O . GLY A 1 18 ? -0.925 29.854 13.548 1.00 0.00 18 GLY A O 11
ATOM 11101 N N . ARG A 1 19 ? -2.484 30.298 11.987 1.00 0.00 19 ARG A N 11
ATOM 11102 C CA . ARG A 1 19 ? -1.918 31.595 11.634 1.00 0.00 19 ARG A CA 11
ATOM 11103 C C . ARG A 1 19 ? -0.528 31.434 11.025 1.00 0.00 19 ARG A C 11
ATOM 11104 O O . ARG A 1 19 ? 0.469 31.866 11.604 1.00 0.00 19 ARG A O 11
ATOM 11125 N N . CYS A 1 20 ? -0.469 30.808 9.854 1.00 0.00 20 CYS A N 11
ATOM 11126 C CA . CYS A 1 20 ? 0.797 30.588 9.167 1.00 0.00 20 CYS A CA 11
ATOM 11127 C C . CYS A 1 20 ? 0.722 31.068 7.720 1.00 0.00 20 CYS A C 11
ATOM 11128 O O . CYS A 1 20 ? 1.526 31.894 7.287 1.00 0.00 20 CYS A O 11
ATOM 11135 N N . ILE A 1 21 ? -0.250 30.545 6.979 1.00 0.00 21 ILE A N 11
ATOM 11136 C CA . ILE A 1 21 ? -0.431 30.921 5.583 1.00 0.00 21 ILE A CA 11
ATOM 11137 C C . ILE A 1 21 ? 0.732 30.433 4.726 1.00 0.00 21 ILE A C 11
ATOM 11138 O O . ILE A 1 21 ? 0.822 30.757 3.542 1.00 0.00 21 ILE A O 11
ATOM 11154 N N . GLN A 1 22 ? 1.619 29.652 5.333 1.00 0.00 22 GLN A N 11
ATOM 11155 C CA . GLN A 1 22 ? 2.777 29.118 4.625 1.00 0.00 22 GLN A CA 11
ATOM 11156 C C . GLN A 1 22 ? 3.172 27.753 5.178 1.00 0.00 22 GLN A C 11
ATOM 11157 O O . GLN A 1 22 ? 3.559 27.631 6.340 1.00 0.00 22 GLN A O 11
ATOM 11171 N N . ASP A 1 23 ? 3.070 26.728 4.339 1.00 0.00 23 ASP A N 11
ATOM 11172 C CA . ASP A 1 23 ? 3.417 25.371 4.744 1.00 0.00 23 ASP A CA 11
ATOM 11173 C C . ASP A 1 23 ? 4.868 25.297 5.209 1.00 0.00 23 ASP A C 11
ATOM 11174 O O . ASP A 1 23 ? 5.168 24.700 6.243 1.00 0.00 23 ASP A O 11
ATOM 11183 N N . MET A 1 24 ? 5.763 25.906 4.439 1.00 0.00 24 MET A N 11
ATOM 11184 C CA . MET A 1 24 ? 7.182 25.909 4.774 1.00 0.00 24 MET A CA 11
ATOM 11185 C C . MET A 1 24 ? 7.414 26.512 6.156 1.00 0.00 24 MET A C 11
ATOM 11186 O O . MET A 1 24 ? 8.279 26.056 6.905 1.00 0.00 24 MET A O 11
ATOM 11200 N N . ASP A 1 25 ? 6.637 27.537 6.487 1.00 0.00 25 ASP A N 11
ATOM 11201 C CA . ASP A 1 25 ? 6.758 28.201 7.780 1.00 0.00 25 ASP A CA 11
ATOM 11202 C C . ASP A 1 25 ? 6.272 27.292 8.905 1.00 0.00 25 ASP A C 11
ATOM 11203 O O . ASP A 1 25 ? 6.963 27.103 9.906 1.00 0.00 25 ASP A O 11
ATOM 11212 N N . CYS A 1 26 ? 5.079 26.734 8.734 1.00 0.00 26 CYS A N 11
ATOM 11213 C CA . CYS A 1 26 ? 4.499 25.846 9.734 1.00 0.00 26 CYS A CA 11
ATOM 11214 C C . CYS A 1 26 ? 5.439 24.684 10.040 1.00 0.00 26 CYS A C 11
ATOM 11215 O O . CYS A 1 26 ? 5.508 24.210 11.174 1.00 0.00 26 CYS A O 11
ATOM 11222 N N . ASN A 1 27 ? 6.161 24.230 9.021 1.00 0.00 27 ASN A N 11
ATOM 11223 C CA . ASN A 1 27 ? 7.097 23.122 9.181 1.00 0.00 27 ASN A CA 11
ATOM 11224 C C . ASN A 1 27 ? 8.214 23.491 10.152 1.00 0.00 27 ASN A C 11
ATOM 11225 O O . ASN A 1 27 ? 8.495 22.756 11.099 1.00 0.00 27 ASN A O 11
ATOM 11236 N N . ALA A 1 28 ? 8.848 24.633 9.910 1.00 0.00 28 ALA A N 11
ATOM 11237 C CA . ALA A 1 28 ? 9.933 25.101 10.764 1.00 0.00 28 ALA A CA 11
ATOM 11238 C C . ALA A 1 28 ? 9.431 25.407 12.171 1.00 0.00 28 ALA A C 11
ATOM 11239 O O . ALA A 1 28 ? 10.159 25.241 13.149 1.00 0.00 28 ALA A O 11
ATOM 11246 N N . ALA A 1 29 ? 8.184 25.855 12.265 1.00 0.00 29 ALA A N 11
ATOM 11247 C CA . ALA A 1 29 ? 7.585 26.183 13.552 1.00 0.00 29 ALA A CA 11
ATOM 11248 C C . ALA A 1 29 ? 7.570 24.970 14.476 1.00 0.00 29 ALA A C 11
ATOM 11249 O O . ALA A 1 29 ? 7.902 25.072 15.657 1.00 0.00 29 ALA A O 11
ATOM 11256 N N . CYS A 1 30 ? 7.182 23.822 13.931 1.00 0.00 30 CYS A N 11
ATOM 11257 C CA . CYS A 1 30 ? 7.123 22.589 14.706 1.00 0.00 30 CYS A CA 11
ATOM 11258 C C . CYS A 1 30 ? 8.524 22.115 15.083 1.00 0.00 30 CYS A C 11
ATOM 11259 O O . CYS A 1 30 ? 8.844 21.963 16.262 1.00 0.00 30 CYS A O 11
ATOM 11266 N N . VAL A 1 31 ? 9.356 21.883 14.072 1.00 0.00 31 VAL A N 11
ATOM 11267 C CA . VAL A 1 31 ? 10.723 21.428 14.296 1.00 0.00 31 VAL A CA 11
ATOM 11268 C C . VAL A 1 31 ? 11.471 22.375 15.228 1.00 0.00 31 VAL A C 11
ATOM 11269 O O . VAL A 1 31 ? 12.451 21.990 15.866 1.00 0.00 31 VAL A O 11
ATOM 11282 N N . LYS A 1 32 ? 11.003 23.616 15.302 1.00 0.00 32 LYS A N 11
ATOM 11283 C CA . LYS A 1 32 ? 11.626 24.619 16.157 1.00 0.00 32 LYS A CA 11
ATOM 11284 C C . LYS A 1 32 ? 10.918 24.700 17.506 1.00 0.00 32 LYS A C 11
ATOM 11285 O O . LYS A 1 32 ? 11.486 25.177 18.487 1.00 0.00 32 LYS A O 11
ATOM 11304 N N . GLU A 1 33 ? 9.675 24.229 17.546 1.00 0.00 33 GLU A N 11
ATOM 11305 C CA . GLU A 1 33 ? 8.891 24.248 18.776 1.00 0.00 33 GLU A CA 11
ATOM 11306 C C . GLU A 1 33 ? 9.431 23.235 19.781 1.00 0.00 33 GLU A C 11
ATOM 11307 O O . GLU A 1 33 ? 9.564 23.532 20.968 1.00 0.00 33 GLU A O 11
ATOM 11319 N N . SER A 1 34 ? 9.740 22.036 19.296 1.00 0.00 34 SER A N 11
ATOM 11320 C CA . SER A 1 34 ? 10.261 20.977 20.152 1.00 0.00 34 SER A CA 11
ATOM 11321 C C . SER A 1 34 ? 11.401 20.233 19.463 1.00 0.00 34 SER A C 11
ATOM 11322 O O . SER A 1 34 ? 11.880 20.650 18.409 1.00 0.00 34 SER A O 11
ATOM 11330 N N . GLU A 1 35 ? 11.829 19.129 20.067 1.00 0.00 35 GLU A N 11
ATOM 11331 C CA . GLU A 1 35 ? 12.914 18.327 19.512 1.00 0.00 35 GLU A CA 11
ATOM 11332 C C . GLU A 1 35 ? 12.423 16.931 19.141 1.00 0.00 35 GLU A C 11
ATOM 11333 O O . GLU A 1 35 ? 13.204 15.982 19.081 1.00 0.00 35 GLU A O 11
ATOM 11345 N N . SER A 1 36 ? 11.122 16.814 18.892 1.00 0.00 36 SER A N 11
ATOM 11346 C CA . SER A 1 36 ? 10.525 15.534 18.531 1.00 0.00 36 SER A CA 11
ATOM 11347 C C . SER A 1 36 ? 9.884 15.604 17.148 1.00 0.00 36 SER A C 11
ATOM 11348 O O . SER A 1 36 ? 9.839 14.612 16.421 1.00 0.00 36 SER A O 11
ATOM 11356 N N . TYR A 1 37 ? 9.389 16.785 16.792 1.00 0.00 37 TYR A N 11
ATOM 11357 C CA . TYR A 1 37 ? 8.748 16.986 15.498 1.00 0.00 37 TYR A CA 11
ATOM 11358 C C . TYR A 1 37 ? 9.787 17.244 14.410 1.00 0.00 37 TYR A C 11
ATOM 11359 O O . TYR A 1 37 ? 10.640 18.121 14.544 1.00 0.00 37 TYR A O 11
ATOM 11377 N N . THR A 1 38 ? 9.707 16.472 13.330 1.00 0.00 38 THR A N 11
ATOM 11378 C CA . THR A 1 38 ? 10.638 16.615 12.218 1.00 0.00 38 THR A CA 11
ATOM 11379 C C . THR A 1 38 ? 9.912 17.021 10.941 1.00 0.00 38 THR A C 11
ATOM 11380 O O . THR A 1 38 ? 10.313 16.645 9.841 1.00 0.00 38 THR A O 11
ATOM 11391 N N . GLY A 1 39 ? 8.840 17.793 11.095 1.00 0.00 39 GLY A N 11
ATOM 11392 C CA . GLY A 1 39 ? 8.075 18.238 9.945 1.00 0.00 39 GLY A CA 11
ATOM 11393 C C . GLY A 1 39 ? 6.807 18.970 10.340 1.00 0.00 39 GLY A C 11
ATOM 11394 O O . GLY A 1 39 ? 6.568 19.219 11.521 1.00 0.00 39 GLY A O 11
ATOM 11398 N N . GLY A 1 40 ? 5.993 19.317 9.348 1.00 0.00 40 GLY A N 11
ATOM 11399 C CA . GLY A 1 40 ? 4.754 20.023 9.618 1.00 0.00 40 GLY A CA 11
ATOM 11400 C C . GLY A 1 40 ? 4.258 20.804 8.418 1.00 0.00 40 GLY A C 11
ATOM 11401 O O . GLY A 1 40 ? 5.051 21.374 7.667 1.00 0.00 40 GLY A O 11
ATOM 11405 N N . PHE A 1 41 ? 2.942 20.831 8.233 1.00 0.00 41 PHE A N 11
ATOM 11406 C CA . PHE A 1 41 ? 2.342 21.546 7.113 1.00 0.00 41 PHE A CA 11
ATOM 11407 C C . PHE A 1 41 ? 1.276 22.523 7.601 1.00 0.00 41 PHE A C 11
ATOM 11408 O O . PHE A 1 41 ? 0.804 22.430 8.734 1.00 0.00 41 PHE A O 11
ATOM 11425 N N . CYS A 1 42 ? 0.902 23.461 6.736 1.00 0.00 42 CYS A N 11
ATOM 11426 C CA . CYS A 1 42 ? -0.106 24.457 7.077 1.00 0.00 42 CYS A CA 11
ATOM 11427 C C . CYS A 1 42 ? -1.388 24.227 6.281 1.00 0.00 42 CYS A C 11
ATOM 11428 O O . CYS A 1 42 ? -1.345 23.848 5.112 1.00 0.00 42 CYS A O 11
ATOM 11435 N N . ASN A 1 43 ? -2.527 24.460 6.925 1.00 0.00 43 ASN A N 11
ATOM 11436 C CA . ASN A 1 43 ? -3.822 24.279 6.278 1.00 0.00 43 ASN A CA 11
ATOM 11437 C C . ASN A 1 43 ? -4.812 25.345 6.734 1.00 0.00 43 ASN A C 11
ATOM 11438 O O . ASN A 1 43 ? -5.013 25.550 7.931 1.00 0.00 43 ASN A O 11
ATOM 11449 N N . GLY A 1 44 ? -5.431 26.022 5.771 1.00 0.00 44 GLY A N 11
ATOM 11450 C CA . GLY A 1 44 ? -6.394 27.059 6.094 1.00 0.00 44 GLY A CA 11
ATOM 11451 C C . GLY A 1 44 ? -7.821 26.549 6.079 1.00 0.00 44 GLY A C 11
ATOM 11452 O O . GLY A 1 44 ? -8.359 26.221 5.021 1.00 0.00 44 GLY A O 11
ATOM 11456 N N . ARG A 1 45 ? -8.437 26.482 7.255 1.00 0.00 45 ARG A N 11
ATOM 11457 C CA . ARG A 1 45 ? -9.810 26.006 7.373 1.00 0.00 45 ARG A CA 11
ATOM 11458 C C . ARG A 1 45 ? -10.569 26.795 8.435 1.00 0.00 45 ARG A C 11
ATOM 11459 O O . ARG A 1 45 ? -9.982 27.452 9.294 1.00 0.00 45 ARG A O 11
ATOM 11480 N N . PRO A 1 46 ? -11.908 26.730 8.376 1.00 0.00 46 PRO A N 11
ATOM 11481 C CA . PRO A 1 46 ? -12.777 27.432 9.325 1.00 0.00 46 PRO A CA 11
ATOM 11482 C C . PRO A 1 46 ? -12.712 26.831 10.725 1.00 0.00 46 PRO A C 11
ATOM 11483 O O . PRO A 1 46 ? -12.529 25.627 10.902 1.00 0.00 46 PRO A O 11
ATOM 11494 N N . PRO A 1 47 ? -12.865 27.688 11.746 1.00 0.00 47 PRO A N 11
ATOM 11495 C CA . PRO A 1 47 ? -13.082 29.124 11.548 1.00 0.00 47 PRO A CA 11
ATOM 11496 C C . PRO A 1 47 ? -11.841 29.830 11.013 1.00 0.00 47 PRO A C 11
ATOM 11497 O O . PRO A 1 47 ? -11.912 30.578 10.037 1.00 0.00 47 PRO A O 11
ATOM 11508 N N . PHE A 1 48 ? -10.704 29.588 11.657 1.00 0.00 48 PHE A N 11
ATOM 11509 C CA . PHE A 1 48 ? -9.447 30.201 11.246 1.00 0.00 48 PHE A CA 11
ATOM 11510 C C . PHE A 1 48 ? -8.428 29.138 10.846 1.00 0.00 48 PHE A C 11
ATOM 11511 O O . PHE A 1 48 ? -8.563 27.967 11.202 1.00 0.00 48 PHE A O 11
ATOM 11528 N N . LYS A 1 49 ? -7.408 29.554 10.103 1.00 0.00 49 LYS A N 11
ATOM 11529 C CA . LYS A 1 49 ? -6.365 28.639 9.655 1.00 0.00 49 LYS A CA 11
ATOM 11530 C C . LYS A 1 49 ? -5.771 27.871 10.831 1.00 0.00 49 LYS A C 11
ATOM 11531 O O . LYS A 1 49 ? -5.853 28.314 11.977 1.00 0.00 49 LYS A O 11
ATOM 11550 N N . GLN A 1 50 ? -5.172 26.721 10.540 1.00 0.00 50 GLN A N 11
ATOM 11551 C CA . GLN A 1 50 ? -4.564 25.893 11.575 1.00 0.00 50 GLN A CA 11
ATOM 11552 C C . GLN A 1 50 ? -3.220 25.341 11.111 1.00 0.00 50 GLN A C 11
ATOM 11553 O O . GLN A 1 50 ? -2.985 25.177 9.914 1.00 0.00 50 GLN A O 11
ATOM 11567 N N . CYS A 1 51 ? -2.341 25.057 12.066 1.00 0.00 51 CYS A N 11
ATOM 11568 C CA . CYS A 1 51 ? -1.020 24.525 11.757 1.00 0.00 51 CYS A CA 11
ATOM 11569 C C . CYS A 1 51 ? -0.884 23.087 12.250 1.00 0.00 51 CYS A C 11
ATOM 11570 O O . CYS A 1 51 ? -1.280 22.763 13.370 1.00 0.00 51 CYS A O 11
ATOM 11577 N N . PHE A 1 52 ? -0.321 22.228 11.405 1.00 0.00 52 PHE A N 11
ATOM 11578 C CA . PHE A 1 52 ? -0.133 20.825 11.754 1.00 0.00 52 PHE A CA 11
ATOM 11579 C C . PHE A 1 52 ? 1.343 20.443 11.696 1.00 0.00 52 PHE A C 11
ATOM 11580 O O . PHE A 1 52 ? 2.071 20.869 10.798 1.00 0.00 52 PHE A O 11
ATOM 11597 N N . CYS A 1 53 ? 1.778 19.638 12.659 1.00 0.00 53 CYS A N 11
ATOM 11598 C CA . CYS A 1 53 ? 3.167 19.199 12.720 1.00 0.00 53 CYS A CA 11
ATOM 11599 C C . CYS A 1 53 ? 3.282 17.713 12.389 1.00 0.00 53 CYS A C 11
ATOM 11600 O O . CYS A 1 53 ? 2.334 16.949 12.573 1.00 0.00 53 CYS A O 11
ATOM 11607 N N . THR A 1 54 ? 4.451 17.310 11.901 1.00 0.00 54 THR A N 11
ATOM 11608 C CA . THR A 1 54 ? 4.691 15.918 11.544 1.00 0.00 54 THR A CA 11
ATOM 11609 C C . THR A 1 54 ? 6.005 15.418 12.133 1.00 0.00 54 THR A C 11
ATOM 11610 O O . THR A 1 54 ? 6.991 16.153 12.191 1.00 0.00 54 THR A O 11
ATOM 11621 N N . LYS A 1 55 ? 6.013 14.163 12.568 1.00 0.00 55 LYS A N 11
ATOM 11622 C CA . LYS A 1 55 ? 7.207 13.562 13.152 1.00 0.00 55 LYS A CA 11
ATOM 11623 C C . LYS A 1 55 ? 7.277 12.072 12.835 1.00 0.00 55 LYS A C 11
ATOM 11624 O O . LYS A 1 55 ? 6.272 11.430 12.529 1.00 0.00 55 LYS A O 11
ATOM 11643 N N . PRO A 1 56 ? 8.491 11.506 12.911 1.00 0.00 56 PRO A N 11
ATOM 11644 C CA . PRO A 1 56 ? 8.720 10.085 12.637 1.00 0.00 56 PRO A CA 11
ATOM 11645 C C . PRO A 1 56 ? 8.126 9.184 13.715 1.00 0.00 56 PRO A C 11
ATOM 11646 O O . PRO A 1 56 ? 8.602 9.159 14.850 1.00 0.00 56 PRO A O 11
ATOM 11657 N N . CYS A 1 57 ? 7.082 8.445 13.352 1.00 0.00 57 CYS A N 11
ATOM 11658 C CA . CYS A 1 57 ? 6.422 7.542 14.287 1.00 0.00 57 CYS A CA 11
ATOM 11659 C C . CYS A 1 57 ? 7.437 6.635 14.976 1.00 0.00 57 CYS A C 11
ATOM 11660 O O . CYS A 1 57 ? 8.508 6.358 14.435 1.00 0.00 57 CYS A O 11
ATOM 11667 N N . LYS A 1 58 ? 7.094 6.175 16.175 1.00 0.00 58 LYS A N 11
ATOM 11668 C CA . LYS A 1 58 ? 7.973 5.298 16.939 1.00 0.00 58 LYS A CA 11
ATOM 11669 C C . LYS A 1 58 ? 7.878 3.861 16.436 1.00 0.00 58 LYS A C 11
ATOM 11670 O O . LYS A 1 58 ? 6.838 3.437 15.932 1.00 0.00 58 LYS A O 11
ATOM 11689 N N . ARG A 1 59 ? 8.970 3.117 16.577 1.00 0.00 59 ARG A N 11
ATOM 11690 C CA . ARG A 1 59 ? 9.010 1.727 16.137 1.00 0.00 59 ARG A CA 11
ATOM 11691 C C . ARG A 1 59 ? 8.813 1.629 14.627 1.00 0.00 59 ARG A C 11
ATOM 11692 O O . ARG A 1 59 ? 8.816 2.640 13.925 1.00 0.00 59 ARG A O 11
ATOM 11713 N N . GLU A 1 60 ? 8.644 0.406 14.136 1.00 0.00 60 GLU A N 11
ATOM 11714 C CA . GLU A 1 60 ? 8.448 0.177 12.709 1.00 0.00 60 GLU A CA 11
ATOM 11715 C C . GLU A 1 60 ? 6.964 0.037 12.380 1.00 0.00 60 GLU A C 11
ATOM 11716 O O . GLU A 1 60 ? 6.378 0.901 11.729 1.00 0.00 60 GLU A O 11
ATOM 11728 N N . ARG A 1 61 ? 6.365 -1.059 12.833 1.00 0.00 61 ARG A N 11
ATOM 11729 C CA . ARG A 1 61 ? 4.951 -1.315 12.585 1.00 0.00 61 ARG A CA 11
ATOM 11730 C C . ARG A 1 61 ? 4.149 -1.237 13.882 1.00 0.00 61 ARG A C 11
ATOM 11731 O O . ARG A 1 61 ? 4.639 -1.605 14.949 1.00 0.00 61 ARG A O 11
ATOM 11752 N N . ALA A 1 62 ? 2.915 -0.756 13.780 1.00 0.00 62 ALA A N 11
ATOM 11753 C CA . ALA A 1 62 ? 2.045 -0.631 14.943 1.00 0.00 62 ALA A CA 11
ATOM 11754 C C . ALA A 1 62 ? 0.657 -0.145 14.541 1.00 0.00 62 ALA A C 11
ATOM 11755 O O . ALA A 1 62 ? 0.404 1.057 14.478 1.00 0.00 62 ALA A O 11
ATOM 11762 N N . ALA A 1 63 ? -0.239 -1.088 14.269 1.00 0.00 63 ALA A N 11
ATOM 11763 C CA . ALA A 1 63 ? -1.602 -0.755 13.875 1.00 0.00 63 ALA A CA 11
ATOM 11764 C C . ALA A 1 63 ? -2.436 -2.014 13.664 1.00 0.00 63 ALA A C 11
ATOM 11765 O O . ALA A 1 63 ? -3.270 -2.364 14.498 1.00 0.00 63 ALA A O 11
ATOM 11772 N N . ALA A 1 64 ? -2.205 -2.691 12.544 1.00 0.00 64 ALA A N 11
ATOM 11773 C CA . ALA A 1 64 ? -2.934 -3.912 12.225 1.00 0.00 64 ALA A CA 11
ATOM 11774 C C . ALA A 1 64 ? -2.377 -4.572 10.968 1.00 0.00 64 ALA A C 11
ATOM 11775 O O . ALA A 1 64 ? -1.890 -3.895 10.062 1.00 0.00 64 ALA A O 11
ATOM 11782 N N . THR A 1 65 ? -2.451 -5.899 10.919 1.00 0.00 65 THR A N 11
ATOM 11783 C CA . THR A 1 65 ? -1.952 -6.650 9.774 1.00 0.00 65 THR A CA 11
ATOM 11784 C C . THR A 1 65 ? -2.954 -6.632 8.626 1.00 0.00 65 THR A C 11
ATOM 11785 O O . THR A 1 65 ? -4.147 -6.404 8.833 1.00 0.00 65 THR A O 11
ATOM 11796 N N . LEU A 1 66 ? -2.464 -6.874 7.415 1.00 0.00 66 LEU A N 11
ATOM 11797 C CA . LEU A 1 66 ? -3.318 -6.887 6.233 1.00 0.00 66 LEU A CA 11
ATOM 11798 C C . LEU A 1 66 ? -2.866 -7.959 5.246 1.00 0.00 66 LEU A C 11
ATOM 11799 O O . LEU A 1 66 ? -3.097 -7.846 4.042 1.00 0.00 66 LEU A O 11
ATOM 11815 N N . ARG A 1 67 ? -2.224 -9.000 5.765 1.00 0.00 67 ARG A N 11
ATOM 11816 C CA . ARG A 1 67 ? -1.741 -10.094 4.930 1.00 0.00 67 ARG A CA 11
ATOM 11817 C C . ARG A 1 67 ? -0.584 -9.634 4.048 1.00 0.00 67 ARG A C 11
ATOM 11818 O O . ARG A 1 67 ? 0.575 -9.955 4.310 1.00 0.00 67 ARG A O 11
ATOM 11839 N N . TRP A 1 68 ? -0.908 -8.882 3.002 1.00 0.00 68 TRP A N 11
ATOM 11840 C CA . TRP A 1 68 ? 0.105 -8.378 2.081 1.00 0.00 68 TRP A CA 11
ATOM 11841 C C . TRP A 1 68 ? -0.292 -7.013 1.530 1.00 0.00 68 TRP A C 11
ATOM 11842 O O . TRP A 1 68 ? -1.466 -6.643 1.507 1.00 0.00 68 TRP A O 11
ATOM 11863 N N . PRO A 1 69 ? 0.708 -6.244 1.073 1.00 0.00 69 PRO A N 11
ATOM 11864 C CA . PRO A 1 69 ? 0.487 -4.908 0.513 1.00 0.00 69 PRO A CA 11
ATOM 11865 C C . PRO A 1 69 ? -0.223 -4.955 -0.836 1.00 0.00 69 PRO A C 11
ATOM 11866 O O . PRO A 1 69 ? -0.692 -6.008 -1.265 1.00 0.00 69 PRO A O 11
ATOM 11877 N N . GLY A 1 70 ? -0.297 -3.806 -1.501 1.00 0.00 70 GLY A N 11
ATOM 11878 C CA . GLY A 1 70 ? -0.951 -3.739 -2.795 1.00 0.00 70 GLY A CA 11
ATOM 11879 C C . GLY A 1 70 ? 0.028 -3.503 -3.928 1.00 0.00 70 GLY A C 11
ATOM 11880 O O . GLY A 1 70 ? 0.016 -2.445 -4.559 1.00 0.00 70 GLY A O 11
ATOM 11884 N N . LEU A 1 71 ? 0.880 -4.489 -4.187 1.00 0.00 71 LEU A N 11
ATOM 11885 C CA . LEU A 1 71 ? 1.872 -4.384 -5.251 1.00 0.00 71 LEU A CA 11
ATOM 11886 C C . LEU A 1 71 ? 2.683 -3.100 -5.114 1.00 0.00 71 LEU A C 11
ATOM 11887 O O . LEU A 1 71 ? 3.390 -2.902 -4.125 1.00 0.00 71 LEU A O 11
ATOM 11903 N N . HIS A 1 1 ? 5.258 -6.755 14.518 1.00 0.00 1 HIS A N 12
ATOM 11904 C CA . HIS A 1 1 ? 5.503 -7.794 13.524 1.00 0.00 1 HIS A CA 12
ATOM 11905 C C . HIS A 1 1 ? 5.944 -7.183 12.197 1.00 0.00 1 HIS A C 12
ATOM 11906 O O . HIS A 1 1 ? 5.183 -7.159 11.229 1.00 0.00 1 HIS A O 12
ATOM 11920 N N . THR A 1 2 ? 7.177 -6.689 12.159 1.00 0.00 2 THR A N 12
ATOM 11921 C CA . THR A 1 2 ? 7.718 -6.077 10.952 1.00 0.00 2 THR A CA 12
ATOM 11922 C C . THR A 1 2 ? 6.851 -4.910 10.492 1.00 0.00 2 THR A C 12
ATOM 11923 O O . THR A 1 2 ? 6.141 -4.991 9.489 1.00 0.00 2 THR A O 12
ATOM 11934 N N . PRO A 1 3 ? 6.909 -3.798 11.239 1.00 0.00 3 PRO A N 12
ATOM 11935 C CA . PRO A 1 3 ? 6.135 -2.593 10.925 1.00 0.00 3 PRO A CA 12
ATOM 11936 C C . PRO A 1 3 ? 6.639 -1.892 9.668 1.00 0.00 3 PRO A C 12
ATOM 11937 O O . PRO A 1 3 ? 7.629 -2.308 9.066 1.00 0.00 3 PRO A O 12
ATOM 11948 N N . THR A 1 4 ? 5.951 -0.824 9.275 1.00 0.00 4 THR A N 12
ATOM 11949 C CA . THR A 1 4 ? 6.328 -0.066 8.089 1.00 0.00 4 THR A CA 12
ATOM 11950 C C . THR A 1 4 ? 7.794 0.347 8.143 1.00 0.00 4 THR A C 12
ATOM 11951 O O . THR A 1 4 ? 8.409 0.402 9.208 1.00 0.00 4 THR A O 12
ATOM 11962 N N . PRO A 1 5 ? 8.369 0.646 6.969 1.00 0.00 5 PRO A N 12
ATOM 11963 C CA . PRO A 1 5 ? 9.771 1.061 6.857 1.00 0.00 5 PRO A CA 12
ATOM 11964 C C . PRO A 1 5 ? 10.013 2.449 7.441 1.00 0.00 5 PRO A C 12
ATOM 11965 O O . PRO A 1 5 ? 11.076 2.723 7.997 1.00 0.00 5 PRO A O 12
ATOM 11976 N N . THR A 1 6 ? 9.019 3.322 7.310 1.00 0.00 6 THR A N 12
ATOM 11977 C CA . THR A 1 6 ? 9.124 4.682 7.823 1.00 0.00 6 THR A CA 12
ATOM 11978 C C . THR A 1 6 ? 7.748 5.320 7.977 1.00 0.00 6 THR A C 12
ATOM 11979 O O . THR A 1 6 ? 7.340 6.171 7.187 1.00 0.00 6 THR A O 12
ATOM 11990 N N . PRO A 1 7 ? 7.014 4.901 9.019 1.00 0.00 7 PRO A N 12
ATOM 11991 C CA . PRO A 1 7 ? 5.673 5.420 9.302 1.00 0.00 7 PRO A CA 12
ATOM 11992 C C . PRO A 1 7 ? 5.700 6.868 9.777 1.00 0.00 7 PRO A C 12
ATOM 11993 O O . PRO A 1 7 ? 6.351 7.193 10.770 1.00 0.00 7 PRO A O 12
ATOM 12004 N N . ILE A 1 8 ? 4.988 7.734 9.063 1.00 0.00 8 ILE A N 12
ATOM 12005 C CA . ILE A 1 8 ? 4.930 9.147 9.414 1.00 0.00 8 ILE A CA 12
ATOM 12006 C C . ILE A 1 8 ? 3.608 9.491 10.091 1.00 0.00 8 ILE A C 12
ATOM 12007 O O . ILE A 1 8 ? 2.537 9.115 9.614 1.00 0.00 8 ILE A O 12
ATOM 12023 N N . CYS A 1 9 ? 3.690 10.210 11.206 1.00 0.00 9 CYS A N 12
ATOM 12024 C CA . CYS A 1 9 ? 2.500 10.608 11.949 1.00 0.00 9 CYS A CA 12
ATOM 12025 C C . CYS A 1 9 ? 2.439 12.124 12.107 1.00 0.00 9 CYS A C 12
ATOM 12026 O O . CYS A 1 9 ? 3.445 12.817 11.955 1.00 0.00 9 CYS A O 12
ATOM 12033 N N . LYS A 1 10 ? 1.251 12.634 12.414 1.00 0.00 10 LYS A N 12
ATOM 12034 C CA . LYS A 1 10 ? 1.056 14.068 12.595 1.00 0.00 10 LYS A CA 12
ATOM 12035 C C . LYS A 1 10 ? 0.576 14.377 14.009 1.00 0.00 10 LYS A C 12
ATOM 12036 O O . LYS A 1 10 ? 0.006 13.519 14.683 1.00 0.00 10 LYS A O 12
ATOM 12055 N N . SER A 1 11 ? 0.808 15.609 14.452 1.00 0.00 11 SER A N 12
ATOM 12056 C CA . SER A 1 11 ? 0.400 16.031 15.786 1.00 0.00 11 SER A CA 12
ATOM 12057 C C . SER A 1 11 ? 0.070 17.521 15.808 1.00 0.00 11 SER A C 12
ATOM 12058 O O . SER A 1 11 ? 0.691 18.316 15.102 1.00 0.00 11 SER A O 12
ATOM 12066 N N . ARG A 1 12 ? -0.912 17.891 16.623 1.00 0.00 12 ARG A N 12
ATOM 12067 C CA . ARG A 1 12 ? -1.326 19.284 16.737 1.00 0.00 12 ARG A CA 12
ATOM 12068 C C . ARG A 1 12 ? -0.624 19.967 17.907 1.00 0.00 12 ARG A C 12
ATOM 12069 O O . ARG A 1 12 ? -0.875 19.645 19.068 1.00 0.00 12 ARG A O 12
ATOM 12090 N N . SER A 1 13 ? 0.259 20.910 17.592 1.00 0.00 13 SER A N 12
ATOM 12091 C CA . SER A 1 13 ? 1.001 21.634 18.617 1.00 0.00 13 SER A CA 12
ATOM 12092 C C . SER A 1 13 ? 0.110 22.661 19.310 1.00 0.00 13 SER A C 12
ATOM 12093 O O . SER A 1 13 ? -0.991 22.960 18.844 1.00 0.00 13 SER A O 12
ATOM 12101 N N . HIS A 1 14 ? 0.593 23.198 20.425 1.00 0.00 14 HIS A N 12
ATOM 12102 C CA . HIS A 1 14 ? -0.159 24.192 21.183 1.00 0.00 14 HIS A CA 12
ATOM 12103 C C . HIS A 1 14 ? 0.645 25.480 21.337 1.00 0.00 14 HIS A C 12
ATOM 12104 O O . HIS A 1 14 ? 0.432 26.246 22.276 1.00 0.00 14 HIS A O 12
ATOM 12118 N N . GLU A 1 15 ? 1.568 25.710 20.408 1.00 0.00 15 GLU A N 12
ATOM 12119 C CA . GLU A 1 15 ? 2.404 26.904 20.443 1.00 0.00 15 GLU A CA 12
ATOM 12120 C C . GLU A 1 15 ? 2.279 27.693 19.143 1.00 0.00 15 GLU A C 12
ATOM 12121 O O . GLU A 1 15 ? 2.190 28.921 19.155 1.00 0.00 15 GLU A O 12
ATOM 12133 N N . TYR A 1 16 ? 2.273 26.980 18.023 1.00 0.00 16 TYR A N 12
ATOM 12134 C CA . TYR A 1 16 ? 2.162 27.612 16.714 1.00 0.00 16 TYR A CA 12
ATOM 12135 C C . TYR A 1 16 ? 0.790 27.354 16.099 1.00 0.00 16 TYR A C 12
ATOM 12136 O O . TYR A 1 16 ? 0.674 27.063 14.908 1.00 0.00 16 TYR A O 12
ATOM 12154 N N . LYS A 1 17 ? -0.249 27.465 16.920 1.00 0.00 17 LYS A N 12
ATOM 12155 C CA . LYS A 1 17 ? -1.615 27.247 16.459 1.00 0.00 17 LYS A CA 12
ATOM 12156 C C . LYS A 1 17 ? -2.302 28.572 16.146 1.00 0.00 17 LYS A C 12
ATOM 12157 O O . LYS A 1 17 ? -3.162 29.030 16.897 1.00 0.00 17 LYS A O 12
ATOM 12176 N N . GLY A 1 18 ? -1.917 29.184 15.030 1.00 0.00 18 GLY A N 12
ATOM 12177 C CA . GLY A 1 18 ? -2.507 30.450 14.636 1.00 0.00 18 GLY A CA 12
ATOM 12178 C C . GLY A 1 18 ? -2.082 30.881 13.247 1.00 0.00 18 GLY A C 12
ATOM 12179 O O . GLY A 1 18 ? -2.173 30.106 12.294 1.00 0.00 18 GLY A O 12
ATOM 12183 N N . ARG A 1 19 ? -1.618 32.120 13.129 1.00 0.00 19 ARG A N 12
ATOM 12184 C CA . ARG A 1 19 ? -1.180 32.654 11.845 1.00 0.00 19 ARG A CA 12
ATOM 12185 C C . ARG A 1 19 ? -0.147 31.735 11.198 1.00 0.00 19 ARG A C 12
ATOM 12186 O O . ARG A 1 19 ? 0.965 31.579 11.705 1.00 0.00 19 ARG A O 12
ATOM 12207 N N . CYS A 1 20 ? -0.521 31.129 10.077 1.00 0.00 20 CYS A N 12
ATOM 12208 C CA . CYS A 1 20 ? 0.371 30.226 9.361 1.00 0.00 20 CYS A CA 12
ATOM 12209 C C . CYS A 1 20 ? -0.281 29.724 8.075 1.00 0.00 20 CYS A C 12
ATOM 12210 O O . CYS A 1 20 ? -0.924 28.674 8.062 1.00 0.00 20 CYS A O 12
ATOM 12217 N N . ILE A 1 21 ? -0.109 30.482 6.997 1.00 0.00 21 ILE A N 12
ATOM 12218 C CA . ILE A 1 21 ? -0.678 30.114 5.707 1.00 0.00 21 ILE A CA 12
ATOM 12219 C C . ILE A 1 21 ? 0.359 29.429 4.823 1.00 0.00 21 ILE A C 12
ATOM 12220 O O . ILE A 1 21 ? 0.013 28.733 3.869 1.00 0.00 21 ILE A O 12
ATOM 12236 N N . GLN A 1 22 ? 1.632 29.630 5.150 1.00 0.00 22 GLN A N 12
ATOM 12237 C CA . GLN A 1 22 ? 2.720 29.031 4.386 1.00 0.00 22 GLN A CA 12
ATOM 12238 C C . GLN A 1 22 ? 3.146 27.701 4.998 1.00 0.00 22 GLN A C 12
ATOM 12239 O O . GLN A 1 22 ? 3.541 27.640 6.163 1.00 0.00 22 GLN A O 12
ATOM 12253 N N . ASP A 1 23 ? 3.064 26.637 4.206 1.00 0.00 23 ASP A N 12
ATOM 12254 C CA . ASP A 1 23 ? 3.442 25.307 4.670 1.00 0.00 23 ASP A CA 12
ATOM 12255 C C . ASP A 1 23 ? 4.894 25.287 5.137 1.00 0.00 23 ASP A C 12
ATOM 12256 O O . ASP A 1 23 ? 5.223 24.666 6.147 1.00 0.00 23 ASP A O 12
ATOM 12265 N N . MET A 1 24 ? 5.759 25.971 4.394 1.00 0.00 24 MET A N 12
ATOM 12266 C CA . MET A 1 24 ? 7.176 26.031 4.733 1.00 0.00 24 MET A CA 12
ATOM 12267 C C . MET A 1 24 ? 7.376 26.594 6.137 1.00 0.00 24 MET A C 12
ATOM 12268 O O . MET A 1 24 ? 8.115 26.028 6.943 1.00 0.00 24 MET A O 12
ATOM 12282 N N . ASP A 1 25 ? 6.714 27.709 6.422 1.00 0.00 25 ASP A N 12
ATOM 12283 C CA . ASP A 1 25 ? 6.819 28.347 7.729 1.00 0.00 25 ASP A CA 12
ATOM 12284 C C . ASP A 1 25 ? 6.337 27.410 8.832 1.00 0.00 25 ASP A C 12
ATOM 12285 O O . ASP A 1 25 ? 7.023 27.209 9.835 1.00 0.00 25 ASP A O 12
ATOM 12294 N N . CYS A 1 26 ? 5.153 26.838 8.640 1.00 0.00 26 CYS A N 12
ATOM 12295 C CA . CYS A 1 26 ? 4.577 25.923 9.618 1.00 0.00 26 CYS A CA 12
ATOM 12296 C C . CYS A 1 26 ? 5.534 24.772 9.914 1.00 0.00 26 CYS A C 12
ATOM 12297 O O . CYS A 1 26 ? 5.629 24.307 11.049 1.00 0.00 26 CYS A O 12
ATOM 12304 N N . ASN A 1 27 ? 6.241 24.317 8.884 1.00 0.00 27 ASN A N 12
ATOM 12305 C CA . ASN A 1 27 ? 7.190 23.220 9.034 1.00 0.00 27 ASN A CA 12
ATOM 12306 C C . ASN A 1 27 ? 8.303 23.593 10.008 1.00 0.00 27 ASN A C 12
ATOM 12307 O O . ASN A 1 27 ? 8.603 22.846 10.939 1.00 0.00 27 ASN A O 12
ATOM 12318 N N . ALA A 1 28 ? 8.911 24.754 9.788 1.00 0.00 28 ALA A N 12
ATOM 12319 C CA . ALA A 1 28 ? 9.989 25.227 10.647 1.00 0.00 28 ALA A CA 12
ATOM 12320 C C . ALA A 1 28 ? 9.486 25.495 12.061 1.00 0.00 28 ALA A C 12
ATOM 12321 O O . ALA A 1 28 ? 10.220 25.325 13.034 1.00 0.00 28 ALA A O 12
ATOM 12328 N N . ALA A 1 29 ? 8.229 25.916 12.168 1.00 0.00 29 ALA A N 12
ATOM 12329 C CA . ALA A 1 29 ? 7.628 26.206 13.463 1.00 0.00 29 ALA A CA 12
ATOM 12330 C C . ALA A 1 29 ? 7.635 24.973 14.360 1.00 0.00 29 ALA A C 12
ATOM 12331 O O . ALA A 1 29 ? 7.974 25.054 15.541 1.00 0.00 29 ALA A O 12
ATOM 12338 N N . CYS A 1 30 ? 7.259 23.832 13.793 1.00 0.00 30 CYS A N 12
ATOM 12339 C CA . CYS A 1 30 ? 7.220 22.582 14.541 1.00 0.00 30 CYS A CA 12
ATOM 12340 C C . CYS A 1 30 ? 8.629 22.125 14.910 1.00 0.00 30 CYS A C 12
ATOM 12341 O O . CYS A 1 30 ? 8.950 21.954 16.086 1.00 0.00 30 CYS A O 12
ATOM 12348 N N . VAL A 1 31 ? 9.466 21.930 13.896 1.00 0.00 31 VAL A N 12
ATOM 12349 C CA . VAL A 1 31 ? 10.841 21.494 14.112 1.00 0.00 31 VAL A CA 12
ATOM 12350 C C . VAL A 1 31 ? 11.569 22.431 15.070 1.00 0.00 31 VAL A C 12
ATOM 12351 O O . VAL A 1 31 ? 12.554 22.048 15.702 1.00 0.00 31 VAL A O 12
ATOM 12364 N N . LYS A 1 32 ? 11.079 23.662 15.172 1.00 0.00 32 LYS A N 12
ATOM 12365 C CA . LYS A 1 32 ? 11.681 24.655 16.054 1.00 0.00 32 LYS A CA 12
ATOM 12366 C C . LYS A 1 32 ? 10.983 24.673 17.410 1.00 0.00 32 LYS A C 12
ATOM 12367 O O . LYS A 1 32 ? 11.555 25.115 18.406 1.00 0.00 32 LYS A O 12
ATOM 12386 N N . GLU A 1 33 ? 9.745 24.190 17.440 1.00 0.00 33 GLU A N 12
ATOM 12387 C CA . GLU A 1 33 ? 8.971 24.151 18.675 1.00 0.00 33 GLU A CA 12
ATOM 12388 C C . GLU A 1 33 ? 9.508 23.081 19.620 1.00 0.00 33 GLU A C 12
ATOM 12389 O O . GLU A 1 33 ? 9.652 23.313 20.821 1.00 0.00 33 GLU A O 12
ATOM 12401 N N . SER A 1 34 ? 9.802 21.907 19.070 1.00 0.00 34 SER A N 12
ATOM 12402 C CA . SER A 1 34 ? 10.319 20.798 19.864 1.00 0.00 34 SER A CA 12
ATOM 12403 C C . SER A 1 34 ? 11.595 20.236 19.246 1.00 0.00 34 SER A C 12
ATOM 12404 O O . SER A 1 34 ? 12.163 20.824 18.327 1.00 0.00 34 SER A O 12
ATOM 12412 N N . GLU A 1 35 ? 12.039 19.093 19.759 1.00 0.00 35 GLU A N 12
ATOM 12413 C CA . GLU A 1 35 ? 13.249 18.451 19.258 1.00 0.00 35 GLU A CA 12
ATOM 12414 C C . GLU A 1 35 ? 12.967 17.011 18.838 1.00 0.00 35 GLU A C 12
ATOM 12415 O O . GLU A 1 35 ? 13.872 16.178 18.791 1.00 0.00 35 GLU A O 12
ATOM 12427 N N . SER A 1 36 ? 11.705 16.726 18.533 1.00 0.00 36 SER A N 12
ATOM 12428 C CA . SER A 1 36 ? 11.301 15.387 18.121 1.00 0.00 36 SER A CA 12
ATOM 12429 C C . SER A 1 36 ? 10.646 15.416 16.743 1.00 0.00 36 SER A C 12
ATOM 12430 O O . SER A 1 36 ? 10.763 14.468 15.967 1.00 0.00 36 SER A O 12
ATOM 12438 N N . TYR A 1 37 ? 9.957 16.512 16.447 1.00 0.00 37 TYR A N 12
ATOM 12439 C CA . TYR A 1 37 ? 9.280 16.666 15.164 1.00 0.00 37 TYR A CA 12
ATOM 12440 C C . TYR A 1 37 ? 10.265 17.080 14.075 1.00 0.00 37 TYR A C 12
ATOM 12441 O O . TYR A 1 37 ? 11.086 17.977 14.271 1.00 0.00 37 TYR A O 12
ATOM 12459 N N . THR A 1 38 ? 10.177 16.419 12.924 1.00 0.00 38 THR A N 12
ATOM 12460 C CA . THR A 1 38 ? 11.059 16.716 11.803 1.00 0.00 38 THR A CA 12
ATOM 12461 C C . THR A 1 38 ? 10.261 17.105 10.564 1.00 0.00 38 THR A C 12
ATOM 12462 O O . THR A 1 38 ? 10.701 16.884 9.436 1.00 0.00 38 THR A O 12
ATOM 12473 N N . GLY A 1 39 ? 9.086 17.687 10.781 1.00 0.00 39 GLY A N 12
ATOM 12474 C CA . GLY A 1 39 ? 8.245 18.098 9.671 1.00 0.00 39 GLY A CA 12
ATOM 12475 C C . GLY A 1 39 ? 6.954 18.746 10.131 1.00 0.00 39 GLY A C 12
ATOM 12476 O O . GLY A 1 39 ? 6.676 18.812 11.327 1.00 0.00 39 GLY A O 12
ATOM 12480 N N . GLY A 1 40 ? 6.164 19.228 9.177 1.00 0.00 40 GLY A N 12
ATOM 12481 C CA . GLY A 1 40 ? 4.905 19.870 9.510 1.00 0.00 40 GLY A CA 12
ATOM 12482 C C . GLY A 1 40 ? 4.254 20.528 8.310 1.00 0.00 40 GLY A C 12
ATOM 12483 O O . GLY A 1 40 ? 4.940 20.989 7.397 1.00 0.00 40 GLY A O 12
ATOM 12487 N N . PHE A 1 41 ? 2.926 20.572 8.309 1.00 0.00 41 PHE A N 12
ATOM 12488 C CA . PHE A 1 41 ? 2.182 21.176 7.210 1.00 0.00 41 PHE A CA 12
ATOM 12489 C C . PHE A 1 41 ? 1.129 22.148 7.736 1.00 0.00 41 PHE A C 12
ATOM 12490 O O . PHE A 1 41 ? 0.587 21.963 8.826 1.00 0.00 41 PHE A O 12
ATOM 12507 N N . CYS A 1 42 ? 0.845 23.183 6.953 1.00 0.00 42 CYS A N 12
ATOM 12508 C CA . CYS A 1 42 ? -0.141 24.186 7.338 1.00 0.00 42 CYS A CA 12
ATOM 12509 C C . CYS A 1 42 ? -1.272 24.257 6.316 1.00 0.00 42 CYS A C 12
ATOM 12510 O O . CYS A 1 42 ? -1.043 24.134 5.113 1.00 0.00 42 CYS A O 12
ATOM 12517 N N . ASN A 1 43 ? -2.491 24.457 6.804 1.00 0.00 43 ASN A N 12
ATOM 12518 C CA . ASN A 1 43 ? -3.658 24.544 5.933 1.00 0.00 43 ASN A CA 12
ATOM 12519 C C . ASN A 1 43 ? -4.647 25.583 6.452 1.00 0.00 43 ASN A C 12
ATOM 12520 O O . ASN A 1 43 ? -4.958 25.621 7.642 1.00 0.00 43 ASN A O 12
ATOM 12531 N N . GLY A 1 44 ? -5.140 26.426 5.549 1.00 0.00 44 GLY A N 12
ATOM 12532 C CA . GLY A 1 44 ? -6.089 27.454 5.934 1.00 0.00 44 GLY A CA 12
ATOM 12533 C C . GLY A 1 44 ? -7.526 27.037 5.691 1.00 0.00 44 GLY A C 12
ATOM 12534 O O . GLY A 1 44 ? -7.955 26.904 4.544 1.00 0.00 44 GLY A O 12
ATOM 12538 N N . ARG A 1 45 ? -8.271 26.829 6.771 1.00 0.00 45 ARG A N 12
ATOM 12539 C CA . ARG A 1 45 ? -9.667 26.422 6.669 1.00 0.00 45 ARG A CA 12
ATOM 12540 C C . ARG A 1 45 ? -10.513 27.109 7.737 1.00 0.00 45 ARG A C 12
ATOM 12541 O O . ARG A 1 45 ? -10.003 27.619 8.735 1.00 0.00 45 ARG A O 12
ATOM 12562 N N . PRO A 1 46 ? -11.838 27.124 7.524 1.00 0.00 46 PRO A N 12
ATOM 12563 C CA . PRO A 1 46 ? -12.782 27.746 8.457 1.00 0.00 46 PRO A CA 12
ATOM 12564 C C . PRO A 1 46 ? -12.903 26.968 9.763 1.00 0.00 46 PRO A C 12
ATOM 12565 O O . PRO A 1 46 ? -12.793 25.743 9.797 1.00 0.00 46 PRO A O 12
ATOM 12576 N N . PRO A 1 47 ? -13.134 27.696 10.866 1.00 0.00 47 PRO A N 12
ATOM 12577 C CA . PRO A 1 47 ? -13.265 29.156 10.839 1.00 0.00 47 PRO A CA 12
ATOM 12578 C C . PRO A 1 47 ? -11.942 29.851 10.539 1.00 0.00 47 PRO A C 12
ATOM 12579 O O . PRO A 1 47 ? -11.868 30.716 9.666 1.00 0.00 47 PRO A O 12
ATOM 12590 N N . PHE A 1 48 ? -10.899 29.468 11.267 1.00 0.00 48 PHE A N 12
ATOM 12591 C CA . PHE A 1 48 ? -9.577 30.056 11.079 1.00 0.00 48 PHE A CA 12
ATOM 12592 C C . PHE A 1 48 ? -8.568 28.997 10.647 1.00 0.00 48 PHE A C 12
ATOM 12593 O O . PHE A 1 48 ? -8.771 27.802 10.865 1.00 0.00 48 PHE A O 12
ATOM 12610 N N . LYS A 1 49 ? -7.478 29.443 10.031 1.00 0.00 49 LYS A N 12
ATOM 12611 C CA . LYS A 1 49 ? -6.435 28.537 9.568 1.00 0.00 49 LYS A CA 12
ATOM 12612 C C . LYS A 1 49 ? -5.897 27.692 10.718 1.00 0.00 49 LYS A C 12
ATOM 12613 O O . LYS A 1 49 ? -5.998 28.078 11.883 1.00 0.00 49 LYS A O 12
ATOM 12632 N N . GLN A 1 50 ? -5.326 26.539 10.384 1.00 0.00 50 GLN A N 12
ATOM 12633 C CA . GLN A 1 50 ? -4.772 25.641 11.391 1.00 0.00 50 GLN A CA 12
ATOM 12634 C C . GLN A 1 50 ? -3.417 25.099 10.950 1.00 0.00 50 GLN A C 12
ATOM 12635 O O . GLN A 1 50 ? -3.223 24.756 9.783 1.00 0.00 50 GLN A O 12
ATOM 12649 N N . CYS A 1 51 ? -2.481 25.024 11.890 1.00 0.00 51 CYS A N 12
ATOM 12650 C CA . CYS A 1 51 ? -1.143 24.524 11.599 1.00 0.00 51 CYS A CA 12
ATOM 12651 C C . CYS A 1 51 ? -0.941 23.133 12.193 1.00 0.00 51 CYS A C 12
ATOM 12652 O O . CYS A 1 51 ? -1.256 22.891 13.358 1.00 0.00 51 CYS A O 12
ATOM 12659 N N . PHE A 1 52 ? -0.413 22.221 11.383 1.00 0.00 52 PHE A N 12
ATOM 12660 C CA . PHE A 1 52 ? -0.169 20.853 11.827 1.00 0.00 52 PHE A CA 12
ATOM 12661 C C . PHE A 1 52 ? 1.311 20.501 11.715 1.00 0.00 52 PHE A C 12
ATOM 12662 O O . PHE A 1 52 ? 2.008 20.976 10.818 1.00 0.00 52 PHE A O 12
ATOM 12679 N N . CYS A 1 53 ? 1.785 19.664 12.633 1.00 0.00 53 CYS A N 12
ATOM 12680 C CA . CYS A 1 53 ? 3.182 19.248 12.640 1.00 0.00 53 CYS A CA 12
ATOM 12681 C C . CYS A 1 53 ? 3.307 17.758 12.336 1.00 0.00 53 CYS A C 12
ATOM 12682 O O . CYS A 1 53 ? 2.459 16.958 12.734 1.00 0.00 53 CYS A O 12
ATOM 12689 N N . THR A 1 54 ? 4.370 17.390 11.628 1.00 0.00 54 THR A N 12
ATOM 12690 C CA . THR A 1 54 ? 4.606 15.998 11.270 1.00 0.00 54 THR A CA 12
ATOM 12691 C C . THR A 1 54 ? 5.857 15.458 11.954 1.00 0.00 54 THR A C 12
ATOM 12692 O O . THR A 1 54 ? 6.866 16.156 12.066 1.00 0.00 54 THR A O 12
ATOM 12703 N N . LYS A 1 55 ? 5.786 14.212 12.410 1.00 0.00 55 LYS A N 12
ATOM 12704 C CA . LYS A 1 55 ? 6.914 13.578 13.082 1.00 0.00 55 LYS A CA 12
ATOM 12705 C C . LYS A 1 55 ? 6.965 12.086 12.767 1.00 0.00 55 LYS A C 12
ATOM 12706 O O . LYS A 1 55 ? 5.938 11.417 12.646 1.00 0.00 55 LYS A O 12
ATOM 12725 N N . PRO A 1 56 ? 8.187 11.550 12.632 1.00 0.00 56 PRO A N 12
ATOM 12726 C CA . PRO A 1 56 ? 8.401 10.131 12.332 1.00 0.00 56 PRO A CA 12
ATOM 12727 C C . PRO A 1 56 ? 8.027 9.228 13.503 1.00 0.00 56 PRO A C 12
ATOM 12728 O O . PRO A 1 56 ? 8.895 8.759 14.240 1.00 0.00 56 PRO A O 12
ATOM 12739 N N . CYS A 1 57 ? 6.731 8.988 13.669 1.00 0.00 57 CYS A N 12
ATOM 12740 C CA . CYS A 1 57 ? 6.241 8.141 14.750 1.00 0.00 57 CYS A CA 12
ATOM 12741 C C . CYS A 1 57 ? 7.023 6.832 14.811 1.00 0.00 57 CYS A C 12
ATOM 12742 O O . CYS A 1 57 ? 7.729 6.472 13.869 1.00 0.00 57 CYS A O 12
ATOM 12749 N N . LYS A 1 58 ? 6.891 6.123 15.927 1.00 0.00 58 LYS A N 12
ATOM 12750 C CA . LYS A 1 58 ? 7.582 4.853 16.113 1.00 0.00 58 LYS A CA 12
ATOM 12751 C C . LYS A 1 58 ? 6.590 3.694 16.150 1.00 0.00 58 LYS A C 12
ATOM 12752 O O . LYS A 1 58 ? 6.741 2.761 16.938 1.00 0.00 58 LYS A O 12
ATOM 12771 N N . ARG A 1 59 ? 5.578 3.760 15.291 1.00 0.00 59 ARG A N 12
ATOM 12772 C CA . ARG A 1 59 ? 4.563 2.716 15.225 1.00 0.00 59 ARG A CA 12
ATOM 12773 C C . ARG A 1 59 ? 3.981 2.436 16.607 1.00 0.00 59 ARG A C 12
ATOM 12774 O O . ARG A 1 59 ? 4.229 3.178 17.557 1.00 0.00 59 ARG A O 12
ATOM 12795 N N . GLU A 1 60 ? 3.205 1.361 16.711 1.00 0.00 60 GLU A N 12
ATOM 12796 C CA . GLU A 1 60 ? 2.587 0.985 17.977 1.00 0.00 60 GLU A CA 12
ATOM 12797 C C . GLU A 1 60 ? 2.829 -0.491 18.283 1.00 0.00 60 GLU A C 12
ATOM 12798 O O . GLU A 1 60 ? 3.086 -0.864 19.427 1.00 0.00 60 GLU A O 12
ATOM 12810 N N . ARG A 1 61 ? 2.743 -1.324 17.251 1.00 0.00 61 ARG A N 12
ATOM 12811 C CA . ARG A 1 61 ? 2.950 -2.759 17.409 1.00 0.00 61 ARG A CA 12
ATOM 12812 C C . ARG A 1 61 ? 4.289 -3.044 18.085 1.00 0.00 61 ARG A C 12
ATOM 12813 O O . ARG A 1 61 ? 4.451 -4.061 18.759 1.00 0.00 61 ARG A O 12
ATOM 12834 N N . ALA A 1 62 ? 5.244 -2.139 17.899 1.00 0.00 62 ALA A N 12
ATOM 12835 C CA . ALA A 1 62 ? 6.567 -2.293 18.491 1.00 0.00 62 ALA A CA 12
ATOM 12836 C C . ALA A 1 62 ? 6.470 -2.565 19.988 1.00 0.00 62 ALA A C 12
ATOM 12837 O O . ALA A 1 62 ? 5.934 -1.755 20.743 1.00 0.00 62 ALA A O 12
ATOM 12844 N N . ALA A 1 63 ? 6.992 -3.712 20.411 1.00 0.00 63 ALA A N 12
ATOM 12845 C CA . ALA A 1 63 ? 6.965 -4.091 21.818 1.00 0.00 63 ALA A CA 12
ATOM 12846 C C . ALA A 1 63 ? 5.533 -4.275 22.310 1.00 0.00 63 ALA A C 12
ATOM 12847 O O . ALA A 1 63 ? 5.222 -3.989 23.466 1.00 0.00 63 ALA A O 12
ATOM 12854 N N . ALA A 1 64 ? 4.665 -4.753 21.424 1.00 0.00 64 ALA A N 12
ATOM 12855 C CA . ALA A 1 64 ? 3.267 -4.976 21.769 1.00 0.00 64 ALA A CA 12
ATOM 12856 C C . ALA A 1 64 ? 2.628 -5.999 20.836 1.00 0.00 64 ALA A C 12
ATOM 12857 O O . ALA A 1 64 ? 3.309 -6.627 20.025 1.00 0.00 64 ALA A O 12
ATOM 12864 N N . THR A 1 65 ? 1.313 -6.162 20.955 1.00 0.00 65 THR A N 12
ATOM 12865 C CA . THR A 1 65 ? 0.582 -7.109 20.123 1.00 0.00 65 THR A CA 12
ATOM 12866 C C . THR A 1 65 ? -0.003 -6.424 18.894 1.00 0.00 65 THR A C 12
ATOM 12867 O O . THR A 1 65 ? 0.487 -6.601 17.778 1.00 0.00 65 THR A O 12
ATOM 12878 N N . LEU A 1 66 ? -1.055 -5.640 19.104 1.00 0.00 66 LEU A N 12
ATOM 12879 C CA . LEU A 1 66 ? -1.708 -4.926 18.012 1.00 0.00 66 LEU A CA 12
ATOM 12880 C C . LEU A 1 66 ? -2.854 -4.065 18.533 1.00 0.00 66 LEU A C 12
ATOM 12881 O O . LEU A 1 66 ? -3.089 -3.991 19.739 1.00 0.00 66 LEU A O 12
ATOM 12897 N N . ARG A 1 67 ? -3.566 -3.419 17.616 1.00 0.00 67 ARG A N 12
ATOM 12898 C CA . ARG A 1 67 ? -4.689 -2.564 17.982 1.00 0.00 67 ARG A CA 12
ATOM 12899 C C . ARG A 1 67 ? -5.584 -2.295 16.776 1.00 0.00 67 ARG A C 12
ATOM 12900 O O . ARG A 1 67 ? -6.682 -2.841 16.672 1.00 0.00 67 ARG A O 12
ATOM 12921 N N . TRP A 1 68 ? -5.107 -1.450 15.869 1.00 0.00 68 TRP A N 12
ATOM 12922 C CA . TRP A 1 68 ? -5.864 -1.108 14.670 1.00 0.00 68 TRP A CA 12
ATOM 12923 C C . TRP A 1 68 ? -5.033 -1.346 13.415 1.00 0.00 68 TRP A C 12
ATOM 12924 O O . TRP A 1 68 ? -4.563 -0.411 12.766 1.00 0.00 68 TRP A O 12
ATOM 12945 N N . PRO A 1 69 ? -4.846 -2.627 13.061 1.00 0.00 69 PRO A N 12
ATOM 12946 C CA . PRO A 1 69 ? -4.071 -3.016 11.879 1.00 0.00 69 PRO A CA 12
ATOM 12947 C C . PRO A 1 69 ? -4.779 -2.658 10.578 1.00 0.00 69 PRO A C 12
ATOM 12948 O O . PRO A 1 69 ? -4.164 -2.628 9.513 1.00 0.00 69 PRO A O 12
ATOM 12959 N N . GLY A 1 70 ? -6.077 -2.386 10.671 1.00 0.00 70 GLY A N 12
ATOM 12960 C CA . GLY A 1 70 ? -6.848 -2.033 9.492 1.00 0.00 70 GLY A CA 12
ATOM 12961 C C . GLY A 1 70 ? -6.747 -0.559 9.154 1.00 0.00 70 GLY A C 12
ATOM 12962 O O . GLY A 1 70 ? -5.781 0.107 9.530 1.00 0.00 70 GLY A O 12
ATOM 12966 N N . LEU A 1 71 ? -7.745 -0.048 8.442 1.00 0.00 71 LEU A N 12
ATOM 12967 C CA . LEU A 1 71 ? -7.764 1.358 8.052 1.00 0.00 71 LEU A CA 12
ATOM 12968 C C . LEU A 1 71 ? -9.060 2.029 8.497 1.00 0.00 71 LEU A C 12
ATOM 12969 O O . LEU A 1 71 ? -9.190 2.449 9.646 1.00 0.00 71 LEU A O 12
ATOM 12985 N N . HIS A 1 1 ? -1.896 2.361 10.922 1.00 0.00 1 HIS A N 13
ATOM 12986 C CA . HIS A 1 1 ? -2.369 2.204 9.551 1.00 0.00 1 HIS A CA 13
ATOM 12987 C C . HIS A 1 1 ? -1.400 2.849 8.565 1.00 0.00 1 HIS A C 13
ATOM 12988 O O . HIS A 1 1 ? -1.815 3.518 7.617 1.00 0.00 1 HIS A O 13
ATOM 13002 N N . THR A 1 2 ? -0.107 2.646 8.793 1.00 0.00 2 THR A N 13
ATOM 13003 C CA . THR A 1 2 ? 0.921 3.209 7.927 1.00 0.00 2 THR A CA 13
ATOM 13004 C C . THR A 1 2 ? 1.898 2.135 7.463 1.00 0.00 2 THR A C 13
ATOM 13005 O O . THR A 1 2 ? 3.039 2.061 7.919 1.00 0.00 2 THR A O 13
ATOM 13016 N N . PRO A 1 3 ? 1.444 1.282 6.533 1.00 0.00 3 PRO A N 13
ATOM 13017 C CA . PRO A 1 3 ? 2.263 0.197 5.986 1.00 0.00 3 PRO A CA 13
ATOM 13018 C C . PRO A 1 3 ? 3.393 0.713 5.101 1.00 0.00 3 PRO A C 13
ATOM 13019 O O . PRO A 1 3 ? 3.229 0.859 3.889 1.00 0.00 3 PRO A O 13
ATOM 13030 N N . THR A 1 4 ? 4.540 0.988 5.713 1.00 0.00 4 THR A N 13
ATOM 13031 C CA . THR A 1 4 ? 5.697 1.488 4.981 1.00 0.00 4 THR A CA 13
ATOM 13032 C C . THR A 1 4 ? 6.902 1.647 5.900 1.00 0.00 4 THR A C 13
ATOM 13033 O O . THR A 1 4 ? 6.775 1.742 7.121 1.00 0.00 4 THR A O 13
ATOM 13044 N N . PRO A 1 5 ? 8.103 1.679 5.303 1.00 0.00 5 PRO A N 13
ATOM 13045 C CA . PRO A 1 5 ? 9.355 1.828 6.049 1.00 0.00 5 PRO A CA 13
ATOM 13046 C C . PRO A 1 5 ? 9.509 3.221 6.651 1.00 0.00 5 PRO A C 13
ATOM 13047 O O . PRO A 1 5 ? 10.280 3.422 7.590 1.00 0.00 5 PRO A O 13
ATOM 13058 N N . THR A 1 6 ? 8.770 4.182 6.104 1.00 0.00 6 THR A N 13
ATOM 13059 C CA . THR A 1 6 ? 8.825 5.556 6.586 1.00 0.00 6 THR A CA 13
ATOM 13060 C C . THR A 1 6 ? 7.427 6.102 6.851 1.00 0.00 6 THR A C 13
ATOM 13061 O O . THR A 1 6 ? 6.906 6.930 6.103 1.00 0.00 6 THR A O 13
ATOM 13072 N N . PRO A 1 7 ? 6.802 5.630 7.940 1.00 0.00 7 PRO A N 13
ATOM 13073 C CA . PRO A 1 7 ? 5.455 6.059 8.328 1.00 0.00 7 PRO A CA 13
ATOM 13074 C C . PRO A 1 7 ? 5.425 7.503 8.817 1.00 0.00 7 PRO A C 13
ATOM 13075 O O . PRO A 1 7 ? 6.146 7.869 9.746 1.00 0.00 7 PRO A O 13
ATOM 13086 N N . ILE A 1 8 ? 4.587 8.319 8.186 1.00 0.00 8 ILE A N 13
ATOM 13087 C CA . ILE A 1 8 ? 4.463 9.723 8.559 1.00 0.00 8 ILE A CA 13
ATOM 13088 C C . ILE A 1 8 ? 3.244 9.950 9.447 1.00 0.00 8 ILE A C 13
ATOM 13089 O O . ILE A 1 8 ? 2.146 9.482 9.144 1.00 0.00 8 ILE A O 13
ATOM 13105 N N . CYS A 1 9 ? 3.444 10.674 10.543 1.00 0.00 9 CYS A N 13
ATOM 13106 C CA . CYS A 1 9 ? 2.362 10.965 11.475 1.00 0.00 9 CYS A CA 13
ATOM 13107 C C . CYS A 1 9 ? 2.140 12.470 11.597 1.00 0.00 9 CYS A C 13
ATOM 13108 O O . CYS A 1 9 ? 3.045 13.265 11.344 1.00 0.00 9 CYS A O 13
ATOM 13115 N N . LYS A 1 10 ? 0.929 12.854 11.987 1.00 0.00 10 LYS A N 13
ATOM 13116 C CA . LYS A 1 10 ? 0.587 14.263 12.145 1.00 0.00 10 LYS A CA 13
ATOM 13117 C C . LYS A 1 10 ? 0.170 14.564 13.581 1.00 0.00 10 LYS A C 13
ATOM 13118 O O . LYS A 1 10 ? -0.569 13.796 14.197 1.00 0.00 10 LYS A O 13
ATOM 13137 N N . SER A 1 11 ? 0.647 15.687 14.108 1.00 0.00 11 SER A N 13
ATOM 13138 C CA . SER A 1 11 ? 0.325 16.088 15.472 1.00 0.00 11 SER A CA 13
ATOM 13139 C C . SER A 1 11 ? 0.332 17.608 15.608 1.00 0.00 11 SER A C 13
ATOM 13140 O O . SER A 1 11 ? 1.087 18.299 14.925 1.00 0.00 11 SER A O 13
ATOM 13148 N N . ARG A 1 12 ? -0.515 18.120 16.495 1.00 0.00 12 ARG A N 13
ATOM 13149 C CA . ARG A 1 12 ? -0.608 19.558 16.720 1.00 0.00 12 ARG A CA 13
ATOM 13150 C C . ARG A 1 12 ? 0.335 19.995 17.837 1.00 0.00 12 ARG A C 13
ATOM 13151 O O . ARG A 1 12 ? 0.516 19.283 18.825 1.00 0.00 12 ARG A O 13
ATOM 13172 N N . SER A 1 13 ? 0.933 21.171 17.673 1.00 0.00 13 SER A N 13
ATOM 13173 C CA . SER A 1 13 ? 1.861 21.702 18.665 1.00 0.00 13 SER A CA 13
ATOM 13174 C 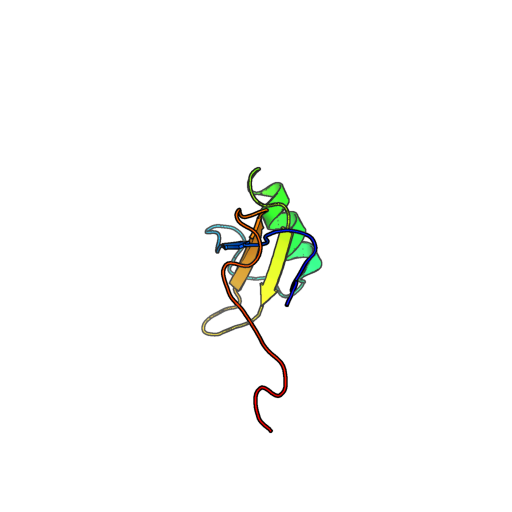C . SER A 1 13 ? 1.111 22.442 19.769 1.00 0.00 13 SER A C 13
ATOM 13175 O O . SER A 1 13 ? 1.629 22.628 20.870 1.00 0.00 13 SER A O 13
ATOM 13183 N N . HIS A 1 14 ? -0.113 22.862 19.465 1.00 0.00 14 HIS A N 13
ATOM 13184 C CA . HIS A 1 14 ? -0.936 23.582 20.430 1.00 0.00 14 HIS A CA 13
ATOM 13185 C C . HIS A 1 14 ? -0.278 24.899 20.830 1.00 0.00 14 HIS A C 13
ATOM 13186 O O . HIS A 1 14 ? -0.634 25.498 21.844 1.00 0.00 14 HIS A O 13
ATOM 13200 N N . GLU A 1 15 ? 0.684 25.342 20.027 1.00 0.00 15 GLU A N 13
ATOM 13201 C CA . GLU A 1 15 ? 1.392 26.587 20.299 1.00 0.00 15 GLU A CA 13
ATOM 13202 C C . GLU A 1 15 ? 1.492 27.443 19.039 1.00 0.00 15 GLU A C 13
ATOM 13203 O O . GLU A 1 15 ? 1.170 28.631 19.056 1.00 0.00 15 GLU A O 13
ATOM 13215 N N . TYR A 1 16 ? 1.940 26.831 17.949 1.00 0.00 16 TYR A N 13
ATOM 13216 C CA . TYR A 1 16 ? 2.085 27.536 16.681 1.00 0.00 16 TYR A CA 13
ATOM 13217 C C . TYR A 1 16 ? 1.037 27.070 15.676 1.00 0.00 16 TYR A C 13
ATOM 13218 O O . TYR A 1 16 ? 1.316 26.943 14.483 1.00 0.00 16 TYR A O 13
ATOM 13236 N N . LYS A 1 17 ? -0.172 26.817 16.165 1.00 0.00 17 LYS A N 13
ATOM 13237 C CA . LYS A 1 17 ? -1.266 26.367 15.312 1.00 0.00 17 LYS A CA 13
ATOM 13238 C C . LYS A 1 17 ? -2.437 27.343 15.369 1.00 0.00 17 LYS A C 13
ATOM 13239 O O . LYS A 1 17 ? -3.552 26.969 15.730 1.00 0.00 17 LYS A O 13
ATOM 13258 N N . GLY A 1 18 ? -2.176 28.596 15.008 1.00 0.00 18 GLY A N 13
ATOM 13259 C CA . GLY A 1 18 ? -3.219 29.605 15.024 1.00 0.00 18 GLY A CA 13
ATOM 13260 C C . GLY A 1 18 ? -3.303 30.373 13.720 1.00 0.00 18 GLY A C 13
ATOM 13261 O O . GLY A 1 18 ? -4.388 30.759 13.288 1.00 0.00 18 GLY A O 13
ATOM 13265 N N . ARG A 1 19 ? -2.153 30.596 13.092 1.00 0.00 19 ARG A N 13
ATOM 13266 C CA . ARG A 1 19 ? -2.100 31.326 11.831 1.00 0.00 19 ARG A CA 13
ATOM 13267 C C . ARG A 1 19 ? -0.680 31.344 11.272 1.00 0.00 19 ARG A C 13
ATOM 13268 O O . ARG A 1 19 ? 0.276 31.651 11.986 1.00 0.00 19 ARG A O 13
ATOM 13289 N N . CYS A 1 20 ? -0.550 31.013 9.992 1.00 0.00 20 CYS A N 13
ATOM 13290 C CA . CYS A 1 20 ? 0.752 30.990 9.337 1.00 0.00 20 CYS A CA 13
ATOM 13291 C C . CYS A 1 20 ? 0.623 31.342 7.857 1.00 0.00 20 CYS A C 13
ATOM 13292 O O . CYS A 1 20 ? 1.327 32.217 7.354 1.00 0.00 20 CYS A O 13
ATOM 13299 N N . ILE A 1 21 ? -0.281 30.654 7.168 1.00 0.00 21 ILE A N 13
ATOM 13300 C CA . ILE A 1 21 ? -0.503 30.895 5.748 1.00 0.00 21 ILE A CA 13
ATOM 13301 C C . ILE A 1 21 ? 0.698 30.451 4.920 1.00 0.00 21 ILE A C 13
ATOM 13302 O O . ILE A 1 21 ? 0.747 30.674 3.711 1.00 0.00 21 ILE A O 13
ATOM 13318 N N . GLN A 1 22 ? 1.664 29.821 5.581 1.00 0.00 22 GLN A N 13
ATOM 13319 C CA . GLN A 1 22 ? 2.866 29.345 4.905 1.00 0.00 22 GLN A CA 13
ATOM 13320 C C . GLN A 1 22 ? 3.244 27.949 5.387 1.00 0.00 22 GLN A C 13
ATOM 13321 O O . GLN A 1 22 ? 3.601 27.758 6.550 1.00 0.00 22 GLN A O 13
ATOM 13335 N N . ASP A 1 23 ? 3.163 26.975 4.487 1.00 0.00 23 ASP A N 13
ATOM 13336 C CA . ASP A 1 23 ? 3.498 25.596 4.820 1.00 0.00 23 ASP A CA 13
ATOM 13337 C C . ASP A 1 23 ? 4.934 25.491 5.324 1.00 0.00 23 ASP A C 13
ATOM 13338 O O . ASP A 1 23 ? 5.208 24.808 6.310 1.00 0.00 23 ASP A O 13
ATOM 13347 N N . MET A 1 24 ? 5.847 26.173 4.639 1.00 0.00 24 MET A N 13
ATOM 13348 C CA . MET A 1 24 ? 7.255 26.156 5.017 1.00 0.00 24 MET A CA 13
ATOM 13349 C C . MET A 1 24 ? 7.439 26.647 6.449 1.00 0.00 24 MET A C 13
ATOM 13350 O O . MET A 1 24 ? 8.133 26.017 7.247 1.00 0.00 24 MET A O 13
ATOM 13364 N N . ASP A 1 25 ? 6.814 27.775 6.768 1.00 0.00 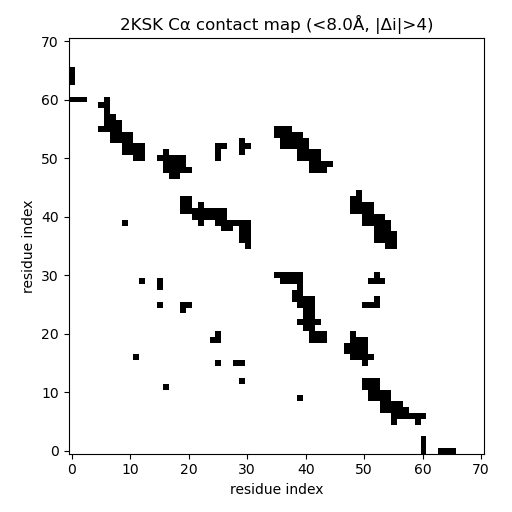25 ASP A N 13
ATOM 13365 C CA . ASP A 1 25 ? 6.908 28.350 8.105 1.00 0.00 25 ASP A CA 13
ATOM 13366 C C . ASP A 1 25 ? 6.375 27.379 9.153 1.00 0.00 25 ASP A C 13
ATOM 13367 O O . ASP A 1 25 ? 7.032 27.115 10.161 1.00 0.00 25 ASP A O 13
ATOM 13376 N N . CYS A 1 26 ? 5.181 26.850 8.910 1.00 0.00 26 CYS A N 13
ATOM 13377 C CA . CYS A 1 26 ? 4.558 25.909 9.832 1.00 0.00 26 CYS A CA 13
ATOM 13378 C C . CYS A 1 26 ? 5.476 24.720 10.100 1.00 0.00 26 CYS A C 13
ATOM 13379 O O . CYS A 1 26 ? 5.436 24.120 11.173 1.00 0.00 26 CYS A O 13
ATOM 13386 N N . ASN A 1 27 ? 6.304 24.387 9.115 1.00 0.00 27 ASN A N 13
ATOM 13387 C CA . ASN A 1 27 ? 7.233 23.270 9.243 1.00 0.00 27 ASN A CA 13
ATOM 13388 C C . ASN A 1 27 ? 8.343 23.596 10.238 1.00 0.00 27 ASN A C 13
ATOM 13389 O O . ASN A 1 27 ? 8.593 22.839 11.175 1.00 0.00 27 ASN A O 13
ATOM 13400 N N . ALA A 1 28 ? 9.005 24.729 10.026 1.00 0.00 28 ALA A N 13
ATOM 13401 C CA . ALA A 1 28 ? 10.086 25.158 10.905 1.00 0.00 28 ALA A CA 13
ATOM 13402 C C . ALA A 1 28 ? 9.570 25.445 12.311 1.00 0.00 28 ALA A C 13
ATOM 13403 O O . ALA A 1 28 ? 10.282 25.249 13.295 1.00 0.00 28 ALA A O 13
ATOM 13410 N N . ALA A 1 29 ? 8.328 25.910 12.396 1.00 0.00 29 ALA A N 13
ATOM 13411 C CA . ALA A 1 29 ? 7.716 26.222 13.682 1.00 0.00 29 ALA A CA 13
ATOM 13412 C C . ALA A 1 29 ? 7.674 24.993 14.583 1.00 0.00 29 ALA A C 13
ATOM 13413 O O . ALA A 1 29 ? 7.988 25.070 15.771 1.00 0.00 29 ALA A O 13
ATOM 13420 N N . CYS A 1 30 ? 7.283 23.859 14.011 1.00 0.00 30 CYS A N 13
ATOM 13421 C CA . CYS A 1 30 ? 7.198 22.612 14.762 1.00 0.00 30 CYS A CA 13
ATOM 13422 C C . CYS A 1 30 ? 8.588 22.108 15.138 1.00 0.00 30 CYS A C 13
ATOM 13423 O O . CYS A 1 30 ? 8.898 21.930 16.317 1.00 0.00 30 CYS A O 13
ATOM 13430 N N . VAL A 1 31 ? 9.422 21.880 14.129 1.00 0.00 31 VAL A N 13
ATOM 13431 C CA . VAL A 1 31 ? 10.780 21.398 14.353 1.00 0.00 31 VAL A CA 13
ATOM 13432 C C . VAL A 1 31 ? 11.537 22.313 15.309 1.00 0.00 31 VAL A C 13
ATOM 13433 O O . VAL A 1 31 ? 12.506 21.898 15.946 1.00 0.00 31 VAL A O 13
ATOM 13446 N N . LYS A 1 32 ? 11.089 23.560 15.406 1.00 0.00 32 LYS A N 13
ATOM 13447 C CA . LYS A 1 32 ? 11.722 24.535 16.286 1.00 0.00 32 LYS A CA 13
ATOM 13448 C C . LYS A 1 32 ? 10.994 24.612 17.625 1.00 0.00 32 LYS A C 13
ATOM 13449 O O . LYS A 1 32 ? 11.555 25.069 18.620 1.00 0.00 32 LYS A O 13
ATOM 13468 N N . GLU A 1 33 ? 9.743 24.162 17.641 1.00 0.00 33 GLU A N 13
ATOM 13469 C CA . GLU A 1 33 ? 8.941 24.181 18.858 1.00 0.00 33 GLU A CA 13
ATOM 13470 C C . GLU A 1 33 ? 9.407 23.104 19.834 1.00 0.00 33 GLU A C 13
ATOM 13471 O O . GLU A 1 33 ? 9.534 23.351 21.033 1.00 0.00 33 GLU A O 13
ATOM 13483 N N . SER A 1 34 ? 9.660 21.909 19.310 1.00 0.00 34 SER A N 13
ATOM 13484 C CA . SER A 1 34 ? 10.107 20.792 20.135 1.00 0.00 34 SER A CA 13
ATOM 13485 C C . SER A 1 34 ? 11.229 20.022 19.444 1.00 0.00 34 SER A C 13
ATOM 13486 O O . SER A 1 34 ? 11.765 20.464 18.428 1.00 0.00 34 SER A O 13
ATOM 13494 N N . GLU A 1 35 ? 11.577 18.867 20.003 1.00 0.00 35 GLU A N 13
ATOM 13495 C CA . GLU A 1 35 ? 12.635 18.036 19.441 1.00 0.00 35 GLU A CA 13
ATOM 13496 C C . GLU A 1 35 ? 12.099 16.658 19.060 1.00 0.00 35 GLU A C 13
ATOM 13497 O O . GLU A 1 35 ? 12.831 15.668 19.083 1.00 0.00 35 GLU A O 13
ATOM 13509 N N . SER A 1 36 ? 10.818 16.604 18.711 1.00 0.00 36 SER A N 13
ATOM 13510 C CA . SER A 1 36 ? 10.183 15.348 18.329 1.00 0.00 36 SER A CA 13
ATOM 13511 C C . SER A 1 36 ? 9.606 15.438 16.920 1.00 0.00 36 SER A C 13
ATOM 13512 O O . SER A 1 36 ? 9.587 14.453 16.181 1.00 0.00 36 SER A O 13
ATOM 13520 N N . TYR A 1 37 ? 9.137 16.625 16.554 1.00 0.00 37 TYR A N 13
ATOM 13521 C CA . TYR A 1 37 ? 8.557 16.844 15.234 1.00 0.00 37 TYR A CA 13
ATOM 13522 C C . TYR A 1 37 ? 9.644 17.119 14.200 1.00 0.00 37 TYR A C 13
ATOM 13523 O O . TYR A 1 37 ? 10.443 18.045 14.351 1.00 0.00 37 TYR A O 13
ATOM 13541 N N . THR A 1 38 ? 9.670 16.308 13.147 1.00 0.00 38 THR A N 13
ATOM 13542 C CA . THR A 1 38 ? 10.658 16.461 12.087 1.00 0.00 38 THR A CA 13
ATOM 13543 C C . THR A 1 38 ? 10.023 17.022 10.820 1.00 0.00 38 THR A C 13
ATOM 13544 O O . THR A 1 38 ? 10.481 16.749 9.711 1.00 0.00 38 THR A O 13
ATOM 13555 N N . GLY A 1 39 ? 8.964 17.808 10.991 1.00 0.00 39 GLY A N 13
ATOM 13556 C CA . GLY A 1 39 ? 8.283 18.395 9.852 1.00 0.00 39 GLY A CA 13
ATOM 13557 C C . GLY A 1 39 ? 6.961 19.030 10.231 1.00 0.00 39 GLY A C 13
ATOM 13558 O O . GLY A 1 39 ? 6.647 19.169 11.413 1.00 0.00 39 GLY A O 13
ATOM 13562 N N . GLY A 1 40 ? 6.183 19.419 9.225 1.00 0.00 40 GLY A N 13
ATOM 13563 C CA . GLY A 1 40 ? 4.896 20.041 9.480 1.00 0.00 40 GLY A CA 13
ATOM 13564 C C . GLY A 1 40 ? 4.428 20.900 8.322 1.00 0.00 40 GLY A C 13
ATOM 13565 O O . GLY A 1 40 ? 5.240 21.483 7.605 1.00 0.00 40 GLY A O 13
ATOM 13569 N N . PHE A 1 41 ? 3.114 20.977 8.138 1.00 0.00 41 PHE A N 13
ATOM 13570 C CA . PHE A 1 41 ? 2.539 21.769 7.058 1.00 0.00 41 PHE A CA 13
ATOM 13571 C C . PHE A 1 41 ? 1.386 22.629 7.568 1.00 0.00 41 PHE A C 13
ATOM 13572 O O . PHE A 1 41 ? 0.812 22.356 8.622 1.00 0.00 41 PHE A O 13
ATOM 13589 N N . CYS A 1 42 ? 1.054 23.670 6.812 1.00 0.00 42 CYS A N 13
ATOM 13590 C CA . CYS A 1 42 ? -0.028 24.573 7.186 1.00 0.00 42 CYS A CA 13
ATOM 13591 C C . CYS A 1 42 ? -1.219 24.413 6.245 1.00 0.00 42 CYS A C 13
ATOM 13592 O O . CYS A 1 42 ? -1.051 24.217 5.042 1.00 0.00 42 CYS A O 13
ATOM 13599 N N . ASN A 1 43 ? -2.422 24.499 6.803 1.00 0.00 43 ASN A N 13
ATOM 13600 C CA . ASN A 1 43 ? -3.642 24.364 6.014 1.00 0.00 43 ASN A CA 13
ATOM 13601 C C . ASN A 1 43 ? -4.717 25.329 6.505 1.00 0.00 43 ASN A C 13
ATOM 13602 O O . ASN A 1 43 ? -4.907 25.503 7.708 1.00 0.00 43 ASN A O 13
ATOM 13613 N N . GLY A 1 44 ? -5.417 25.955 5.564 1.00 0.00 44 GLY A N 13
ATOM 13614 C CA . GLY A 1 44 ? -6.465 26.894 5.920 1.00 0.00 44 GLY A CA 13
ATOM 13615 C C . GLY A 1 44 ? -7.840 26.257 5.920 1.00 0.00 44 GLY A C 13
ATOM 13616 O O . GLY A 1 44 ? -8.359 25.886 4.867 1.00 0.00 44 GLY A O 13
ATOM 13620 N N . ARG A 1 45 ? -8.431 26.127 7.103 1.00 0.00 45 ARG A N 13
ATOM 13621 C CA . ARG A 1 45 ? -9.753 25.527 7.235 1.00 0.00 45 ARG A CA 13
ATOM 13622 C C . ARG A 1 45 ? -10.580 26.262 8.286 1.00 0.00 45 ARG A C 13
ATOM 13623 O O . ARG A 1 45 ? -10.056 27.000 9.120 1.00 0.00 45 ARG A O 13
ATOM 13644 N N . PRO A 1 46 ? -11.905 26.057 8.245 1.00 0.00 46 PRO A N 13
ATOM 13645 C CA . PRO A 1 46 ? -12.834 26.691 9.186 1.00 0.00 46 PRO A CA 13
ATOM 13646 C C . PRO A 1 46 ? -12.693 26.139 10.600 1.00 0.00 46 PRO A C 13
ATOM 13647 O O . PRO A 1 46 ? -12.403 24.960 10.806 1.00 0.00 46 PRO A O 13
ATOM 13658 N N . PRO A 1 47 ? -12.903 27.008 11.600 1.00 0.00 47 PRO A N 13
ATOM 13659 C CA . PRO A 1 47 ? -13.248 28.414 11.367 1.00 0.00 47 PRO A CA 13
ATOM 13660 C C . PRO A 1 47 ? -12.082 29.209 10.789 1.00 0.00 47 PRO A C 13
ATOM 13661 O O . PRO A 1 47 ? -12.234 29.918 9.794 1.00 0.00 47 PRO A O 13
ATOM 13672 N N . PHE A 1 48 ? -10.918 29.086 11.418 1.00 0.00 48 PHE A N 13
ATOM 13673 C CA . PHE A 1 48 ? -9.726 29.794 10.966 1.00 0.00 48 PHE A CA 13
ATOM 13674 C C . PHE A 1 48 ? -8.614 28.812 10.607 1.00 0.00 48 PHE A C 13
ATOM 13675 O O . PHE A 1 48 ? -8.617 27.663 11.049 1.00 0.00 48 PHE A O 13
ATOM 13692 N N . LYS A 1 49 ? -7.664 29.273 9.800 1.00 0.00 49 LYS A N 13
ATOM 13693 C CA . LYS A 1 49 ? -6.545 28.439 9.380 1.00 0.00 49 LYS A CA 13
ATOM 13694 C C . LYS A 1 49 ? -5.780 27.907 10.588 1.00 0.00 49 LYS A C 13
ATOM 13695 O O . LYS A 1 49 ? -5.825 28.493 11.669 1.00 0.00 49 LYS A O 13
ATOM 13714 N N . GLN A 1 50 ? -5.078 26.795 10.395 1.00 0.00 50 GLN A N 13
ATOM 13715 C CA . GLN A 1 50 ? -4.303 26.185 11.470 1.00 0.00 50 GLN A CA 13
ATOM 13716 C C . GLN A 1 50 ? -3.067 25.482 10.918 1.00 0.00 50 GLN A C 13
ATOM 13717 O O . GLN A 1 50 ? -3.063 25.013 9.779 1.00 0.00 50 GLN A O 13
ATOM 13731 N N . CYS A 1 51 ? -2.019 25.412 11.732 1.00 0.00 51 CYS A N 13
ATOM 13732 C CA . CYS A 1 51 ? -0.776 24.767 11.326 1.00 0.00 51 CYS A CA 13
ATOM 13733 C C . CYS A 1 51 ? -0.643 23.389 11.970 1.00 0.00 51 CYS A C 13
ATOM 13734 O O . CYS A 1 51 ? -0.956 23.209 13.147 1.00 0.00 51 CYS A O 13
ATOM 13741 N N . PHE A 1 52 ? -0.177 22.420 11.189 1.00 0.00 52 PHE A N 13
ATOM 13742 C CA . PHE A 1 52 ? -0.002 21.059 11.682 1.00 0.00 52 PHE A CA 13
ATOM 13743 C C . PHE A 1 52 ? 1.456 20.624 11.572 1.00 0.00 52 PHE A C 13
ATOM 13744 O O . PHE A 1 52 ? 2.171 21.032 10.657 1.00 0.00 52 PHE A O 13
ATOM 13761 N N . CYS A 1 53 ? 1.891 19.792 12.513 1.00 0.00 53 CYS A N 13
ATOM 13762 C CA . CYS A 1 53 ? 3.264 19.301 12.525 1.00 0.00 53 CYS A CA 13
ATOM 13763 C C . CYS A 1 53 ? 3.324 17.844 12.073 1.00 0.00 53 CYS A C 13
ATOM 13764 O O . CYS A 1 53 ? 2.329 17.122 12.132 1.00 0.00 53 CYS A O 13
ATOM 13771 N N . THR A 1 54 ? 4.500 17.419 11.622 1.00 0.00 54 THR A N 13
ATOM 13772 C CA . THR A 1 54 ? 4.692 16.050 11.160 1.00 0.00 54 THR A CA 13
ATOM 13773 C C . THR A 1 54 ? 5.882 15.397 11.853 1.00 0.00 54 THR A C 13
ATOM 13774 O O . THR A 1 54 ? 6.904 16.040 12.092 1.00 0.00 54 THR A O 13
ATOM 13785 N N . LYS A 1 55 ? 5.744 14.115 12.172 1.00 0.00 55 LYS A N 13
ATOM 13786 C CA . LYS A 1 55 ? 6.809 13.372 12.837 1.00 0.00 55 LYS A CA 13
ATOM 13787 C C . LYS A 1 55 ? 6.852 11.928 12.347 1.00 0.00 55 LYS A C 13
ATOM 13788 O O . LYS A 1 55 ? 5.824 11.309 12.074 1.00 0.00 55 LYS A O 13
ATOM 13807 N N . PRO A 1 56 ? 8.070 11.377 12.234 1.00 0.00 56 PRO A N 13
ATOM 13808 C CA . PRO A 1 56 ? 8.276 9.999 11.779 1.00 0.00 56 PRO A CA 13
ATOM 13809 C C . PRO A 1 56 ? 7.800 8.974 12.802 1.00 0.00 56 PRO A C 13
ATOM 13810 O O . PRO A 1 56 ? 8.451 8.753 13.824 1.00 0.00 56 PRO A O 13
ATOM 13821 N N . CYS A 1 57 ? 6.661 8.349 12.521 1.00 0.00 57 CYS A N 13
ATOM 13822 C CA . CYS A 1 57 ? 6.097 7.347 13.416 1.00 0.00 57 CYS A CA 13
ATOM 13823 C C . CYS A 1 57 ? 7.149 6.312 13.806 1.00 0.00 57 CYS A C 13
ATOM 13824 O O . CYS A 1 57 ? 8.107 6.076 13.069 1.00 0.00 57 CYS A O 13
ATOM 13831 N N . LYS A 1 58 ? 6.964 5.697 14.969 1.00 0.00 58 LYS A N 13
ATOM 13832 C CA . LYS A 1 58 ? 7.895 4.686 15.457 1.00 0.00 58 LYS A CA 13
ATOM 13833 C C . LYS A 1 58 ? 7.467 3.292 15.011 1.00 0.00 58 LYS A C 13
ATOM 13834 O O . LYS A 1 58 ? 6.297 3.059 14.707 1.00 0.00 58 LYS A O 13
ATOM 13853 N N . ARG A 1 59 ? 8.421 2.368 14.976 1.00 0.00 59 ARG A N 13
ATOM 13854 C CA . ARG A 1 59 ? 8.142 0.996 14.568 1.00 0.00 59 ARG A CA 13
ATOM 13855 C C . ARG A 1 59 ? 7.545 0.958 13.164 1.00 0.00 59 ARG A C 13
ATOM 13856 O O . ARG A 1 59 ? 7.387 1.993 12.519 1.00 0.00 59 ARG A O 13
ATOM 13877 N N . GLU A 1 60 ? 7.217 -0.243 12.699 1.00 0.00 60 GLU A N 13
ATOM 13878 C CA . GLU A 1 60 ? 6.638 -0.416 11.371 1.00 0.00 60 GLU A CA 13
ATOM 13879 C C . GLU A 1 60 ? 5.219 -0.969 11.464 1.00 0.00 60 GLU A C 13
ATOM 13880 O O . GLU A 1 60 ? 4.780 -1.405 12.528 1.00 0.00 60 GLU A O 13
ATOM 13892 N N . ARG A 1 61 ? 4.508 -0.947 10.341 1.00 0.00 61 ARG A N 13
ATOM 13893 C CA . ARG A 1 61 ? 3.138 -1.445 10.295 1.00 0.00 61 ARG A CA 13
ATOM 13894 C C . ARG A 1 61 ? 2.762 -1.870 8.879 1.00 0.00 61 ARG A C 13
ATOM 13895 O O . ARG A 1 61 ? 1.639 -1.643 8.430 1.00 0.00 61 ARG A O 13
ATOM 13916 N N . ALA A 1 62 ? 3.709 -2.488 8.181 1.00 0.00 62 ALA A N 13
ATOM 13917 C CA . ALA A 1 62 ? 3.476 -2.946 6.817 1.00 0.00 62 ALA A CA 13
ATOM 13918 C C . ALA A 1 62 ? 3.251 -4.454 6.775 1.00 0.00 62 ALA A C 13
ATOM 13919 O O . ALA A 1 62 ? 3.544 -5.162 7.739 1.00 0.00 62 ALA A O 13
ATOM 13926 N N . ALA A 1 63 ? 2.729 -4.939 5.654 1.00 0.00 63 ALA A N 13
ATOM 13927 C CA . ALA A 1 63 ? 2.467 -6.363 5.487 1.00 0.00 63 ALA A CA 13
ATOM 13928 C C . ALA A 1 63 ? 2.904 -6.844 4.107 1.00 0.00 63 ALA A C 13
ATOM 13929 O O . ALA A 1 63 ? 3.332 -6.051 3.270 1.00 0.00 63 ALA A O 13
ATOM 13936 N N . ALA A 1 64 ? 2.793 -8.148 3.878 1.00 0.00 64 ALA A N 13
ATOM 13937 C CA . ALA A 1 64 ? 3.175 -8.734 2.599 1.00 0.00 64 ALA A CA 13
ATOM 13938 C C . ALA A 1 64 ? 1.969 -9.341 1.890 1.00 0.00 64 ALA A C 13
ATOM 13939 O O . ALA A 1 64 ? 1.953 -9.467 0.665 1.00 0.00 64 ALA A O 13
ATOM 13946 N N . THR A 1 65 ? 0.959 -9.717 2.669 1.00 0.00 65 THR A N 13
ATOM 13947 C CA . THR A 1 65 ? -0.251 -10.313 2.115 1.00 0.00 65 THR A CA 13
ATOM 13948 C C . THR A 1 65 ? -0.829 -9.449 1.001 1.00 0.00 65 THR A C 13
ATOM 13949 O O . THR A 1 65 ? -0.843 -8.221 1.096 1.00 0.00 65 THR A O 13
ATOM 13960 N N . LEU A 1 66 ? -1.307 -10.097 -0.056 1.00 0.00 66 LEU A N 13
ATOM 13961 C CA . LEU A 1 66 ? -1.887 -9.387 -1.191 1.00 0.00 66 LEU A CA 13
ATOM 13962 C C . LEU A 1 66 ? -2.860 -10.282 -1.952 1.00 0.00 66 LEU A C 13
ATOM 13963 O O . LEU A 1 66 ? -2.717 -11.505 -1.962 1.00 0.00 66 LEU A O 13
ATOM 13979 N N . ARG A 1 67 ? -3.848 -9.664 -2.591 1.00 0.00 67 ARG A N 13
ATOM 13980 C CA . ARG A 1 67 ? -4.844 -10.404 -3.356 1.00 0.00 67 ARG A CA 13
ATOM 13981 C C . ARG A 1 67 ? -5.200 -9.665 -4.643 1.00 0.00 67 ARG A C 13
ATOM 13982 O O . ARG A 1 67 ? -4.838 -10.095 -5.738 1.00 0.00 67 ARG A O 13
ATOM 14003 N N . TRP A 1 68 ? -5.912 -8.553 -4.503 1.00 0.00 68 TRP A N 13
ATOM 14004 C CA . TRP A 1 68 ? -6.318 -7.754 -5.654 1.00 0.00 68 TRP A CA 13
ATOM 14005 C C . TRP A 1 68 ? -5.119 -7.424 -6.537 1.00 0.00 68 TRP A C 13
ATOM 14006 O O . TRP A 1 68 ? -3.966 -7.490 -6.109 1.00 0.00 68 TRP A O 13
ATOM 14027 N N . PRO A 1 69 ? -5.394 -7.059 -7.797 1.00 0.00 69 PRO A N 13
ATOM 14028 C CA . PRO A 1 69 ? -4.351 -6.710 -8.766 1.00 0.00 69 PRO A CA 13
ATOM 14029 C C . PRO A 1 69 ? -3.665 -5.390 -8.429 1.00 0.00 69 PRO A C 13
ATOM 14030 O O . PRO A 1 69 ? -4.320 -4.359 -8.283 1.00 0.00 69 PRO A O 13
ATOM 14041 N N . GLY A 1 70 ? -2.342 -5.429 -8.309 1.00 0.00 70 GLY A N 13
ATOM 14042 C CA . GLY A 1 70 ? -1.590 -4.229 -7.990 1.00 0.00 70 GLY A CA 13
ATOM 14043 C C . GLY A 1 70 ? -0.331 -4.095 -8.824 1.00 0.00 70 GLY A C 13
ATOM 14044 O O . GLY A 1 70 ? 0.638 -3.462 -8.402 1.00 0.00 70 GLY A O 13
ATOM 14048 N N . LEU A 1 71 ? -0.343 -4.693 -10.010 1.00 0.00 71 LEU A N 13
ATOM 14049 C CA . LEU A 1 71 ? 0.807 -4.640 -10.906 1.00 0.00 71 LEU A CA 13
ATOM 14050 C C . LEU A 1 71 ? 2.080 -5.071 -10.184 1.00 0.00 71 LEU A C 13
ATOM 14051 O O . LEU A 1 71 ? 2.036 -5.881 -9.258 1.00 0.00 71 LEU A O 13
ATOM 14067 N N . HIS A 1 1 ? -0.929 -2.940 8.562 1.00 0.00 1 HIS A N 14
ATOM 14068 C CA . HIS A 1 1 ? -0.115 -3.671 9.526 1.00 0.00 1 HIS A CA 14
ATOM 14069 C C . HIS A 1 1 ? 1.372 -3.456 9.257 1.00 0.00 1 HIS A C 14
ATOM 14070 O O . HIS A 1 1 ? 1.989 -4.199 8.493 1.00 0.00 1 HIS A O 14
ATOM 14084 N N . THR A 1 2 ? 1.941 -2.434 9.888 1.00 0.00 2 THR A N 14
ATOM 14085 C CA . THR A 1 2 ? 3.354 -2.120 9.715 1.00 0.00 2 THR A CA 14
ATOM 14086 C C . THR A 1 2 ? 3.656 -1.723 8.275 1.00 0.00 2 THR A C 14
ATOM 14087 O O . THR A 1 2 ? 4.295 -2.460 7.523 1.00 0.00 2 THR A O 14
ATOM 14098 N N . PRO A 1 3 ? 3.189 -0.530 7.878 1.00 0.00 3 PRO A N 14
ATOM 14099 C CA . PRO A 1 3 ? 3.398 -0.008 6.525 1.00 0.00 3 PRO A CA 14
ATOM 14100 C C . PRO A 1 3 ? 4.854 0.368 6.267 1.00 0.00 3 PRO A C 14
ATOM 14101 O O . PRO A 1 3 ? 5.272 0.527 5.120 1.00 0.00 3 PRO A O 14
ATOM 14112 N N . THR A 1 4 ? 5.623 0.507 7.342 1.00 0.00 4 THR A N 14
ATOM 14113 C CA . THR A 1 4 ? 7.032 0.865 7.233 1.00 0.00 4 THR A CA 14
ATOM 14114 C C . THR A 1 4 ? 7.702 0.884 8.602 1.00 0.00 4 THR A C 14
ATOM 14115 O O . THR A 1 4 ? 7.048 0.998 9.638 1.00 0.00 4 THR A O 14
ATOM 14126 N N . PRO A 1 5 ? 9.039 0.771 8.609 1.00 0.00 5 PRO A N 14
ATOM 14127 C CA . PRO A 1 5 ? 9.827 0.775 9.845 1.00 0.00 5 PRO A CA 14
ATOM 14128 C C . PRO A 1 5 ? 9.841 2.142 10.519 1.00 0.00 5 PRO A C 14
ATOM 14129 O O . PRO A 1 5 ? 10.076 2.250 11.724 1.00 0.00 5 PRO A O 14
ATOM 14140 N N . THR A 1 6 ? 9.588 3.186 9.736 1.00 0.00 6 THR A N 14
ATOM 14141 C CA . THR A 1 6 ? 9.572 4.547 10.258 1.00 0.00 6 THR A CA 14
ATOM 14142 C C . THR A 1 6 ? 8.439 5.359 9.641 1.00 0.00 6 THR A C 14
ATOM 14143 O O . THR A 1 6 ? 8.654 6.224 8.792 1.00 0.00 6 THR A O 14
ATOM 14154 N N . PRO A 1 7 ? 7.203 5.076 10.077 1.00 0.00 7 PRO A N 14
ATOM 14155 C CA . PRO A 1 7 ? 6.011 5.771 9.582 1.00 0.00 7 PRO A CA 14
ATOM 14156 C C . PRO A 1 7 ? 5.949 7.222 10.048 1.00 0.00 7 PRO A C 14
ATOM 14157 O O . PRO A 1 7 ? 6.475 7.565 11.108 1.00 0.00 7 PRO A O 14
ATOM 14168 N N . ILE A 1 8 ? 5.305 8.068 9.251 1.00 0.00 8 ILE A N 14
ATOM 14169 C CA . ILE A 1 8 ? 5.175 9.481 9.584 1.00 0.00 8 ILE A CA 14
ATOM 14170 C C . ILE A 1 8 ? 3.818 9.774 10.216 1.00 0.00 8 ILE A C 14
ATOM 14171 O O . ILE A 1 8 ? 2.780 9.344 9.711 1.00 0.00 8 ILE A O 14
ATOM 14187 N N . CYS A 1 9 ? 3.833 10.509 11.322 1.00 0.00 9 CYS A N 14
ATOM 14188 C CA . CYS A 1 9 ? 2.604 10.862 12.023 1.00 0.00 9 CYS A CA 14
ATOM 14189 C C . CYS A 1 9 ? 2.426 12.376 12.080 1.00 0.00 9 CYS A C 14
ATOM 14190 O O . CYS A 1 9 ? 3.368 13.133 11.846 1.00 0.00 9 CYS A O 14
ATOM 14197 N N . LYS A 1 10 ? 1.210 12.812 12.393 1.00 0.00 10 LYS A N 14
ATOM 14198 C CA . LYS A 1 10 ? 0.906 14.235 12.482 1.00 0.00 10 LYS A CA 14
ATOM 14199 C C . LYS A 1 10 ? 0.367 14.591 13.864 1.00 0.00 10 LYS A C 14
ATOM 14200 O O . LYS A 1 10 ? -0.269 13.768 14.523 1.00 0.00 10 LYS A O 14
ATOM 14219 N N . SER A 1 11 ? 0.622 15.821 14.296 1.00 0.00 11 SER A N 14
ATOM 14220 C CA . SER A 1 11 ? 0.164 16.284 15.600 1.00 0.00 11 SER A CA 14
ATOM 14221 C C . SER A 1 11 ? -0.117 17.784 15.577 1.00 0.00 11 SER A C 14
ATOM 14222 O O . SER A 1 11 ? 0.563 18.543 14.885 1.00 0.00 11 SER A O 14
ATOM 14230 N N . ARG A 1 12 ? -1.123 18.203 16.337 1.00 0.00 12 ARG A N 14
ATOM 14231 C CA . ARG A 1 12 ? -1.495 19.611 16.403 1.00 0.00 12 ARG A CA 14
ATOM 14232 C C . ARG A 1 12 ? -0.800 20.303 17.573 1.00 0.00 12 ARG A C 14
ATOM 14233 O O . ARG A 1 12 ? -1.093 20.023 18.735 1.00 0.00 12 ARG A O 14
ATOM 14254 N N . SER A 1 13 ? 0.121 21.207 17.256 1.00 0.00 13 SER A N 14
ATOM 14255 C CA . SER A 1 13 ? 0.861 21.936 18.280 1.00 0.00 13 SER A CA 14
ATOM 14256 C C . SER A 1 13 ? -0.052 22.907 19.022 1.00 0.00 13 SER A C 14
ATOM 14257 O O . SER A 1 13 ? -1.254 22.968 18.763 1.00 0.00 13 SER A O 14
ATOM 14265 N N . HIS A 1 14 ? 0.529 23.666 19.946 1.00 0.00 14 HIS A N 14
ATOM 14266 C CA . HIS A 1 14 ? -0.232 24.636 20.726 1.00 0.00 14 HIS A CA 14
ATOM 14267 C C . HIS A 1 14 ? 0.489 25.980 20.773 1.00 0.00 14 HIS A C 14
ATOM 14268 O O . HIS A 1 14 ? -0.137 27.034 20.660 1.00 0.00 14 HIS A O 14
ATOM 14282 N N . GLU A 1 15 ? 1.807 25.934 20.941 1.00 0.00 15 GLU A N 14
ATOM 14283 C CA . GLU A 1 15 ? 2.611 27.149 21.004 1.00 0.00 15 GLU A CA 14
ATOM 14284 C C . GLU A 1 15 ? 2.511 27.936 19.700 1.00 0.00 15 GLU A C 14
ATOM 14285 O O . GLU A 1 15 ? 2.679 29.155 19.684 1.00 0.00 15 GLU A O 14
ATOM 14297 N N . TYR A 1 16 ? 2.239 27.229 18.609 1.00 0.00 16 TYR A N 14
ATOM 14298 C CA . TYR A 1 16 ? 2.120 27.859 17.300 1.00 0.00 16 TYR A CA 14
ATOM 14299 C C . TYR A 1 16 ? 0.721 27.663 16.726 1.00 0.00 16 TYR A C 14
ATOM 14300 O O . TYR A 1 16 ? 0.558 27.369 15.541 1.00 0.00 16 TYR A O 14
ATOM 14318 N N . LYS A 1 17 ? -0.288 27.828 17.575 1.00 0.00 17 LYS A N 14
ATOM 14319 C CA . LYS A 1 17 ? -1.676 27.671 17.154 1.00 0.00 17 LYS A CA 14
ATOM 14320 C C . LYS A 1 17 ? -2.370 29.026 17.057 1.00 0.00 17 LYS A C 14
ATOM 14321 O O . LYS A 1 17 ? -3.107 29.423 17.958 1.00 0.00 17 LYS A O 14
ATOM 14340 N N . GLY A 1 18 ? -2.131 29.731 15.955 1.00 0.00 18 GLY A N 14
ATOM 14341 C CA . GLY A 1 18 ? -2.743 31.032 15.760 1.00 0.00 18 GLY A CA 14
ATOM 14342 C C . GLY A 1 18 ? -2.285 31.702 14.479 1.00 0.00 18 GLY A C 14
ATOM 14343 O O . GLY A 1 18 ? -3.037 31.778 13.508 1.00 0.00 18 GLY A O 14
ATOM 14347 N N . ARG A 1 19 ? -1.049 32.189 14.477 1.00 0.00 19 ARG A N 14
ATOM 14348 C CA . ARG A 1 19 ? -0.493 32.858 13.307 1.00 0.00 19 ARG A CA 14
ATOM 14349 C C . ARG A 1 19 ? 0.148 31.851 12.358 1.00 0.00 19 ARG A C 14
ATOM 14350 O O . ARG A 1 19 ? 1.355 31.891 12.115 1.00 0.00 19 ARG A O 14
ATOM 14371 N N . CYS A 1 20 ? -0.667 30.947 11.825 1.00 0.00 20 CYS A N 14
ATOM 14372 C CA . CYS A 1 20 ? -0.181 29.927 10.903 1.00 0.00 20 CYS A CA 14
ATOM 14373 C C . CYS A 1 20 ? -0.886 30.033 9.554 1.00 0.00 20 CYS A C 14
ATOM 14374 O O . CYS A 1 20 ? -2.068 29.710 9.432 1.00 0.00 20 CYS A O 14
ATOM 14381 N N . ILE A 1 21 ? -0.152 30.487 8.543 1.00 0.00 21 ILE A N 14
ATOM 14382 C CA . ILE A 1 21 ? -0.706 30.634 7.203 1.00 0.00 21 ILE A CA 14
ATOM 14383 C C . ILE A 1 21 ? 0.242 30.068 6.151 1.00 0.00 21 ILE A C 14
ATOM 14384 O O . ILE A 1 21 ? -0.191 29.438 5.187 1.00 0.00 21 ILE A O 14
ATOM 14400 N N . GLN A 1 22 ? 1.537 30.298 6.345 1.00 0.00 22 GLN A N 14
ATOM 14401 C CA . GLN A 1 22 ? 2.547 29.810 5.413 1.00 0.00 22 GLN A CA 14
ATOM 14402 C C . GLN A 1 22 ? 3.075 28.447 5.847 1.00 0.00 22 GLN A C 14
ATOM 14403 O O . GLN A 1 22 ? 3.469 28.261 6.999 1.00 0.00 22 GLN A O 14
ATOM 14417 N N . ASP A 1 23 ? 3.081 27.496 4.919 1.00 0.00 23 ASP A N 14
ATOM 14418 C CA . ASP A 1 23 ? 3.562 26.150 5.206 1.00 0.00 23 ASP A CA 14
ATOM 14419 C C . ASP A 1 23 ? 5.009 26.181 5.685 1.00 0.00 23 ASP A C 14
ATOM 14420 O O . ASP A 1 23 ? 5.384 25.455 6.606 1.00 0.00 23 ASP A O 14
ATOM 14429 N N . MET A 1 24 ? 5.819 27.025 5.054 1.00 0.00 24 MET A N 14
ATOM 14430 C CA . MET A 1 24 ? 7.226 27.150 5.417 1.00 0.00 24 MET A CA 14
ATOM 14431 C C . MET A 1 24 ? 7.377 27.522 6.888 1.00 0.00 24 MET A C 14
ATOM 14432 O O . MET A 1 24 ? 8.157 26.907 7.616 1.00 0.00 24 MET A O 14
ATOM 14446 N N . ASP A 1 25 ? 6.627 28.530 7.319 1.00 0.00 25 ASP A N 14
ATOM 14447 C CA . ASP A 1 25 ? 6.677 28.983 8.705 1.00 0.00 25 ASP A CA 14
ATOM 14448 C C . ASP A 1 25 ? 6.226 27.877 9.654 1.00 0.00 25 ASP A C 14
ATOM 14449 O O . ASP A 1 25 ? 6.899 27.581 10.642 1.00 0.00 25 ASP A O 14
ATOM 14458 N N . CYS A 1 26 ? 5.084 27.271 9.349 1.00 0.00 26 CYS A N 14
ATOM 14459 C CA . CYS A 1 26 ? 4.542 26.199 10.175 1.00 0.00 26 CYS A CA 14
ATOM 14460 C C . CYS A 1 26 ? 5.559 25.075 10.344 1.00 0.00 26 CYS A C 14
ATOM 14461 O O . CYS A 1 26 ? 5.703 24.513 11.429 1.00 0.00 26 CYS A O 14
ATOM 14468 N N . ASN A 1 27 ? 6.263 24.754 9.264 1.00 0.00 27 ASN A N 14
ATOM 14469 C CA . ASN A 1 27 ? 7.268 23.697 9.292 1.00 0.00 27 ASN A CA 14
ATOM 14470 C C . ASN A 1 27 ? 8.354 24.006 10.317 1.00 0.00 27 ASN A C 14
ATOM 14471 O O . ASN A 1 27 ? 8.717 23.155 11.129 1.00 0.00 27 ASN A O 14
ATOM 14482 N N . ALA A 1 28 ? 8.869 25.231 10.274 1.00 0.00 28 ALA A N 14
ATOM 14483 C CA . ALA A 1 28 ? 9.912 25.654 11.200 1.00 0.00 28 ALA A CA 14
ATOM 14484 C C . ALA A 1 28 ? 9.396 25.676 12.635 1.00 0.00 28 ALA A C 14
ATOM 14485 O O . ALA A 1 28 ? 10.142 25.413 13.577 1.00 0.00 28 ALA A O 14
ATOM 14492 N N . ALA A 1 29 ? 8.115 25.993 12.793 1.00 0.00 29 ALA A N 14
ATOM 14493 C CA . ALA A 1 29 ? 7.499 26.048 14.113 1.00 0.00 29 ALA A CA 14
ATOM 14494 C C . ALA A 1 29 ? 7.565 24.692 14.807 1.00 0.00 29 ALA A C 14
ATOM 14495 O O . ALA A 1 29 ? 7.888 24.604 15.993 1.00 0.00 29 ALA A O 14
ATOM 14502 N N . CYS A 1 30 ? 7.257 23.636 14.062 1.00 0.00 30 CYS A N 14
ATOM 14503 C CA . CYS A 1 30 ? 7.280 22.283 14.606 1.00 0.00 30 CYS A CA 14
ATOM 14504 C C . CYS A 1 30 ? 8.711 21.838 14.897 1.00 0.00 30 CYS A C 14
ATOM 14505 O O . CYS A 1 30 ? 9.037 21.455 16.020 1.00 0.00 30 CYS A O 14
ATOM 14512 N N . VAL A 1 31 ? 9.560 21.891 13.876 1.00 0.00 31 VAL A N 14
ATOM 14513 C CA . VAL A 1 31 ? 10.956 21.496 14.022 1.00 0.00 31 VAL A CA 14
ATOM 14514 C C . VAL A 1 31 ? 11.644 22.300 15.119 1.00 0.00 31 VAL A C 14
ATOM 14515 O O . VAL A 1 31 ? 12.681 21.895 15.644 1.00 0.00 31 VAL A O 14
ATOM 14528 N N . LYS A 1 32 ? 11.060 23.443 15.461 1.00 0.00 32 LYS A N 14
ATOM 14529 C CA . LYS A 1 32 ? 11.614 24.306 16.498 1.00 0.00 32 LYS A CA 14
ATOM 14530 C C . LYS A 1 32 ? 10.826 24.171 17.797 1.00 0.00 32 LYS A C 14
ATOM 14531 O O . LYS A 1 32 ? 11.262 24.638 18.849 1.00 0.00 32 LYS A O 14
ATOM 14550 N N . GLU A 1 33 ? 9.664 23.529 17.715 1.00 0.00 33 GLU A N 14
ATOM 14551 C CA . GLU A 1 33 ? 8.817 23.333 18.886 1.00 0.00 33 GLU A CA 14
ATOM 14552 C C . GLU A 1 33 ? 9.581 22.620 19.997 1.00 0.00 33 GLU A C 14
ATOM 14553 O O . GLU A 1 33 ? 9.507 23.007 21.163 1.00 0.00 33 GLU A O 14
ATOM 14565 N N . SER A 1 34 ? 10.314 21.575 19.627 1.00 0.00 34 SER A N 14
ATOM 14566 C CA . SER A 1 34 ? 11.089 20.804 20.592 1.00 0.00 34 SER A CA 14
ATOM 14567 C C . SER A 1 34 ? 12.031 19.836 19.883 1.00 0.00 34 SER A C 14
ATOM 14568 O O . SER A 1 34 ? 12.279 18.731 20.364 1.00 0.00 34 SER A O 14
ATOM 14576 N N . GLU A 1 35 ? 12.553 20.260 18.736 1.00 0.00 35 GLU A N 14
ATOM 14577 C CA . GLU A 1 35 ? 13.467 19.431 17.960 1.00 0.00 35 GLU A CA 14
ATOM 14578 C C . GLU A 1 35 ? 12.982 17.985 17.912 1.00 0.00 35 GLU A C 14
ATOM 14579 O O . GLU A 1 35 ? 13.781 17.049 17.936 1.00 0.00 35 GLU A O 14
ATOM 14591 N N . SER A 1 36 ? 11.666 17.811 17.843 1.00 0.00 36 SER A N 14
ATOM 14592 C CA . SER A 1 36 ? 11.072 16.480 17.795 1.00 0.00 36 SER A CA 14
ATOM 14593 C C . SER A 1 36 ? 10.344 16.256 16.472 1.00 0.00 36 SER A C 14
ATOM 14594 O O . SER A 1 36 ? 10.401 15.170 15.895 1.00 0.00 36 SER A O 14
ATOM 14602 N N . TYR A 1 37 ? 9.661 17.292 15.999 1.00 0.00 37 TYR A N 14
ATOM 14603 C CA . TYR A 1 37 ? 8.920 17.210 14.746 1.00 0.00 37 TYR A CA 14
ATOM 14604 C C . TYR A 1 37 ? 9.853 17.366 13.549 1.00 0.00 37 TYR A C 14
ATOM 14605 O O . TYR A 1 37 ? 10.569 18.360 13.429 1.00 0.00 37 TYR A O 14
ATOM 14623 N N . THR A 1 38 ? 9.839 16.375 12.663 1.00 0.00 38 THR A N 14
ATOM 14624 C CA . THR A 1 38 ? 10.683 16.399 11.475 1.00 0.00 38 THR A CA 14
ATOM 14625 C C . THR A 1 38 ? 9.931 16.968 10.278 1.00 0.00 38 THR A C 14
ATOM 14626 O O . THR A 1 38 ? 10.213 16.619 9.132 1.00 0.00 38 THR A O 14
ATOM 14637 N N . GLY A 1 39 ? 8.971 17.847 10.550 1.00 0.00 39 GLY A N 14
ATOM 14638 C CA . GLY A 1 39 ? 8.193 18.451 9.484 1.00 0.00 39 GLY A CA 14
ATOM 14639 C C . GLY A 1 39 ? 6.932 19.119 9.994 1.00 0.00 39 GLY A C 14
ATOM 14640 O O . GLY A 1 39 ? 6.608 19.030 11.177 1.00 0.00 39 GLY A O 14
ATOM 14644 N N . GLY A 1 40 ? 6.218 19.793 9.097 1.00 0.00 40 GLY A N 14
ATOM 14645 C CA . GLY A 1 40 ? 4.994 20.472 9.482 1.00 0.00 40 GLY A CA 14
ATOM 14646 C C . GLY A 1 40 ? 4.317 21.156 8.311 1.00 0.00 40 GLY A C 14
ATOM 14647 O O . GLY A 1 40 ? 4.985 21.691 7.425 1.00 0.00 40 GLY A O 14
ATOM 14651 N N . PHE A 1 41 ? 2.989 21.139 8.305 1.00 0.00 41 PHE A N 14
ATOM 14652 C CA . PHE A 1 41 ? 2.221 21.760 7.232 1.00 0.00 41 PHE A CA 14
ATOM 14653 C C . PHE A 1 41 ? 1.003 22.492 7.788 1.00 0.00 41 PHE A C 14
ATOM 14654 O O . PHE A 1 41 ? 0.439 22.096 8.808 1.00 0.00 41 PHE A O 14
ATOM 14671 N N . CYS A 1 42 ? 0.603 23.563 7.110 1.00 0.00 42 CYS A N 14
ATOM 14672 C CA . CYS A 1 42 ? -0.546 24.352 7.535 1.00 0.00 42 CYS A CA 14
ATOM 14673 C C . CYS A 1 42 ? -1.717 24.168 6.574 1.00 0.00 42 CYS A C 14
ATOM 14674 O O . CYS A 1 42 ? -1.525 23.984 5.373 1.00 0.00 42 CYS A O 14
ATOM 14681 N N . ASN A 1 43 ? -2.931 24.221 7.112 1.00 0.00 43 ASN A N 14
ATOM 14682 C CA . ASN A 1 43 ? -4.134 24.060 6.303 1.00 0.00 43 ASN A CA 14
ATOM 14683 C C . ASN A 1 43 ? -5.253 24.969 6.804 1.00 0.00 43 ASN A C 14
ATOM 14684 O O . ASN A 1 43 ? -5.476 25.089 8.008 1.00 0.00 43 ASN A O 14
ATOM 14695 N N . GLY A 1 44 ? -5.954 25.606 5.871 1.00 0.00 44 GLY A N 14
ATOM 14696 C CA . GLY A 1 44 ? -7.041 26.494 6.237 1.00 0.00 44 GLY A CA 14
ATOM 14697 C C . GLY A 1 44 ? -8.385 25.794 6.244 1.00 0.00 44 GLY A C 14
ATOM 14698 O O . GLY A 1 44 ? -8.900 25.413 5.193 1.00 0.00 44 GLY A O 14
ATOM 14702 N N . ARG A 1 45 ? -8.954 25.622 7.433 1.00 0.00 45 ARG A N 14
ATOM 14703 C CA . ARG A 1 45 ? -10.246 24.960 7.572 1.00 0.00 45 ARG A CA 14
ATOM 14704 C C . ARG A 1 45 ? -11.087 25.631 8.654 1.00 0.00 45 ARG A C 14
ATOM 14705 O O . ARG A 1 45 ? -10.584 26.382 9.490 1.00 0.00 45 ARG A O 14
ATOM 14726 N N . PRO A 1 46 ? -12.400 25.357 8.638 1.00 0.00 46 PRO A N 14
ATOM 14727 C CA . PRO A 1 46 ? -13.339 25.924 9.610 1.00 0.00 46 PRO A CA 14
ATOM 14728 C C . PRO A 1 46 ? -13.137 25.357 11.011 1.00 0.00 46 PRO A C 14
ATOM 14729 O O . PRO A 1 46 ? -12.798 24.186 11.190 1.00 0.00 46 PRO A O 14
ATOM 14740 N N . PRO A 1 47 ? -13.349 26.203 12.030 1.00 0.00 47 PRO A N 14
ATOM 14741 C CA . PRO A 1 47 ? -13.751 27.598 11.829 1.00 0.00 47 PRO A CA 14
ATOM 14742 C C . PRO A 1 47 ? -12.633 28.444 11.231 1.00 0.00 47 PRO A C 14
ATOM 14743 O O . PRO A 1 47 ? -12.839 29.163 10.253 1.00 0.00 47 PRO A O 14
ATOM 14754 N N . PHE A 1 48 ? -11.447 28.353 11.824 1.00 0.00 48 PHE A N 14
ATOM 14755 C CA . PHE A 1 48 ? -10.295 29.111 11.349 1.00 0.00 48 PHE A CA 14
ATOM 14756 C C . PHE A 1 48 ? -9.146 28.178 10.978 1.00 0.00 48 PHE A C 14
ATOM 14757 O O . PHE A 1 48 ? -9.104 27.024 11.405 1.00 0.00 48 PHE A O 14
ATOM 14774 N N . LYS A 1 49 ? -8.213 28.686 10.179 1.00 0.00 49 LYS A N 14
ATOM 14775 C CA . LYS A 1 49 ? -7.062 27.901 9.750 1.00 0.00 49 LYS A CA 14
ATOM 14776 C C . LYS A 1 49 ? -6.286 27.371 10.951 1.00 0.00 49 LYS A C 14
ATOM 14777 O O . LYS A 1 49 ? -6.263 27.996 12.011 1.00 0.00 49 LYS A O 14
ATOM 14796 N N . GLN A 1 50 ? -5.652 26.216 10.777 1.00 0.00 50 GLN A N 14
ATOM 14797 C CA . GLN A 1 50 ? -4.875 25.603 11.848 1.00 0.00 50 GLN A CA 14
ATOM 14798 C C . GLN A 1 50 ? -3.525 25.117 11.331 1.00 0.00 50 GLN A C 14
ATOM 14799 O O . GLN A 1 50 ? -3.350 24.897 10.132 1.00 0.00 50 GLN A O 14
ATOM 14813 N N . CYS A 1 51 ? -2.572 24.952 12.243 1.00 0.00 51 CYS A N 14
ATOM 14814 C CA . CYS A 1 51 ? -1.237 24.493 11.880 1.00 0.00 51 CYS A CA 14
ATOM 14815 C C . CYS A 1 51 ? -1.041 23.030 12.266 1.00 0.00 51 CYS A C 14
ATOM 14816 O O . CYS A 1 51 ? -1.466 22.597 13.337 1.00 0.00 51 CYS A O 14
ATOM 14823 N N . PHE A 1 52 ? -0.395 22.273 11.385 1.00 0.00 52 PHE A N 14
ATOM 14824 C CA . PHE A 1 52 ? -0.143 20.858 11.632 1.00 0.00 52 PHE A CA 14
ATOM 14825 C C . PHE A 1 52 ? 1.354 20.564 11.633 1.00 0.00 52 PHE A C 14
ATOM 14826 O O . PHE A 1 52 ? 2.120 21.183 10.894 1.00 0.00 52 PHE A O 14
ATOM 14843 N N . CYS A 1 53 ? 1.764 19.615 12.468 1.00 0.00 53 CYS A N 14
ATOM 14844 C CA . CYS A 1 53 ? 3.169 19.238 12.568 1.00 0.00 53 CYS A CA 14
ATOM 14845 C C . CYS A 1 53 ? 3.353 17.748 12.295 1.00 0.00 53 CYS A C 14
ATOM 14846 O O . CYS A 1 53 ? 2.506 16.930 12.656 1.00 0.00 53 CYS A O 14
ATOM 14853 N N . THR A 1 54 ? 4.466 17.402 11.655 1.00 0.00 54 THR A N 14
ATOM 14854 C CA . THR A 1 54 ? 4.761 16.012 11.333 1.00 0.00 54 THR A CA 14
ATOM 14855 C C . THR A 1 54 ? 6.024 15.539 12.045 1.00 0.00 54 THR A C 14
ATOM 14856 O O . THR A 1 54 ? 6.993 16.287 12.176 1.00 0.00 54 THR A O 14
ATOM 14867 N N . LYS A 1 55 ? 6.007 14.292 12.503 1.00 0.00 55 LYS A N 14
ATOM 14868 C CA . LYS A 1 55 ? 7.151 13.717 13.200 1.00 0.00 55 LYS A CA 14
ATOM 14869 C C . LYS A 1 55 ? 7.341 12.252 12.820 1.00 0.00 55 LYS A C 14
ATOM 14870 O O . LYS A 1 55 ? 6.422 11.587 12.340 1.00 0.00 55 LYS A O 14
ATOM 14889 N N . PRO A 1 56 ? 8.559 11.736 13.038 1.00 0.00 56 PRO A N 14
ATOM 14890 C CA . PRO A 1 56 ? 8.896 10.343 12.727 1.00 0.00 56 PRO A CA 14
ATOM 14891 C C . PRO A 1 56 ? 8.203 9.357 13.660 1.00 0.00 56 PRO A C 14
ATOM 14892 O O . PRO A 1 56 ? 8.794 8.884 14.632 1.00 0.00 56 PRO A O 14
ATOM 14903 N N . CYS A 1 57 ? 6.945 9.049 13.360 1.00 0.00 57 CYS A N 14
ATOM 14904 C CA . CYS A 1 57 ? 6.171 8.118 14.172 1.00 0.00 57 CYS A CA 14
ATOM 14905 C C . CYS A 1 57 ? 6.932 6.811 14.377 1.00 0.00 57 CYS A C 14
ATOM 14906 O O . CYS A 1 57 ? 7.970 6.580 13.756 1.00 0.00 57 CYS A O 14
ATOM 14913 N N . LYS A 1 58 ? 6.410 5.960 15.253 1.00 0.00 58 LYS A N 14
ATOM 14914 C CA . LYS A 1 58 ? 7.037 4.676 15.541 1.00 0.00 58 LYS A CA 14
ATOM 14915 C C . LYS A 1 58 ? 6.033 3.536 15.402 1.00 0.00 58 LYS A C 14
ATOM 14916 O O . LYS A 1 58 ? 5.123 3.395 16.219 1.00 0.00 58 LYS A O 14
ATOM 14935 N N . ARG A 1 59 ? 6.206 2.725 14.364 1.00 0.00 59 ARG A N 14
ATOM 14936 C CA . ARG A 1 59 ? 5.315 1.597 14.118 1.00 0.00 59 ARG A CA 14
ATOM 14937 C C . ARG A 1 59 ? 3.893 2.078 13.844 1.00 0.00 59 ARG A C 14
ATOM 14938 O O . ARG A 1 59 ? 3.601 3.269 13.943 1.00 0.00 59 ARG A O 14
ATOM 14959 N N . GLU A 1 60 ? 3.014 1.142 13.500 1.00 0.00 60 GLU A N 14
ATOM 14960 C CA . GLU A 1 60 ? 1.623 1.472 13.210 1.00 0.00 60 GLU A CA 14
ATOM 14961 C C . GLU A 1 60 ? 1.522 2.384 11.992 1.00 0.00 60 GLU A C 14
ATOM 14962 O O . GLU A 1 60 ? 2.504 3.005 11.585 1.00 0.00 60 GLU A O 14
ATOM 14974 N N . ARG A 1 61 ? 0.328 2.460 11.413 1.00 0.00 61 ARG A N 14
ATOM 14975 C CA . ARG A 1 61 ? 0.099 3.295 10.240 1.00 0.00 61 ARG A CA 14
ATOM 14976 C C . ARG A 1 61 ? -0.509 4.637 10.638 1.00 0.00 61 ARG A C 14
ATOM 14977 O O . ARG A 1 61 ? -0.193 5.671 10.051 1.00 0.00 61 ARG A O 14
ATOM 14998 N N . ALA A 1 62 ? -1.383 4.611 11.639 1.00 0.00 62 ALA A N 14
ATOM 14999 C CA . ALA A 1 62 ? -2.033 5.825 12.117 1.00 0.00 62 ALA A CA 14
ATOM 15000 C C . ALA A 1 62 ? -2.914 6.439 11.034 1.00 0.00 62 ALA A C 14
ATOM 15001 O O . ALA A 1 62 ? -3.149 5.827 9.992 1.00 0.00 62 ALA A O 14
ATOM 15008 N N . ALA A 1 63 ? -3.399 7.650 11.287 1.00 0.00 63 ALA A N 14
ATOM 15009 C CA . ALA A 1 63 ? -4.253 8.346 10.333 1.00 0.00 63 ALA A CA 14
ATOM 15010 C C . ALA A 1 63 ? -3.564 8.485 8.979 1.00 0.00 63 ALA A C 14
ATOM 15011 O O . ALA A 1 63 ? -3.892 7.774 8.030 1.00 0.00 63 ALA A O 14
ATOM 15018 N N . ALA A 1 64 ? -2.609 9.405 8.899 1.00 0.00 64 ALA A N 14
ATOM 15019 C CA . ALA A 1 64 ? -1.873 9.636 7.662 1.00 0.00 64 ALA A CA 14
ATOM 15020 C C . ALA A 1 64 ? -2.798 10.139 6.559 1.00 0.00 64 ALA A C 14
ATOM 15021 O O . ALA A 1 64 ? -4.016 9.968 6.628 1.00 0.00 64 ALA A O 14
ATOM 15028 N N . THR A 1 65 ? -2.213 10.762 5.540 1.00 0.00 65 THR A N 14
ATOM 15029 C CA . THR A 1 65 ? -2.985 11.291 4.423 1.00 0.00 65 THR A CA 14
ATOM 15030 C C . THR A 1 65 ? -2.098 11.531 3.207 1.00 0.00 65 THR A C 14
ATOM 15031 O O . THR A 1 65 ? -2.429 11.120 2.093 1.00 0.00 65 THR A O 14
ATOM 15042 N N . LEU A 1 66 ? -0.970 12.198 3.425 1.00 0.00 66 LEU A N 14
ATOM 15043 C CA . LEU A 1 66 ? -0.033 12.492 2.346 1.00 0.00 66 LEU A CA 14
ATOM 15044 C C . LEU A 1 66 ? 0.321 11.226 1.572 1.00 0.00 66 LEU A C 14
ATOM 15045 O O . LEU A 1 66 ? 0.404 10.139 2.145 1.00 0.00 66 LEU A O 14
ATOM 15061 N N . ARG A 1 67 ? 0.530 11.374 0.268 1.00 0.00 67 ARG A N 14
ATOM 15062 C CA . ARG A 1 67 ? 0.877 10.243 -0.584 1.00 0.00 67 ARG A CA 14
ATOM 15063 C C . ARG A 1 67 ? 2.192 10.496 -1.315 1.00 0.00 67 ARG A C 14
ATOM 15064 O O . ARG A 1 67 ? 2.848 11.514 -1.097 1.00 0.00 67 ARG A O 14
ATOM 15085 N N . TRP A 1 68 ? 2.570 9.562 -2.180 1.00 0.00 68 TRP A N 14
ATOM 15086 C CA . TRP A 1 68 ? 3.808 9.684 -2.943 1.00 0.00 68 TRP A CA 14
ATOM 15087 C C . TRP A 1 68 ? 3.879 11.030 -3.654 1.00 0.00 68 TRP A C 14
ATOM 15088 O O . TRP A 1 68 ? 2.869 11.703 -3.863 1.00 0.00 68 TRP A O 14
ATOM 15109 N N . PRO A 1 69 ? 5.099 11.435 -4.037 1.00 0.00 69 PRO A N 14
ATOM 15110 C CA . PRO A 1 69 ? 5.330 12.705 -4.732 1.00 0.00 69 PRO A CA 14
ATOM 15111 C C . PRO A 1 69 ? 4.780 12.696 -6.154 1.00 0.00 69 PRO A C 14
ATOM 15112 O O . PRO A 1 69 ? 4.102 13.633 -6.573 1.00 0.00 69 PRO A O 14
ATOM 15123 N N . GLY A 1 70 ? 5.077 11.630 -6.892 1.00 0.00 70 GLY A N 14
ATOM 15124 C CA . GLY A 1 70 ? 4.604 11.519 -8.259 1.00 0.00 70 GLY A CA 14
ATOM 15125 C C . GLY A 1 70 ? 5.676 11.864 -9.274 1.00 0.00 70 GLY A C 14
ATOM 15126 O O . GLY A 1 70 ? 6.864 11.647 -9.030 1.00 0.00 70 GLY A O 14
ATOM 15130 N N . LEU A 1 71 ? 5.258 12.400 -10.415 1.00 0.00 71 LEU A N 14
ATOM 15131 C CA . LEU A 1 71 ? 6.191 12.773 -11.472 1.00 0.00 71 LEU A CA 14
ATOM 15132 C C . LEU A 1 71 ? 6.709 14.193 -11.265 1.00 0.00 71 LEU A C 14
ATOM 15133 O O . LEU A 1 71 ? 6.629 14.739 -10.164 1.00 0.00 71 LEU A O 14
ATOM 15149 N N . HIS A 1 1 ? 7.595 -4.976 16.396 1.00 0.00 1 HIS A N 15
ATOM 15150 C CA . HIS A 1 1 ? 7.225 -5.309 15.025 1.00 0.00 1 HIS A CA 15
ATOM 15151 C C . HIS A 1 1 ? 8.230 -4.728 14.035 1.00 0.00 1 HIS A C 15
ATOM 15152 O O . HIS A 1 1 ? 9.161 -4.020 14.421 1.00 0.00 1 HIS A O 15
ATOM 15166 N N . THR A 1 2 ? 8.037 -5.033 12.755 1.00 0.00 2 THR A N 15
ATOM 15167 C CA . THR A 1 2 ? 8.926 -4.543 11.710 1.00 0.00 2 THR 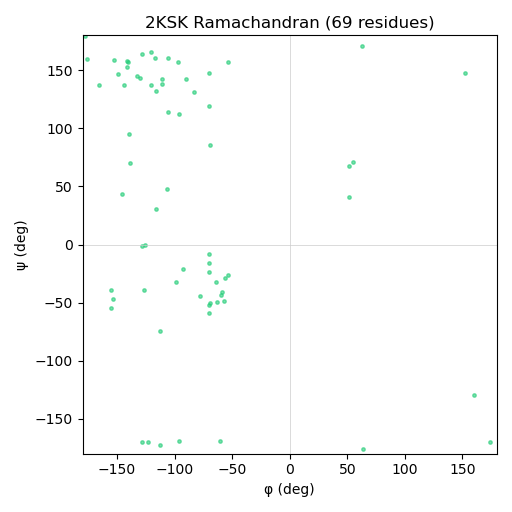A CA 15
ATOM 15168 C C . THR A 1 2 ? 8.181 -3.644 10.730 1.00 0.00 2 THR A C 15
ATOM 15169 O O . THR A 1 2 ? 7.967 -3.993 9.569 1.00 0.00 2 THR A O 15
ATOM 15180 N N . PRO A 1 3 ? 7.776 -2.457 11.206 1.00 0.00 3 PRO A N 15
ATOM 15181 C CA . PRO A 1 3 ? 7.049 -1.482 10.387 1.00 0.00 3 PRO A CA 15
ATOM 15182 C C . PRO A 1 3 ? 7.929 -0.860 9.308 1.00 0.00 3 PRO A C 15
ATOM 15183 O O . PRO A 1 3 ? 9.069 -1.279 9.104 1.00 0.00 3 PRO A O 15
ATOM 15194 N N . THR A 1 4 ? 7.394 0.143 8.619 1.00 0.00 4 THR A N 15
ATOM 15195 C CA . THR A 1 4 ? 8.130 0.823 7.561 1.00 0.00 4 THR A CA 15
ATOM 15196 C C . THR A 1 4 ? 9.502 1.275 8.049 1.00 0.00 4 THR A C 15
ATOM 15197 O O . THR A 1 4 ? 9.746 1.412 9.248 1.00 0.00 4 THR A O 15
ATOM 15208 N N . PRO A 1 5 ? 10.419 1.514 7.101 1.00 0.00 5 PRO A N 15
ATOM 15209 C CA . PRO A 1 5 ? 11.782 1.957 7.411 1.00 0.00 5 PRO A CA 15
ATOM 15210 C C . PRO A 1 5 ? 11.820 3.384 7.945 1.00 0.00 5 PRO A C 15
ATOM 15211 O O . PRO A 1 5 ? 12.769 3.779 8.624 1.00 0.00 5 PRO A O 15
ATOM 15222 N N . THR A 1 6 ? 10.783 4.155 7.636 1.00 0.00 6 THR A N 15
ATOM 15223 C CA . THR A 1 6 ? 10.698 5.539 8.085 1.00 0.00 6 THR A CA 15
ATOM 15224 C C . THR A 1 6 ? 9.253 6.023 8.106 1.00 0.00 6 THR A C 15
ATOM 15225 O O . THR A 1 6 ? 8.821 6.801 7.255 1.00 0.00 6 THR A O 15
ATOM 15236 N N . PRO A 1 7 ? 8.486 5.556 9.102 1.00 0.00 7 PRO A N 15
ATOM 15237 C CA . PRO A 1 7 ? 7.077 5.929 9.259 1.00 0.00 7 PRO A CA 15
ATOM 15238 C C . PRO A 1 7 ? 6.907 7.385 9.680 1.00 0.00 7 PRO A C 15
ATOM 15239 O O . PRO A 1 7 ? 7.453 7.814 10.696 1.00 0.00 7 PRO A O 15
ATOM 15250 N N . ILE A 1 8 ? 6.146 8.138 8.893 1.00 0.00 8 ILE A N 15
ATOM 15251 C CA . ILE A 1 8 ? 5.903 9.545 9.186 1.00 0.00 8 ILE A CA 15
ATOM 15252 C C . ILE A 1 8 ? 4.490 9.760 9.716 1.00 0.00 8 ILE A C 15
ATOM 15253 O O . ILE A 1 8 ? 3.519 9.261 9.146 1.00 0.00 8 ILE A O 15
ATOM 15269 N N . CYS A 1 9 ? 4.381 10.509 10.808 1.00 0.00 9 CYS A N 15
ATOM 15270 C CA . CYS A 1 9 ? 3.086 10.793 11.415 1.00 0.00 9 CYS A CA 15
ATOM 15271 C C . CYS A 1 9 ? 2.906 12.292 11.637 1.00 0.00 9 CYS A C 15
ATOM 15272 O O . CYS A 1 9 ? 3.875 13.051 11.638 1.00 0.00 9 CYS A O 15
ATOM 15279 N N . LYS A 1 10 ? 1.659 12.711 11.826 1.00 0.00 10 LYS A N 15
ATOM 15280 C CA . LYS A 1 10 ? 1.350 14.118 12.050 1.00 0.00 10 LYS A CA 15
ATOM 15281 C C . LYS A 1 10 ? 0.695 14.320 13.413 1.00 0.00 10 LYS A C 15
ATOM 15282 O O . LYS A 1 10 ? 0.073 13.407 13.955 1.00 0.00 10 LYS A O 15
ATOM 15301 N N . SER A 1 11 ? 0.839 15.522 13.961 1.00 0.00 11 SER A N 15
ATOM 15302 C CA . SER A 1 11 ? 0.263 15.843 15.262 1.00 0.00 11 SER A CA 15
ATOM 15303 C C . SER A 1 11 ? -0.107 17.321 15.342 1.00 0.00 11 SER A C 15
ATOM 15304 O O . SER A 1 11 ? 0.570 18.174 14.767 1.00 0.00 11 SER A O 15
ATOM 15312 N N . ARG A 1 12 ? -1.185 17.616 16.061 1.00 0.00 12 ARG A N 15
ATOM 15313 C CA . ARG A 1 12 ? -1.647 18.990 16.216 1.00 0.00 12 ARG A CA 15
ATOM 15314 C C . ARG A 1 12 ? -1.096 19.607 17.498 1.00 0.00 12 ARG A C 15
ATOM 15315 O O . ARG A 1 12 ? -1.211 19.027 18.578 1.00 0.00 12 ARG A O 15
ATOM 15336 N N . SER A 1 13 ? -0.496 20.787 17.371 1.00 0.00 13 SER A N 15
ATOM 15337 C CA . SER A 1 13 ? 0.077 21.480 18.519 1.00 0.00 13 SER A CA 15
ATOM 15338 C C . SER A 1 13 ? -0.812 22.642 18.951 1.00 0.00 13 SER A C 15
ATOM 15339 O O . SER A 1 13 ? -1.654 23.113 18.185 1.00 0.00 13 SER A O 15
ATOM 15347 N N . HIS A 1 14 ? -0.620 23.100 20.184 1.00 0.00 14 HIS A N 15
ATOM 15348 C CA . HIS A 1 14 ? -1.404 24.207 20.720 1.00 0.00 14 HIS A CA 15
ATOM 15349 C C . HIS A 1 14 ? -0.509 25.400 21.041 1.00 0.00 14 HIS A C 15
ATOM 15350 O O . HIS A 1 14 ? -0.897 26.293 21.794 1.00 0.00 14 HIS A O 15
ATOM 15364 N N . GLU A 1 15 ? 0.689 25.408 20.465 1.00 0.00 15 GLU A N 15
ATOM 15365 C CA . GLU A 1 15 ? 1.638 26.491 20.692 1.00 0.00 15 GLU A CA 15
ATOM 15366 C C . GLU A 1 15 ? 1.668 27.447 19.503 1.00 0.00 15 GLU A C 15
ATOM 15367 O O . GLU A 1 15 ? 1.434 28.647 19.651 1.00 0.00 15 GLU A O 15
ATOM 15379 N N . TYR A 1 16 ? 1.957 26.907 18.325 1.00 0.00 16 TYR A N 15
ATOM 15380 C CA . TYR A 1 16 ? 2.021 27.711 17.110 1.00 0.00 16 TYR A CA 15
ATOM 15381 C C . TYR A 1 16 ? 0.685 27.693 16.375 1.00 0.00 16 TYR A C 15
ATOM 15382 O O . TYR A 1 16 ? 0.638 27.592 15.148 1.00 0.00 16 TYR A O 15
ATOM 15400 N N . LYS A 1 17 ? -0.402 27.793 17.133 1.00 0.00 17 LYS A N 15
ATOM 15401 C CA . LYS A 1 17 ? -1.741 27.791 16.556 1.00 0.00 17 LYS A CA 15
ATOM 15402 C C . LYS A 1 17 ? -2.240 29.215 16.333 1.00 0.00 17 LYS A C 15
ATOM 15403 O O . LYS A 1 17 ? -3.125 29.691 17.042 1.00 0.00 17 LYS A O 15
ATOM 15422 N N . GLY A 1 18 ? -1.665 29.890 15.342 1.00 0.00 18 GLY A N 15
ATOM 15423 C CA . GLY A 1 18 ? -2.066 31.253 15.043 1.00 0.00 18 GLY A CA 15
ATOM 15424 C C . GLY A 1 18 ? -1.674 31.678 13.642 1.00 0.00 18 GLY A C 15
ATOM 15425 O O . GLY A 1 18 ? -2.421 31.458 12.688 1.00 0.00 18 GLY A O 15
ATOM 15429 N N . ARG A 1 19 ? -0.501 32.290 13.516 1.00 0.00 19 ARG A N 15
ATOM 15430 C CA . ARG A 1 19 ? -0.014 32.750 12.222 1.00 0.00 19 ARG A CA 15
ATOM 15431 C C . ARG A 1 19 ? 0.416 31.571 11.353 1.00 0.00 19 ARG A C 15
ATOM 15432 O O . ARG A 1 19 ? 1.606 31.279 11.228 1.00 0.00 19 ARG A O 15
ATOM 15453 N N . CYS A 1 20 ? -0.561 30.897 10.755 1.00 0.00 20 CYS A N 15
ATOM 15454 C CA . CYS A 1 20 ? -0.285 29.749 9.899 1.00 0.00 20 CYS A CA 15
ATOM 15455 C C . CYS A 1 20 ? -0.967 29.906 8.543 1.00 0.00 20 CYS A C 15
ATOM 15456 O O . CYS A 1 20 ? -2.187 30.054 8.463 1.00 0.00 20 CYS A O 15
ATOM 15463 N N . ILE A 1 21 ? -0.171 29.873 7.479 1.00 0.00 21 ILE A N 15
ATOM 15464 C CA . ILE A 1 21 ? -0.697 30.010 6.127 1.00 0.00 21 ILE A CA 15
ATOM 15465 C C . ILE A 1 21 ? 0.170 29.261 5.121 1.00 0.00 21 ILE A C 15
ATOM 15466 O O . ILE A 1 21 ? -0.341 28.564 4.245 1.00 0.00 21 ILE A O 15
ATOM 15482 N N . GLN A 1 22 ? 1.484 29.409 5.255 1.00 0.00 22 GLN A N 15
ATOM 15483 C CA . GLN A 1 22 ? 2.422 28.745 4.358 1.00 0.00 22 GLN A CA 15
ATOM 15484 C C . GLN A 1 22 ? 3.046 27.525 5.028 1.00 0.00 22 GLN A C 15
ATOM 15485 O O . GLN A 1 22 ? 3.404 27.567 6.205 1.00 0.00 22 GLN A O 15
ATOM 15499 N N . ASP A 1 23 ? 3.172 26.441 4.271 1.00 0.00 23 ASP A N 15
ATOM 15500 C CA . ASP A 1 23 ? 3.753 25.208 4.792 1.00 0.00 23 ASP A CA 15
ATOM 15501 C C . ASP A 1 23 ? 5.185 25.440 5.262 1.00 0.00 23 ASP A C 15
ATOM 15502 O O . ASP A 1 23 ? 5.621 24.868 6.262 1.00 0.00 23 ASP A O 15
ATOM 15511 N N . MET A 1 24 ? 5.913 26.281 4.535 1.00 0.00 24 MET A N 15
ATOM 15512 C CA . MET A 1 24 ? 7.297 26.587 4.879 1.00 0.00 24 MET A CA 15
ATOM 15513 C C . MET A 1 24 ? 7.403 27.083 6.317 1.00 0.00 24 MET A C 15
ATOM 15514 O O . MET A 1 24 ? 8.212 26.582 7.099 1.00 0.00 24 MET A O 15
ATOM 15528 N N . ASP A 1 25 ? 6.582 28.069 6.660 1.00 0.00 25 ASP A N 15
ATOM 15529 C CA . ASP A 1 25 ? 6.583 28.632 8.005 1.00 0.00 25 ASP A CA 15
ATOM 15530 C C . ASP A 1 25 ? 6.092 27.608 9.024 1.00 0.00 25 ASP A C 15
ATOM 15531 O O . ASP A 1 25 ? 6.730 27.384 10.053 1.00 0.00 25 ASP A O 15
ATOM 15540 N N . CYS A 1 26 ? 4.953 26.988 8.730 1.00 0.00 26 CYS A N 15
ATOM 15541 C CA . CYS A 1 26 ? 4.375 25.988 9.620 1.00 0.00 26 CYS A CA 15
ATOM 15542 C C . CYS A 1 26 ? 5.376 24.874 9.910 1.00 0.00 26 CYS A C 15
ATOM 15543 O O . CYS A 1 26 ? 5.418 24.336 11.015 1.00 0.00 26 CYS A O 15
ATOM 15550 N N . ASN A 1 27 ? 6.181 24.534 8.909 1.00 0.00 27 ASN A N 15
ATOM 15551 C CA . ASN A 1 27 ? 7.183 23.484 9.056 1.00 0.00 27 ASN A CA 15
ATOM 15552 C C . ASN A 1 27 ? 8.247 23.885 10.073 1.00 0.00 27 ASN A C 15
ATOM 15553 O O . ASN A 1 27 ? 8.580 23.116 10.974 1.00 0.00 27 ASN A O 15
ATOM 15564 N N . ALA A 1 28 ? 8.775 25.095 9.922 1.00 0.00 28 ALA A N 15
ATOM 15565 C CA . ALA A 1 28 ? 9.798 25.601 10.829 1.00 0.00 28 ALA A CA 15
ATOM 15566 C C . ALA A 1 28 ? 9.247 25.768 12.240 1.00 0.00 28 ALA A C 15
ATOM 15567 O O . ALA A 1 28 ? 9.966 25.589 13.223 1.00 0.00 28 ALA A O 15
ATOM 15574 N N . ALA A 1 29 ? 7.967 26.115 12.334 1.00 0.00 29 ALA A N 15
ATOM 15575 C CA . ALA A 1 29 ? 7.320 26.306 13.626 1.00 0.00 29 ALA A CA 15
ATOM 15576 C C . ALA A 1 29 ? 7.386 25.035 14.466 1.00 0.00 29 ALA A C 15
ATOM 15577 O O . ALA A 1 29 ? 7.693 25.082 15.658 1.00 0.00 29 ALA A O 15
ATOM 15584 N N . CYS A 1 30 ? 7.096 23.900 13.839 1.00 0.00 30 CYS A N 15
ATOM 15585 C CA . CYS A 1 30 ? 7.122 22.616 14.529 1.00 0.00 30 CYS A CA 15
ATOM 15586 C C . CYS A 1 30 ? 8.549 22.232 14.909 1.00 0.00 30 CYS A C 15
ATOM 15587 O O . CYS A 1 30 ? 8.856 22.027 16.083 1.00 0.00 30 CYS A O 15
ATOM 15594 N N . VAL A 1 31 ? 9.417 22.135 13.907 1.00 0.00 31 VAL A N 15
ATOM 15595 C CA . VAL A 1 31 ? 10.811 21.776 14.135 1.00 0.00 31 VAL A CA 15
ATOM 15596 C C . VAL A 1 31 ? 11.463 22.718 15.141 1.00 0.00 31 VAL A C 15
ATOM 15597 O O . VAL A 1 31 ? 12.467 22.377 15.768 1.00 0.00 31 VAL A O 15
ATOM 15610 N N . LYS A 1 32 ? 10.887 23.906 15.291 1.00 0.00 32 LYS A N 15
ATOM 15611 C CA . LYS A 1 32 ? 11.409 24.898 16.222 1.00 0.00 32 LYS A CA 15
ATOM 15612 C C . LYS A 1 32 ? 10.677 24.830 17.558 1.00 0.00 32 LYS A C 15
ATOM 15613 O O . LYS A 1 32 ? 11.187 25.289 18.580 1.00 0.00 32 LYS A O 15
ATOM 15632 N N . GLU A 1 33 ? 9.480 24.252 17.543 1.00 0.00 33 GLU A N 15
ATOM 15633 C CA . GLU A 1 33 ? 8.679 24.123 18.755 1.00 0.00 33 GLU A CA 15
ATOM 15634 C C . GLU A 1 33 ? 9.288 23.094 19.703 1.00 0.00 33 GLU A C 15
ATOM 15635 O O . GLU A 1 33 ? 9.381 23.323 20.909 1.00 0.00 33 GLU A O 15
ATOM 15647 N N . SER A 1 34 ? 9.701 21.958 19.148 1.00 0.00 34 SER A N 15
ATOM 15648 C CA . SER A 1 34 ? 10.297 20.891 19.944 1.00 0.00 34 SER A CA 15
ATOM 15649 C C . SER A 1 34 ? 11.477 20.261 19.210 1.00 0.00 34 SER A C 15
ATOM 15650 O O . SER A 1 34 ? 11.852 20.702 18.124 1.00 0.00 34 SER A O 15
ATOM 15658 N N . GLU A 1 35 ? 12.056 19.227 19.812 1.00 0.00 35 GLU A N 15
ATOM 15659 C CA . GLU A 1 35 ? 13.194 18.536 19.217 1.00 0.00 35 GLU A CA 15
ATOM 15660 C C . GLU A 1 35 ? 12.807 17.125 18.783 1.00 0.00 35 GLU A C 15
ATOM 15661 O O . GLU A 1 35 ? 13.652 16.233 18.713 1.00 0.00 35 GLU A O 15
ATOM 15673 N N . SER A 1 36 ? 11.525 16.931 18.495 1.00 0.00 36 SER A N 15
ATOM 15674 C CA . SER A 1 36 ? 11.024 15.628 18.072 1.00 0.00 36 SER A CA 15
ATOM 15675 C C . SER A 1 36 ? 10.357 15.720 16.703 1.00 0.00 36 SER A C 15
ATOM 15676 O O . SER A 1 36 ? 10.418 14.783 15.907 1.00 0.00 36 SER A O 15
ATOM 15684 N N . TYR A 1 37 ? 9.721 16.855 16.438 1.00 0.00 37 TYR A N 15
ATOM 15685 C CA . TYR A 1 37 ? 9.040 17.070 15.166 1.00 0.00 37 TYR A CA 15
ATOM 15686 C C . TYR A 1 37 ? 10.025 17.506 14.087 1.00 0.00 37 TYR A C 15
ATOM 15687 O O . TYR A 1 37 ? 10.724 18.509 14.235 1.00 0.00 37 TYR A O 15
ATOM 15705 N N . THR A 1 38 ? 10.076 16.745 12.998 1.00 0.00 38 THR A N 15
ATOM 15706 C CA . THR A 1 38 ? 10.976 17.051 11.893 1.00 0.00 38 THR A CA 15
ATOM 15707 C C . THR A 1 38 ? 10.196 17.406 10.632 1.00 0.00 38 THR A C 15
ATOM 15708 O O . THR A 1 38 ? 10.650 17.150 9.517 1.00 0.00 38 THR A O 15
ATOM 15719 N N . GLY A 1 39 ? 9.019 17.997 10.816 1.00 0.00 39 GLY A N 15
ATOM 15720 C CA . GLY A 1 39 ? 8.196 18.378 9.683 1.00 0.00 39 GLY A CA 15
ATOM 15721 C C . GLY A 1 39 ? 6.910 19.062 10.105 1.00 0.00 39 GLY A C 15
ATOM 15722 O O . GLY A 1 39 ? 6.607 19.150 11.294 1.00 0.00 39 GLY A O 15
ATOM 15726 N N . GLY A 1 40 ? 6.152 19.549 9.127 1.00 0.00 40 GLY A N 15
ATOM 15727 C CA . GLY A 1 40 ? 4.902 20.224 9.424 1.00 0.00 40 GLY A CA 15
ATOM 15728 C C . GLY A 1 40 ? 4.357 20.985 8.232 1.00 0.00 40 GLY A C 15
ATOM 15729 O O . GLY A 1 40 ? 5.116 21.434 7.373 1.00 0.00 40 GLY A O 15
ATOM 15733 N N . PHE A 1 41 ? 3.037 21.130 8.178 1.00 0.00 41 PHE A N 15
ATOM 15734 C CA . PHE A 1 41 ? 2.391 21.840 7.080 1.00 0.00 41 PHE A CA 15
ATOM 15735 C C . PHE A 1 41 ? 1.331 22.805 7.606 1.00 0.00 41 PHE A C 15
ATOM 15736 O O . PHE A 1 41 ? 0.972 22.769 8.783 1.00 0.00 41 PHE A O 15
ATOM 15753 N N . CYS A 1 42 ? 0.835 23.667 6.725 1.00 0.00 42 CYS A N 15
ATOM 15754 C CA . CYS A 1 42 ? -0.182 24.642 7.097 1.00 0.00 42 CYS A CA 15
ATOM 15755 C C . CYS A 1 42 ? -1.458 24.434 6.288 1.00 0.00 42 CYS A C 15
ATOM 15756 O O . CYS A 1 42 ? -1.407 24.106 5.103 1.00 0.00 42 CYS A O 15
ATOM 15763 N N . ASN A 1 43 ? -2.602 24.626 6.937 1.00 0.00 43 ASN A N 15
ATOM 15764 C CA . ASN A 1 43 ? -3.892 24.458 6.278 1.00 0.00 43 ASN A CA 15
ATOM 15765 C C . ASN A 1 43 ? -4.911 25.460 6.813 1.00 0.00 43 ASN A C 15
ATOM 15766 O O . ASN A 1 43 ? -5.118 25.566 8.022 1.00 0.00 43 ASN A O 15
ATOM 15777 N N . GLY A 1 44 ? -5.545 26.195 5.904 1.00 0.00 44 GLY A N 15
ATOM 15778 C CA . GLY A 1 44 ? -6.534 27.179 6.304 1.00 0.00 44 GLY A CA 15
ATOM 15779 C C . GLY A 1 44 ? -7.949 26.639 6.235 1.00 0.00 44 GLY A C 15
ATOM 15780 O O . GLY A 1 44 ? -8.472 26.387 5.150 1.00 0.00 44 GLY A O 15
ATOM 15784 N N . ARG A 1 45 ? -8.569 26.460 7.397 1.00 0.00 45 ARG A N 15
ATOM 15785 C CA . ARG A 1 45 ? -9.931 25.943 7.464 1.00 0.00 45 ARG A CA 15
ATOM 15786 C C . ARG A 1 45 ? -10.717 26.628 8.578 1.00 0.00 45 ARG A C 15
ATOM 15787 O O . ARG A 1 45 ? -10.152 27.224 9.495 1.00 0.00 45 ARG A O 15
ATOM 15808 N N . PRO A 1 46 ? -12.054 26.543 8.497 1.00 0.00 46 PRO A N 15
ATOM 15809 C CA . PRO A 1 46 ? -12.947 27.149 9.490 1.00 0.00 46 PRO A CA 15
ATOM 15810 C C . PRO A 1 46 ? -12.884 26.436 10.837 1.00 0.00 46 PRO A C 15
ATOM 15811 O O . PRO A 1 46 ? -12.668 25.227 10.917 1.00 0.00 46 PRO A O 15
ATOM 15822 N N . PRO A 1 47 ? -13.079 27.201 11.921 1.00 0.00 47 PRO A N 15
ATOM 15823 C CA . PRO A 1 47 ? -13.338 28.642 11.838 1.00 0.00 47 PRO A CA 15
ATOM 15824 C C . PRO A 1 47 ? -12.111 29.425 11.385 1.00 0.00 47 PRO A C 15
ATOM 15825 O O . PRO A 1 47 ? -12.189 30.247 10.471 1.00 0.00 47 PRO A O 15
ATOM 15836 N N . PHE A 1 48 ? -10.978 29.166 12.029 1.00 0.00 48 PHE A N 15
ATOM 15837 C CA . PHE A 1 48 ? -9.733 29.848 11.692 1.00 0.00 48 PHE A CA 15
ATOM 15838 C C . PHE A 1 48 ? -8.682 28.854 11.207 1.00 0.00 48 PHE A C 15
ATOM 15839 O O . PHE A 1 48 ? -8.782 27.653 11.462 1.00 0.00 48 PHE A O 15
ATOM 15856 N N . LYS A 1 49 ? -7.674 29.362 10.507 1.00 0.00 49 LYS A N 15
ATOM 15857 C CA . LYS A 1 49 ? -6.603 28.522 9.986 1.00 0.00 49 LYS A CA 15
ATOM 15858 C C . LYS A 1 49 ? -5.971 27.693 11.099 1.00 0.00 49 LYS A C 15
ATOM 15859 O O . LYS A 1 49 ? -6.060 28.047 12.275 1.00 0.00 49 LYS A O 15
ATOM 15878 N N . GLN A 1 50 ? -5.333 26.590 10.721 1.00 0.00 50 GLN A N 15
ATOM 15879 C CA . GLN A 1 50 ? -4.686 25.712 11.689 1.00 0.00 50 GLN A CA 15
ATOM 15880 C C . GLN A 1 50 ? -3.354 25.199 11.153 1.00 0.00 50 GLN A C 15
ATOM 15881 O O . GLN A 1 50 ? -3.176 25.047 9.944 1.00 0.00 50 GLN A O 15
ATOM 15895 N N . CYS A 1 51 ? -2.419 24.935 12.059 1.00 0.00 51 CYS A N 15
ATOM 15896 C CA . CYS A 1 51 ? -1.102 24.439 11.679 1.00 0.00 51 CYS A CA 15
ATOM 15897 C C . CYS A 1 51 ? -0.902 23.003 12.155 1.00 0.00 51 CYS A C 15
ATOM 15898 O O . CYS A 1 51 ? -1.272 22.653 13.276 1.00 0.00 51 CYS A O 15
ATOM 15905 N N . PHE A 1 52 ? -0.313 22.177 11.297 1.00 0.00 52 PHE A N 15
ATOM 15906 C CA . PHE A 1 52 ? -0.065 20.780 11.629 1.00 0.00 52 PHE A CA 15
ATOM 15907 C C . PHE A 1 52 ? 1.427 20.463 11.568 1.00 0.00 52 PHE A C 15
ATOM 15908 O O . PHE A 1 52 ? 2.158 21.020 10.749 1.00 0.00 52 PHE A O 15
ATOM 15925 N N . CYS A 1 53 ? 1.872 19.566 12.441 1.00 0.00 53 CYS A N 15
ATOM 15926 C CA . CYS A 1 53 ? 3.275 19.175 12.489 1.00 0.00 53 CYS A CA 15
ATOM 15927 C C . CYS A 1 53 ? 3.436 17.688 12.186 1.00 0.00 53 CYS A C 15
ATOM 15928 O O . CYS A 1 53 ? 2.481 16.916 12.279 1.00 0.00 53 CYS A O 15
ATOM 15935 N N . THR A 1 54 ? 4.652 17.292 11.821 1.00 0.00 54 THR A N 15
ATOM 15936 C CA . THR A 1 54 ? 4.939 15.899 11.503 1.00 0.00 54 THR A CA 15
ATOM 15937 C C . THR A 1 54 ? 6.257 15.454 12.125 1.00 0.00 54 THR A C 15
ATOM 15938 O O . THR A 1 54 ? 7.220 16.219 12.181 1.00 0.00 54 THR A O 15
ATOM 15949 N N . LYS A 1 55 ? 6.295 14.210 12.592 1.00 0.00 55 LYS A N 15
ATOM 15950 C CA . LYS A 1 55 ? 7.497 13.661 13.209 1.00 0.00 55 LYS A CA 15
ATOM 15951 C C . LYS A 1 55 ? 7.642 12.176 12.890 1.00 0.00 55 LYS A C 15
ATOM 15952 O O . LYS A 1 55 ? 6.681 11.499 12.523 1.00 0.00 55 LYS A O 15
ATOM 15971 N N . PRO A 1 56 ? 8.870 11.656 13.035 1.00 0.00 56 PRO A N 15
ATOM 15972 C CA . PRO A 1 56 ? 9.168 10.246 12.769 1.00 0.00 56 PRO A CA 15
ATOM 15973 C C . PRO A 1 56 ? 8.546 9.316 13.805 1.00 0.00 56 PRO A C 15
ATOM 15974 O O . PRO A 1 56 ? 8.885 9.372 14.987 1.00 0.00 56 PRO A O 15
ATOM 15985 N N . CYS A 1 57 ? 7.634 8.461 13.354 1.00 0.00 57 CYS A N 15
ATOM 15986 C CA . CYS A 1 57 ? 6.964 7.519 14.242 1.00 0.00 57 CYS A CA 15
ATOM 15987 C C . CYS A 1 57 ? 7.962 6.532 14.841 1.00 0.00 57 CYS A C 15
ATOM 15988 O O . CYS A 1 57 ? 9.080 6.384 14.345 1.00 0.00 57 CYS A O 15
ATOM 15995 N N . LYS A 1 58 ? 7.551 5.858 15.909 1.00 0.00 58 LYS A N 15
ATOM 15996 C CA . LYS A 1 58 ? 8.406 4.883 16.576 1.00 0.00 58 LYS A CA 15
ATOM 15997 C C . LYS A 1 58 ? 7.748 3.507 16.599 1.00 0.00 58 LYS A C 15
ATOM 15998 O O . LYS A 1 58 ? 6.833 3.260 17.385 1.00 0.00 58 LYS A O 15
ATOM 16017 N N . ARG A 1 59 ? 8.221 2.615 15.735 1.00 0.00 59 ARG A N 15
ATOM 16018 C CA . ARG A 1 59 ? 7.678 1.265 15.657 1.00 0.00 59 ARG A CA 15
ATOM 16019 C C . ARG A 1 59 ? 6.198 1.294 15.288 1.00 0.00 59 ARG A C 15
ATOM 16020 O O . ARG A 1 59 ? 5.642 2.353 14.999 1.00 0.00 59 ARG A O 15
ATOM 16041 N N . GLU A 1 60 ? 5.567 0.124 15.299 1.00 0.00 60 GLU A N 15
ATOM 16042 C CA . GLU A 1 60 ? 4.152 0.016 14.964 1.00 0.00 60 GLU A CA 15
ATOM 16043 C C . GLU A 1 60 ? 3.318 -0.266 16.210 1.00 0.00 60 GLU A C 15
ATOM 16044 O O . GLU A 1 60 ? 2.132 0.058 16.263 1.00 0.00 60 GLU A O 15
ATOM 16056 N N . ARG A 1 61 ? 3.947 -0.874 17.211 1.00 0.00 61 ARG A N 15
ATOM 16057 C CA . ARG A 1 61 ? 3.263 -1.202 18.456 1.00 0.00 61 ARG A CA 15
ATOM 16058 C C . ARG A 1 61 ? 2.560 0.024 19.030 1.00 0.00 61 ARG A C 15
ATOM 16059 O O . ARG A 1 61 ? 1.535 -0.093 19.700 1.00 0.00 61 ARG A O 15
ATOM 16080 N N . ALA A 1 62 ? 3.119 1.200 18.762 1.00 0.00 62 ALA A N 15
ATOM 16081 C CA . ALA A 1 62 ? 2.545 2.448 19.250 1.00 0.00 62 ALA A CA 15
ATOM 16082 C C . ALA A 1 62 ? 1.552 3.025 18.247 1.00 0.00 62 ALA A C 15
ATOM 16083 O O . ALA A 1 62 ? 1.417 2.519 17.133 1.00 0.00 62 ALA A O 15
ATOM 16090 N N . ALA A 1 63 ? 0.860 4.086 18.649 1.00 0.00 63 ALA A N 15
ATOM 16091 C CA . ALA A 1 63 ? -0.119 4.732 17.784 1.00 0.00 63 ALA A CA 15
ATOM 16092 C C . ALA A 1 63 ? 0.540 5.785 16.900 1.00 0.00 63 ALA A C 15
ATOM 16093 O O . ALA A 1 63 ? 1.364 6.571 17.365 1.00 0.00 63 ALA A O 15
ATOM 16100 N N . ALA A 1 64 ? 0.171 5.794 15.624 1.00 0.00 64 ALA A N 15
ATOM 16101 C CA . ALA A 1 64 ? 0.725 6.752 14.675 1.00 0.00 64 ALA A CA 15
ATOM 16102 C C . ALA A 1 64 ? -0.267 7.056 13.558 1.00 0.00 64 ALA A C 15
ATOM 16103 O O . ALA A 1 64 ? -0.873 8.128 13.525 1.00 0.00 64 ALA A O 15
ATOM 16110 N N . THR A 1 65 ? -0.430 6.106 12.642 1.00 0.00 65 THR A N 15
ATOM 16111 C CA . THR A 1 65 ? -1.348 6.272 11.522 1.00 0.00 65 THR A CA 15
ATOM 16112 C C . THR A 1 65 ? -1.870 4.926 11.035 1.00 0.00 65 THR A C 15
ATOM 16113 O O . THR A 1 65 ? -1.613 3.889 11.648 1.00 0.00 65 THR A O 15
ATOM 16124 N N . LEU A 1 66 ? -2.605 4.947 9.929 1.00 0.00 66 LEU A N 15
ATOM 16125 C CA . LEU A 1 66 ? -3.164 3.727 9.357 1.00 0.00 66 LEU A CA 15
ATOM 16126 C C . LEU A 1 66 ? -3.019 3.720 7.839 1.00 0.00 66 LEU A C 15
ATOM 16127 O O . LEU A 1 66 ? -3.973 4.003 7.113 1.00 0.00 66 LEU A O 15
ATOM 16143 N N . ARG A 1 67 ? -1.821 3.394 7.365 1.00 0.00 67 ARG A N 15
ATOM 16144 C CA . ARG A 1 67 ? -1.552 3.349 5.933 1.00 0.00 67 ARG A CA 15
ATOM 16145 C C . ARG A 1 67 ? -1.864 4.692 5.279 1.00 0.00 67 ARG A C 15
ATOM 16146 O O . ARG A 1 67 ? -2.219 5.656 5.957 1.00 0.00 67 ARG A O 15
ATOM 16167 N N . TRP A 1 68 ? -1.727 4.747 3.960 1.00 0.00 68 TRP A N 15
ATOM 16168 C CA . TRP A 1 68 ? -1.993 5.972 3.214 1.00 0.00 68 TRP A CA 15
ATOM 16169 C C . TRP A 1 68 ? -3.367 6.533 3.562 1.00 0.00 68 TRP A C 15
ATOM 16170 O O . TRP A 1 68 ? -4.240 5.830 4.071 1.00 0.00 68 TRP A O 15
ATOM 16191 N N . PRO A 1 69 ? -3.566 7.830 3.282 1.00 0.00 69 PRO A N 15
ATOM 16192 C CA . PRO A 1 69 ? -4.833 8.513 3.557 1.00 0.00 69 PRO A CA 15
ATOM 16193 C C . PRO A 1 69 ? -5.957 8.042 2.640 1.00 0.00 69 PRO A C 15
ATOM 16194 O O . PRO A 1 69 ? -5.727 7.284 1.699 1.00 0.00 69 PRO A O 15
ATOM 16205 N N . GLY A 1 70 ? -7.174 8.497 2.921 1.00 0.00 70 GLY A N 15
ATOM 16206 C CA . GLY A 1 70 ? -8.316 8.111 2.112 1.00 0.00 70 GLY A CA 15
ATOM 16207 C C . GLY A 1 70 ? -8.599 9.102 1.000 1.00 0.00 70 GLY A C 15
ATOM 16208 O O . GLY A 1 70 ? -8.695 10.306 1.241 1.00 0.00 70 GLY A O 15
ATOM 16212 N N . LEU A 1 71 ? -8.733 8.596 -0.221 1.00 0.00 71 LEU A N 15
ATOM 16213 C CA . LEU A 1 71 ? -9.006 9.445 -1.375 1.00 0.00 71 LEU A CA 15
ATOM 16214 C C . LEU A 1 71 ? -10.382 9.144 -1.960 1.00 0.00 71 LEU A C 15
ATOM 16215 O O . LEU A 1 71 ? -10.886 9.886 -2.803 1.00 0.00 71 LEU A O 15
ATOM 16231 N N . HIS A 1 1 ? 12.785 -7.420 12.280 1.00 0.00 1 HIS A N 16
ATOM 16232 C CA . HIS A 1 1 ? 13.754 -7.738 11.236 1.00 0.00 1 HIS A CA 16
ATOM 16233 C C . HIS A 1 1 ? 13.443 -6.969 9.955 1.00 0.00 1 HIS A C 16
ATOM 16234 O O . HIS A 1 1 ? 13.400 -7.544 8.867 1.00 0.00 1 HIS A O 16
ATOM 16248 N N . THR A 1 2 ? 13.227 -5.664 10.091 1.00 0.00 2 THR A N 16
ATOM 16249 C CA . THR A 1 2 ? 12.919 -4.817 8.946 1.00 0.00 2 THR A CA 16
ATOM 16250 C C . THR A 1 2 ? 13.162 -3.347 9.268 1.00 0.00 2 THR A C 16
ATOM 16251 O O . THR A 1 2 ? 12.253 -2.612 9.654 1.00 0.00 2 THR A O 16
ATOM 16262 N N . PRO A 1 3 ? 14.418 -2.905 9.107 1.00 0.00 3 PRO A N 16
ATOM 16263 C CA . PRO A 1 3 ? 14.810 -1.518 9.374 1.00 0.00 3 PRO A CA 16
ATOM 16264 C C . PRO A 1 3 ? 14.232 -0.545 8.352 1.00 0.00 3 PRO A C 16
ATOM 16265 O O . PRO A 1 3 ? 14.943 -0.056 7.473 1.00 0.00 3 PRO A O 16
ATOM 16276 N N . THR A 1 4 ? 12.938 -0.267 8.472 1.00 0.00 4 THR A N 16
ATOM 16277 C CA . THR A 1 4 ? 12.264 0.647 7.559 1.00 0.00 4 THR A CA 16
ATOM 16278 C C . THR A 1 4 ? 12.379 2.089 8.040 1.00 0.00 4 THR A C 16
ATOM 16279 O O . THR A 1 4 ? 12.635 2.359 9.213 1.00 0.00 4 THR A O 16
ATOM 16290 N N . PRO A 1 5 ? 12.184 3.039 7.114 1.00 0.00 5 PRO A N 16
ATOM 16291 C CA . PRO A 1 5 ? 12.259 4.471 7.421 1.00 0.00 5 PRO A CA 16
ATOM 16292 C C . PRO A 1 5 ? 11.096 4.940 8.288 1.00 0.00 5 PRO A C 16
ATOM 16293 O O . PRO A 1 5 ? 11.050 6.095 8.713 1.00 0.00 5 PRO A O 16
ATOM 16304 N N . THR A 1 6 ? 10.156 4.036 8.549 1.00 0.00 6 THR A N 16
ATOM 16305 C CA . THR A 1 6 ? 8.992 4.357 9.366 1.00 0.00 6 THR A CA 16
ATOM 16306 C C . THR A 1 6 ? 8.106 5.389 8.677 1.00 0.00 6 THR A C 16
ATOM 16307 O O . THR A 1 6 ? 8.583 6.319 8.028 1.00 0.00 6 THR A O 16
ATOM 16318 N N . PRO A 1 7 ? 6.782 5.223 8.822 1.00 0.00 7 PRO A N 16
ATOM 16319 C CA . PRO A 1 7 ? 5.801 6.131 8.222 1.00 0.00 7 PRO A CA 16
ATOM 16320 C C . PRO A 1 7 ? 5.800 7.505 8.885 1.00 0.00 7 PRO A C 16
ATOM 16321 O O . PRO A 1 7 ? 6.329 7.673 9.984 1.00 0.00 7 PRO A O 16
ATOM 16332 N N . ILE A 1 8 ? 5.204 8.482 8.211 1.00 0.00 8 ILE A N 16
ATOM 16333 C CA . ILE A 1 8 ? 5.134 9.840 8.737 1.00 0.00 8 ILE A CA 16
ATOM 16334 C C . ILE A 1 8 ? 3.760 10.128 9.333 1.00 0.00 8 ILE A C 16
ATOM 16335 O O . ILE A 1 8 ? 2.732 9.823 8.728 1.00 0.00 8 ILE A O 16
ATOM 16351 N N . CYS A 1 9 ? 3.750 10.719 10.524 1.00 0.00 9 CYS A N 16
ATOM 16352 C CA . CYS A 1 9 ? 2.504 11.051 11.203 1.00 0.00 9 CYS A CA 16
ATOM 16353 C C . CYS A 1 9 ? 2.382 12.557 11.411 1.00 0.00 9 CYS A C 16
ATOM 16354 O O . CYS A 1 9 ? 3.367 13.290 11.317 1.00 0.00 9 CYS A O 16
ATOM 16361 N N . LYS A 1 10 ? 1.167 13.013 11.694 1.00 0.00 10 LYS A N 16
ATOM 16362 C CA . LYS A 1 10 ? 0.914 14.432 11.917 1.00 0.00 10 LYS A CA 16
ATOM 16363 C C . LYS A 1 10 ? 0.375 14.674 13.323 1.00 0.00 10 LYS A C 16
ATOM 16364 O O . LYS A 1 10 ? -0.314 13.825 13.889 1.00 0.00 10 LYS A O 16
ATOM 16383 N N . SER A 1 11 ? 0.692 15.838 13.882 1.00 0.00 11 SER A N 16
ATOM 16384 C CA . SER A 1 11 ? 0.241 16.190 15.223 1.00 0.00 11 SER A CA 16
ATOM 16385 C C . SER A 1 11 ? 0.067 17.700 15.358 1.00 0.00 11 SER A C 16
ATOM 16386 O O . SER A 1 11 ? 0.784 18.478 14.727 1.00 0.00 11 SER A O 16
ATOM 16394 N N . ARG A 1 12 ? -0.890 18.107 16.186 1.00 0.00 12 ARG A N 16
ATOM 16395 C CA . ARG A 1 12 ? -1.160 19.523 16.404 1.00 0.00 12 ARG A CA 16
ATOM 16396 C C . ARG A 1 12 ? -0.216 20.101 17.453 1.00 0.00 12 ARG A C 16
ATOM 16397 O O . ARG A 1 12 ? 0.120 19.438 18.434 1.00 0.00 12 ARG A O 16
ATOM 16418 N N . SER A 1 13 ? 0.210 21.342 17.239 1.00 0.00 13 SER A N 16
ATOM 16419 C CA . SER A 1 13 ? 1.119 22.009 18.164 1.00 0.00 13 SER A CA 16
ATOM 16420 C C . SER A 1 13 ? 0.351 22.645 19.318 1.00 0.00 13 SER A C 16
ATOM 16421 O O . SER A 1 13 ? 0.829 22.684 20.452 1.00 0.00 13 SER A O 16
ATOM 16429 N N . HIS A 1 14 ? -0.845 23.144 19.020 1.00 0.00 14 HIS A N 16
ATOM 16430 C CA . HIS A 1 14 ? -1.682 23.780 20.032 1.00 0.00 14 HIS A CA 16
ATOM 16431 C C . HIS A 1 14 ? -0.972 24.982 20.647 1.00 0.00 14 HIS A C 16
ATOM 16432 O O . HIS A 1 14 ? -1.311 25.418 21.747 1.00 0.00 14 HIS A O 16
ATOM 16446 N N . GLU A 1 15 ? 0.014 25.512 19.930 1.00 0.00 15 GLU A N 16
ATOM 16447 C CA . GLU A 1 15 ? 0.772 26.662 20.408 1.00 0.00 15 GLU A CA 16
ATOM 16448 C C . GLU A 1 15 ? 1.069 27.630 19.267 1.00 0.00 15 GLU A C 16
ATOM 16449 O O . GLU A 1 15 ? 0.869 28.839 19.395 1.00 0.00 15 GLU A O 16
ATOM 16461 N N . TYR A 1 16 ? 1.547 27.091 18.151 1.00 0.00 16 TYR A N 16
ATOM 16462 C CA . TYR A 1 16 ? 1.875 27.906 16.987 1.00 0.00 16 TYR A CA 16
ATOM 16463 C C . TYR A 1 16 ? 0.889 27.654 15.850 1.00 0.00 16 TYR A C 16
ATOM 16464 O O . TYR A 1 16 ? 1.286 27.439 14.705 1.00 0.00 16 TYR A O 16
ATOM 16482 N N . LYS A 1 17 ? -0.399 27.682 16.176 1.00 0.00 17 LYS A N 16
ATOM 16483 C CA . LYS A 1 17 ? -1.444 27.458 15.184 1.00 0.00 17 LYS A CA 16
ATOM 16484 C C . LYS A 1 17 ? -2.573 28.471 15.346 1.00 0.00 17 LYS A C 16
ATOM 16485 O O . LYS A 1 17 ? -3.650 28.140 15.840 1.00 0.00 17 LYS A O 16
ATOM 16504 N N . GLY A 1 18 ? -2.320 29.706 14.925 1.00 0.00 18 GLY A N 16
ATOM 16505 C CA . GLY A 1 18 ? -3.325 30.747 15.031 1.00 0.00 18 GLY A CA 16
ATOM 16506 C C . GLY A 1 18 ? -3.457 31.558 13.757 1.00 0.00 18 GLY A C 16
ATOM 16507 O O . GLY A 1 18 ? -4.557 31.966 13.384 1.00 0.00 18 GLY A O 16
ATOM 16511 N N . ARG A 1 19 ? -2.333 31.794 13.089 1.00 0.00 19 ARG A N 16
ATOM 16512 C CA . ARG A 1 19 ? -2.328 32.564 11.851 1.00 0.00 19 ARG A CA 16
ATOM 16513 C C . ARG A 1 19 ? -1.129 32.191 10.983 1.00 0.00 19 ARG A C 16
ATOM 16514 O O . ARG A 1 19 ? -0.150 32.933 10.906 1.00 0.00 19 ARG A O 16
ATOM 16535 N N . CYS A 1 20 ? -1.214 31.035 10.333 1.00 0.00 20 CYS A N 16
ATOM 16536 C CA . CYS A 1 20 ? -0.137 30.561 9.472 1.00 0.00 20 CYS A CA 16
ATOM 16537 C C . CYS A 1 20 ? -0.633 30.359 8.043 1.00 0.00 20 CYS A C 16
ATOM 16538 O O . CYS A 1 20 ? -1.738 29.862 7.823 1.00 0.00 20 CYS A O 16
ATOM 16545 N N . ILE A 1 21 ? 0.192 30.747 7.076 1.00 0.00 21 ILE A N 16
ATOM 16546 C CA . ILE A 1 21 ? -0.162 30.607 5.669 1.00 0.00 21 ILE A CA 16
ATOM 16547 C C . ILE A 1 21 ? 0.945 29.904 4.891 1.00 0.00 21 ILE A C 16
ATOM 16548 O O . ILE A 1 21 ? 0.676 29.107 3.993 1.00 0.00 21 ILE A O 16
ATOM 16564 N N . GLN A 1 22 ? 2.191 30.204 5.244 1.00 0.00 22 GLN A N 16
ATOM 16565 C CA . GLN A 1 22 ? 3.339 29.599 4.579 1.00 0.00 22 GLN A CA 16
ATOM 16566 C C . GLN A 1 22 ? 3.635 28.217 5.153 1.00 0.00 22 GLN A C 16
ATOM 16567 O O . GLN A 1 22 ? 3.878 28.071 6.351 1.00 0.00 22 GLN A O 16
ATOM 16581 N N . ASP A 1 23 ? 3.613 27.207 4.291 1.00 0.00 23 ASP A N 16
ATOM 16582 C CA . ASP A 1 23 ? 3.879 25.836 4.713 1.00 0.00 23 ASP A CA 16
ATOM 16583 C C . ASP A 1 23 ? 5.263 25.721 5.345 1.00 0.00 23 ASP A C 16
ATOM 16584 O O . ASP A 1 23 ? 5.443 25.028 6.346 1.00 0.00 23 ASP A O 16
ATOM 16593 N N . MET A 1 24 ? 6.237 26.405 4.753 1.00 0.00 24 MET A N 16
ATOM 16594 C CA . MET A 1 24 ? 7.604 26.379 5.259 1.00 0.00 24 MET A CA 16
ATOM 16595 C C . MET A 1 24 ? 7.656 26.848 6.710 1.00 0.00 24 MET A C 16
ATOM 16596 O O . MET A 1 24 ? 8.319 26.235 7.547 1.00 0.00 24 MET A O 16
ATOM 16610 N N . ASP A 1 25 ? 6.954 27.938 7.000 1.00 0.00 25 ASP A N 16
ATOM 16611 C CA . ASP A 1 25 ? 6.919 28.488 8.350 1.00 0.00 25 ASP A CA 16
ATOM 16612 C C . ASP A 1 25 ? 6.419 27.448 9.348 1.00 0.00 25 ASP A C 16
ATOM 16613 O O . ASP A 1 25 ? 7.037 27.225 10.390 1.00 0.00 25 ASP A O 16
ATOM 16622 N N . CYS A 1 26 ? 5.297 26.816 9.024 1.00 0.00 26 CYS A N 16
ATOM 16623 C CA . CYS A 1 26 ? 4.712 25.801 9.891 1.00 0.00 26 CYS A CA 16
ATOM 16624 C C . CYS A 1 26 ? 5.718 24.693 10.187 1.00 0.00 26 CYS A C 16
ATOM 16625 O O . CYS A 1 26 ? 5.676 24.069 11.247 1.00 0.00 26 CYS A O 16
ATOM 16632 N N . ASN A 1 27 ? 6.622 24.454 9.242 1.00 0.00 27 ASN A N 16
ATOM 16633 C CA . ASN A 1 27 ? 7.639 23.421 9.401 1.00 0.00 27 ASN A CA 16
ATOM 16634 C C . ASN A 1 27 ? 8.670 23.830 10.449 1.00 0.00 27 ASN A C 16
ATOM 16635 O O . ASN A 1 27 ? 8.973 23.068 11.367 1.00 0.00 27 ASN A O 16
ATOM 16646 N N . ALA A 1 28 ? 9.206 25.037 10.305 1.00 0.00 28 ALA A N 16
ATOM 16647 C CA . ALA A 1 28 ? 10.200 25.549 11.239 1.00 0.00 28 ALA A CA 16
ATOM 16648 C C . ALA A 1 28 ? 9.609 25.712 12.636 1.00 0.00 28 ALA A C 16
ATOM 16649 O O . ALA A 1 28 ? 10.299 25.528 13.638 1.00 0.00 28 ALA A O 16
ATOM 16656 N N . ALA A 1 29 ? 8.327 26.058 12.694 1.00 0.00 29 ALA A N 16
ATOM 16657 C CA . ALA A 1 29 ? 7.643 26.245 13.967 1.00 0.00 29 ALA A CA 16
ATOM 16658 C C . ALA A 1 29 ? 7.650 24.959 14.787 1.00 0.00 29 ALA A C 16
ATOM 16659 O O . ALA A 1 29 ? 7.982 24.969 15.973 1.00 0.00 29 ALA A O 16
ATOM 16666 N N . CYS A 1 30 ? 7.281 23.854 14.149 1.00 0.00 30 CYS A N 16
ATOM 16667 C CA . CYS A 1 30 ? 7.244 22.560 14.819 1.00 0.00 30 CYS A CA 16
ATOM 16668 C C . CYS A 1 30 ? 8.641 21.954 14.911 1.00 0.00 30 CYS A C 16
ATOM 16669 O O . CYS A 1 30 ? 9.084 21.547 15.985 1.00 0.00 30 CYS A O 16
ATOM 16676 N N . VAL A 1 31 ? 9.332 21.898 13.777 1.00 0.00 31 VAL A N 16
ATOM 16677 C CA . VAL A 1 31 ? 10.679 21.343 13.728 1.00 0.00 31 VAL A CA 16
ATOM 16678 C C . VAL A 1 31 ? 11.590 22.023 14.745 1.00 0.00 31 VAL A C 16
ATOM 16679 O O . VAL A 1 31 ? 12.600 21.458 15.165 1.00 0.00 31 VAL A O 16
ATOM 16692 N N . LYS A 1 32 ? 11.226 23.239 15.137 1.00 0.00 32 LYS A N 16
ATOM 16693 C CA . LYS A 1 32 ? 12.008 23.997 16.106 1.00 0.00 32 LYS A CA 16
ATOM 16694 C C . LYS A 1 32 ? 11.351 23.963 17.482 1.00 0.00 32 LYS A C 16
ATOM 16695 O O . LYS A 1 32 ? 11.997 24.231 18.494 1.00 0.00 32 LYS A O 16
ATOM 16714 N N . GLU A 1 33 ? 10.064 23.629 17.510 1.00 0.00 33 GLU A N 16
ATOM 16715 C CA . GLU A 1 33 ? 9.321 23.559 18.763 1.00 0.00 33 GLU A CA 16
ATOM 16716 C C . GLU A 1 33 ? 9.991 22.596 19.740 1.00 0.00 33 GLU A C 16
ATOM 16717 O O . GLU A 1 33 ? 10.135 22.898 20.924 1.00 0.00 33 GLU A O 16
ATOM 16729 N N . SER A 1 34 ? 10.398 21.437 19.233 1.00 0.00 34 SER A N 16
ATOM 16730 C CA . SER A 1 34 ? 11.048 20.428 20.061 1.00 0.00 34 SER A CA 16
ATOM 16731 C C . SER A 1 34 ? 11.855 19.458 19.202 1.00 0.00 34 SER A C 16
ATOM 16732 O O . SER A 1 34 ? 12.028 19.672 18.003 1.00 0.00 34 SER A O 16
ATOM 16740 N N . GLU A 1 35 ? 12.345 18.392 19.826 1.00 0.00 35 GLU A N 16
ATOM 16741 C CA . GLU A 1 35 ? 13.134 17.390 19.119 1.00 0.00 35 GLU A CA 16
ATOM 16742 C C . GLU A 1 35 ? 12.307 16.137 18.849 1.00 0.00 35 GLU A C 16
ATOM 16743 O O . GLU A 1 35 ? 12.821 15.019 18.891 1.00 0.00 35 GLU A O 16
ATOM 16755 N N . SER A 1 36 ? 11.021 16.332 18.572 1.00 0.00 36 SER A N 16
ATOM 16756 C CA . SER A 1 36 ? 10.120 15.218 18.300 1.00 0.00 36 SER A CA 16
ATOM 16757 C C . SER A 1 36 ? 9.499 15.349 16.912 1.00 0.00 36 SER A C 16
ATOM 16758 O O . SER A 1 36 ? 9.286 14.355 16.218 1.00 0.00 36 SER A O 16
ATOM 16766 N N . TYR A 1 37 ? 9.209 16.583 16.516 1.00 0.00 37 TYR A N 16
ATOM 16767 C CA . TYR A 1 37 ? 8.609 16.846 15.213 1.00 0.00 37 TYR A CA 16
ATOM 16768 C C . TYR A 1 37 ? 9.682 16.995 14.139 1.00 0.00 37 TYR A C 16
ATOM 16769 O O . TYR A 1 37 ? 10.483 17.930 14.170 1.00 0.00 37 TYR A O 16
ATOM 16787 N N . THR A 1 38 ? 9.692 16.066 13.188 1.00 0.00 38 THR A N 16
ATOM 16788 C CA . THR A 1 38 ? 10.665 16.092 12.104 1.00 0.00 38 THR A CA 16
ATOM 16789 C C . THR A 1 38 ? 10.114 16.825 10.887 1.00 0.00 38 THR A C 16
ATOM 16790 O O . THR A 1 38 ? 10.492 16.537 9.752 1.00 0.00 38 THR A O 16
ATOM 16801 N N . GLY A 1 39 ? 9.218 17.777 11.131 1.00 0.00 39 GLY A N 16
ATOM 16802 C CA . GLY A 1 39 ? 8.629 18.538 10.044 1.00 0.00 39 GLY A CA 16
ATOM 16803 C C . GLY A 1 39 ? 7.328 19.207 10.443 1.00 0.00 39 GLY A C 16
ATOM 16804 O O . GLY A 1 39 ? 6.887 19.091 11.585 1.00 0.00 39 GLY A O 16
ATOM 16808 N N . GLY A 1 40 ? 6.713 19.911 9.498 1.00 0.00 40 GLY A N 16
ATOM 16809 C CA . GLY A 1 40 ? 5.462 20.592 9.776 1.00 0.00 40 GLY A CA 16
ATOM 16810 C C . GLY A 1 40 ? 4.916 21.320 8.564 1.00 0.00 40 GLY A C 16
ATOM 16811 O O . GLY A 1 40 ? 5.656 22.004 7.856 1.00 0.00 40 GLY A O 16
ATOM 16815 N N . PHE A 1 41 ? 3.618 21.172 8.322 1.00 0.00 41 PHE A N 16
ATOM 16816 C CA . PHE A 1 41 ? 2.973 21.819 7.185 1.00 0.00 41 PHE A CA 16
ATOM 16817 C C . PHE A 1 41 ? 1.811 22.695 7.644 1.00 0.00 41 PHE A C 16
ATOM 16818 O O . PHE A 1 41 ? 1.334 22.571 8.773 1.00 0.00 41 PHE A O 16
ATOM 16835 N N . CYS A 1 42 ? 1.361 23.581 6.762 1.00 0.00 42 CYS A N 16
ATOM 16836 C CA . CYS A 1 42 ? 0.256 24.479 7.075 1.00 0.00 42 CYS A CA 16
ATOM 16837 C C . CYS A 1 42 ? -0.988 24.111 6.272 1.00 0.00 42 CYS A C 16
ATOM 16838 O O . CYS A 1 42 ? -0.892 23.661 5.131 1.00 0.00 42 CYS A O 16
ATOM 16845 N N . ASN A 1 43 ? -2.155 24.307 6.877 1.00 0.00 43 ASN A N 16
ATOM 16846 C CA . ASN A 1 43 ? -3.419 23.996 6.218 1.00 0.00 43 ASN A CA 16
ATOM 16847 C C . ASN A 1 43 ? -4.490 25.018 6.585 1.00 0.00 43 ASN A C 16
ATOM 16848 O O . ASN A 1 43 ? -4.623 25.404 7.746 1.00 0.00 43 ASN A O 16
ATOM 16859 N N . GLY A 1 44 ? -5.252 25.453 5.586 1.00 0.00 44 GLY A N 16
ATOM 16860 C CA . GLY A 1 44 ? -6.302 26.427 5.824 1.00 0.00 44 GLY A CA 16
ATOM 16861 C C . GLY A 1 44 ? -7.660 25.781 6.011 1.00 0.00 44 GLY A C 16
ATOM 16862 O O . GLY A 1 44 ? -8.220 25.213 5.073 1.00 0.00 44 GLY A O 16
ATOM 16866 N N . ARG A 1 45 ? -8.192 25.865 7.226 1.00 0.00 45 ARG A N 16
ATOM 16867 C CA . ARG A 1 45 ? -9.492 25.282 7.534 1.00 0.00 45 ARG A CA 16
ATOM 16868 C C . ARG A 1 45 ? -10.284 26.184 8.476 1.00 0.00 45 ARG A C 16
ATOM 16869 O O . ARG A 1 45 ? -9.727 27.018 9.191 1.00 0.00 45 ARG A O 16
ATOM 16890 N N . PRO A 1 46 ? -11.614 26.015 8.477 1.00 0.00 46 PRO A N 16
ATOM 16891 C CA . PRO A 1 46 ? -12.511 26.805 9.326 1.00 0.00 46 PRO A CA 16
ATOM 16892 C C . PRO A 1 46 ? -12.367 26.457 10.804 1.00 0.00 46 PRO A C 16
ATOM 16893 O O . PRO A 1 46 ? -12.078 25.319 11.173 1.00 0.00 46 PRO A O 16
ATOM 16904 N N . PRO A 1 47 ? -12.573 27.459 11.672 1.00 0.00 47 PRO A N 16
ATOM 16905 C CA . PRO A 1 47 ? -12.917 28.818 11.244 1.00 0.00 47 PRO A CA 16
ATOM 16906 C C . PRO A 1 47 ? -11.752 29.522 10.557 1.00 0.00 47 PRO A C 16
ATOM 16907 O O . PRO A 1 47 ? -11.905 30.083 9.472 1.00 0.00 47 PRO A O 16
ATOM 16918 N N . PHE A 1 48 ? -10.587 29.489 11.196 1.00 0.00 48 PHE A N 16
ATOM 16919 C CA . PHE A 1 48 ? -9.396 30.125 10.646 1.00 0.00 48 PHE A CA 16
ATOM 16920 C C . PHE A 1 48 ? -8.308 29.092 10.365 1.00 0.00 48 PHE A C 16
ATOM 16921 O O . PHE A 1 48 ? -8.339 27.981 10.896 1.00 0.00 48 PHE A O 16
ATOM 16938 N N . LYS A 1 49 ? -7.348 29.466 9.527 1.00 0.00 49 LYS A N 16
ATOM 16939 C CA . LYS A 1 49 ? -6.249 28.574 9.174 1.00 0.00 49 LYS A CA 16
ATOM 16940 C C . LYS A 1 49 ? -5.564 28.035 10.426 1.00 0.00 49 LYS A C 16
ATOM 16941 O O . LYS A 1 49 ? -5.645 28.636 11.496 1.00 0.00 49 LYS A O 16
ATOM 16960 N N . GLN A 1 50 ? -4.888 26.899 10.282 1.00 0.00 50 GLN A N 16
ATOM 16961 C CA . GLN A 1 50 ? -4.188 26.280 11.401 1.00 0.00 50 GLN A CA 16
ATOM 16962 C C . GLN A 1 50 ? -2.864 25.674 10.947 1.00 0.00 50 GLN A C 16
ATOM 16963 O O . GLN A 1 50 ? -2.690 25.346 9.773 1.00 0.00 50 GLN A O 16
ATOM 16977 N N . CYS A 1 51 ? -1.934 25.527 11.885 1.00 0.00 51 CYS A N 16
ATOM 16978 C CA . CYS A 1 51 ? -0.625 24.961 11.582 1.00 0.00 51 CYS A CA 16
ATOM 16979 C C . CYS A 1 51 ? -0.561 23.492 11.989 1.00 0.00 51 CYS A C 16
ATOM 16980 O O . CYS A 1 51 ? -1.046 23.110 13.054 1.00 0.00 51 CYS A O 16
ATOM 16987 N N . PHE A 1 52 ? 0.043 22.673 11.135 1.00 0.00 52 PHE A N 16
ATOM 16988 C CA . PHE A 1 52 ? 0.171 21.245 11.405 1.00 0.00 52 PHE A CA 16
ATOM 16989 C C . PHE A 1 52 ? 1.639 20.839 11.498 1.00 0.00 52 PHE A C 16
ATOM 16990 O O . PHE A 1 52 ? 2.481 21.333 10.747 1.00 0.00 52 PHE A O 16
ATOM 17007 N N . CYS A 1 53 ? 1.939 19.935 12.425 1.00 0.00 53 CYS A N 16
ATOM 17008 C CA . CYS A 1 53 ? 3.304 19.462 12.619 1.00 0.00 53 CYS A CA 16
ATOM 17009 C C . CYS A 1 53 ? 3.440 18.004 12.190 1.00 0.00 53 CYS A C 16
ATOM 17010 O O . CYS A 1 53 ? 2.520 17.204 12.366 1.00 0.00 53 CYS A O 16
ATOM 17017 N N . THR A 1 54 ? 4.595 17.663 11.628 1.00 0.00 54 THR A N 16
ATOM 17018 C CA . THR A 1 54 ? 4.852 16.302 11.173 1.00 0.00 54 THR A CA 16
ATOM 17019 C C . THR A 1 54 ? 5.955 15.647 11.997 1.00 0.00 54 THR A C 16
ATOM 17020 O O . THR A 1 54 ? 6.971 16.272 12.303 1.00 0.00 54 THR A O 16
ATOM 17031 N N . LYS A 1 55 ? 5.750 14.383 12.353 1.00 0.00 55 LYS A N 16
ATOM 17032 C CA . LYS A 1 55 ? 6.727 13.641 13.140 1.00 0.00 55 LYS A CA 16
ATOM 17033 C C . LYS A 1 55 ? 6.715 12.162 12.768 1.00 0.00 55 LYS A C 16
ATOM 17034 O O . LYS A 1 55 ? 5.744 11.644 12.215 1.00 0.00 55 LYS A O 16
ATOM 17053 N N . PRO A 1 56 ? 7.817 11.463 13.079 1.00 0.00 56 PRO A N 16
ATOM 17054 C CA . PRO A 1 56 ? 7.956 10.033 12.788 1.00 0.00 56 PRO A CA 16
ATOM 17055 C C . PRO A 1 56 ? 7.047 9.173 13.659 1.00 0.00 56 PRO A C 16
ATOM 17056 O O . PRO A 1 56 ? 7.121 9.220 14.887 1.00 0.00 56 PRO A O 16
ATOM 17067 N N . CYS A 1 57 ? 6.190 8.388 13.016 1.00 0.00 57 CYS A N 16
ATOM 17068 C CA . CYS A 1 57 ? 5.265 7.517 13.731 1.00 0.00 57 CYS A CA 16
ATOM 17069 C C . CYS A 1 57 ? 6.013 6.619 14.712 1.00 0.00 57 CYS A C 16
ATOM 17070 O O . CYS A 1 57 ? 7.242 6.651 14.789 1.00 0.00 57 CYS A O 16
ATOM 17077 N N . LYS A 1 58 ? 5.264 5.817 15.462 1.00 0.00 58 LYS A N 16
ATOM 17078 C CA . LYS A 1 58 ? 5.854 4.908 16.437 1.00 0.00 58 LYS A CA 16
ATOM 17079 C C . LYS A 1 58 ? 5.669 3.456 16.009 1.00 0.00 58 LYS A C 16
ATOM 17080 O O . LYS A 1 58 ? 5.189 3.179 14.910 1.00 0.00 58 LYS A O 16
ATOM 17099 N N . ARG A 1 59 ? 6.052 2.533 16.885 1.00 0.00 59 ARG A N 16
ATOM 17100 C CA . ARG A 1 59 ? 5.928 1.109 16.597 1.00 0.00 59 ARG A CA 16
ATOM 17101 C C . ARG A 1 59 ? 6.889 0.693 15.487 1.00 0.00 59 ARG A C 16
ATOM 17102 O O . ARG A 1 59 ? 7.218 1.489 14.609 1.00 0.00 59 ARG A O 16
ATOM 17123 N N . GLU A 1 60 ? 7.334 -0.559 15.535 1.00 0.00 60 GLU A N 16
ATOM 17124 C CA . GLU A 1 60 ? 8.258 -1.079 14.534 1.00 0.00 60 GLU A CA 16
ATOM 17125 C C . GLU A 1 60 ? 7.503 -1.784 13.411 1.00 0.00 60 GLU A C 16
ATOM 17126 O O . GLU A 1 60 ? 6.272 -1.791 13.386 1.00 0.00 60 GLU A O 16
ATOM 17138 N N . ARG A 1 61 ? 8.249 -2.375 12.484 1.00 0.00 61 ARG A N 16
ATOM 17139 C CA . ARG A 1 61 ? 7.651 -3.082 11.358 1.00 0.00 61 ARG A CA 16
ATOM 17140 C C . ARG A 1 61 ? 6.604 -4.082 11.837 1.00 0.00 61 ARG A C 16
ATOM 17141 O O . ARG A 1 61 ? 6.916 -5.019 12.571 1.00 0.00 61 ARG A O 16
ATOM 17162 N N . ALA A 1 62 ? 5.360 -3.875 11.418 1.00 0.00 62 ALA A N 16
ATOM 17163 C CA . ALA A 1 62 ? 4.267 -4.759 11.803 1.00 0.00 62 ALA A CA 16
ATOM 17164 C C . ALA A 1 62 ? 3.137 -4.714 10.779 1.00 0.00 62 ALA A C 16
ATOM 17165 O O . ALA A 1 62 ? 1.993 -5.046 11.088 1.00 0.00 62 ALA A O 16
ATOM 17172 N N . ALA A 1 63 ? 3.466 -4.300 9.560 1.00 0.00 63 ALA A N 16
ATOM 17173 C CA . ALA A 1 63 ? 2.479 -4.212 8.491 1.00 0.00 63 ALA A CA 16
ATOM 17174 C C . ALA A 1 63 ? 3.121 -3.745 7.189 1.00 0.00 63 ALA A C 16
ATOM 17175 O O . ALA A 1 63 ? 4.327 -3.508 7.130 1.00 0.00 63 ALA A O 16
ATOM 17182 N N . ALA A 1 64 ? 2.307 -3.616 6.146 1.00 0.00 64 ALA A N 16
ATOM 17183 C CA . ALA A 1 64 ? 2.795 -3.176 4.845 1.00 0.00 64 ALA A CA 16
ATOM 17184 C C . ALA A 1 64 ? 3.782 -4.181 4.261 1.00 0.00 64 ALA A C 16
ATOM 17185 O O . ALA A 1 64 ? 4.916 -4.295 4.725 1.00 0.00 64 ALA A O 16
ATOM 17192 N N . THR A 1 65 ? 3.342 -4.909 3.239 1.00 0.00 65 THR A N 16
ATOM 17193 C CA . THR A 1 65 ? 4.186 -5.905 2.592 1.00 0.00 65 THR A CA 16
ATOM 17194 C C . THR A 1 65 ? 4.016 -5.871 1.077 1.00 0.00 65 THR A C 16
ATOM 17195 O O . THR A 1 65 ? 3.285 -6.681 0.506 1.00 0.00 65 THR A O 16
ATOM 17206 N N . LEU A 1 66 ? 4.694 -4.929 0.432 1.00 0.00 66 LEU A N 16
ATOM 17207 C CA . LEU A 1 66 ? 4.618 -4.789 -1.018 1.00 0.00 66 LEU A CA 16
ATOM 17208 C C . LEU A 1 66 ? 5.737 -3.893 -1.538 1.00 0.00 66 LEU A C 16
ATOM 17209 O O . LEU A 1 66 ? 6.109 -2.911 -0.896 1.00 0.00 66 LEU A O 16
ATOM 17225 N N . ARG A 1 67 ? 6.269 -4.236 -2.707 1.00 0.00 67 ARG A N 16
ATOM 17226 C CA . ARG A 1 67 ? 7.345 -3.462 -3.314 1.00 0.00 67 ARG A CA 16
ATOM 17227 C C . ARG A 1 67 ? 6.850 -2.721 -4.552 1.00 0.00 67 ARG A C 16
ATOM 17228 O O . ARG A 1 67 ? 5.674 -2.802 -4.907 1.00 0.00 67 ARG A O 16
ATOM 17249 N N . TRP A 1 68 ? 7.754 -1.999 -5.204 1.00 0.00 68 TRP A N 16
ATOM 17250 C CA . TRP A 1 68 ? 7.408 -1.243 -6.403 1.00 0.00 68 TRP A CA 16
ATOM 17251 C C . TRP A 1 68 ? 8.169 -1.768 -7.615 1.00 0.00 68 TRP A C 16
ATOM 17252 O O . TRP A 1 68 ? 9.108 -1.142 -8.108 1.00 0.00 68 TRP A O 16
ATOM 17273 N N . PRO A 1 69 ? 7.755 -2.944 -8.111 1.00 0.00 69 PRO A N 16
ATOM 17274 C CA . PRO A 1 69 ? 8.384 -3.578 -9.273 1.00 0.00 69 PRO A CA 16
ATOM 17275 C C . PRO A 1 69 ? 8.103 -2.823 -10.568 1.00 0.00 69 PRO A C 16
ATOM 17276 O O . PRO A 1 69 ? 8.940 -2.783 -11.469 1.00 0.00 69 PRO A O 16
ATOM 17287 N N . GLY A 1 70 ? 6.919 -2.224 -10.654 1.00 0.00 70 GLY A N 16
ATOM 17288 C CA . GLY A 1 70 ? 6.550 -1.478 -11.842 1.00 0.00 70 GLY A CA 16
ATOM 17289 C C . GLY A 1 70 ? 6.719 -2.289 -13.112 1.00 0.00 70 GLY A C 16
ATOM 17290 O O . GLY A 1 70 ? 6.678 -3.519 -13.082 1.00 0.00 70 GLY A O 16
ATOM 17294 N N . LEU A 1 71 ? 6.908 -1.599 -14.231 1.00 0.00 71 LEU A N 16
ATOM 17295 C CA . LEU A 1 71 ? 7.082 -2.263 -15.519 1.00 0.00 71 LEU A CA 16
ATOM 17296 C C . LEU A 1 71 ? 5.920 -3.208 -15.806 1.00 0.00 71 LEU A C 16
ATOM 17297 O O . LEU A 1 71 ? 5.336 -3.179 -16.888 1.00 0.00 71 LEU A O 16
ATOM 17313 N N . HIS A 1 1 ? -1.668 3.198 7.347 1.00 0.00 1 HIS A N 17
ATOM 17314 C CA . HIS A 1 1 ? -1.245 3.604 6.012 1.00 0.00 1 HIS A CA 17
ATOM 17315 C C . HIS A 1 1 ? 0.248 3.917 5.987 1.00 0.00 1 HIS A C 17
ATOM 17316 O O . HIS A 1 1 ? 0.680 4.889 5.366 1.00 0.00 1 HIS A O 17
ATOM 17330 N N . THR A 1 2 ? 1.033 3.088 6.667 1.00 0.00 2 THR A N 17
ATOM 17331 C CA . THR A 1 2 ? 2.477 3.277 6.725 1.00 0.00 2 THR A CA 17
ATOM 17332 C C . THR A 1 2 ? 3.151 2.138 7.483 1.00 0.00 2 THR A C 17
ATOM 17333 O O . THR A 1 2 ? 3.605 2.297 8.616 1.00 0.00 2 THR A O 17
ATOM 17344 N N . PRO A 1 3 ? 3.220 0.961 6.844 1.00 0.00 3 PRO A N 17
ATOM 17345 C CA . PRO A 1 3 ? 3.839 -0.228 7.439 1.00 0.00 3 PRO A CA 17
ATOM 17346 C C . PRO A 1 3 ? 5.353 -0.094 7.561 1.00 0.00 3 PRO A C 17
ATOM 17347 O O . PRO A 1 3 ? 6.000 -0.862 8.273 1.00 0.00 3 PRO A O 17
ATOM 17358 N N . THR A 1 4 ? 5.914 0.888 6.862 1.00 0.00 4 THR A N 17
ATOM 17359 C CA . THR A 1 4 ? 7.352 1.123 6.892 1.00 0.00 4 THR A CA 17
ATOM 17360 C C . THR A 1 4 ? 7.863 1.224 8.324 1.00 0.00 4 THR A C 17
ATOM 17361 O O . THR A 1 4 ? 7.109 1.489 9.261 1.00 0.00 4 THR A O 17
ATOM 17372 N N . PRO A 1 5 ? 9.175 1.008 8.501 1.00 0.00 5 PRO A N 17
ATOM 17373 C CA . PRO A 1 5 ? 9.817 1.071 9.818 1.00 0.00 5 PRO A CA 17
ATOM 17374 C C . PRO A 1 5 ? 9.876 2.493 10.367 1.00 0.00 5 PRO A C 17
ATOM 17375 O O . PRO A 1 5 ? 9.979 2.699 11.576 1.00 0.00 5 PRO A O 17
ATOM 17386 N N . THR A 1 6 ? 9.810 3.472 9.470 1.00 0.00 6 THR A N 17
ATOM 17387 C CA . THR A 1 6 ? 9.857 4.874 9.864 1.00 0.00 6 THR A CA 17
ATOM 17388 C C . THR A 1 6 ? 8.602 5.614 9.414 1.00 0.00 6 THR A C 17
ATOM 17389 O O . THR A 1 6 ? 8.641 6.472 8.532 1.00 0.00 6 THR A O 17
ATOM 17400 N N . PRO A 1 7 ? 7.462 5.277 10.034 1.00 0.00 7 PRO A N 17
ATOM 17401 C CA . PRO A 1 7 ? 6.173 5.899 9.715 1.00 0.00 7 PRO A CA 17
ATOM 17402 C C . PRO A 1 7 ? 6.104 7.354 10.167 1.00 0.00 7 PRO A C 17
ATOM 17403 O O . PRO A 1 7 ? 6.735 7.738 11.152 1.00 0.00 7 PRO A O 17
ATOM 17414 N N . ILE A 1 8 ? 5.334 8.158 9.442 1.00 0.00 8 ILE A N 17
ATOM 17415 C CA . ILE A 1 8 ? 5.182 9.570 9.770 1.00 0.00 8 ILE A CA 17
ATOM 17416 C C . ILE A 1 8 ? 3.846 9.833 10.456 1.00 0.00 8 ILE A C 17
ATOM 17417 O O . ILE A 1 8 ? 2.798 9.377 9.997 1.00 0.00 8 ILE A O 17
ATOM 17433 N N . CYS A 1 9 ? 3.889 10.575 11.558 1.00 0.00 9 CYS A N 17
ATOM 17434 C CA . CYS A 1 9 ? 2.682 10.902 12.308 1.00 0.00 9 CYS A CA 17
ATOM 17435 C C . CYS A 1 9 ? 2.473 12.412 12.371 1.00 0.00 9 CYS A C 17
ATOM 17436 O O . CYS A 1 9 ? 3.399 13.189 12.135 1.00 0.00 9 CYS A O 17
ATOM 17443 N N . LYS A 1 10 ? 1.251 12.822 12.692 1.00 0.00 10 LYS A N 17
ATOM 17444 C CA . LYS A 1 10 ? 0.919 14.238 12.788 1.00 0.00 10 LYS A CA 17
ATOM 17445 C C . LYS A 1 10 ? 0.440 14.591 14.193 1.00 0.00 10 LYS A C 17
ATOM 17446 O O . LYS A 1 10 ? -0.322 13.843 14.805 1.00 0.00 10 LYS A O 17
ATOM 17465 N N . SER A 1 11 ? 0.892 15.735 14.697 1.00 0.00 11 SER A N 17
ATOM 17466 C CA . SER A 1 11 ? 0.512 16.185 16.031 1.00 0.00 11 SER A CA 17
ATOM 17467 C C . SER A 1 11 ? 0.495 17.709 16.105 1.00 0.00 11 SER A C 17
ATOM 17468 O O . SER A 1 11 ? 1.264 18.383 15.421 1.00 0.00 11 SER A O 17
ATOM 17476 N N . ARG A 1 12 ? -0.389 18.244 16.941 1.00 0.00 12 ARG A N 17
ATOM 17477 C CA . ARG A 1 12 ? -0.508 19.688 17.105 1.00 0.00 12 ARG A CA 17
ATOM 17478 C C . ARG A 1 12 ? 0.359 20.177 18.261 1.00 0.00 12 ARG A C 17
ATOM 17479 O O . ARG A 1 12 ? 0.378 19.575 19.335 1.00 0.00 12 ARG A O 17
ATOM 17500 N N . SER A 1 13 ? 1.077 21.273 18.034 1.00 0.00 13 SER A N 17
ATOM 17501 C CA . SER A 1 13 ? 1.949 21.841 19.054 1.00 0.00 13 SER A CA 17
ATOM 17502 C C . SER A 1 13 ? 1.155 22.707 20.028 1.00 0.00 13 SER A C 17
ATOM 17503 O O . SER A 1 13 ? 1.713 23.279 20.965 1.00 0.00 13 SER A O 17
ATOM 17511 N N . HIS A 1 14 ? -0.151 22.799 19.798 1.00 0.00 14 HIS A N 17
ATOM 17512 C CA . HIS A 1 14 ? -1.023 23.594 20.654 1.00 0.00 14 HIS A CA 17
ATOM 17513 C C . HIS A 1 14 ? -0.363 24.920 21.021 1.00 0.00 14 HIS A C 17
ATOM 17514 O O . HIS A 1 14 ? -0.509 25.408 22.141 1.00 0.00 14 HIS A O 17
ATOM 17528 N N . GLU A 1 15 ? 0.365 25.496 20.069 1.00 0.00 15 GLU A N 17
ATOM 17529 C CA . GLU A 1 15 ? 1.049 26.765 20.294 1.00 0.00 15 GLU A CA 17
ATOM 17530 C C . GLU A 1 15 ? 1.090 27.595 19.014 1.00 0.00 15 GLU A C 17
ATOM 17531 O O . GLU A 1 15 ? 0.654 28.746 18.993 1.00 0.00 15 GLU A O 17
ATOM 17543 N N . TYR A 1 16 ? 1.618 27.002 17.949 1.00 0.00 16 TYR A N 17
ATOM 17544 C CA . TYR A 1 16 ? 1.720 27.687 16.665 1.00 0.00 16 TYR A CA 17
ATOM 17545 C C . TYR A 1 16 ? 0.514 27.375 15.784 1.00 0.00 16 TYR A C 17
ATOM 17546 O O . TYR A 1 16 ? 0.648 27.160 14.580 1.00 0.00 16 TYR A O 17
ATOM 17564 N N . LYS A 1 17 ? -0.666 27.354 16.395 1.00 0.00 17 LYS A N 17
ATOM 17565 C CA . LYS A 1 17 ? -1.899 27.071 15.669 1.00 0.00 17 LYS A CA 17
ATOM 17566 C C . LYS A 1 17 ? -2.418 28.324 14.970 1.00 0.00 17 LYS A C 17
ATOM 17567 O O . LYS A 1 17 ? -2.533 29.385 15.582 1.00 0.00 17 LYS A O 17
ATOM 17586 N N . GLY A 1 18 ? -2.733 28.192 13.685 1.00 0.00 18 GLY A N 17
ATOM 17587 C CA . GLY A 1 18 ? -3.238 29.321 12.926 1.00 0.00 18 GLY A CA 17
ATOM 17588 C C . GLY A 1 18 ? -2.356 30.547 13.054 1.00 0.00 18 GLY A C 17
ATOM 17589 O O . GLY A 1 18 ? -2.697 31.494 13.763 1.00 0.00 18 GLY A O 17
ATOM 17593 N N . ARG A 1 19 ? -1.218 30.530 12.368 1.00 0.00 19 ARG A N 17
ATOM 17594 C CA . ARG A 1 19 ? -0.283 31.647 12.411 1.00 0.00 19 ARG A CA 17
ATOM 17595 C C . ARG A 1 19 ? 0.917 31.387 11.505 1.00 0.00 19 ARG A C 17
ATOM 17596 O O . ARG A 1 19 ? 2.064 31.601 11.899 1.00 0.00 19 ARG A O 17
ATOM 17617 N N . CYS A 1 20 ? 0.645 30.924 10.289 1.00 0.00 20 CYS A N 17
ATOM 17618 C CA . CYS A 1 20 ? 1.701 30.633 9.327 1.00 0.00 20 CYS A CA 17
ATOM 17619 C C . CYS A 1 20 ? 1.255 30.977 7.909 1.00 0.00 20 CYS A C 17
ATOM 17620 O O . CYS A 1 20 ? 1.941 31.703 7.190 1.00 0.00 20 CYS A O 17
ATOM 17627 N N . ILE A 1 21 ? 0.101 30.449 7.514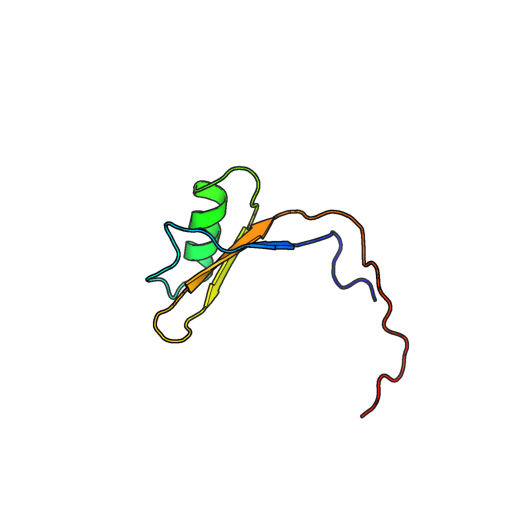 1.00 0.00 21 ILE A N 17
ATOM 17628 C CA . ILE A 1 21 ? -0.438 30.701 6.184 1.00 0.00 21 ILE A CA 17
ATOM 17629 C C . ILE A 1 21 ? 0.402 30.014 5.112 1.00 0.00 21 ILE A C 17
ATOM 17630 O O . ILE A 1 21 ? 0.161 30.186 3.917 1.00 0.00 21 ILE A O 17
ATOM 17646 N N . GLN A 1 22 ? 1.387 29.235 5.548 1.00 0.00 22 GLN A N 17
ATOM 17647 C CA . GLN A 1 22 ? 2.261 28.522 4.625 1.00 0.00 22 GLN A CA 17
ATOM 17648 C C . GLN A 1 22 ? 2.900 27.315 5.304 1.00 0.00 22 GLN A C 17
ATOM 17649 O O . GLN A 1 22 ? 3.350 27.399 6.447 1.00 0.00 22 GLN A O 17
ATOM 17663 N N . ASP A 1 23 ? 2.936 26.193 4.593 1.00 0.00 23 ASP A N 17
ATOM 17664 C CA . ASP A 1 23 ? 3.520 24.968 5.127 1.00 0.00 23 ASP A CA 17
ATOM 17665 C C . ASP A 1 23 ? 4.988 25.178 5.485 1.00 0.00 23 ASP A C 17
ATOM 17666 O O . ASP A 1 23 ? 5.480 24.634 6.473 1.00 0.00 23 ASP A O 17
ATOM 17675 N N . MET A 1 24 ? 5.683 25.969 4.674 1.00 0.00 24 MET A N 17
ATOM 17676 C CA . MET A 1 24 ? 7.095 26.250 4.905 1.00 0.00 24 MET A CA 17
ATOM 17677 C C . MET A 1 24 ? 7.316 26.802 6.310 1.00 0.00 24 MET A C 17
ATOM 17678 O O . MET A 1 24 ? 8.169 26.315 7.052 1.00 0.00 24 MET A O 17
ATOM 17692 N N . ASP A 1 25 ? 6.543 27.821 6.668 1.00 0.00 25 ASP A N 17
ATOM 17693 C CA . ASP A 1 25 ? 6.654 28.439 7.984 1.00 0.00 25 ASP A CA 17
ATOM 17694 C C . ASP A 1 25 ? 6.193 27.479 9.076 1.00 0.00 25 ASP A C 17
ATOM 17695 O O . ASP A 1 25 ? 6.894 27.263 10.065 1.00 0.00 25 ASP A O 17
ATOM 17704 N N . CYS A 1 26 ? 5.009 26.905 8.891 1.00 0.00 26 CYS A N 17
ATOM 17705 C CA . CYS A 1 26 ? 4.452 25.969 9.861 1.00 0.00 26 CYS A CA 17
ATOM 17706 C C . CYS A 1 26 ? 5.423 24.822 10.128 1.00 0.00 26 CYS A C 17
ATOM 17707 O O . CYS A 1 26 ? 5.513 24.320 11.247 1.00 0.00 26 CYS A O 17
ATOM 17714 N N . ASN A 1 27 ? 6.147 24.413 9.091 1.00 0.00 27 ASN A N 17
ATOM 17715 C CA . ASN A 1 27 ? 7.111 23.325 9.213 1.00 0.00 27 ASN A CA 17
ATOM 17716 C C . ASN A 1 27 ? 8.235 23.700 10.174 1.00 0.00 27 ASN A C 17
ATOM 17717 O O . ASN A 1 27 ? 8.569 22.939 11.082 1.00 0.00 27 ASN A O 17
ATOM 17728 N N . ALA A 1 28 ? 8.814 24.878 9.967 1.00 0.00 28 ALA A N 17
ATOM 17729 C CA . ALA A 1 28 ? 9.899 25.355 10.816 1.00 0.00 28 ALA A CA 17
ATOM 17730 C C . ALA A 1 28 ? 9.413 25.602 12.241 1.00 0.00 28 ALA A C 17
ATOM 17731 O O . ALA A 1 28 ? 10.160 25.418 13.202 1.00 0.00 28 ALA A O 17
ATOM 17738 N N . ALA A 1 29 ? 8.158 26.020 12.369 1.00 0.00 29 ALA A N 17
ATOM 17739 C CA . ALA A 1 29 ? 7.573 26.292 13.676 1.00 0.00 29 ALA A CA 17
ATOM 17740 C C . ALA A 1 29 ? 7.609 25.051 14.561 1.00 0.00 29 ALA A C 17
ATOM 17741 O O . ALA A 1 29 ? 7.950 25.128 15.742 1.00 0.00 29 ALA A O 17
ATOM 17748 N N . CYS A 1 30 ? 7.254 23.907 13.984 1.00 0.00 30 CYS A N 17
ATOM 17749 C CA . CYS A 1 30 ? 7.245 22.649 14.721 1.00 0.00 30 CYS A CA 17
ATOM 17750 C C . CYS A 1 30 ? 8.666 22.203 15.054 1.00 0.00 30 CYS A C 17
ATOM 17751 O O . CYS A 1 30 ? 9.015 22.027 16.221 1.00 0.00 30 CYS A O 17
ATOM 17758 N N . VAL A 1 31 ? 9.481 22.022 14.020 1.00 0.00 31 VAL A N 17
ATOM 17759 C CA . VAL A 1 31 ? 10.864 21.598 14.201 1.00 0.00 31 VAL A CA 17
ATOM 17760 C C . VAL A 1 31 ? 11.608 22.538 15.143 1.00 0.00 31 VAL A C 17
ATOM 17761 O O . VAL A 1 31 ? 12.617 22.165 15.741 1.00 0.00 31 VAL A O 17
ATOM 17774 N N . LYS A 1 32 ? 11.103 23.760 15.270 1.00 0.00 32 LYS A N 17
ATOM 17775 C CA . LYS A 1 32 ? 11.718 24.756 16.140 1.00 0.00 32 LYS A CA 17
ATOM 17776 C C . LYS A 1 32 ? 11.014 24.805 17.493 1.00 0.00 32 LYS A C 17
ATOM 17777 O O . LYS A 1 32 ? 11.566 25.308 18.471 1.00 0.00 32 LYS A O 17
ATOM 17796 N N . GLU A 1 33 ? 9.795 24.278 17.540 1.00 0.00 33 GLU A N 17
ATOM 17797 C CA . GLU A 1 33 ? 9.018 24.262 18.774 1.00 0.00 33 GLU A CA 17
ATOM 17798 C C . GLU A 1 33 ? 9.508 23.162 19.711 1.00 0.00 33 GLU A C 17
ATOM 17799 O O . GLU A 1 33 ? 9.661 23.379 20.913 1.00 0.00 33 GLU A O 17
ATOM 17811 N N . SER A 1 34 ? 9.751 21.981 19.152 1.00 0.00 34 SER A N 17
ATOM 17812 C CA . SER A 1 34 ? 10.220 20.846 19.938 1.00 0.00 34 SER A CA 17
ATOM 17813 C C . SER A 1 34 ? 11.465 20.227 19.310 1.00 0.00 34 SER A C 17
ATOM 17814 O O . SER A 1 34 ? 12.057 20.795 18.393 1.00 0.00 34 SER A O 17
ATOM 17822 N N . GLU A 1 35 ? 11.855 19.059 19.811 1.00 0.00 35 GLU A N 17
ATOM 17823 C CA . GLU A 1 35 ? 13.029 18.363 19.299 1.00 0.00 35 GLU A CA 17
ATOM 17824 C C . GLU A 1 35 ? 12.664 16.964 18.812 1.00 0.00 35 GLU A C 17
ATOM 17825 O O . GLU A 1 35 ? 13.536 16.121 18.600 1.00 0.00 35 GLU A O 17
ATOM 17837 N N . SER A 1 36 ? 11.368 16.724 18.637 1.00 0.00 36 SER A N 17
ATOM 17838 C CA . SER A 1 36 ? 10.886 15.426 18.180 1.00 0.00 36 SER A CA 17
ATOM 17839 C C . SER A 1 36 ? 10.211 15.548 16.817 1.00 0.00 36 SER A C 17
ATOM 17840 O O . SER A 1 36 ? 10.228 14.611 16.018 1.00 0.00 36 SER A O 17
ATOM 17848 N N . TYR A 1 37 ? 9.617 16.708 16.559 1.00 0.00 37 TYR A N 17
ATOM 17849 C CA . TYR A 1 37 ? 8.933 16.952 15.295 1.00 0.00 37 TYR A CA 17
ATOM 17850 C C . TYR A 1 37 ? 9.926 17.344 14.206 1.00 0.00 37 TYR A C 17
ATOM 17851 O O . TYR A 1 37 ? 10.640 18.340 14.328 1.00 0.00 37 TYR A O 17
ATOM 17869 N N . THR A 1 38 ? 9.966 16.554 13.137 1.00 0.00 38 THR A N 17
ATOM 17870 C CA . THR A 1 38 ? 10.871 16.816 12.026 1.00 0.00 38 THR A CA 17
ATOM 17871 C C . THR A 1 38 ? 10.103 17.240 10.779 1.00 0.00 38 THR A C 17
ATOM 17872 O O . THR A 1 38 ? 10.528 16.975 9.656 1.00 0.00 38 THR A O 17
ATOM 17883 N N . GLY A 1 39 ? 8.967 17.900 10.986 1.00 0.00 39 GLY A N 17
ATOM 17884 C CA . GLY A 1 39 ? 8.157 18.351 9.869 1.00 0.00 39 GLY A CA 17
ATOM 17885 C C . GLY A 1 39 ? 6.866 19.006 10.316 1.00 0.00 39 GLY A C 17
ATOM 17886 O O . GLY A 1 39 ? 6.616 19.150 11.512 1.00 0.00 39 GLY A O 17
ATOM 17890 N N . GLY A 1 40 ? 6.041 19.405 9.352 1.00 0.00 40 GLY A N 17
ATOM 17891 C CA . GLY A 1 40 ? 4.779 20.046 9.673 1.00 0.00 40 GLY A CA 17
ATOM 17892 C C . GLY A 1 40 ? 4.185 20.782 8.489 1.00 0.00 40 GLY A C 17
ATOM 17893 O O . GLY A 1 40 ? 4.898 21.461 7.750 1.00 0.00 40 GLY A O 17
ATOM 17897 N N . PHE A 1 41 ? 2.876 20.648 8.307 1.00 0.00 41 PHE A N 17
ATOM 17898 C CA . PHE A 1 41 ? 2.186 21.304 7.202 1.00 0.00 41 PHE A CA 17
ATOM 17899 C C . PHE A 1 41 ? 1.130 22.276 7.721 1.00 0.00 41 PHE A C 17
ATOM 17900 O O . PHE A 1 41 ? 0.542 22.063 8.782 1.00 0.00 41 PHE A O 17
ATOM 17917 N N . CYS A 1 42 ? 0.895 23.343 6.965 1.00 0.00 42 CYS A N 17
ATOM 17918 C CA . CYS A 1 42 ? -0.088 24.349 7.347 1.00 0.00 42 CYS A CA 17
ATOM 17919 C C . CYS A 1 42 ? -1.222 24.416 6.328 1.00 0.00 42 CYS A C 17
ATOM 17920 O O . CYS A 1 42 ? -0.996 24.294 5.125 1.00 0.00 42 CYS A O 17
ATOM 17927 N N . ASN A 1 43 ? -2.441 24.611 6.819 1.00 0.00 43 ASN A N 17
ATOM 17928 C CA . ASN A 1 43 ? -3.611 24.693 5.952 1.00 0.00 43 ASN A CA 17
ATOM 17929 C C . ASN A 1 43 ? -4.616 25.708 6.489 1.00 0.00 43 ASN A C 17
ATOM 17930 O O . ASN A 1 43 ? -4.876 25.764 7.690 1.00 0.00 43 ASN A O 17
ATOM 17941 N N . GLY A 1 44 ? -5.179 26.508 5.589 1.00 0.00 44 GLY A N 17
ATOM 17942 C CA . GLY A 1 44 ? -6.149 27.510 5.991 1.00 0.00 44 GLY A CA 17
ATOM 17943 C C . GLY A 1 44 ? -7.578 27.024 5.847 1.00 0.00 44 GLY A C 17
ATOM 17944 O O . GLY A 1 44 ? -8.062 26.821 4.733 1.00 0.00 44 GLY A O 17
ATOM 17948 N N . ARG A 1 45 ? -8.253 26.834 6.976 1.00 0.00 45 ARG A N 17
ATOM 17949 C CA . ARG A 1 45 ? -9.634 26.365 6.970 1.00 0.00 45 ARG A CA 17
ATOM 17950 C C . ARG A 1 45 ? -10.442 27.043 8.073 1.00 0.00 45 ARG A C 17
ATOM 17951 O O . ARG A 1 45 ? -9.896 27.584 9.034 1.00 0.00 45 ARG A O 17
ATOM 17972 N N . PRO A 1 46 ? -11.776 27.015 7.931 1.00 0.00 46 PRO A N 17
ATOM 17973 C CA . PRO A 1 46 ? -12.688 27.623 8.905 1.00 0.00 46 PRO A CA 17
ATOM 17974 C C . PRO A 1 46 ? -12.714 26.863 10.227 1.00 0.00 46 PRO A C 17
ATOM 17975 O O . PRO A 1 46 ? -12.549 25.644 10.273 1.00 0.00 46 PRO A O 17
ATOM 17986 N N . PRO A 1 47 ? -12.927 27.598 11.328 1.00 0.00 47 PRO A N 17
ATOM 17987 C CA . PRO A 1 47 ? -13.125 29.050 11.285 1.00 0.00 47 PRO A CA 17
ATOM 17988 C C . PRO A 1 47 ? -11.849 29.798 10.914 1.00 0.00 47 PRO A C 17
ATOM 17989 O O . PRO A 1 47 ? -11.854 30.654 10.029 1.00 0.00 47 PRO A O 17
ATOM 18000 N N . PHE A 1 48 ? -10.757 29.470 11.596 1.00 0.00 48 PHE A N 17
ATOM 18001 C CA . PHE A 1 48 ? -9.473 30.111 11.338 1.00 0.00 48 PHE A CA 17
ATOM 18002 C C . PHE A 1 48 ? -8.438 29.090 10.873 1.00 0.00 48 PHE A C 17
ATOM 18003 O O . PHE A 1 48 ? -8.601 27.887 11.077 1.00 0.00 48 PHE A O 17
ATOM 18020 N N . LYS A 1 49 ? -7.373 29.580 10.248 1.00 0.00 49 LYS A N 17
ATOM 18021 C CA . LYS A 1 49 ? -6.310 28.712 9.754 1.00 0.00 49 LYS A CA 17
ATOM 18022 C C . LYS A 1 49 ? -5.784 27.809 10.865 1.00 0.00 49 LYS A C 17
ATOM 18023 O O . LYS A 1 49 ? -5.909 28.128 12.047 1.00 0.00 49 LYS A O 17
ATOM 18042 N N . GLN A 1 50 ? -5.195 26.682 10.477 1.00 0.00 50 GLN A N 17
ATOM 18043 C CA . GLN A 1 50 ? -4.651 25.734 11.442 1.00 0.00 50 GLN A CA 17
ATOM 18044 C C . GLN A 1 50 ? -3.308 25.187 10.969 1.00 0.00 50 GLN A C 17
ATOM 18045 O O . GLN A 1 50 ? -3.076 25.034 9.769 1.00 0.00 50 GLN A O 17
ATOM 18059 N N . CYS A 1 51 ? -2.426 24.896 11.919 1.00 0.00 51 CYS A N 17
ATOM 18060 C CA . CYS A 1 51 ? -1.105 24.367 11.600 1.00 0.00 51 CYS A CA 17
ATOM 18061 C C . CYS A 1 51 ? -0.902 22.993 12.232 1.00 0.00 51 CYS A C 17
ATOM 18062 O O . CYS A 1 51 ? -1.222 22.783 13.403 1.00 0.00 51 CYS A O 17
ATOM 18069 N N . PHE A 1 52 ? -0.368 22.060 11.450 1.00 0.00 52 PHE A N 17
ATOM 18070 C CA . PHE A 1 52 ? -0.123 20.706 11.933 1.00 0.00 52 PHE A CA 17
ATOM 18071 C C . PHE A 1 52 ? 1.358 20.353 11.833 1.00 0.00 52 PHE A C 17
ATOM 18072 O O . PHE A 1 52 ? 2.028 20.706 10.863 1.00 0.00 52 PHE A O 17
ATOM 18089 N N . CYS A 1 53 ? 1.863 19.655 12.845 1.00 0.00 53 CYS A N 17
ATOM 18090 C CA . CYS A 1 53 ? 3.264 19.255 12.875 1.00 0.00 53 CYS A CA 17
ATOM 18091 C C . CYS A 1 53 ? 3.410 17.765 12.578 1.00 0.00 53 CYS A C 17
ATOM 18092 O O . CYS A 1 53 ? 2.495 16.978 12.823 1.00 0.00 53 CYS A O 17
ATOM 18099 N N . THR A 1 54 ? 4.568 17.384 12.047 1.00 0.00 54 THR A N 17
ATOM 18100 C CA . THR A 1 54 ? 4.835 15.990 11.716 1.00 0.00 54 THR A CA 17
ATOM 18101 C C . THR A 1 54 ? 6.126 15.507 12.367 1.00 0.00 54 THR A C 17
ATOM 18102 O O . THR A 1 54 ? 7.096 16.256 12.478 1.00 0.00 54 THR A O 17
ATOM 18113 N N . LYS A 1 55 ? 6.131 14.250 12.798 1.00 0.00 55 LYS A N 17
ATOM 18114 C CA . LYS A 1 55 ? 7.304 13.665 13.437 1.00 0.00 55 LYS A CA 17
ATOM 18115 C C . LYS A 1 55 ? 7.472 12.204 13.033 1.00 0.00 55 LYS A C 17
ATOM 18116 O O . LYS A 1 55 ? 6.534 11.548 12.580 1.00 0.00 55 LYS A O 17
ATOM 18135 N N . PRO A 1 56 ? 8.695 11.679 13.200 1.00 0.00 56 PRO A N 17
ATOM 18136 C CA . PRO A 1 56 ? 9.014 10.290 12.860 1.00 0.00 56 PRO A CA 17
ATOM 18137 C C . PRO A 1 56 ? 8.351 9.295 13.806 1.00 0.00 56 PRO A C 17
ATOM 18138 O O . PRO A 1 56 ? 8.981 8.797 14.740 1.00 0.00 56 PRO A O 17
ATOM 18149 N N . CYS A 1 57 ? 7.078 9.008 13.559 1.00 0.00 57 CYS A N 17
ATOM 18150 C CA . CYS A 1 57 ? 6.329 8.073 14.389 1.00 0.00 57 CYS A CA 17
ATOM 18151 C C . CYS A 1 57 ? 7.082 6.754 14.537 1.00 0.00 57 CYS A C 17
ATOM 18152 O O . CYS A 1 57 ? 8.072 6.510 13.848 1.00 0.00 57 CYS A O 17
ATOM 18159 N N . LYS A 1 58 ? 6.605 5.905 15.441 1.00 0.00 58 LYS A N 17
ATOM 18160 C CA . LYS A 1 58 ? 7.230 4.609 15.680 1.00 0.00 58 LYS A CA 17
ATOM 18161 C C . LYS A 1 58 ? 6.229 3.476 15.479 1.00 0.00 58 LYS A C 17
ATOM 18162 O O . LYS A 1 58 ? 5.092 3.706 15.065 1.00 0.00 58 LYS A O 17
ATOM 18181 N N . ARG A 1 59 ? 6.658 2.254 15.774 1.00 0.00 59 ARG A N 17
ATOM 18182 C CA . ARG A 1 59 ? 5.799 1.086 15.626 1.00 0.00 59 ARG A CA 17
ATOM 18183 C C . ARG A 1 59 ? 5.372 0.907 14.172 1.00 0.00 59 ARG A C 17
ATOM 18184 O O . ARG A 1 59 ? 5.775 1.673 13.298 1.00 0.00 59 ARG A O 17
ATOM 18205 N N . GLU A 1 60 ? 4.553 -0.111 13.922 1.00 0.00 60 GLU A N 17
ATOM 18206 C CA . GLU A 1 60 ? 4.072 -0.390 12.574 1.00 0.00 60 GLU A CA 17
ATOM 18207 C C . GLU A 1 60 ? 2.598 -0.021 12.434 1.00 0.00 60 GLU A C 17
ATOM 18208 O O . GLU A 1 60 ? 1.885 0.118 13.428 1.00 0.00 60 GLU A O 17
ATOM 18220 N N . ARG A 1 61 ? 2.149 0.138 11.193 1.00 0.00 61 ARG A N 17
ATOM 18221 C CA . ARG A 1 61 ? 0.761 0.493 10.923 1.00 0.00 61 ARG A CA 17
ATOM 18222 C C . ARG A 1 61 ? 0.424 0.285 9.449 1.00 0.00 61 ARG A C 17
ATOM 18223 O O . ARG A 1 61 ? 0.501 1.216 8.648 1.00 0.00 61 ARG A O 17
ATOM 18244 N N . ALA A 1 62 ? 0.052 -0.942 9.100 1.00 0.00 62 ALA A N 17
ATOM 18245 C CA . ALA A 1 62 ? -0.298 -1.271 7.724 1.00 0.00 62 ALA A CA 17
ATOM 18246 C C . ALA A 1 62 ? -1.797 -1.126 7.489 1.00 0.00 62 ALA A C 17
ATOM 18247 O O . ALA A 1 62 ? -2.609 -1.634 8.262 1.00 0.00 62 ALA A O 17
ATOM 18254 N N . ALA A 1 63 ? -2.158 -0.428 6.417 1.00 0.00 63 ALA A N 17
ATOM 18255 C CA . ALA A 1 63 ? -3.561 -0.216 6.080 1.00 0.00 63 ALA A CA 17
ATOM 18256 C C . ALA A 1 63 ? -3.701 0.532 4.759 1.00 0.00 63 ALA A C 17
ATOM 18257 O O . ALA A 1 63 ? -2.707 0.852 4.107 1.00 0.00 63 ALA A O 17
ATOM 18264 N N . ALA A 1 64 ? -4.941 0.809 4.370 1.00 0.00 64 ALA A N 17
ATOM 18265 C CA . ALA A 1 64 ? -5.211 1.521 3.127 1.00 0.00 64 ALA A CA 17
ATOM 18266 C C . ALA A 1 64 ? -4.867 0.662 1.916 1.00 0.00 64 ALA A C 17
ATOM 18267 O O . ALA A 1 64 ? -5.752 0.106 1.263 1.00 0.00 64 ALA A O 17
ATOM 18274 N N . THR A 1 65 ? -3.576 0.555 1.618 1.00 0.00 65 THR A N 17
ATOM 18275 C CA . THR A 1 65 ? -3.115 -0.235 0.484 1.00 0.00 65 THR A CA 17
ATOM 18276 C C . THR A 1 65 ? -1.593 -0.235 0.395 1.00 0.00 65 THR A C 17
ATOM 18277 O O . THR A 1 65 ? -0.914 0.409 1.197 1.00 0.00 65 THR A O 17
ATOM 18288 N N . LEU A 1 66 ? -1.062 -0.958 -0.584 1.00 0.00 66 LEU A N 17
ATOM 18289 C CA . LEU A 1 66 ? 0.381 -1.041 -0.778 1.00 0.00 66 LEU A CA 17
ATOM 18290 C C . LEU A 1 66 ? 0.716 -1.780 -2.070 1.00 0.00 66 LEU A C 17
ATOM 18291 O O . LEU A 1 66 ? 0.677 -3.009 -2.121 1.00 0.00 66 LEU A O 17
ATOM 18307 N N . ARG A 1 67 ? 1.046 -1.023 -3.111 1.00 0.00 67 ARG A N 17
ATOM 18308 C CA . ARG A 1 67 ? 1.388 -1.606 -4.402 1.00 0.00 67 ARG A CA 17
ATOM 18309 C C . ARG A 1 67 ? 2.592 -0.898 -5.017 1.00 0.00 67 ARG A C 17
ATOM 18310 O O . ARG A 1 67 ? 3.698 -1.439 -5.040 1.00 0.00 67 ARG A O 17
ATOM 18331 N N . TRP A 1 68 ? 2.368 0.313 -5.514 1.00 0.00 68 TRP A N 17
ATOM 18332 C CA . TRP A 1 68 ? 3.435 1.095 -6.130 1.00 0.00 68 TRP A CA 17
ATOM 18333 C C . TRP A 1 68 ? 3.072 2.576 -6.166 1.00 0.00 68 TRP A C 17
ATOM 18334 O O . TRP A 1 68 ? 2.763 3.138 -7.217 1.00 0.00 68 TRP A O 17
ATOM 18355 N N . PRO A 1 69 ? 3.110 3.224 -4.993 1.00 0.00 69 PRO A N 17
ATOM 18356 C CA . PRO A 1 69 ? 2.789 4.649 -4.865 1.00 0.00 69 PRO A CA 17
ATOM 18357 C C . PRO A 1 69 ? 3.848 5.541 -5.504 1.00 0.00 69 PRO A C 17
ATOM 18358 O O . PRO A 1 69 ? 5.006 5.540 -5.090 1.00 0.00 69 PRO A O 17
ATOM 18369 N N . GLY A 1 70 ? 3.442 6.303 -6.515 1.00 0.00 70 GLY A N 17
ATOM 18370 C CA . GLY A 1 70 ? 4.368 7.190 -7.194 1.00 0.00 70 GLY A CA 17
ATOM 18371 C C . GLY A 1 70 ? 3.711 7.962 -8.321 1.00 0.00 70 GLY A C 17
ATOM 18372 O O . GLY A 1 70 ? 3.262 9.093 -8.129 1.00 0.00 70 GLY A O 17
ATOM 18376 N N . LEU A 1 71 ? 3.655 7.353 -9.500 1.00 0.00 71 LEU A N 17
ATOM 18377 C CA . LEU A 1 71 ? 3.049 7.991 -10.663 1.00 0.00 71 LEU A CA 17
ATOM 18378 C C . LEU A 1 71 ? 2.588 6.949 -11.677 1.00 0.00 71 LEU A C 17
ATOM 18379 O O . LEU A 1 71 ? 2.449 5.770 -11.352 1.00 0.00 71 LEU A O 17
ATOM 18395 N N . HIS A 1 1 ? 3.852 -2.807 3.616 1.00 0.00 1 HIS A N 18
ATOM 18396 C CA . HIS A 1 1 ? 5.031 -3.426 4.210 1.00 0.00 1 HIS A CA 18
ATOM 18397 C C . HIS A 1 1 ? 6.074 -2.373 4.574 1.00 0.00 1 HIS A C 18
ATOM 18398 O O . HIS A 1 1 ? 7.269 -2.662 4.636 1.00 0.00 1 HIS A O 18
ATOM 18412 N N . THR A 1 2 ? 5.613 -1.149 4.812 1.00 0.00 2 THR A N 18
ATOM 18413 C CA . THR A 1 2 ? 6.504 -0.052 5.167 1.00 0.00 2 THR A CA 18
ATOM 18414 C C . THR A 1 2 ? 7.550 0.179 4.083 1.00 0.00 2 THR A C 18
ATOM 18415 O O . THR A 1 2 ? 8.741 -0.068 4.272 1.00 0.00 2 THR A O 18
ATOM 18426 N N . PRO A 1 3 ? 7.098 0.666 2.918 1.00 0.00 3 PRO A N 18
ATOM 18427 C CA . PRO A 1 3 ? 7.980 0.943 1.780 1.00 0.00 3 PRO A CA 18
ATOM 18428 C C . PRO A 1 3 ? 8.897 2.134 2.034 1.00 0.00 3 PRO A C 18
ATOM 18429 O O . PRO A 1 3 ? 10.103 2.066 1.790 1.00 0.00 3 PRO A O 18
ATOM 18440 N N . THR A 1 4 ? 8.319 3.226 2.525 1.00 0.00 4 THR A N 18
ATOM 18441 C CA . THR A 1 4 ? 9.085 4.432 2.812 1.00 0.00 4 THR A CA 18
ATOM 18442 C C . THR A 1 4 ? 10.301 4.120 3.677 1.00 0.00 4 THR A C 18
ATOM 18443 O O . THR A 1 4 ? 10.363 3.095 4.355 1.00 0.00 4 THR A O 18
ATOM 18454 N N . PRO A 1 5 ? 11.291 5.024 3.655 1.00 0.00 5 PRO A N 18
ATOM 18455 C CA . PRO A 1 5 ? 12.523 4.867 4.434 1.00 0.00 5 PRO A CA 18
ATOM 18456 C C . PRO A 1 5 ? 12.286 5.019 5.932 1.00 0.00 5 PRO A C 18
ATOM 18457 O O . PRO A 1 5 ? 13.091 4.570 6.748 1.00 0.00 5 PRO A O 18
ATOM 18468 N N . THR A 1 6 ? 11.174 5.654 6.289 1.00 0.00 6 THR A N 18
ATOM 18469 C CA . THR A 1 6 ? 10.830 5.865 7.689 1.00 0.00 6 THR A CA 18
ATOM 18470 C C . THR A 1 6 ? 9.360 6.236 7.845 1.00 0.00 6 THR A C 18
ATOM 18471 O O . THR A 1 6 ? 8.765 6.888 6.987 1.00 0.00 6 THR A O 18
ATOM 18482 N N . PRO A 1 7 ? 8.757 5.813 8.966 1.00 0.00 7 PRO A N 18
ATOM 18483 C CA . PRO A 1 7 ? 7.348 6.090 9.261 1.00 0.00 7 PRO A CA 18
ATOM 18484 C C . PRO A 1 7 ? 7.099 7.563 9.566 1.00 0.00 7 PRO A C 18
ATOM 18485 O O . PRO A 1 7 ? 7.682 8.121 10.497 1.00 0.00 7 PRO A O 18
ATOM 18496 N N . ILE A 1 8 ? 6.230 8.188 8.779 1.00 0.00 8 ILE A N 18
ATOM 18497 C CA . ILE A 1 8 ? 5.904 9.596 8.967 1.00 0.00 8 ILE A CA 18
ATOM 18498 C C . ILE A 1 8 ? 4.521 9.761 9.588 1.00 0.00 8 ILE A C 18
ATOM 18499 O O . ILE A 1 8 ? 3.542 9.184 9.113 1.00 0.00 8 ILE A O 18
ATOM 18515 N N . CYS A 1 9 ? 4.446 10.554 10.651 1.00 0.00 9 CYS A N 18
ATOM 18516 C CA . CYS A 1 9 ? 3.183 10.798 11.337 1.00 0.00 9 CYS A CA 18
ATOM 18517 C C . CYS A 1 9 ? 2.949 12.293 11.530 1.00 0.00 9 CYS A C 18
ATOM 18518 O O . CYS A 1 9 ? 3.872 13.099 11.411 1.00 0.00 9 CYS A O 18
ATOM 18525 N N . LYS A 1 10 ? 1.707 12.658 11.830 1.00 0.00 10 LYS A N 18
ATOM 18526 C CA . LYS A 1 10 ? 1.349 14.055 12.042 1.00 0.00 10 LYS A CA 18
ATOM 18527 C C . LYS A 1 10 ? 0.801 14.270 13.449 1.00 0.00 10 LYS A C 18
ATOM 18528 O O . LYS A 1 10 ? 0.310 13.336 14.083 1.00 0.00 10 LYS A O 18
ATOM 18547 N N . SER A 1 11 ? 0.887 15.505 13.931 1.00 0.00 11 SER A N 18
ATOM 18548 C CA . SER A 1 11 ? 0.402 15.841 15.265 1.00 0.00 11 SER A CA 18
ATOM 18549 C C . SER A 1 11 ? -0.075 17.289 15.320 1.00 0.00 11 SER A C 18
ATOM 18550 O O . SER A 1 11 ? 0.478 18.163 14.652 1.00 0.00 11 SER A O 18
ATOM 18558 N N . ARG A 1 12 ? -1.106 17.536 16.122 1.00 0.00 12 ARG A N 18
ATOM 18559 C CA . ARG A 1 12 ? -1.659 18.877 16.265 1.00 0.00 12 ARG A CA 18
ATOM 18560 C C . ARG A 1 12 ? -1.106 19.563 17.511 1.00 0.00 12 ARG A C 18
ATOM 18561 O O . ARG A 1 12 ? -1.281 19.078 18.628 1.00 0.00 12 ARG A O 18
ATOM 18582 N N . SER A 1 13 ? -0.437 20.694 17.309 1.00 0.00 13 SER A N 18
ATOM 18583 C CA . SER A 1 13 ? 0.146 21.445 18.415 1.00 0.00 13 SER A CA 18
ATOM 18584 C C . SER A 1 13 ? -0.755 22.610 18.815 1.00 0.00 13 SER A C 18
ATOM 18585 O O . SER A 1 13 ? -1.705 22.946 18.108 1.00 0.00 13 SER A O 18
ATOM 18593 N N . HIS A 1 14 ? -0.449 23.223 19.954 1.00 0.00 14 HIS A N 18
ATOM 18594 C CA . HIS A 1 14 ? -1.229 24.351 20.449 1.00 0.00 14 HIS A CA 18
ATOM 18595 C C . HIS A 1 14 ? -0.344 25.577 20.650 1.00 0.00 14 HIS A C 18
ATOM 18596 O O . HIS A 1 14 ? -0.832 26.658 20.979 1.00 0.00 14 HIS A O 18
ATOM 18610 N N . GLU A 1 15 ? 0.958 25.401 20.450 1.00 0.00 15 GLU A N 18
ATOM 18611 C CA . GLU A 1 15 ? 1.910 26.494 20.610 1.00 0.00 15 GLU A CA 18
ATOM 18612 C C . GLU A 1 15 ? 1.892 27.414 19.393 1.00 0.00 15 GLU A C 18
ATOM 18613 O O . GLU A 1 15 ? 1.907 28.638 19.527 1.00 0.00 15 GLU A O 18
ATOM 18625 N N . TYR A 1 16 ? 1.861 26.816 18.208 1.00 0.00 16 TYR A N 18
ATOM 18626 C CA . TYR A 1 16 ? 1.845 27.581 16.966 1.00 0.00 16 TYR A CA 18
ATOM 18627 C C . TYR A 1 16 ? 0.475 27.506 16.298 1.00 0.00 16 TYR A C 18
ATOM 18628 O O . TYR A 1 16 ? 0.372 27.343 15.082 1.00 0.00 16 TYR A O 18
ATOM 18646 N N . LYS A 1 17 ? -0.576 27.626 17.102 1.00 0.00 17 LYS A N 18
ATOM 18647 C CA . LYS A 1 17 ? -1.940 27.574 16.592 1.00 0.00 17 LYS A CA 18
ATOM 18648 C C . LYS A 1 17 ? -2.536 28.975 16.486 1.00 0.00 17 LYS A C 18
ATOM 18649 O O . LYS A 1 17 ? -2.713 29.662 17.492 1.00 0.00 17 LYS A O 18
ATOM 18668 N N . GLY A 1 18 ? -2.844 29.391 15.262 1.00 0.00 18 GLY A N 18
ATOM 18669 C CA . GLY A 1 18 ? -3.417 30.707 15.049 1.00 0.00 18 GLY A CA 18
ATOM 18670 C C . GLY A 1 18 ? -2.766 31.443 13.894 1.00 0.00 18 GLY A C 18
ATOM 18671 O O . GLY A 1 18 ? -3.301 31.470 12.786 1.00 0.00 18 GLY A O 18
ATOM 18675 N N . ARG A 1 19 ? -1.609 32.044 14.155 1.00 0.00 19 ARG A N 18
ATOM 18676 C CA . ARG A 1 19 ? -0.886 32.786 13.129 1.00 0.00 19 ARG A CA 18
ATOM 18677 C C . ARG A 1 19 ? -0.149 31.837 12.189 1.00 0.00 19 ARG A C 18
ATOM 18678 O O . ARG A 1 19 ? 1.076 31.892 12.069 1.00 0.00 19 ARG A O 18
ATOM 18699 N N . CYS A 1 20 ? -0.902 30.967 11.525 1.00 0.00 20 CYS A N 18
ATOM 18700 C CA . CYS A 1 20 ? -0.321 30.004 10.597 1.00 0.00 20 CYS A CA 18
ATOM 18701 C C . CYS A 1 20 ? -0.935 30.151 9.207 1.00 0.00 20 CYS A C 18
ATOM 18702 O O . CYS A 1 20 ? -2.139 29.969 9.027 1.00 0.00 20 CYS A O 18
ATOM 18709 N N . ILE A 1 21 ? -0.098 30.479 8.229 1.00 0.00 21 ILE A N 18
ATOM 18710 C CA . ILE A 1 21 ? -0.558 30.648 6.856 1.00 0.00 21 ILE A CA 18
ATOM 18711 C C . ILE A 1 21 ? 0.455 30.086 5.864 1.00 0.00 21 ILE A C 18
ATOM 18712 O O . ILE A 1 21 ? 0.085 29.436 4.887 1.00 0.00 21 ILE A O 18
ATOM 18728 N N . GLN A 1 22 ? 1.733 30.341 6.123 1.00 0.00 22 GLN A N 18
ATOM 18729 C CA . GLN A 1 22 ? 2.800 29.859 5.253 1.00 0.00 22 GLN A CA 18
ATOM 18730 C C . GLN A 1 22 ? 3.211 28.440 5.631 1.00 0.00 22 GLN A C 18
ATOM 18731 O O . GLN A 1 22 ? 3.553 28.168 6.782 1.00 0.00 22 GLN A O 18
ATOM 18745 N N . ASP A 1 23 ? 3.175 27.539 4.656 1.00 0.00 23 ASP A N 18
ATOM 18746 C CA . ASP A 1 23 ? 3.545 26.147 4.886 1.00 0.00 23 ASP A CA 18
ATOM 18747 C C . ASP A 1 23 ? 4.973 26.045 5.413 1.00 0.00 23 ASP A C 18
ATOM 18748 O O . ASP A 1 23 ? 5.241 25.315 6.367 1.00 0.00 23 ASP A O 18
ATOM 18757 N N . MET A 1 24 ? 5.885 26.779 4.784 1.00 0.00 24 MET A N 18
ATOM 18758 C CA . MET A 1 24 ? 7.285 26.771 5.191 1.00 0.00 24 MET A CA 18
ATOM 18759 C C . MET A 1 24 ? 7.430 27.186 6.651 1.00 0.00 24 MET A C 18
ATOM 18760 O O . MET A 1 24 ? 8.123 26.528 7.428 1.00 0.00 24 MET A O 18
ATOM 18774 N N . ASP A 1 25 ? 6.773 28.281 7.018 1.00 0.00 25 ASP A N 18
ATOM 18775 C CA . ASP A 1 25 ? 6.828 28.783 8.386 1.00 0.00 25 ASP A CA 18
ATOM 18776 C C . ASP A 1 25 ? 6.328 27.731 9.372 1.00 0.00 25 ASP A C 18
ATOM 18777 O O . ASP A 1 25 ? 6.985 27.441 10.373 1.00 0.00 25 ASP A O 18
ATOM 18786 N N . CYS A 1 26 ? 5.162 27.164 9.083 1.00 0.00 26 CYS A N 18
ATOM 18787 C CA . CYS A 1 26 ? 4.572 26.146 9.944 1.00 0.00 26 CYS A CA 18
ATOM 18788 C C . CYS A 1 26 ? 5.541 24.986 10.157 1.00 0.00 26 CYS A C 18
ATOM 18789 O O . CYS A 1 26 ? 5.631 24.432 11.251 1.00 0.00 26 CYS A O 18
ATOM 18796 N N . ASN A 1 27 ? 6.264 24.625 9.101 1.00 0.00 27 ASN A N 18
ATOM 18797 C CA . ASN A 1 27 ? 7.226 23.531 9.172 1.00 0.00 27 ASN A CA 18
ATOM 18798 C C . ASN A 1 27 ? 8.313 23.828 10.201 1.00 0.00 27 ASN A C 18
ATOM 18799 O O . ASN A 1 27 ? 8.619 22.995 11.053 1.00 0.00 27 ASN A O 18
ATOM 18810 N N . ALA A 1 28 ? 8.891 25.021 10.114 1.00 0.00 28 ALA A N 18
ATOM 18811 C CA . ALA A 1 28 ? 9.941 25.430 11.039 1.00 0.00 28 ALA A CA 18
ATOM 18812 C C . ALA A 1 28 ? 9.409 25.534 12.464 1.00 0.00 28 ALA A C 18
ATOM 18813 O O . ALA A 1 28 ? 10.131 25.278 13.426 1.00 0.00 28 ALA A O 18
ATOM 18820 N N . ALA A 1 29 ? 8.141 25.912 12.591 1.00 0.00 29 ALA A N 18
ATOM 18821 C CA . ALA A 1 29 ? 7.512 26.049 13.898 1.00 0.00 29 ALA A CA 18
ATOM 18822 C C . ALA A 1 29 ? 7.529 24.726 14.657 1.00 0.00 29 ALA A C 18
ATOM 18823 O O . ALA A 1 29 ? 7.830 24.686 15.850 1.00 0.00 29 ALA A O 18
ATOM 18830 N N . CYS A 1 30 ? 7.203 23.644 13.957 1.00 0.00 30 CYS A N 18
ATOM 18831 C CA . CYS A 1 30 ? 7.180 22.319 14.564 1.00 0.00 30 CYS A CA 18
ATOM 18832 C C . CYS A 1 30 ? 8.592 21.854 14.911 1.00 0.00 30 CYS A C 18
ATOM 18833 O O . CYS A 1 30 ? 8.884 21.524 16.060 1.00 0.00 30 CYS A O 18
ATOM 18840 N N . VAL A 1 31 ? 9.465 21.832 13.909 1.00 0.00 31 VAL A N 18
ATOM 18841 C CA . VAL A 1 31 ? 10.846 21.410 14.107 1.00 0.00 31 VAL A CA 18
ATOM 18842 C C . VAL A 1 31 ? 11.538 22.270 15.159 1.00 0.00 31 VAL A C 18
ATOM 18843 O O . VAL A 1 31 ? 12.560 21.879 15.722 1.00 0.00 31 VAL A O 18
ATOM 18856 N N . LYS A 1 32 ? 10.973 23.444 15.420 1.00 0.00 32 LYS A N 18
ATOM 18857 C CA . LYS A 1 32 ? 11.534 24.360 16.406 1.00 0.00 32 LYS A CA 18
ATOM 18858 C C . LYS A 1 32 ? 10.735 24.317 17.704 1.00 0.00 32 LYS A C 18
ATOM 18859 O O . LYS A 1 32 ? 11.169 24.844 18.728 1.00 0.00 32 LYS A O 18
ATOM 18878 N N . GLU A 1 33 ? 9.566 23.685 17.654 1.00 0.00 33 GLU A N 18
ATOM 18879 C CA . GLU A 1 33 ? 8.708 23.574 18.828 1.00 0.00 33 GLU A CA 18
ATOM 18880 C C . GLU A 1 33 ? 9.454 22.920 19.988 1.00 0.00 33 GLU A C 18
ATOM 18881 O O . GLU A 1 33 ? 9.376 23.378 21.127 1.00 0.00 33 GLU A O 18
ATOM 18893 N N . SER A 1 34 ? 10.177 21.846 19.688 1.00 0.00 34 SER A N 18
ATOM 18894 C CA . SER A 1 34 ? 10.934 21.126 20.705 1.00 0.00 34 SER A CA 18
ATOM 18895 C C . SER A 1 34 ? 11.914 20.148 20.062 1.00 0.00 34 SER A C 18
ATOM 18896 O O . SER A 1 34 ? 12.196 19.085 20.614 1.00 0.00 34 SER A O 18
ATOM 18904 N N . GLU A 1 35 ? 12.427 20.517 18.893 1.00 0.00 35 GLU A N 18
ATOM 18905 C CA . GLU A 1 35 ? 13.374 19.672 18.175 1.00 0.00 35 GLU A CA 18
ATOM 18906 C C . GLU A 1 35 ? 12.951 18.208 18.235 1.00 0.00 35 GLU A C 18
ATOM 18907 O O . GLU A 1 35 ? 13.787 17.314 18.367 1.00 0.00 35 GLU A O 18
ATOM 18919 N N . SER A 1 36 ? 11.647 17.970 18.137 1.00 0.00 36 SER A N 18
ATOM 18920 C CA . SER A 1 36 ? 11.111 16.615 18.185 1.00 0.00 36 SER A CA 18
ATOM 18921 C C . SER A 1 36 ? 10.439 16.250 16.864 1.00 0.00 36 SER A C 18
ATOM 18922 O O . SER A 1 36 ? 10.528 15.112 16.404 1.00 0.00 36 SER A O 18
ATOM 18930 N N . TYR A 1 37 ? 9.767 17.224 16.261 1.00 0.00 37 TYR A N 18
ATOM 18931 C CA . TYR A 1 37 ? 9.077 17.006 14.995 1.00 0.00 37 TYR A CA 18
ATOM 18932 C C . TYR A 1 37 ? 10.060 17.032 13.828 1.00 0.00 37 TYR A C 18
ATOM 18933 O O . TYR A 1 37 ? 11.113 17.666 13.900 1.00 0.00 37 TYR A O 18
ATOM 18951 N N . THR A 1 38 ? 9.707 16.337 12.751 1.00 0.00 38 THR A N 18
ATOM 18952 C CA . THR A 1 38 ? 10.556 16.278 11.567 1.00 0.00 38 THR A CA 18
ATOM 18953 C C . THR A 1 38 ? 9.847 16.866 10.353 1.00 0.00 38 THR A C 18
ATOM 18954 O O . THR A 1 38 ? 10.124 16.486 9.216 1.00 0.00 38 THR A O 18
ATOM 18965 N N . GLY A 1 39 ? 8.930 17.796 10.601 1.00 0.00 39 GLY A N 18
ATOM 18966 C CA . GLY A 1 39 ? 8.196 18.422 9.516 1.00 0.00 39 GLY A CA 18
ATOM 18967 C C . GLY A 1 39 ? 6.917 19.085 9.989 1.00 0.00 39 GLY A C 18
ATOM 18968 O O . GLY A 1 39 ? 6.633 19.120 11.185 1.00 0.00 39 GLY A O 18
ATOM 18972 N N . GLY A 1 40 ? 6.144 19.615 9.046 1.00 0.00 40 GLY A N 18
ATOM 18973 C CA . GLY A 1 40 ? 4.899 20.276 9.392 1.00 0.00 40 GLY A CA 18
ATOM 18974 C C . GLY A 1 40 ? 4.326 21.075 8.238 1.00 0.00 40 GLY A C 18
ATOM 18975 O O . GLY A 1 40 ? 5.056 21.772 7.533 1.00 0.00 40 GLY A O 18
ATOM 18979 N N . PHE A 1 41 ? 3.015 20.973 8.043 1.00 0.00 41 PHE A N 18
ATOM 18980 C CA . PHE A 1 41 ? 2.345 21.691 6.965 1.00 0.00 41 PHE A CA 18
ATOM 18981 C C . PHE A 1 41 ? 1.178 22.514 7.503 1.00 0.00 41 PHE A C 18
ATOM 18982 O O . PHE A 1 41 ? 0.579 22.171 8.522 1.00 0.00 41 PHE A O 18
ATOM 18999 N N . CYS A 1 42 ? 0.862 23.603 6.810 1.00 0.00 42 CYS A N 18
ATOM 19000 C CA . CYS A 1 42 ? -0.232 24.477 7.216 1.00 0.00 42 CYS A CA 18
ATOM 19001 C C . CYS A 1 42 ? -1.396 24.384 6.234 1.00 0.00 42 CYS A C 18
ATOM 19002 O O . CYS A 1 42 ? -1.195 24.243 5.029 1.00 0.00 42 CYS A O 18
ATOM 19009 N N . ASN A 1 43 ? -2.614 24.465 6.760 1.00 0.00 43 ASN A N 18
ATOM 19010 C CA . ASN A 1 43 ? -3.811 24.390 5.931 1.00 0.00 43 ASN A CA 18
ATOM 19011 C C . ASN A 1 43 ? -4.902 25.312 6.465 1.00 0.00 43 ASN A C 18
ATOM 19012 O O . ASN A 1 43 ? -5.134 25.383 7.671 1.00 0.00 43 ASN A O 18
ATOM 19023 N N . GLY A 1 44 ? -5.571 26.018 5.558 1.00 0.00 44 GLY A N 18
ATOM 19024 C CA . GLY A 1 44 ? -6.630 26.926 5.957 1.00 0.00 44 GLY A CA 18
ATOM 19025 C C . GLY A 1 44 ? -8.004 26.296 5.852 1.00 0.00 44 GLY A C 18
ATOM 19026 O O . GLY A 1 44 ? -8.483 26.013 4.754 1.00 0.00 44 GLY A O 18
ATOM 19030 N N . ARG A 1 45 ? -8.640 26.073 6.998 1.00 0.00 45 ARG A N 18
ATOM 19031 C CA . ARG A 1 45 ? -9.967 25.469 7.031 1.00 0.00 45 ARG A CA 18
ATOM 19032 C C . ARG A 1 45 ? -10.826 26.102 8.121 1.00 0.00 45 ARG A C 18
ATOM 19033 O O . ARG A 1 45 ? -10.325 26.737 9.049 1.00 0.00 45 ARG A O 18
ATOM 19054 N N . PRO A 1 46 ? -12.151 25.928 8.007 1.00 0.00 46 PRO A N 18
ATOM 19055 C CA . PRO A 1 46 ? -13.108 26.475 8.973 1.00 0.00 46 PRO A CA 18
ATOM 19056 C C . PRO A 1 46 ? -13.032 25.772 10.325 1.00 0.00 46 PRO A C 18
ATOM 19057 O O . PRO A 1 46 ? -12.740 24.580 10.416 1.00 0.00 46 PRO A O 18
ATOM 19068 N N . PRO A 1 47 ? -13.302 26.526 11.400 1.00 0.00 47 PRO A N 18
ATOM 19069 C CA . PRO A 1 47 ? -13.651 27.947 11.304 1.00 0.00 47 PRO A CA 18
ATOM 19070 C C . PRO A 1 47 ? -12.466 28.807 10.877 1.00 0.00 47 PRO A C 18
ATOM 19071 O O . PRO A 1 47 ? -12.576 29.623 9.962 1.00 0.00 47 PRO A O 18
ATOM 19082 N N . PHE A 1 48 ? -11.333 28.618 11.545 1.00 0.00 48 PHE A N 18
ATOM 19083 C CA . PHE A 1 48 ? -10.127 29.378 11.235 1.00 0.00 48 PHE A CA 18
ATOM 19084 C C . PHE A 1 48 ? -8.998 28.449 10.797 1.00 0.00 48 PHE A C 18
ATOM 19085 O O . PHE A 1 48 ? -9.032 27.246 11.056 1.00 0.00 48 PHE A O 18
ATOM 19102 N N . LYS A 1 49 ? -7.997 29.018 10.133 1.00 0.00 49 LYS A N 18
ATOM 19103 C CA . LYS A 1 49 ? -6.856 28.244 9.659 1.00 0.00 49 LYS A CA 18
ATOM 19104 C C . LYS A 1 49 ? -6.229 27.446 10.798 1.00 0.00 49 LYS A C 18
ATOM 19105 O O . LYS A 1 49 ? -6.376 27.798 11.968 1.00 0.00 49 LYS A O 18
ATOM 19124 N N . GLN A 1 50 ? -5.529 26.372 10.447 1.00 0.00 50 GLN A N 18
ATOM 19125 C CA . GLN A 1 50 ? -4.879 25.526 11.441 1.00 0.00 50 GLN A CA 18
ATOM 19126 C C . GLN A 1 50 ? -3.517 25.051 10.944 1.00 0.00 50 GLN A C 18
ATOM 19127 O O . GLN A 1 50 ? -3.296 24.915 9.741 1.00 0.00 50 GLN A O 18
ATOM 19141 N N . CYS A 1 51 ? -2.607 24.801 11.879 1.00 0.00 51 CYS A N 18
ATOM 19142 C CA . CYS A 1 51 ? -1.266 24.341 11.538 1.00 0.00 51 CYS A CA 18
ATOM 19143 C C . CYS A 1 51 ? -1.061 22.892 11.969 1.00 0.00 51 CYS A C 18
ATOM 19144 O O . CYS A 1 51 ? -1.465 22.495 13.063 1.00 0.00 51 CYS A O 18
ATOM 19151 N N . PHE A 1 52 ? -0.431 22.106 11.102 1.00 0.00 52 PHE A N 18
ATOM 19152 C CA . PHE A 1 52 ? -0.173 20.701 11.392 1.00 0.00 52 PHE A CA 18
ATOM 19153 C C . PHE A 1 52 ? 1.325 20.408 11.375 1.00 0.00 52 PHE A C 18
ATOM 19154 O O . PHE A 1 52 ? 2.066 20.954 10.557 1.00 0.00 52 PHE A O 18
ATOM 19171 N N . CYS A 1 53 ? 1.763 19.543 12.283 1.00 0.00 53 CYS A N 18
ATOM 19172 C CA . CYS A 1 53 ? 3.171 19.177 12.374 1.00 0.00 53 CYS A CA 18
ATOM 19173 C C . CYS A 1 53 ? 3.370 17.697 12.057 1.00 0.00 53 CYS A C 18
ATOM 19174 O O . CYS A 1 53 ? 2.449 16.891 12.195 1.00 0.00 53 CYS A O 18
ATOM 19181 N N . THR A 1 54 ? 4.580 17.346 11.632 1.00 0.00 54 THR A N 18
ATOM 19182 C CA . THR A 1 54 ? 4.901 15.965 11.294 1.00 0.00 54 THR A CA 18
ATOM 19183 C C . THR A 1 54 ? 6.135 15.487 12.050 1.00 0.00 54 THR A C 18
ATOM 19184 O O . THR A 1 54 ? 7.117 16.218 12.182 1.00 0.00 54 THR A O 18
ATOM 19195 N N . LYS A 1 55 ? 6.080 14.255 12.544 1.00 0.00 55 LYS A N 18
ATOM 19196 C CA . LYS A 1 55 ? 7.195 13.677 13.286 1.00 0.00 55 LYS A CA 18
ATOM 19197 C C . LYS A 1 55 ? 7.270 12.170 13.067 1.00 0.00 55 LYS A C 18
ATOM 19198 O O . LYS A 1 55 ? 6.289 11.521 12.705 1.00 0.00 55 LYS A O 18
ATOM 19217 N N . PRO A 1 56 ? 8.462 11.597 13.293 1.00 0.00 56 PRO A N 18
ATOM 19218 C CA . PRO A 1 56 ? 8.693 10.159 13.129 1.00 0.00 56 PRO A CA 18
ATOM 19219 C C . PRO A 1 56 ? 7.984 9.332 14.196 1.00 0.00 56 PRO A C 18
ATOM 19220 O O . PRO A 1 56 ? 8.298 9.430 15.383 1.00 0.00 56 PRO A O 18
ATOM 19231 N N . CYS A 1 57 ? 7.025 8.518 13.767 1.00 0.00 57 CYS A N 18
ATOM 19232 C CA . CYS A 1 57 ? 6.271 7.673 14.686 1.00 0.00 57 CYS A CA 18
ATOM 19233 C C . CYS A 1 57 ? 6.747 6.226 14.610 1.00 0.00 57 CYS A C 18
ATOM 19234 O O . CYS A 1 57 ? 7.724 5.916 13.927 1.00 0.00 57 CYS A O 18
ATOM 19241 N N . LYS A 1 58 ? 6.050 5.342 15.316 1.00 0.00 58 LYS A N 18
ATOM 19242 C CA . LYS A 1 58 ? 6.399 3.926 15.329 1.00 0.00 58 LYS A CA 18
ATOM 19243 C C . LYS A 1 58 ? 5.228 3.073 14.852 1.00 0.00 58 LYS A C 18
ATOM 19244 O O . LYS A 1 58 ? 4.069 3.385 15.126 1.00 0.00 58 LYS A O 18
ATOM 19263 N N . ARG A 1 59 ? 5.538 1.994 14.141 1.00 0.00 59 ARG A N 18
ATOM 19264 C CA . ARG A 1 59 ? 4.511 1.096 13.627 1.00 0.00 59 ARG A CA 18
ATOM 19265 C C . ARG A 1 59 ? 3.588 1.825 12.655 1.00 0.00 59 ARG A C 18
ATOM 19266 O O . ARG A 1 59 ? 3.705 3.034 12.462 1.00 0.00 59 ARG A O 18
ATOM 19287 N N . GLU A 1 60 ? 2.671 1.080 12.046 1.00 0.00 60 GLU A N 18
ATOM 19288 C CA . GLU A 1 60 ? 1.730 1.656 11.093 1.00 0.00 60 GLU A CA 18
ATOM 19289 C C . GLU A 1 60 ? 2.461 2.219 9.878 1.00 0.00 60 GLU A C 18
ATOM 19290 O O . GLU A 1 60 ? 3.076 3.284 9.950 1.00 0.00 60 GLU A O 18
ATOM 19302 N N . ARG A 1 61 ? 2.390 1.498 8.764 1.00 0.00 61 ARG A N 18
ATOM 19303 C CA . ARG A 1 61 ? 3.046 1.925 7.534 1.00 0.00 61 ARG A CA 18
ATOM 19304 C C . ARG A 1 61 ? 2.144 2.857 6.732 1.00 0.00 61 ARG A C 18
ATOM 19305 O O . ARG A 1 61 ? 1.069 3.245 7.191 1.00 0.00 61 ARG A O 18
ATOM 19326 N N . ALA A 1 62 ? 2.588 3.214 5.531 1.00 0.00 62 ALA A N 18
ATOM 19327 C CA . ALA A 1 62 ? 1.821 4.100 4.665 1.00 0.00 62 ALA A CA 18
ATOM 19328 C C . ALA A 1 62 ? 1.665 5.482 5.291 1.00 0.00 62 ALA A C 18
ATOM 19329 O O . ALA A 1 62 ? 0.907 5.660 6.243 1.00 0.00 62 ALA A O 18
ATOM 19336 N N . ALA A 1 63 ? 2.389 6.456 4.750 1.00 0.00 63 ALA A N 18
ATOM 19337 C CA . ALA A 1 63 ? 2.331 7.822 5.255 1.00 0.00 63 ALA A CA 18
ATOM 19338 C C . ALA A 1 63 ? 2.199 8.824 4.113 1.00 0.00 63 ALA A C 18
ATOM 19339 O O . ALA A 1 63 ? 1.164 9.472 3.959 1.00 0.00 63 ALA A O 18
ATOM 19346 N N . ALA A 1 64 ? 3.255 8.947 3.315 1.00 0.00 64 ALA A N 18
ATOM 19347 C CA . ALA A 1 64 ? 3.257 9.870 2.187 1.00 0.00 64 ALA A CA 18
ATOM 19348 C C . ALA A 1 64 ? 3.014 9.132 0.874 1.00 0.00 64 ALA A C 18
ATOM 19349 O O . ALA A 1 64 ? 1.928 9.206 0.299 1.00 0.00 64 ALA A O 18
ATOM 19356 N N . THR A 1 65 ? 4.034 8.420 0.404 1.00 0.00 65 THR A N 18
ATOM 19357 C CA . THR A 1 65 ? 3.932 7.671 -0.842 1.00 0.00 65 THR A CA 18
ATOM 19358 C C . THR A 1 65 ? 3.729 8.604 -2.030 1.00 0.00 65 THR A C 18
ATOM 19359 O O . THR A 1 65 ? 2.657 9.188 -2.198 1.00 0.00 65 THR A O 18
ATOM 19370 N N . LEU A 1 66 ? 4.762 8.740 -2.853 1.00 0.00 66 LEU A N 18
ATOM 19371 C CA . LEU A 1 66 ? 4.697 9.603 -4.028 1.00 0.00 66 LEU A CA 18
ATOM 19372 C C . LEU A 1 66 ? 4.489 11.059 -3.623 1.00 0.00 66 LEU A C 18
ATOM 19373 O O . LEU A 1 66 ? 4.087 11.349 -2.496 1.00 0.00 66 LEU A O 18
ATOM 19389 N N . ARG A 1 67 ? 4.763 11.970 -4.551 1.00 0.00 67 ARG A N 18
ATOM 19390 C CA . ARG A 1 67 ? 4.606 13.396 -4.291 1.00 0.00 67 ARG A CA 18
ATOM 19391 C C . ARG A 1 67 ? 3.640 14.027 -5.290 1.00 0.00 67 ARG A C 18
ATOM 19392 O O . ARG A 1 67 ? 3.003 13.328 -6.078 1.00 0.00 67 ARG A O 18
ATOM 19413 N N . TRP A 1 68 ? 3.537 15.350 -5.250 1.00 0.00 68 TRP A N 18
ATOM 19414 C CA . TRP A 1 68 ? 2.649 16.075 -6.152 1.00 0.00 68 TRP A CA 18
ATOM 19415 C C . TRP A 1 68 ? 3.374 17.247 -6.804 1.00 0.00 68 TRP A C 18
ATOM 19416 O O . TRP A 1 68 ? 3.146 18.411 -6.473 1.00 0.00 68 TRP A O 18
ATOM 19437 N N . PRO A 1 69 ? 4.267 16.936 -7.755 1.00 0.00 69 PRO A N 18
ATOM 19438 C CA . PRO A 1 69 ? 5.043 17.951 -8.475 1.00 0.00 69 PRO A CA 18
ATOM 19439 C C . PRO A 1 69 ? 4.179 18.779 -9.420 1.00 0.00 69 PRO A C 18
ATOM 19440 O O . PRO A 1 69 ? 3.052 18.400 -9.739 1.00 0.00 69 PRO A O 18
ATOM 19451 N N . GLY A 1 70 ? 4.714 19.911 -9.865 1.00 0.00 70 GLY A N 18
ATOM 19452 C CA . GLY A 1 70 ? 3.978 20.775 -10.770 1.00 0.00 70 GLY A CA 18
ATOM 19453 C C . GLY A 1 70 ? 4.787 21.978 -11.211 1.00 0.00 70 GLY A C 18
ATOM 19454 O O . GLY A 1 70 ? 6.003 22.022 -11.018 1.00 0.00 70 GLY A O 18
ATOM 19458 N N . LEU A 1 71 ? 4.114 22.956 -11.806 1.00 0.00 71 LEU A N 18
ATOM 19459 C CA . LEU A 1 71 ? 4.779 24.166 -12.278 1.00 0.00 71 LEU A CA 18
ATOM 19460 C C . LEU A 1 71 ? 5.105 25.097 -11.115 1.00 0.00 71 LEU A C 18
ATOM 19461 O O . LEU A 1 71 ? 6.250 25.515 -10.943 1.00 0.00 71 LEU A O 18
ATOM 19477 N N . HIS A 1 1 ? -1.106 -2.166 9.096 1.00 0.00 1 HIS A N 19
ATOM 19478 C CA . HIS A 1 1 ? -0.834 -2.845 7.835 1.00 0.00 1 HIS A CA 19
ATOM 19479 C C . HIS A 1 1 ? 0.447 -2.315 7.198 1.00 0.00 1 HIS A C 19
ATOM 19480 O O . HIS A 1 1 ? 0.555 -1.128 6.888 1.00 0.00 1 HIS A O 19
ATOM 19494 N N . THR A 1 2 ? 1.418 -3.203 7.005 1.00 0.00 2 THR A N 19
ATOM 19495 C CA . THR A 1 2 ? 2.692 -2.825 6.408 1.00 0.00 2 THR A CA 19
ATOM 19496 C C . THR A 1 2 ? 3.303 -1.629 7.127 1.00 0.00 2 THR A C 19
ATOM 19497 O O . THR A 1 2 ? 3.323 -0.509 6.616 1.00 0.00 2 THR A O 19
ATOM 19508 N N . PRO A 1 3 ? 3.816 -1.867 8.344 1.00 0.00 3 PRO A N 19
ATOM 19509 C CA . PRO A 1 3 ? 4.439 -0.821 9.159 1.00 0.00 3 PRO A CA 19
ATOM 19510 C C . PRO A 1 3 ? 5.771 -0.352 8.582 1.00 0.00 3 PRO A C 19
ATOM 19511 O O . PRO A 1 3 ? 6.804 -0.995 8.773 1.00 0.00 3 PRO A O 19
ATOM 19522 N N . THR A 1 4 ? 5.741 0.774 7.876 1.00 0.00 4 THR A N 19
ATOM 19523 C CA . THR A 1 4 ? 6.944 1.329 7.271 1.00 0.00 4 THR A CA 19
ATOM 19524 C C . THR A 1 4 ? 8.067 1.455 8.294 1.00 0.00 4 THR A C 19
ATOM 19525 O O . THR A 1 4 ? 7.837 1.480 9.504 1.00 0.00 4 THR A O 19
ATOM 19536 N N . PRO A 1 5 ? 9.312 1.537 7.802 1.00 0.00 5 PRO A N 19
ATOM 19537 C CA . PRO A 1 5 ? 10.495 1.663 8.658 1.00 0.00 5 PRO A CA 19
ATOM 19538 C C . PRO A 1 5 ? 10.572 3.022 9.344 1.00 0.00 5 PRO A C 19
ATOM 19539 O O . PRO A 1 5 ? 11.221 3.171 10.380 1.00 0.00 5 PRO A O 19
ATOM 19550 N N . THR A 1 6 ? 9.905 4.013 8.761 1.00 0.00 6 THR A N 19
ATOM 19551 C CA . THR A 1 6 ? 9.898 5.361 9.316 1.00 0.00 6 THR A CA 19
ATOM 19552 C C . THR A 1 6 ? 8.715 6.166 8.791 1.00 0.00 6 THR A C 19
ATOM 19553 O O . THR A 1 6 ? 8.869 7.092 7.994 1.00 0.00 6 THR A O 19
ATOM 19564 N N . PRO A 1 7 ? 7.506 5.808 9.246 1.00 0.00 7 PRO A N 19
ATOM 19565 C CA . PRO A 1 7 ? 6.273 6.486 8.836 1.00 0.00 7 PRO A CA 19
ATOM 19566 C C . PRO A 1 7 ? 6.174 7.899 9.398 1.00 0.00 7 PRO A C 19
ATOM 19567 O O . PRO A 1 7 ? 6.750 8.203 10.443 1.00 0.00 7 PRO A O 19
ATOM 19578 N N . ILE A 1 8 ? 5.440 8.759 8.700 1.00 0.00 8 ILE A N 19
ATOM 19579 C CA . ILE A 1 8 ? 5.265 10.141 9.131 1.00 0.00 8 ILE A CA 19
ATOM 19580 C C . ILE A 1 8 ? 3.873 10.363 9.712 1.00 0.00 8 ILE A C 19
ATOM 19581 O O . ILE A 1 8 ? 2.870 9.967 9.118 1.00 0.00 8 ILE A O 19
ATOM 19597 N N . CYS A 1 9 ? 3.819 11.001 10.877 1.00 0.00 9 CYS A N 19
ATOM 19598 C CA . CYS A 1 9 ? 2.550 11.278 11.539 1.00 0.00 9 CYS A CA 19
ATOM 19599 C C . CYS A 1 9 ? 2.353 12.779 11.730 1.00 0.00 9 CYS A C 19
ATOM 19600 O O . CYS A 1 9 ? 3.308 13.554 11.677 1.00 0.00 9 CYS A O 19
ATOM 19607 N N . LYS A 1 10 ? 1.107 13.183 11.954 1.00 0.00 10 LYS A N 19
ATOM 19608 C CA . LYS A 1 10 ? 0.783 14.590 12.156 1.00 0.00 10 LYS A CA 19
ATOM 19609 C C . LYS A 1 10 ? 0.157 14.813 13.529 1.00 0.00 10 LYS A C 19
ATOM 19610 O O . LYS A 1 10 ? -0.683 14.030 13.973 1.00 0.00 10 LYS A O 19
ATOM 19629 N N . SER A 1 11 ? 0.571 15.886 14.196 1.00 0.00 11 SER A N 19
ATOM 19630 C CA . SER A 1 11 ? 0.052 16.210 15.519 1.00 0.00 11 SER A CA 19
ATOM 19631 C C . SER A 1 11 ? 0.061 17.718 15.752 1.00 0.00 11 SER A C 19
ATOM 19632 O O . SER A 1 11 ? 0.931 18.429 15.248 1.00 0.00 11 SER A O 19
ATOM 19640 N N . ARG A 1 12 ? -0.913 18.198 16.518 1.00 0.00 12 ARG A N 19
ATOM 19641 C CA . ARG A 1 12 ? -1.018 19.621 16.817 1.00 0.00 12 ARG A CA 19
ATOM 19642 C C . ARG A 1 12 ? -0.133 19.995 18.002 1.00 0.00 12 ARG A C 19
ATOM 19643 O O . ARG A 1 12 ? 0.018 19.220 18.946 1.00 0.00 12 ARG A O 19
ATOM 19664 N N . SER A 1 13 ? 0.450 21.188 17.945 1.00 0.00 13 SER A N 19
ATOM 19665 C CA . SER A 1 13 ? 1.324 21.663 19.011 1.00 0.00 13 SER A CA 19
ATOM 19666 C C . SER A 1 13 ? 1.051 23.131 19.324 1.00 0.00 13 SER A C 19
ATOM 19667 O O . SER A 1 13 ? 0.894 23.952 18.420 1.00 0.00 13 SER A O 19
ATOM 19675 N N . HIS A 1 14 ? 0.995 23.455 20.612 1.00 0.00 14 HIS A N 19
ATOM 19676 C CA . HIS A 1 14 ? 0.741 24.824 21.046 1.00 0.00 14 HIS A CA 19
ATOM 19677 C C . HIS A 1 14 ? 1.670 25.801 20.332 1.00 0.00 14 HIS A C 19
ATOM 19678 O O . HIS A 1 14 ? 2.609 25.393 19.649 1.00 0.00 14 HIS A O 19
ATOM 19692 N N . GLU A 1 15 ? 1.400 27.093 20.495 1.00 0.00 15 GLU A N 19
ATOM 19693 C CA . GLU A 1 15 ? 2.211 28.127 19.864 1.00 0.00 15 GLU A CA 19
ATOM 19694 C C . GLU A 1 15 ? 1.901 28.228 18.373 1.00 0.00 15 GLU A C 19
ATOM 19695 O O . GLU A 1 15 ? 1.480 29.277 17.885 1.00 0.00 15 GLU A O 19
ATOM 19707 N N . TYR A 1 16 ? 2.113 27.131 17.655 1.00 0.00 16 TYR A N 19
ATOM 19708 C CA . TYR A 1 16 ? 1.859 27.096 16.220 1.00 0.00 16 TYR A CA 19
ATOM 19709 C C . TYR A 1 16 ? 0.898 25.966 15.864 1.00 0.00 16 TYR A C 19
ATOM 19710 O O . TYR A 1 16 ? 1.317 24.886 15.446 1.00 0.00 16 TYR A O 19
ATOM 19728 N N . LYS A 1 17 ? -0.395 26.223 16.032 1.00 0.00 17 LYS A N 19
ATOM 19729 C CA . LYS A 1 17 ? -1.419 25.230 15.728 1.00 0.00 17 LYS A CA 19
ATOM 19730 C C . LYS A 1 17 ? -2.726 25.904 15.324 1.00 0.00 17 LYS A C 19
ATOM 19731 O O . LYS A 1 17 ? -3.809 25.445 15.685 1.00 0.00 17 LYS A O 19
ATOM 19750 N N . GLY A 1 18 ? -2.618 26.995 14.572 1.00 0.00 18 GLY A N 19
ATOM 19751 C CA . GLY A 1 18 ? -3.799 27.712 14.131 1.00 0.00 18 GLY A CA 19
ATOM 19752 C C . GLY A 1 18 ? -3.554 29.202 13.990 1.00 0.00 18 GLY A C 19
ATOM 19753 O O . GLY A 1 18 ? -4.040 29.996 14.796 1.00 0.00 18 GLY A O 19
ATOM 19757 N N . ARG A 1 19 ? -2.798 29.581 12.966 1.00 0.00 19 ARG A N 19
ATOM 19758 C CA . ARG A 1 19 ? -2.487 30.985 12.724 1.00 0.00 19 ARG A CA 19
ATOM 19759 C C . ARG A 1 19 ? -1.576 31.139 11.510 1.00 0.00 19 ARG A C 19
ATOM 19760 O O . ARG A 1 19 ? -1.727 32.074 10.722 1.00 0.00 19 ARG A O 19
ATOM 19781 N N . CYS A 1 20 ? -0.631 30.217 11.365 1.00 0.00 20 CYS A N 19
ATOM 19782 C CA . CYS A 1 20 ? 0.306 30.250 10.248 1.00 0.00 20 CYS A CA 19
ATOM 19783 C C . CYS A 1 20 ? -0.434 30.174 8.916 1.00 0.00 20 CYS A C 19
ATOM 19784 O O . CYS A 1 20 ? -1.663 30.105 8.880 1.00 0.00 20 CYS A O 19
ATOM 19791 N N . ILE A 1 21 ? 0.323 30.188 7.824 1.00 0.00 21 ILE A N 19
ATOM 19792 C CA . ILE A 1 21 ? -0.261 30.119 6.490 1.00 0.00 21 ILE A CA 19
ATOM 19793 C C . ILE A 1 21 ? 0.569 29.228 5.572 1.00 0.00 21 ILE A C 19
ATOM 19794 O O . ILE A 1 21 ? 0.069 28.244 5.029 1.00 0.00 21 ILE A O 19
ATOM 19810 N N . GLN A 1 22 ? 1.840 29.581 5.405 1.00 0.00 22 GLN A N 19
ATOM 19811 C CA . GLN A 1 22 ? 2.740 28.812 4.553 1.00 0.00 22 GLN A CA 19
ATOM 19812 C C . GLN A 1 22 ? 3.344 27.639 5.319 1.00 0.00 22 GLN A C 19
ATOM 19813 O O . GLN A 1 22 ? 3.738 27.778 6.477 1.00 0.00 22 GLN A O 19
ATOM 19827 N N . ASP A 1 23 ? 3.414 26.485 4.664 1.00 0.00 23 ASP A N 19
ATOM 19828 C CA . ASP A 1 23 ? 3.971 25.288 5.283 1.00 0.00 23 ASP A CA 19
ATOM 19829 C C . ASP A 1 23 ? 5.427 25.509 5.680 1.00 0.00 23 ASP A C 19
ATOM 19830 O O . ASP A 1 23 ? 5.897 24.965 6.679 1.00 0.00 23 ASP A O 19
ATOM 19839 N N . MET A 1 24 ? 6.136 26.309 4.891 1.00 0.00 24 MET A N 19
ATOM 19840 C CA . MET A 1 24 ? 7.538 26.602 5.161 1.00 0.00 24 MET A CA 19
ATOM 19841 C C . MET A 1 24 ? 7.725 27.097 6.592 1.00 0.00 24 MET A C 19
ATOM 19842 O O . MET A 1 24 ? 8.536 26.558 7.344 1.00 0.00 24 MET A O 19
ATOM 19856 N N . ASP A 1 25 ? 6.969 28.126 6.960 1.00 0.00 25 ASP A N 19
ATOM 19857 C CA . ASP A 1 25 ? 7.051 28.694 8.300 1.00 0.00 25 ASP A CA 19
ATOM 19858 C C . ASP A 1 25 ? 6.509 27.716 9.338 1.00 0.00 25 ASP A C 19
ATOM 19859 O O . ASP A 1 25 ? 7.151 27.455 10.356 1.00 0.00 25 ASP A O 19
ATOM 19868 N N . CYS A 1 26 ? 5.323 27.178 9.074 1.00 0.00 26 CYS A N 19
ATOM 19869 C CA . CYS A 1 26 ? 4.693 26.230 9.985 1.00 0.00 26 CYS A CA 19
ATOM 19870 C C . CYS A 1 26 ? 5.608 25.036 10.247 1.00 0.00 26 CYS A C 19
ATOM 19871 O O . CYS A 1 26 ? 5.545 24.414 11.306 1.00 0.00 26 CYS A O 19
ATOM 19878 N N . ASN A 1 27 ? 6.457 24.725 9.273 1.00 0.00 27 ASN A N 19
ATOM 19879 C CA . ASN A 1 27 ? 7.385 23.606 9.398 1.00 0.00 27 ASN A CA 19
ATOM 19880 C C . ASN A 1 27 ? 8.475 23.915 10.420 1.00 0.00 27 ASN A C 19
ATOM 19881 O O . ASN A 1 27 ? 8.713 23.135 11.342 1.00 0.00 27 ASN A O 19
ATOM 19892 N N . ALA A 1 28 ? 9.132 25.057 10.249 1.00 0.00 28 ALA A N 19
ATOM 19893 C CA . ALA A 1 28 ? 10.195 25.470 11.158 1.00 0.00 28 ALA A CA 19
ATOM 19894 C C . ALA A 1 28 ? 9.657 25.685 12.569 1.00 0.00 28 ALA A C 19
ATOM 19895 O O . ALA A 1 28 ? 10.363 25.463 13.552 1.00 0.00 28 ALA A O 19
ATOM 19902 N N . ALA A 1 29 ? 8.405 26.120 12.660 1.00 0.00 29 ALA A N 19
ATOM 19903 C CA . ALA A 1 29 ? 7.773 26.365 13.950 1.00 0.00 29 ALA A CA 19
ATOM 19904 C C . ALA A 1 29 ? 7.732 25.093 14.791 1.00 0.00 29 ALA A C 19
ATOM 19905 O O . ALA A 1 29 ? 8.052 25.111 15.980 1.00 0.00 29 ALA A O 19
ATOM 19912 N N . CYS A 1 30 ? 7.334 23.989 14.167 1.00 0.00 30 CYS A N 19
ATOM 19913 C CA . CYS A 1 30 ? 7.250 22.708 14.857 1.00 0.00 30 CYS A CA 19
ATOM 19914 C C . CYS A 1 30 ? 8.638 22.202 15.237 1.00 0.00 30 CYS A C 19
ATOM 19915 O O . CYS A 1 30 ? 8.926 21.967 16.411 1.00 0.00 30 CYS A O 19
ATOM 19922 N N . VAL A 1 31 ? 9.497 22.037 14.236 1.00 0.00 31 VAL A N 19
ATOM 19923 C CA . VAL A 1 31 ? 10.856 21.561 14.464 1.00 0.00 31 VAL A CA 19
ATOM 19924 C C . VAL A 1 31 ? 11.579 22.432 15.486 1.00 0.00 31 VAL A C 19
ATOM 19925 O O . VAL A 1 31 ? 12.520 21.986 16.142 1.00 0.00 31 VAL A O 19
ATOM 19938 N N . LYS A 1 32 ? 11.132 23.676 15.616 1.00 0.00 32 LYS A N 19
ATOM 19939 C CA . LYS A 1 32 ? 11.735 24.611 16.559 1.00 0.00 32 LYS A CA 19
ATOM 19940 C C . LYS A 1 32 ? 10.990 24.596 17.890 1.00 0.00 32 LYS A C 19
ATOM 19941 O O . LYS A 1 32 ? 11.527 25.013 18.916 1.00 0.00 32 LYS A O 19
ATOM 19960 N N . GLU A 1 33 ? 9.752 24.112 17.866 1.00 0.00 33 GLU A N 19
ATOM 19961 C CA . GLU A 1 33 ? 8.936 24.043 19.072 1.00 0.00 33 GLU A CA 19
ATOM 19962 C C . GLU A 1 33 ? 9.481 22.995 20.038 1.00 0.00 33 GLU A C 19
ATOM 19963 O O . GLU A 1 33 ? 9.578 23.235 21.242 1.00 0.00 33 GLU A O 19
ATOM 19975 N N . SER A 1 34 ? 9.835 21.831 19.502 1.00 0.00 34 SER A N 19
ATOM 19976 C CA . SER A 1 34 ? 10.366 20.744 20.316 1.00 0.00 34 SER A CA 19
ATOM 19977 C C . SER A 1 34 ? 11.466 19.995 19.571 1.00 0.00 34 SER A C 19
ATOM 19978 O O . SER A 1 34 ? 11.932 20.439 18.522 1.00 0.00 34 SER A O 19
ATOM 19986 N N . GLU A 1 35 ? 11.877 18.857 20.123 1.00 0.00 35 GLU A N 19
ATOM 19987 C CA . GLU A 1 35 ? 12.923 18.047 19.511 1.00 0.00 35 GLU A CA 19
ATOM 19988 C C . GLU A 1 35 ? 12.382 16.682 19.096 1.00 0.00 35 GLU A C 19
ATOM 19989 O O . GLU A 1 35 ? 13.095 15.680 19.139 1.00 0.00 35 GLU A O 19
ATOM 20001 N N . SER A 1 36 ? 11.115 16.652 18.693 1.00 0.00 36 SER A N 19
ATOM 20002 C CA . SER A 1 36 ? 10.475 15.410 18.274 1.00 0.00 36 SER A CA 19
ATOM 20003 C C . SER A 1 36 ? 9.888 15.548 16.873 1.00 0.00 36 SER A C 19
ATOM 20004 O O . SER A 1 36 ? 9.906 14.602 16.084 1.00 0.00 36 SER A O 19
ATOM 20012 N N . TYR A 1 37 ? 9.368 16.732 16.570 1.00 0.00 37 TYR A N 19
ATOM 20013 C CA . TYR A 1 37 ? 8.773 16.994 15.265 1.00 0.00 37 TYR A CA 19
ATOM 20014 C C . TYR A 1 37 ? 9.841 17.377 14.246 1.00 0.00 37 TYR A C 19
ATOM 20015 O O . TYR A 1 37 ? 10.637 18.289 14.474 1.00 0.00 37 TYR A O 19
ATOM 20033 N N . THR A 1 38 ? 9.854 16.672 13.119 1.00 0.00 38 THR A N 19
ATOM 20034 C CA . THR A 1 38 ? 10.823 16.935 12.063 1.00 0.00 38 THR A CA 19
ATOM 20035 C C . THR A 1 38 ? 10.145 17.502 10.822 1.00 0.00 38 THR A C 19
ATOM 20036 O O . THR A 1 38 ? 10.604 17.292 9.700 1.00 0.00 38 THR A O 19
ATOM 20047 N N . GLY A 1 39 ? 9.047 18.224 11.030 1.00 0.00 39 GLY A N 19
ATOM 20048 C CA . GLY A 1 39 ? 8.323 18.811 9.918 1.00 0.00 39 GLY A CA 19
ATOM 20049 C C . GLY A 1 39 ? 6.974 19.363 10.331 1.00 0.00 39 GLY A C 19
ATOM 20050 O O . GLY A 1 39 ? 6.664 19.440 11.519 1.00 0.00 39 GLY A O 19
ATOM 20054 N N . GLY A 1 40 ? 6.168 19.751 9.347 1.00 0.00 40 GLY A N 19
ATOM 20055 C CA . GLY A 1 40 ? 4.854 20.296 9.636 1.00 0.00 40 GLY A CA 19
ATOM 20056 C C . GLY A 1 40 ? 4.191 20.891 8.409 1.00 0.00 40 GLY A C 19
ATOM 20057 O O . GLY A 1 40 ? 4.863 21.448 7.540 1.00 0.00 40 GLY A O 19
ATOM 20061 N N . PHE A 1 41 ? 2.870 20.774 8.337 1.00 0.00 41 PHE A N 19
ATOM 20062 C CA . PHE A 1 41 ? 2.116 21.302 7.206 1.00 0.00 41 PHE A CA 19
ATOM 20063 C C . PHE A 1 41 ? 1.117 22.361 7.665 1.00 0.00 41 PHE A C 19
ATOM 20064 O O . PHE A 1 41 ? 0.596 22.297 8.779 1.00 0.00 41 PHE A O 19
ATOM 20081 N N . CYS A 1 42 ? 0.855 23.333 6.799 1.00 0.00 42 CYS A N 19
ATOM 20082 C CA . CYS A 1 42 ? -0.080 24.407 7.114 1.00 0.00 42 CYS A CA 19
ATOM 20083 C C . CYS A 1 42 ? -1.231 24.437 6.112 1.00 0.00 42 CYS A C 19
ATOM 20084 O O . CYS A 1 42 ? -1.028 24.254 4.913 1.00 0.00 42 CYS A O 19
ATOM 20091 N N . ASN A 1 43 ? -2.439 24.670 6.614 1.00 0.00 43 ASN A N 19
ATOM 20092 C CA . ASN A 1 43 ? -3.623 24.724 5.764 1.00 0.00 43 ASN A CA 19
ATOM 20093 C C . ASN A 1 43 ? -4.616 25.761 6.280 1.00 0.00 43 ASN A C 19
ATOM 20094 O O . ASN A 1 43 ? -5.016 25.727 7.443 1.00 0.00 43 ASN A O 19
ATOM 20105 N N . GLY A 1 44 ? -5.012 26.681 5.406 1.00 0.00 44 GLY A N 19
ATOM 20106 C CA . GLY A 1 44 ? -5.956 27.714 5.791 1.00 0.00 44 GLY A CA 19
ATOM 20107 C C . GLY A 1 44 ? -7.385 27.353 5.439 1.00 0.00 44 GLY A C 19
ATOM 20108 O O . GLY A 1 44 ? -7.752 27.318 4.264 1.00 0.00 44 GLY A O 19
ATOM 20112 N N . ARG A 1 45 ? -8.194 27.084 6.458 1.00 0.00 45 ARG A N 19
ATOM 20113 C CA . ARG A 1 45 ? -9.591 26.722 6.249 1.00 0.00 45 ARG A CA 19
ATOM 20114 C C . ARG A 1 45 ? -10.475 27.311 7.345 1.00 0.00 45 ARG A C 19
ATOM 20115 O O . ARG A 1 45 ? -10.005 27.699 8.414 1.00 0.00 45 ARG A O 19
ATOM 20136 N N . PRO A 1 46 ? -11.787 27.380 7.073 1.00 0.00 46 PRO A N 19
ATOM 20137 C CA . PRO A 1 46 ? -12.764 27.921 8.023 1.00 0.00 46 PRO A CA 19
ATOM 20138 C C . PRO A 1 46 ? -12.962 27.012 9.232 1.00 0.00 46 PRO A C 19
ATOM 20139 O O . PRO A 1 46 ? -12.838 25.790 9.147 1.00 0.00 46 PRO A O 19
ATOM 20150 N N . PRO A 1 47 ? -13.277 27.620 10.385 1.00 0.00 47 PRO A N 19
ATOM 20151 C CA . PRO A 1 47 ? -13.426 29.074 10.498 1.00 0.00 47 PRO A CA 19
ATOM 20152 C C . PRO A 1 47 ? -12.095 29.806 10.363 1.00 0.00 47 PRO A C 19
ATOM 20153 O O . PRO A 1 47 ? -11.987 30.788 9.628 1.00 0.00 47 PRO A O 19
ATOM 20164 N N . PHE A 1 48 ? -11.083 29.321 11.075 1.00 0.00 48 PHE A N 19
ATOM 20165 C CA . PHE A 1 48 ? -9.759 29.929 11.034 1.00 0.00 48 PHE A CA 19
ATOM 20166 C C . PHE A 1 48 ? -8.714 28.926 10.553 1.00 0.00 48 PHE A C 19
ATOM 20167 O O . PHE A 1 48 ? -8.925 27.715 10.612 1.00 0.00 48 PHE A O 19
ATOM 20184 N N . LYS A 1 49 ? -7.586 29.440 10.075 1.00 0.00 49 LYS A N 19
ATOM 20185 C CA . LYS A 1 49 ? -6.506 28.592 9.584 1.00 0.00 49 LYS A CA 19
ATOM 20186 C C . LYS A 1 49 ? -6.065 27.598 10.653 1.00 0.00 49 LYS A C 19
ATOM 20187 O O . LYS A 1 49 ? -6.290 27.814 11.844 1.00 0.00 49 LYS A O 19
ATOM 20206 N N . GLN A 1 50 ? -5.436 26.510 10.220 1.00 0.00 50 GLN A N 19
ATOM 20207 C CA . GLN A 1 50 ? -4.963 25.484 11.142 1.00 0.00 50 GLN A CA 19
ATOM 20208 C C . GLN A 1 50 ? -3.547 25.044 10.787 1.00 0.00 50 GLN A C 19
ATOM 20209 O O . GLN A 1 50 ? -3.220 24.855 9.615 1.00 0.00 50 GLN A O 19
ATOM 20223 N N . CYS A 1 51 ? -2.709 24.882 11.806 1.00 0.00 51 CYS A N 19
ATOM 20224 C CA . CYS A 1 51 ? -1.327 24.465 11.602 1.00 0.00 51 CYS A CA 19
ATOM 20225 C C . CYS A 1 51 ? -1.074 23.097 12.229 1.00 0.00 51 CYS A C 19
ATOM 20226 O O . CYS A 1 51 ? -1.384 22.872 13.399 1.00 0.00 51 CYS A O 19
ATOM 20233 N N . PHE A 1 52 ? -0.508 22.188 11.443 1.00 0.00 52 PHE A N 19
ATOM 20234 C CA . PHE A 1 52 ? -0.214 20.842 11.920 1.00 0.00 52 PHE A CA 19
ATOM 20235 C C . PHE A 1 52 ? 1.280 20.545 11.823 1.00 0.00 52 PHE A C 19
ATOM 20236 O O . PHE A 1 52 ? 1.948 20.966 10.878 1.00 0.00 52 PHE A O 19
ATOM 20253 N N . CYS A 1 53 ? 1.798 19.818 12.808 1.00 0.00 53 CYS A N 19
ATOM 20254 C CA . CYS A 1 53 ? 3.212 19.465 12.835 1.00 0.00 53 CYS A CA 19
ATOM 20255 C C . CYS A 1 53 ? 3.413 17.996 12.473 1.00 0.00 53 CYS A C 19
ATOM 20256 O O . CYS A 1 53 ? 2.595 17.142 12.816 1.00 0.00 53 CYS A O 19
ATOM 20263 N N . THR A 1 54 ? 4.509 17.708 11.778 1.00 0.00 54 THR A N 19
ATOM 20264 C CA . THR A 1 54 ? 4.819 16.344 11.368 1.00 0.00 54 THR A CA 19
ATOM 20265 C C . THR A 1 54 ? 6.048 15.817 12.098 1.00 0.00 54 THR A C 19
ATOM 20266 O O . THR A 1 54 ? 7.005 16.554 12.339 1.00 0.00 54 THR A O 19
ATOM 20277 N N . LYS A 1 55 ? 6.019 14.535 12.447 1.00 0.00 55 LYS A N 19
ATOM 20278 C CA . LYS A 1 55 ? 7.132 13.906 13.148 1.00 0.00 55 LYS A CA 19
ATOM 20279 C C . LYS A 1 55 ? 7.332 12.470 12.674 1.00 0.00 55 LYS A C 19
ATOM 20280 O O . LYS A 1 55 ? 6.436 11.849 12.103 1.00 0.00 55 LYS A O 19
ATOM 20299 N N . PRO A 1 56 ? 8.535 11.928 12.917 1.00 0.00 56 PRO A N 19
ATOM 20300 C CA . PRO A 1 56 ? 8.879 10.558 12.525 1.00 0.00 56 PRO A CA 19
ATOM 20301 C C . PRO A 1 56 ? 8.134 9.515 13.349 1.00 0.00 56 PRO A C 19
ATOM 20302 O O . PRO A 1 56 ? 8.679 8.956 14.302 1.00 0.00 56 PRO A O 19
ATOM 20313 N N . CYS A 1 57 ? 6.885 9.256 12.977 1.00 0.00 57 CYS A N 19
ATOM 20314 C CA . CYS A 1 57 ? 6.063 8.279 13.682 1.00 0.00 57 CYS A CA 19
ATOM 20315 C C . CYS A 1 57 ? 6.796 6.946 13.814 1.00 0.00 57 CYS A C 19
ATOM 20316 O O . CYS A 1 57 ? 7.850 6.742 13.212 1.00 0.00 57 CYS A O 19
ATOM 20323 N N . LYS A 1 58 ? 6.230 6.042 14.606 1.00 0.00 58 LYS A N 19
ATOM 20324 C CA . LYS A 1 58 ? 6.826 4.729 14.818 1.00 0.00 58 LYS A CA 19
ATOM 20325 C C . LYS A 1 58 ? 5.767 3.633 14.750 1.00 0.00 58 LYS A C 19
ATOM 20326 O O . LYS A 1 58 ? 4.854 3.588 15.575 1.00 0.00 58 LYS A O 19
ATOM 20345 N N . ARG A 1 59 ? 5.896 2.752 13.764 1.00 0.00 59 ARG A N 19
ATOM 20346 C CA . ARG A 1 59 ? 4.950 1.656 13.589 1.00 0.00 59 ARG A CA 19
ATOM 20347 C C . ARG A 1 59 ? 3.545 2.189 13.318 1.00 0.00 59 ARG A C 19
ATOM 20348 O O . ARG A 1 59 ? 3.311 3.396 13.357 1.00 0.00 59 ARG A O 19
ATOM 20369 N N . GLU A 1 60 ? 2.616 1.279 13.042 1.00 0.00 60 GLU A N 19
ATOM 20370 C CA . GLU A 1 60 ? 1.236 1.658 12.763 1.00 0.00 60 GLU A CA 19
ATOM 20371 C C . GLU A 1 60 ? 1.151 2.515 11.503 1.00 0.00 60 GLU A C 19
ATOM 20372 O O . GLU A 1 60 ? 1.490 3.699 11.521 1.00 0.00 60 GLU A O 19
ATOM 20384 N N . ARG A 1 61 ? 0.698 1.908 10.411 1.00 0.00 61 ARG A N 19
ATOM 20385 C CA . ARG A 1 61 ? 0.570 2.614 9.142 1.00 0.00 61 ARG A CA 19
ATOM 20386 C C . ARG A 1 61 ? -0.767 2.301 8.478 1.00 0.00 61 ARG A C 19
ATOM 20387 O O . ARG A 1 61 ? -1.238 1.165 8.513 1.00 0.00 61 ARG A O 19
ATOM 20408 N N . ALA A 1 62 ? -1.374 3.318 7.874 1.00 0.00 62 ALA A N 19
ATOM 20409 C CA . ALA A 1 62 ? -2.656 3.151 7.201 1.00 0.00 62 ALA A CA 19
ATOM 20410 C C . ALA A 1 62 ? -2.978 4.357 6.325 1.00 0.00 62 ALA A C 19
ATOM 20411 O O . ALA A 1 62 ? -3.224 5.453 6.828 1.00 0.00 62 ALA A O 19
ATOM 20418 N N . ALA A 1 63 ? -2.972 4.148 5.013 1.00 0.00 63 ALA A N 19
ATOM 20419 C CA . ALA A 1 63 ? -3.264 5.218 4.067 1.00 0.00 63 ALA A CA 19
ATOM 20420 C C . ALA A 1 63 ? -3.293 4.693 2.636 1.00 0.00 63 ALA A C 19
ATOM 20421 O O . ALA A 1 63 ? -2.585 5.198 1.765 1.00 0.00 63 ALA A O 19
ATOM 20428 N N . ALA A 1 64 ? -4.115 3.676 2.400 1.00 0.00 64 ALA A N 19
ATOM 20429 C CA . ALA A 1 64 ? -4.237 3.084 1.073 1.00 0.00 64 ALA A CA 19
ATOM 20430 C C . ALA A 1 64 ? -5.677 2.675 0.785 1.00 0.00 64 ALA A C 19
ATOM 20431 O O . ALA A 1 64 ? -5.957 1.513 0.488 1.00 0.00 64 ALA A O 19
ATOM 20438 N N . THR A 1 65 ? -6.590 3.637 0.874 1.00 0.00 65 THR A N 19
ATOM 20439 C CA . THR A 1 65 ? -8.002 3.377 0.625 1.00 0.00 65 THR A CA 19
ATOM 20440 C C . THR A 1 65 ? -8.469 4.059 -0.656 1.00 0.00 65 THR A C 19
ATOM 20441 O O . THR A 1 65 ? -9.434 3.624 -1.287 1.00 0.00 65 THR A O 19
ATOM 20452 N N . LEU A 1 66 ? -7.779 5.128 -1.037 1.00 0.00 66 LEU A N 19
ATOM 20453 C CA . LEU A 1 66 ? -8.123 5.870 -2.245 1.00 0.00 66 LEU A CA 19
ATOM 20454 C C . LEU A 1 66 ? -8.216 4.938 -3.449 1.00 0.00 66 LEU A C 19
ATOM 20455 O O . LEU A 1 66 ? -9.207 4.949 -4.179 1.00 0.00 66 LEU A O 19
ATOM 20471 N N . ARG A 1 67 ? -7.179 4.132 -3.648 1.00 0.00 67 ARG A N 19
ATOM 20472 C CA . ARG A 1 67 ? -7.144 3.193 -4.763 1.00 0.00 67 ARG A CA 19
ATOM 20473 C C . ARG A 1 67 ? -8.287 2.187 -4.662 1.00 0.00 67 ARG A C 19
ATOM 20474 O O . ARG A 1 67 ? -9.266 2.269 -5.404 1.00 0.00 67 ARG A O 19
ATOM 20495 N N . TRP A 1 68 ? -8.155 1.240 -3.740 1.00 0.00 68 TRP A N 19
ATOM 20496 C CA . TRP A 1 68 ? -9.177 0.218 -3.543 1.00 0.00 68 TRP A CA 19
ATOM 20497 C C . TRP A 1 68 ? -9.257 -0.195 -2.077 1.00 0.00 68 TRP A C 19
ATOM 20498 O O . TRP A 1 68 ? -8.308 -0.035 -1.309 1.00 0.00 68 TRP A O 19
ATOM 20519 N N . PRO A 1 69 ? -10.416 -0.740 -1.678 1.00 0.00 69 PRO A N 19
ATOM 20520 C CA . PRO A 1 69 ? -10.646 -1.189 -0.301 1.00 0.00 69 PRO A CA 19
ATOM 20521 C C . PRO A 1 69 ? -9.829 -2.427 0.050 1.00 0.00 69 PRO A C 19
ATOM 20522 O O . PRO A 1 69 ? -9.101 -2.960 -0.787 1.00 0.00 69 PRO A O 19
ATOM 20533 N N . GLY A 1 70 ? -9.956 -2.882 1.293 1.00 0.00 70 GLY A N 19
ATOM 20534 C CA . GLY A 1 70 ? -9.223 -4.055 1.732 1.00 0.00 70 GLY A CA 19
ATOM 20535 C C . GLY A 1 70 ? -9.900 -5.348 1.322 1.00 0.00 70 GLY A C 19
ATOM 20536 O O . GLY A 1 70 ? -10.715 -5.895 2.067 1.00 0.00 70 GLY A O 19
ATOM 20540 N N . LEU A 1 71 ? -9.564 -5.839 0.134 1.00 0.00 71 LEU A N 19
ATOM 20541 C CA . LEU A 1 71 ? -10.146 -7.076 -0.375 1.00 0.00 71 LEU A CA 19
ATOM 20542 C C . LEU A 1 71 ? -9.095 -8.177 -0.462 1.00 0.00 71 LEU A C 19
ATOM 20543 O O . LEU A 1 71 ? -8.283 -8.348 0.447 1.00 0.00 71 LEU A O 19
ATOM 20559 N N . HIS A 1 1 ? 4.011 -4.687 12.352 1.00 0.00 1 HIS A N 20
ATOM 20560 C CA . HIS A 1 1 ? 5.356 -5.217 12.162 1.00 0.00 1 HIS A CA 20
ATOM 20561 C C . HIS A 1 1 ? 6.004 -4.620 10.915 1.00 0.00 1 HIS A C 20
ATOM 20562 O O . HIS A 1 1 ? 5.706 -5.028 9.792 1.00 0.00 1 HIS A O 20
ATOM 20576 N N . THR A 1 2 ? 6.892 -3.652 11.121 1.00 0.00 2 THR A N 20
ATOM 20577 C CA . THR A 1 2 ? 7.579 -2.999 10.015 1.00 0.00 2 THR A CA 20
ATOM 20578 C C . THR A 1 2 ? 6.586 -2.412 9.019 1.00 0.00 2 THR A C 20
ATOM 20579 O O . THR A 1 2 ? 6.425 -2.904 7.902 1.00 0.00 2 THR A O 20
ATOM 20590 N N . PRO A 1 3 ? 5.901 -1.334 9.430 1.00 0.00 3 PRO A N 20
ATOM 20591 C CA . PRO A 1 3 ? 4.912 -0.655 8.588 1.00 0.00 3 PRO A CA 20
ATOM 20592 C C . PRO A 1 3 ? 5.554 0.078 7.415 1.00 0.00 3 PRO A C 20
ATOM 20593 O O . PRO A 1 3 ? 4.982 0.153 6.327 1.00 0.00 3 PRO A O 20
ATOM 20604 N N . THR A 1 4 ? 6.747 0.618 7.643 1.00 0.00 4 THR A N 20
ATOM 20605 C CA . THR A 1 4 ? 7.467 1.347 6.606 1.00 0.00 4 THR A CA 20
ATOM 20606 C C . THR A 1 4 ? 8.840 1.790 7.097 1.00 0.00 4 THR A C 20
ATOM 20607 O O . THR A 1 4 ? 9.096 1.882 8.298 1.00 0.00 4 THR A O 20
ATOM 20618 N N . PRO A 1 5 ? 9.746 2.074 6.149 1.00 0.00 5 PRO A N 20
ATOM 20619 C CA . PRO A 1 5 ? 11.108 2.514 6.463 1.00 0.00 5 PRO A CA 20
ATOM 20620 C C . PRO A 1 5 ? 11.142 3.920 7.053 1.00 0.00 5 PRO A C 20
ATOM 20621 O O . PRO A 1 5 ? 12.053 4.267 7.806 1.00 0.00 5 PRO A O 20
ATOM 20632 N N . THR A 1 6 ? 10.142 4.726 6.708 1.00 0.00 6 THR A N 20
ATOM 20633 C CA . THR A 1 6 ? 10.058 6.094 7.204 1.00 0.00 6 THR A CA 20
ATOM 20634 C C . THR A 1 6 ? 8.610 6.568 7.265 1.00 0.00 6 THR A C 20
ATOM 20635 O O . THR A 1 6 ? 8.167 7.390 6.462 1.00 0.00 6 THR A O 20
ATOM 20646 N N . PRO A 1 7 ? 7.854 6.041 8.239 1.00 0.00 7 PRO A N 20
ATOM 20647 C CA . PRO A 1 7 ? 6.445 6.397 8.428 1.00 0.00 7 PRO A CA 20
ATOM 20648 C C . PRO A 1 7 ? 6.271 7.826 8.933 1.00 0.00 7 PRO A C 20
ATOM 20649 O O . PRO A 1 7 ? 6.834 8.203 9.961 1.00 0.00 7 PRO A O 20
ATOM 20660 N N . ILE A 1 8 ? 5.489 8.614 8.203 1.00 0.00 8 ILE A N 20
ATOM 20661 C CA . ILE A 1 8 ? 5.241 10.001 8.579 1.00 0.00 8 ILE A CA 20
ATOM 20662 C C . ILE A 1 8 ? 3.903 10.145 9.296 1.00 0.00 8 ILE A C 20
ATOM 20663 O O . ILE A 1 8 ? 2.881 9.633 8.837 1.00 0.00 8 ILE A O 20
ATOM 20679 N N . CYS A 1 9 ? 3.915 10.846 10.425 1.00 0.00 9 CYS A N 20
ATOM 20680 C CA . CYS A 1 9 ? 2.703 11.059 11.207 1.00 0.00 9 CYS A CA 20
ATOM 20681 C C . CYS A 1 9 ? 2.401 12.548 11.346 1.00 0.00 9 CYS A C 20
ATOM 20682 O O . CYS A 1 9 ? 3.286 13.390 11.189 1.00 0.00 9 CYS A O 20
ATOM 20689 N N . LYS A 1 10 ? 1.145 12.867 11.641 1.00 0.00 10 LYS A N 20
ATOM 20690 C CA . LYS A 1 10 ? 0.725 14.253 11.804 1.00 0.00 10 LYS A CA 20
ATOM 20691 C C . LYS A 1 10 ? 0.200 14.501 13.214 1.00 0.00 10 LYS A C 20
ATOM 20692 O O . LYS A 1 10 ? -0.565 13.700 13.752 1.00 0.00 10 LYS A O 20
ATOM 20711 N N . SER A 1 11 ? 0.614 15.616 13.807 1.00 0.00 11 SER A N 20
ATOM 20712 C CA . SER A 1 11 ? 0.187 15.968 15.157 1.00 0.00 11 SER A CA 20
ATOM 20713 C C . SER A 1 11 ? 0.162 17.482 15.341 1.00 0.00 11 SER A C 20
ATOM 20714 O O . SER A 1 11 ? 0.953 18.205 14.735 1.00 0.00 11 SER A O 20
ATOM 20722 N N . ARG A 1 12 ? -0.751 17.955 16.183 1.00 0.00 12 ARG A N 20
ATOM 20723 C CA . ARG A 1 12 ? -0.881 19.383 16.447 1.00 0.00 12 ARG A CA 20
ATOM 20724 C C . ARG A 1 12 ? 0.039 19.810 17.587 1.00 0.00 12 ARG A C 20
ATOM 20725 O O . ARG A 1 12 ? 0.245 19.064 18.545 1.00 0.00 12 ARG A O 20
ATOM 20746 N N . SER A 1 13 ? 0.590 21.015 17.476 1.00 0.00 13 SER A N 20
ATOM 20747 C CA . SER A 1 13 ? 1.491 21.539 18.495 1.00 0.00 13 SER A CA 20
ATOM 20748 C C . SER A 1 13 ? 1.086 22.953 18.903 1.00 0.00 13 SER A C 20
ATOM 20749 O O . SER A 1 13 ? 1.042 23.862 18.074 1.00 0.00 13 SER A O 20
ATOM 20757 N N . HIS A 1 14 ? 0.791 23.130 20.187 1.00 0.00 14 HIS A N 20
ATOM 20758 C CA . HIS A 1 14 ? 0.390 24.432 20.707 1.00 0.00 14 HIS A CA 20
ATOM 20759 C C . HIS A 1 14 ? 1.383 25.513 20.289 1.00 0.00 14 HIS A C 20
ATOM 20760 O O . HIS A 1 14 ? 2.431 25.218 19.718 1.00 0.00 14 HIS A O 20
ATOM 20774 N N . GLU A 1 15 ? 1.043 26.766 20.579 1.00 0.00 15 GLU A N 20
ATOM 20775 C CA . GLU A 1 15 ? 1.905 27.889 20.232 1.00 0.00 15 GLU A CA 20
ATOM 20776 C C . GLU A 1 15 ? 1.821 28.198 18.740 1.00 0.00 15 GLU A C 20
ATOM 20777 O O . GLU A 1 15 ? 1.472 29.311 18.343 1.00 0.00 15 GLU A O 20
ATOM 20789 N N . TYR A 1 16 ? 2.144 27.207 17.917 1.00 0.00 16 TYR A N 20
ATOM 20790 C CA . TYR A 1 16 ? 2.109 27.372 16.469 1.00 0.00 16 TYR A CA 20
ATOM 20791 C C . TYR A 1 16 ? 1.225 26.311 15.821 1.00 0.00 16 TYR A C 20
ATOM 20792 O O . TYR A 1 16 ? 1.686 25.218 15.492 1.00 0.00 16 TYR A O 20
ATOM 20810 N N . LYS A 1 17 ? -0.049 26.643 15.639 1.00 0.00 17 LYS A N 20
ATOM 20811 C CA . LYS A 1 17 ? -1.000 25.721 15.028 1.00 0.00 17 LYS A CA 20
ATOM 20812 C C . LYS A 1 17 ? -2.306 26.433 14.688 1.00 0.00 17 LYS A C 20
ATOM 20813 O O . LYS A 1 17 ? -3.389 25.871 14.843 1.00 0.00 17 LYS A O 20
ATOM 20832 N N . GLY A 1 18 ? -2.194 27.674 14.222 1.00 0.00 18 GLY A N 20
ATOM 20833 C CA . GLY A 1 18 ? -3.373 28.441 13.867 1.00 0.00 18 GLY A CA 20
ATOM 20834 C C . GLY A 1 18 ? -3.030 29.813 13.323 1.00 0.00 18 GLY A C 20
ATOM 20835 O O . GLY A 1 18 ? -3.785 30.768 13.507 1.00 0.00 18 GLY A O 20
ATOM 20839 N N . ARG A 1 19 ? -1.887 29.913 12.652 1.00 0.00 19 ARG A N 20
ATOM 20840 C CA . ARG A 1 19 ? -1.444 31.180 12.082 1.00 0.00 19 ARG A CA 20
ATOM 20841 C C . ARG A 1 19 ? -0.111 31.013 11.358 1.00 0.00 19 ARG A C 20
ATOM 20842 O O . ARG A 1 19 ? 0.924 30.782 11.984 1.00 0.00 19 ARG A O 20
ATOM 20863 N N . CYS A 1 20 ? -0.144 31.132 10.035 1.00 0.00 20 CYS A N 20
ATOM 20864 C CA . CYS A 1 20 ? 1.060 30.994 9.224 1.00 0.00 20 CYS A CA 20
ATOM 20865 C C . CYS A 1 20 ? 0.749 31.218 7.747 1.00 0.00 20 CYS A C 20
ATOM 20866 O O . CYS A 1 20 ? 1.391 32.033 7.083 1.00 0.00 20 CYS A O 20
ATOM 20873 N N . ILE A 1 21 ? -0.239 30.489 7.239 1.00 0.00 21 ILE A N 20
ATOM 20874 C CA . ILE A 1 21 ? -0.635 30.608 5.841 1.00 0.00 21 ILE A CA 20
ATOM 20875 C C . ILE A 1 21 ? 0.449 30.069 4.914 1.00 0.00 21 ILE A C 20
ATOM 20876 O O . ILE A 1 21 ? 0.347 30.183 3.693 1.00 0.00 21 ILE A O 20
ATOM 20892 N N . GLN A 1 22 ? 1.484 29.479 5.503 1.00 0.00 22 GLN A N 20
ATOM 20893 C CA . GLN A 1 22 ? 2.586 28.920 4.729 1.00 0.00 22 GLN A CA 20
ATOM 20894 C C . GLN A 1 22 ? 3.157 27.681 5.411 1.00 0.00 22 GLN A C 20
ATOM 20895 O O . GLN A 1 22 ? 3.565 27.731 6.571 1.00 0.00 22 GLN A O 20
ATOM 20909 N N . ASP A 1 23 ? 3.181 26.570 4.683 1.00 0.00 23 ASP A N 20
ATOM 20910 C CA . ASP A 1 23 ? 3.702 25.317 5.217 1.00 0.00 23 ASP A CA 20
ATOM 20911 C C . ASP A 1 23 ? 5.156 25.475 5.653 1.00 0.00 23 ASP A C 20
ATOM 20912 O O . ASP A 1 23 ? 5.578 24.905 6.659 1.00 0.00 23 ASP A O 20
ATOM 20921 N N . MET A 1 24 ? 5.917 26.251 4.888 1.00 0.00 24 MET A N 20
ATOM 20922 C CA . MET A 1 24 ? 7.323 26.483 5.195 1.00 0.00 24 MET A CA 20
ATOM 20923 C C . MET A 1 24 ? 7.488 27.013 6.616 1.00 0.00 24 MET A C 20
ATOM 20924 O O . MET A 1 24 ? 8.314 26.516 7.382 1.00 0.00 24 MET A O 20
ATOM 20938 N N . ASP A 1 25 ? 6.698 28.024 6.961 1.00 0.00 25 ASP A N 20
ATOM 20939 C CA . ASP A 1 25 ? 6.757 28.621 8.291 1.00 0.00 25 ASP A CA 20
ATOM 20940 C C . ASP A 1 25 ? 6.325 27.618 9.356 1.00 0.00 25 ASP A C 20
ATOM 20941 O O . ASP A 1 25 ? 7.021 27.415 10.351 1.00 0.00 25 ASP A O 20
ATOM 20950 N N . CYS A 1 26 ? 5.171 26.994 9.141 1.00 0.00 26 CYS A N 20
ATOM 20951 C CA . CYS A 1 26 ? 4.644 26.014 10.082 1.00 0.00 26 CYS A CA 20
ATOM 20952 C C . CYS A 1 26 ? 5.657 24.899 10.330 1.00 0.00 26 CYS A C 20
ATOM 20953 O O . CYS A 1 26 ? 5.818 24.434 11.458 1.00 0.00 26 CYS A O 20
ATOM 20960 N N . ASN A 1 27 ? 6.336 24.477 9.269 1.00 0.00 27 ASN A N 20
ATOM 20961 C CA . ASN A 1 27 ? 7.332 23.417 9.371 1.00 0.00 27 ASN A CA 20
ATOM 20962 C C . ASN A 1 27 ? 8.398 23.770 10.405 1.00 0.00 27 ASN A C 20
ATOM 20963 O O . ASN A 1 27 ? 8.702 22.975 11.293 1.00 0.00 27 ASN A O 20
ATOM 20974 N N . ALA A 1 28 ? 8.960 24.968 10.281 1.00 0.00 28 ALA A N 20
ATOM 20975 C CA . ALA A 1 28 ? 9.989 25.427 11.206 1.00 0.00 28 ALA A CA 20
ATOM 20976 C C . ALA A 1 28 ? 9.436 25.560 12.621 1.00 0.00 28 ALA A C 20
ATOM 20977 O O . ALA A 1 28 ? 10.146 25.329 13.599 1.00 0.00 28 ALA A O 20
ATOM 20984 N N . ALA A 1 29 ? 8.165 25.934 12.722 1.00 0.00 29 ALA A N 20
ATOM 20985 C CA . ALA A 1 29 ? 7.517 26.096 14.017 1.00 0.00 29 ALA A CA 20
ATOM 20986 C C . ALA A 1 29 ? 7.532 24.791 14.805 1.00 0.00 29 ALA A C 20
ATOM 20987 O O . ALA A 1 29 ? 7.798 24.782 16.008 1.00 0.00 29 ALA A O 20
ATOM 20994 N N . CYS A 1 30 ? 7.243 23.689 14.121 1.00 0.00 30 CYS A N 20
ATOM 20995 C CA . CYS A 1 30 ? 7.221 22.377 14.757 1.00 0.00 30 CYS A CA 20
ATOM 20996 C C . CYS A 1 30 ? 8.631 21.935 15.140 1.00 0.00 30 CYS A C 20
ATOM 20997 O O . CYS A 1 30 ? 8.913 21.666 16.308 1.00 0.00 30 CYS A O 20
ATOM 21004 N N . VAL A 1 31 ? 9.512 21.862 14.148 1.00 0.00 31 VAL A N 20
ATOM 21005 C CA . VAL A 1 31 ? 10.893 21.454 14.380 1.00 0.00 31 VAL A CA 20
ATOM 21006 C C . VAL A 1 31 ? 11.555 22.332 15.436 1.00 0.00 31 VAL A C 20
ATOM 21007 O O . VAL A 1 31 ? 12.537 21.935 16.064 1.00 0.00 31 VAL A O 20
ATOM 21020 N N . LYS A 1 32 ? 11.012 23.530 15.627 1.00 0.00 32 LYS A N 20
ATOM 21021 C CA . LYS A 1 32 ? 11.548 24.466 16.608 1.00 0.00 32 LYS A CA 20
ATOM 21022 C C . LYS A 1 32 ? 10.773 24.384 17.919 1.00 0.00 32 LYS A C 20
ATOM 21023 O O . LYS A 1 32 ? 11.254 24.822 18.963 1.00 0.00 32 LYS A O 20
ATOM 21042 N N . GLU A 1 33 ? 9.571 23.817 17.856 1.00 0.00 33 GLU A N 20
ATOM 21043 C CA . GLU A 1 33 ? 8.731 23.677 19.039 1.00 0.00 33 GLU A CA 20
ATOM 21044 C C . GLU A 1 33 ? 9.251 22.567 19.948 1.00 0.00 33 GLU A C 20
ATOM 21045 O O . GLU A 1 33 ? 9.321 22.729 21.166 1.00 0.00 33 GLU A O 20
ATOM 21057 N N . SER A 1 34 ? 9.613 21.439 19.346 1.00 0.00 34 SER A N 20
ATOM 21058 C CA . SER A 1 34 ? 10.122 20.299 20.100 1.00 0.00 34 SER A CA 20
ATOM 21059 C C . SER A 1 34 ? 11.359 19.712 19.427 1.00 0.00 34 SER A C 20
ATOM 21060 O O . SER A 1 34 ? 11.916 20.304 18.503 1.00 0.00 34 SER A O 20
ATOM 21068 N N . GLU A 1 35 ? 11.783 18.543 19.898 1.00 0.00 35 GLU A N 20
ATOM 21069 C CA . GLU A 1 35 ? 12.954 17.876 19.343 1.00 0.00 35 GLU A CA 20
ATOM 21070 C C . GLU A 1 35 ? 12.582 16.512 18.769 1.00 0.00 35 GLU A C 20
ATOM 21071 O O . GLU A 1 35 ? 13.438 15.643 18.600 1.00 0.00 35 GLU A O 20
ATOM 21083 N N . SER A 1 36 ? 11.300 16.332 18.470 1.00 0.00 36 SER A N 20
ATOM 21084 C CA . SER A 1 36 ? 10.812 15.074 17.918 1.00 0.00 36 SER A CA 20
ATOM 21085 C C . SER A 1 36 ? 10.167 15.293 16.553 1.00 0.00 36 SER A C 20
ATOM 21086 O O . SER A 1 36 ? 10.211 14.420 15.686 1.00 0.00 36 SER A O 20
ATOM 21094 N N . TYR A 1 37 ? 9.567 16.464 16.370 1.00 0.00 37 TYR A N 20
ATOM 21095 C CA . TYR A 1 37 ? 8.910 16.798 15.112 1.00 0.00 37 TYR A CA 20
ATOM 21096 C C . TYR A 1 37 ? 9.928 17.238 14.066 1.00 0.00 37 TYR A C 20
ATOM 21097 O O . TYR A 1 37 ? 10.665 1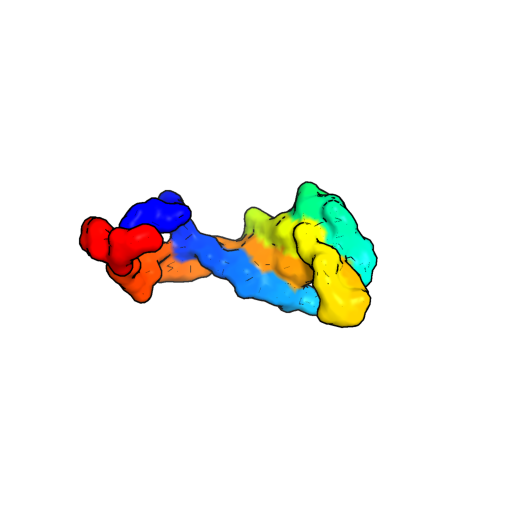8.205 14.265 1.00 0.00 37 TYR A O 20
ATOM 21115 N N . THR A 1 38 ? 9.965 16.521 12.947 1.00 0.00 38 THR A N 20
ATOM 21116 C CA . THR A 1 38 ? 10.892 16.835 11.867 1.00 0.00 38 THR A CA 20
ATOM 21117 C C . THR A 1 38 ? 10.147 17.283 10.615 1.00 0.00 38 THR A C 20
ATOM 21118 O O . THR A 1 38 ? 10.606 17.062 9.495 1.00 0.00 38 THR A O 20
ATOM 21129 N N . GLY A 1 39 ? 8.994 17.915 10.812 1.00 0.00 39 GLY A N 20
ATOM 21130 C CA . GLY A 1 39 ? 8.204 18.384 9.689 1.00 0.00 39 GLY A CA 20
ATOM 21131 C C . GLY A 1 39 ? 6.944 19.105 10.127 1.00 0.00 39 GLY A C 20
ATOM 21132 O O . GLY A 1 39 ? 6.619 19.136 11.313 1.00 0.00 39 GLY A O 20
ATOM 21136 N N . GLY A 1 40 ? 6.233 19.688 9.167 1.00 0.00 40 GLY A N 20
ATOM 21137 C CA . GLY A 1 40 ? 5.011 20.405 9.480 1.00 0.00 40 GLY A CA 20
ATOM 21138 C C . GLY A 1 40 ? 4.541 21.278 8.333 1.00 0.00 40 GLY A C 20
ATOM 21139 O O . GLY A 1 40 ? 5.350 21.899 7.644 1.00 0.00 40 GLY A O 20
ATOM 21143 N N . PHE A 1 41 ? 3.229 21.325 8.127 1.00 0.00 41 PHE A N 20
ATOM 21144 C CA . PHE A 1 41 ? 2.652 22.126 7.053 1.00 0.00 41 PHE A CA 20
ATOM 21145 C C . PHE A 1 41 ? 1.486 22.965 7.567 1.00 0.00 41 PHE A C 20
ATOM 21146 O O . PHE A 1 41 ? 0.996 22.754 8.677 1.00 0.00 41 PHE A O 20
ATOM 21163 N N . CYS A 1 42 ? 1.047 23.919 6.753 1.00 0.00 42 CYS A N 20
ATOM 21164 C CA . CYS A 1 42 ? -0.060 24.792 7.123 1.00 0.00 42 CYS A CA 20
ATOM 21165 C C . CYS A 1 42 ? -1.170 24.736 6.078 1.00 0.00 42 CYS A C 20
ATOM 21166 O O . CYS A 1 42 ? -0.905 24.704 4.877 1.00 0.00 42 CYS A O 20
ATOM 21173 N N . ASN A 1 43 ? -2.415 24.725 6.545 1.00 0.00 43 ASN A N 20
ATOM 21174 C CA . ASN A 1 43 ? -3.566 24.673 5.651 1.00 0.00 43 ASN A CA 20
ATOM 21175 C C . ASN A 1 43 ? -4.676 25.599 6.139 1.00 0.00 43 ASN A C 20
ATOM 21176 O O . ASN A 1 43 ? -4.968 25.661 7.332 1.00 0.00 43 ASN A O 20
ATOM 21187 N N . GLY A 1 44 ? -5.292 26.318 5.205 1.00 0.00 44 GLY A N 20
ATOM 21188 C CA . GLY A 1 44 ? -6.363 27.231 5.559 1.00 0.00 44 GLY A CA 20
ATOM 21189 C C . GLY A 1 44 ? -7.734 26.605 5.402 1.00 0.00 44 GLY A C 20
ATOM 21190 O O . GLY A 1 44 ? -8.182 26.347 4.285 1.00 0.00 44 GLY A O 20
ATOM 21194 N N . ARG A 1 45 ? -8.402 26.357 6.525 1.00 0.00 45 ARG A N 20
ATOM 21195 C CA . ARG A 1 45 ? -9.729 25.754 6.507 1.00 0.00 45 ARG A CA 20
ATOM 21196 C C . ARG A 1 45 ? -10.616 26.360 7.591 1.00 0.00 45 ARG A C 20
ATOM 21197 O O . ARG A 1 45 ? -10.141 26.989 8.536 1.00 0.00 45 ARG A O 20
ATOM 21218 N N . PRO A 1 46 ? -11.936 26.168 7.452 1.00 0.00 46 PRO A N 20
ATOM 21219 C CA . PRO A 1 46 ? -12.917 26.687 8.409 1.00 0.00 46 PRO A CA 20
ATOM 21220 C C . PRO A 1 46 ? -12.855 25.967 9.752 1.00 0.00 46 PRO A C 20
ATOM 21221 O O . PRO A 1 46 ? -12.592 24.767 9.828 1.00 0.00 46 PRO A O 20
ATOM 21232 N N . PRO A 1 47 ? -13.102 26.715 10.837 1.00 0.00 47 PRO A N 20
ATOM 21233 C CA . PRO A 1 47 ? -13.415 28.145 10.759 1.00 0.00 47 PRO A CA 20
ATOM 21234 C C . PRO A 1 47 ? -12.210 28.980 10.337 1.00 0.00 47 PRO A C 20
ATOM 21235 O O . PRO A 1 47 ? -12.302 29.805 9.428 1.00 0.00 47 PRO A O 20
ATOM 21246 N N . PHE A 1 48 ? -11.081 28.760 11.003 1.00 0.00 48 PHE A N 20
ATOM 21247 C CA . PHE A 1 48 ? -9.858 29.493 10.698 1.00 0.00 48 PHE A CA 20
ATOM 21248 C C . PHE A 1 48 ? -8.735 28.537 10.307 1.00 0.00 48 PHE A C 20
ATOM 21249 O O . PHE A 1 48 ? -8.785 27.345 10.610 1.00 0.00 48 PHE A O 20
ATOM 21266 N N . LYS A 1 49 ? -7.722 29.069 9.632 1.00 0.00 49 LYS A N 20
ATOM 21267 C CA . LYS A 1 49 ? -6.584 28.266 9.200 1.00 0.00 49 LYS A CA 20
ATOM 21268 C C . LYS A 1 49 ? -5.931 27.564 10.386 1.00 0.00 49 LYS A C 20
ATOM 21269 O O . LYS A 1 49 ? -6.069 28.000 11.529 1.00 0.00 49 LYS A O 20
ATOM 21288 N N . GLN A 1 50 ? -5.220 26.477 10.106 1.00 0.00 50 GLN A N 20
ATOM 21289 C CA . GLN A 1 50 ? -4.546 25.715 11.151 1.00 0.00 50 GLN A CA 20
ATOM 21290 C C . GLN A 1 50 ? -3.236 25.127 10.638 1.00 0.00 50 GLN A C 20
ATOM 21291 O O . GLN A 1 50 ? -3.168 24.620 9.518 1.00 0.00 50 GLN A O 20
ATOM 21305 N N . CYS A 1 51 ? -2.197 25.199 11.463 1.00 0.00 51 CYS A N 20
ATOM 21306 C CA . CYS A 1 51 ? -0.888 24.675 11.092 1.00 0.00 51 CYS A CA 20
ATOM 21307 C C . CYS A 1 51 ? -0.644 23.315 11.739 1.00 0.00 51 CYS A C 20
ATOM 21308 O O . CYS A 1 51 ? -0.578 23.200 12.964 1.00 0.00 51 CYS A O 20
ATOM 21315 N N . PHE A 1 52 ? -0.510 22.286 10.909 1.00 0.00 52 PHE A N 20
ATOM 21316 C CA . PHE A 1 52 ? -0.274 20.933 11.399 1.00 0.00 52 PHE A CA 20
ATOM 21317 C C . PHE A 1 52 ? 1.212 20.589 11.351 1.00 0.00 52 PHE A C 20
ATOM 21318 O O . PHE A 1 52 ? 1.937 21.040 10.464 1.00 0.00 52 PHE A O 20
ATOM 21335 N N . CYS A 1 53 ? 1.658 19.787 12.312 1.00 0.00 53 CYS A N 20
ATOM 21336 C CA . CYS A 1 53 ? 3.057 19.382 12.382 1.00 0.00 53 CYS A CA 20
ATOM 21337 C C . CYS A 1 53 ? 3.213 17.904 12.034 1.00 0.00 53 CYS A C 20
ATOM 21338 O O . CYS A 1 53 ? 2.288 17.111 12.211 1.00 0.00 53 CYS A O 20
ATOM 21345 N N . THR A 1 54 ? 4.392 17.540 11.538 1.00 0.00 54 THR A N 20
ATOM 21346 C CA . THR A 1 54 ? 4.670 16.159 11.164 1.00 0.00 54 THR A CA 20
ATOM 21347 C C . THR A 1 54 ? 5.915 15.638 11.873 1.00 0.00 54 THR A C 20
ATOM 21348 O O . THR A 1 54 ? 6.893 16.365 12.048 1.00 0.00 54 THR A O 20
ATOM 21359 N N . LYS A 1 55 ? 5.873 14.374 12.279 1.00 0.00 55 LYS A N 20
ATOM 21360 C CA . LYS A 1 55 ? 6.999 13.753 12.968 1.00 0.00 55 LYS A CA 20
ATOM 21361 C C . LYS A 1 55 ? 7.131 12.284 12.580 1.00 0.00 55 LYS A C 20
ATOM 21362 O O . LYS A 1 55 ? 6.178 11.648 12.131 1.00 0.00 55 LYS A O 20
ATOM 21381 N N . PRO A 1 56 ? 8.340 11.730 12.758 1.00 0.00 56 PRO A N 20
ATOM 21382 C CA . PRO A 1 56 ? 8.624 10.329 12.435 1.00 0.00 56 PRO A CA 20
ATOM 21383 C C . PRO A 1 56 ? 7.932 9.362 13.389 1.00 0.00 56 PRO A C 20
ATOM 21384 O O . PRO A 1 56 ? 8.297 9.262 14.561 1.00 0.00 56 PRO A O 20
ATOM 21395 N N . CYS A 1 57 ? 6.932 8.651 12.881 1.00 0.00 57 CYS A N 20
ATOM 21396 C CA . CYS A 1 57 ? 6.188 7.691 13.687 1.00 0.00 57 CYS A CA 20
ATOM 21397 C C . CYS A 1 57 ? 7.136 6.740 14.413 1.00 0.00 57 CYS A C 20
ATOM 21398 O O . CYS A 1 57 ? 8.312 6.634 14.066 1.00 0.00 57 CYS A O 20
ATOM 21405 N N . LYS A 1 58 ? 6.615 6.050 15.422 1.00 0.00 58 LYS A N 20
ATOM 21406 C CA . LYS A 1 58 ? 7.412 5.106 16.197 1.00 0.00 58 LYS A CA 20
ATOM 21407 C C . LYS A 1 58 ? 6.517 4.148 16.975 1.00 0.00 58 LYS A C 20
ATOM 21408 O O . LYS A 1 58 ? 5.673 4.574 17.763 1.00 0.00 58 LYS A O 20
ATOM 21427 N N . ARG A 1 59 ? 6.707 2.852 16.749 1.00 0.00 59 ARG A N 20
ATOM 21428 C CA . ARG A 1 59 ? 5.917 1.833 17.429 1.00 0.00 59 ARG A CA 20
ATOM 21429 C C . ARG A 1 59 ? 4.434 1.989 17.104 1.00 0.00 59 ARG A C 20
ATOM 21430 O O . ARG A 1 59 ? 4.036 2.927 16.415 1.00 0.00 59 ARG A O 20
ATOM 21451 N N . GLU A 1 60 ? 3.624 1.062 17.605 1.00 0.00 60 GLU A N 20
ATOM 21452 C CA . GLU A 1 60 ? 2.186 1.096 17.366 1.00 0.00 60 GLU A CA 20
ATOM 21453 C C . GLU A 1 60 ? 1.880 1.009 15.873 1.00 0.00 60 GLU A C 20
ATOM 21454 O O . GLU A 1 60 ? 0.835 1.472 15.415 1.00 0.00 60 GLU A O 20
ATOM 21466 N N . ARG A 1 61 ? 2.799 0.414 15.120 1.00 0.00 61 ARG A N 20
ATOM 21467 C CA . ARG A 1 61 ? 2.630 0.268 13.680 1.00 0.00 61 ARG A CA 20
ATOM 21468 C C . ARG A 1 61 ? 2.069 1.547 13.066 1.00 0.00 61 ARG A C 20
ATOM 21469 O O . ARG A 1 61 ? 1.247 1.500 12.152 1.00 0.00 61 ARG A O 20
ATOM 21490 N N . ALA A 1 62 ? 2.521 2.689 13.575 1.00 0.00 62 ALA A N 20
ATOM 21491 C CA . ALA A 1 62 ? 2.066 3.980 13.076 1.00 0.00 62 ALA A CA 20
ATOM 21492 C C . ALA A 1 62 ? 2.744 4.328 11.755 1.00 0.00 62 ALA A C 20
ATOM 21493 O O . ALA A 1 62 ? 3.970 4.303 11.650 1.00 0.00 62 ALA A O 20
ATOM 21500 N N . ALA A 1 63 ? 1.938 4.653 10.749 1.00 0.00 63 ALA A N 20
ATOM 21501 C CA . ALA A 1 63 ? 2.461 5.007 9.435 1.00 0.00 63 ALA A CA 20
ATOM 21502 C C . ALA A 1 63 ? 1.428 5.780 8.624 1.00 0.00 63 ALA A C 20
ATOM 21503 O O . ALA A 1 63 ? 1.459 5.773 7.394 1.00 0.00 63 ALA A O 20
ATOM 21510 N N . ALA A 1 64 ? 0.513 6.446 9.320 1.00 0.00 64 ALA A N 20
ATOM 21511 C CA . ALA A 1 64 ? -0.529 7.226 8.664 1.00 0.00 64 ALA A CA 20
ATOM 21512 C C . ALA A 1 64 ? -1.339 6.361 7.704 1.00 0.00 64 ALA A C 20
ATOM 21513 O O . ALA A 1 64 ? -1.095 5.161 7.575 1.00 0.00 64 ALA A O 20
ATOM 21520 N N . THR A 1 65 ? -2.305 6.978 7.030 1.00 0.00 65 THR A N 20
ATOM 21521 C CA . THR A 1 65 ? -3.152 6.265 6.083 1.00 0.00 65 THR A CA 20
ATOM 21522 C C . THR A 1 65 ? -2.802 6.634 4.646 1.00 0.00 65 THR A C 20
ATOM 21523 O O . THR A 1 65 ? -2.582 7.804 4.330 1.00 0.00 65 THR A O 20
ATOM 21534 N N . LEU A 1 66 ? -2.752 5.629 3.777 1.00 0.00 66 LEU A N 20
ATOM 21535 C CA . LEU A 1 66 ? -2.429 5.849 2.372 1.00 0.00 66 LEU A CA 20
ATOM 21536 C C . LEU A 1 66 ? -3.335 6.915 1.765 1.00 0.00 66 LEU A C 20
ATOM 21537 O O . LEU A 1 66 ? -4.394 7.226 2.309 1.00 0.00 66 LEU A O 20
ATOM 21553 N N . ARG A 1 67 ? -2.911 7.470 0.634 1.00 0.00 67 ARG A N 20
ATOM 21554 C CA . ARG A 1 67 ? -3.684 8.501 -0.048 1.00 0.00 67 ARG A CA 20
ATOM 21555 C C . ARG A 1 67 ? -3.198 8.686 -1.482 1.00 0.00 67 ARG A C 20
ATOM 21556 O O . ARG A 1 67 ? -3.943 8.454 -2.435 1.00 0.00 67 ARG A O 20
ATOM 21577 N N . TRP A 1 68 ? -1.947 9.106 -1.627 1.00 0.00 68 TRP A N 20
ATOM 21578 C CA . TRP A 1 68 ? -1.362 9.323 -2.946 1.00 0.00 68 TRP A CA 20
ATOM 21579 C C . TRP A 1 68 ? 0.140 9.060 -2.925 1.00 0.00 68 TRP A C 20
ATOM 21580 O O . TRP A 1 68 ? 0.956 9.979 -2.988 1.00 0.00 68 TRP A O 20
ATOM 21601 N N . PRO A 1 69 ? 0.516 7.775 -2.834 1.00 0.00 69 PRO A N 20
ATOM 21602 C CA . PRO A 1 69 ? 1.922 7.362 -2.803 1.00 0.00 69 PRO A CA 20
ATOM 21603 C C . PRO A 1 69 ? 2.617 7.573 -4.144 1.00 0.00 69 PRO A C 20
ATOM 21604 O O . PRO A 1 69 ? 2.042 8.142 -5.070 1.00 0.00 69 PRO A O 20
ATOM 21615 N N . GLY A 1 70 ? 3.860 7.108 -4.241 1.00 0.00 70 GLY A N 20
ATOM 21616 C CA . GLY A 1 70 ? 4.613 7.255 -5.472 1.00 0.00 70 GLY A CA 20
ATOM 21617 C C . GLY A 1 70 ? 4.481 6.048 -6.380 1.00 0.00 70 GLY A C 20
ATOM 21618 O O . GLY A 1 70 ? 3.384 5.523 -6.572 1.00 0.00 70 GLY A O 20
ATOM 21622 N N . LEU A 1 71 ? 5.602 5.607 -6.940 1.00 0.00 71 LEU A N 20
ATOM 21623 C CA . LEU A 1 71 ? 5.608 4.454 -7.834 1.00 0.00 71 LEU A CA 20
ATOM 21624 C C . LEU A 1 71 ? 6.917 3.681 -7.718 1.00 0.00 71 LEU A C 20
ATOM 21625 O O . LEU A 1 71 ? 6.925 2.504 -7.357 1.00 0.00 71 LEU A O 20
#

Radius of gyration: 14.8 Å; Cα contacts (8 Å, |Δi|>4): 139; chains: 1; bounding box: 25×37×32 Å

Sequence (71 aa):
HTPTPTPICKSRSHEYKGRCIQDMDCNAACVKESESYTGGFCNGRPPFKQCFCTKPCKRERAAATLRWPGLHTPTPTPICKSRSHEYKGRCIQDMDCNAACVKESESYTGGFCNGRPPFKQCFCTKPCKRERAAATLRWPGLHTPTPTPICKSRSHEYKGRCIQDMDCNAACVKESESYTGGFCNGRPPFKQCFCTKPCKRERAAATLRWPGLHTPTPTPICKSRSHEYKGRCIQDMDCNAACVKESESYTGGFCNGRPPFKQCFCTKPCKRERAAATLRWPGLHTPTPTPICKSRSHEYKGRCIQDMDCNAACVKESESYTGGFCNGRPPFKQCFCTKPCKRERAAATLRWPGLHTPTPTPICKSRSHEYKGRCIQDMDCNAACVKESESYTGGFCNGRPPFKQCFCTKPCKRERAAATLRWPGLHTPTPTPICKSRSHEYKGRCIQDMDCNAACVKESESYTGGFCNGRPPFKQCFCTKPCKRERAAATLRWPGLHTPTPTPICKSRSHEYKGRCIQDMDCNAACVKESESYTGGFCNGRPPFKQCFCTKPCKRERAAATLRWPGLHTPTPTPICKSRSHEYKGRCIQDMDCNAACVKESESYTGGFCNGRPPFKQCFCTKPCKRERAAATLRWPGLHTPTPTPICKSRSHEYKGRCIQDMDCNAACVKESESYTGGFCNGRPPFKQCFCTKPCKRERAAATLRWPGLHTPTPTPICKSRSHEYKGRCIQDMDCNAACVKESESYTGGFCNGRPPFKQCFCTKPCKRERAAATLRWPGLHTPTPTPICKSRSHEYKGRCIQDMDCNAACVKESESYTGGFCNGRPPFKQCFCTKPCKRERAAATLRWPGLHTPTPTPICKSRSHEYKGRCIQDMDCNAACVKESESYTGGFCNGRPPFKQCFCTKPCKRERAAATLRWPGLHTPTPTPICKSRSHEYKGRCIQDMDCNAACVKESESYTGGFCNGRPPFKQCFCTKPCKRERAAATLRWPGLHTPTPTPICKSRSHEYKGRCIQDMDCNAACVKESESYTGGFCNGRPPFKQCFCTKPCKRERAAATLRWPGLHTPTPTPICKSRSHEYKGRCIQDMDCNAACVKESESYTGGFCNGRPPFKQCFCTKPCKRERAAATLRWPGLHTPTPTPICKSRSHEYKGRCIQDMDCNAACVKESESYTGGFCNGRPPFKQCFCTKPCKRERAAATLRWPGLHTPTPTPICKSRSHEYKGRCIQDMDCNAACVKESESYTGGFCNGRPPFKQCFCTKPCKRERAAATLRWPGLHTPTPTPICKSRSHEYKGRCIQDMDCNAACVKESESYTGGFCNGRPPFKQCFCTKPCKRERAAATLRWPGLHTPTPTPICKSRSHEYKGRCIQDMDCNAACVKESESYTGGFCNGRPPFKQCFCTKPCKRERAAATLRWPGL

Solvent-accessible surface area: 6503 Å² total; per-residue (Å²): 158,103,97,69,126,80,30,100,41,155,36,166,26,146,137,100,70,39,226,13,109,103,66,174,69,0,48,53,13,3,56,177,91,47,182,73,53,88,4,0,129,11,102,52,142,103,117,153,88,32,1,74,2,29,75,82,41,178,190,155,152,71,71,89,73,157,176,211,126,57,239

Secondary structure (DSSP, 8-state):
----SS--EEEE-SSS-SS---HHHHHHHHHHH-SS--EEEEE--SSS-EEEEEE--SSS--S---S----

Nearest PDB structures (foldseek):
  2ksk-assembly1_A  TM=7.750E-01  e=1.500E-11  Saccharum officinarum
  6lcq-assembly1_B  TM=7.667E-01  e=6.584E-04  Oryza sativa
  2n2q-assembly1_A  TM=7.570E-01  e=1.914E-02  Heuchera sanguinea
  7jn6-assembly1_A  TM=6.976E-01  e=6.710E-01  Arabidopsis thaliana
  7k18-assembly1_B  TM=3.333E-01  e=1.510E+00  Leiurus hebraeus

Organism: Saccharum officinarum (NCBI:txid4547)